Protein 3QEX (pdb70)

GO terms:
  GO:0003887 DNA-directed DNA polymerase activity (F, IDA)
  GO:0008408 3'-5' exonuclease activity (F, IDA)
  GO:0034061 DNA polymerase activity (F, EXP)

Secondary structure (DSSP, 8-state):
---EEEEEEEETTEEEEEEE-TTS-EEEEEE----EEEEE--TTS--SEEETTS-EEEEEE-SSHHHHHHHHHHHHHHT---BS--SHHHHHHHHH--S-----GGGS-EEEEEEE---TTSS--TTT--S---EEEEEETTTTEEEEEEE-EETTEE-PPP-HHHHHS-GGGT-----HHHHTTEEEEEESSHHHHHHHHHHHHHHT--SEEE-SSIIIIIHHHHHHHHHHHH-HHHHGGGSTTS-EEEEEEEETTEEEEEEEETT-EE--HHHHHHHHS----S---HHHHHHHHH-PPP---SS-GGGHHHHHHHHHHHHHHHHHHHHHHHHHHH-HHHHHHHHHHHHTS-GGGGG-HHHHHHHHHHHHHHTTTEEPPPP------------B--PPPEE-SSEEEEEETTHHHHHHHHHT--GGGEEEE-PPPPHHHHHTT-SPPS-SSSEE-TTSEEE--SS--HHHHHHHHHHHHHHHHHHHHHHHHHHHHHHHHHTTS--SS--------TTSPPPHHHHHHHTT--HHHHHHHHHHHHHHHHHHHHHHHHHHHHHHHHHHHTTSTTSTT--HHHHHHHHHHHHHHHHHHHHHHHHHHHHHHT-SS---EEEEETTEEEEE-HHHHHHH-GGG-SSHHHHHHHHHHHIIIIIHHHHHHHHHHHHHHTT-SS----EEEEEEE-PPTTS----EEEEETTEEEEEEEEETTEEEEEEEEEEESSGGG-TTS-HHHHHHHHHHHHHHHHT-HHHHHHHHHHHHHHGGGS-GGGG-EEEE---TGGGEETTEE-TT--HHHHHHHHHHHHTTT-SSSPPPPTTSEEEEEEB-TT-TTSSSEEEEETTSPPPHHHHHHHHHHB-HHHHHIIIIIHHHHHHHHHHT--SSPPP-GGGG-

Solvent-accessible surface area: 41059 Å² total; per-residue (Å²): 102,124,60,0,0,1,4,1,13,56,39,24,43,12,0,40,0,3,15,2,12,57,112,14,156,71,120,80,70,106,48,147,28,106,0,29,1,26,12,83,30,88,121,118,113,106,45,128,40,76,8,7,134,45,113,5,0,50,114,76,100,22,71,40,0,146,62,0,47,89,26,36,128,128,15,136,119,121,62,104,34,4,1,5,6,73,27,5,39,4,11,7,0,1,79,49,2,86,63,150,18,160,44,44,120,83,75,1,36,18,0,6,4,30,10,29,17,10,9,80,59,24,136,17,83,15,80,98,0,116,5,7,0,1,0,0,0,0,24,0,45,71,44,46,84,3,20,0,0,0,0,26,50,14,112,69,24,114,23,150,102,9,26,53,115,76,0,48,95,100,52,145,113,54,0,3,76,2,36,98,99,4,28,134,64,18,67,50,43,50,22,105,64,20,118,87,0,0,73,73,0,0,70,15,5,71,148,50,19,0,1,0,0,1,2,22,53,0,41,46,40,4,5,5,0,2,9,17,30,0,74,88,47,63,29,94,89,27,0,60,52,3,0,37,26,114,60,18,138,8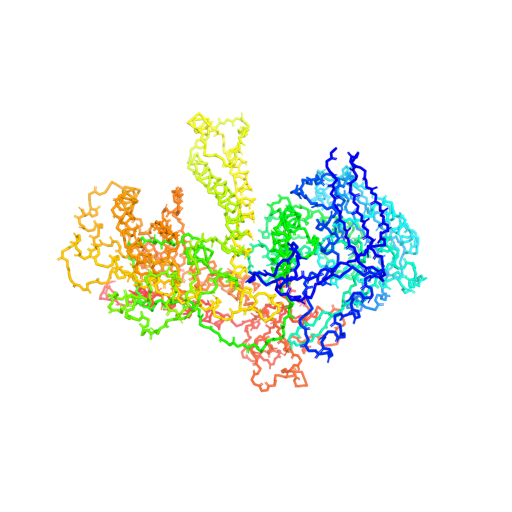2,107,83,50,136,105,160,119,41,74,109,104,11,10,45,5,17,0,5,2,19,0,3,0,14,47,0,0,105,70,4,8,116,38,101,6,8,5,38,44,26,48,45,0,0,82,100,9,31,128,42,51,114,30,126,87,135,54,72,88,32,117,6,2,114,84,58,15,32,37,4,0,0,17,1,0,10,17,3,31,15,4,36,45,0,30,68,31,25,60,0,13,74,2,0,5,43,12,0,5,68,1,23,0,29,1,50,16,1,67,40,45,45,63,0,0,13,0,8,0,17,23,20,5,52,108,111,60,70,3,3,15,46,42,130,116,53,104,127,102,135,76,74,34,43,56,26,50,118,3,129,66,40,96,34,78,4,0,1,1,0,34,2,45,16,11,46,0,4,0,0,35,0,0,0,0,0,12,12,0,36,28,25,98,28,199,81,28,96,37,112,50,2,8,72,44,110,15,156,92,20,12,122,97,66,0,0,0,7,39,4,6,26,0,70,70,112,107,74,0,12,0,3,48,7,0,34,99,1,17,82,55,15,136,93,46,56,36,42,8,23,4,1,35,70,0,4,15,45,0,76,85,14,42,104,119,60,58,193,59,158,40,129,27,30,151,30,67,14,98,110,80,10,55,111,114,37,77,96,97,1,138,141,13,9,40,167,1,1,77,66,0,24,98,99,0,76,69,29,40,35,23,6,72,4,14,8,31,3,16,81,37,13,0,60,20,0,6,37,5,0,21,56,18,210,3,36,6,27,24,37,122,0,2,23,0,1,10,20,0,3,38,0,0,3,13,1,0,29,49,40,4,27,87,39,0,15,132,64,19,68,63,174,79,61,73,4,1,13,1,2,26,38,33,11,0,6,2,25,1,48,77,8,0,98,120,50,19,60,112,141,18,182,66,20,72,52,0,0,63,59,0,21,112,34,0,123,80,142,2,40,51,14,4,49,144,3,0,131,78,0,13,120,25,0,20,8,67,96,28,9,1,88,7,75,26,31,0,0,1,0,4,32,54,80,47,151,7,10,1,0,0,0,31,14,92,113,63,18,0,0,0,3,32,4,32,56,42,0,70,32,21,114,34,119,25,46,7,75,32,0,34,15,96,98,24,48,12,2,96,12,1,27,158,2,0,101,38,0,0,65,35,0,0,22,73,1,70,116,19,0,23,111,55,4,133,83,23,59,126,72,2,116,141,58,84,7,42,27,1,1,35,9,33,48,0,71,27,18,86,129,39,55,94,77,24,115,34,9,111,185,19,42,72,43,1,61,0,0,1,1,1,49,58,38,6,172,69,50,116,95,4,59,106,20,81,83,40,100,34,0,12,8,0,13,8,87,172,64,15,90,20,64,25,114,0,0,0,1,24,13,22,52,79,3,23,125,94,12,54,93,52,0,72,118,56,0,21,50,93,52,4,9,83,101,19,0,20,156,14,0,82,29,0,2,66,9,0,136,10,64,34,98,164,155,94,51,149,166,97,165,209

Radius of gyration: 30.76 Å; Cα contacts (8 Å, |Δi|>4): 1681; chains: 1; bounding box: 87×81×83 Å

Structure (mmCIF, N/CA/C/O backbone):
data_3QEX
#
_entry.id   3QEX
#
_cell.length_a   74.991
_cell.length_b   120.211
_cell.length_c   130.361
_cell.angle_alpha   90.00
_cell.angle_beta   90.00
_cell.angle_gamma   90.00
#
_symmetry.space_group_name_H-M   'P 21 21 21'
#
loop_
_entity.id
_entity.type
_entity.pdbx_description
1 polymer 'DNA polymerase'
2 polymer "DNA (5'-D(*TP*CP*AP*TP*GP*TP*AP*AP*GP*CP*AP*GP*TP*CP*CP*GP*CP*G)-3')"
3 polymer "DNA (5'-D(*GP*CP*GP*GP*AP*CP*TP*GP*CP*TP*TP*AP*(DOC))-3')"
4 non-polymer "2'-DEOXYGUANOSINE-5'-TRIPHOSPHATE"
5 non-polymer 'CALCIUM ION'
6 water water
#
loop_
_atom_site.group_PDB
_atom_site.id
_atom_site.type_symbol
_atom_site.label_atom_id
_atom_site.label_alt_id
_atom_site.label_comp_id
_atom_site.label_asym_id
_atom_site.label_entity_id
_atom_site.label_seq_id
_atom_site.pdbx_PDB_ins_code
_atom_site.Cartn_x
_atom_site.Cartn_y
_atom_site.Cartn_z
_atom_site.occupancy
_atom_site.B_iso_or_equiv
_atom_site.auth_seq_id
_atom_site.auth_comp_id
_atom_site.auth_asym_id
_atom_site.auth_atom_id
_atom_site.pdbx_PDB_model_num
ATOM 1 N N . MET A 1 1 ? 38.206 -18.137 -35.655 1.00 42.72 1 MET A N 1
ATOM 2 C CA . MET A 1 1 ? 36.856 -17.708 -36.126 1.00 41.70 1 MET A CA 1
ATOM 3 C C . MET A 1 1 ? 36.687 -16.195 -35.994 1.00 39.62 1 MET A C 1
ATOM 4 O O . MET A 1 1 ? 37.420 -15.545 -35.246 1.00 38.05 1 MET A O 1
ATOM 9 N N . LYS A 1 2 ? 35.732 -15.639 -36.735 1.00 37.74 2 LYS A N 1
ATOM 10 C CA . LYS A 1 2 ? 35.384 -14.225 -36.606 1.00 34.93 2 LYS A CA 1
ATOM 11 C C . LYS A 1 2 ? 34.620 -14.005 -35.304 1.00 29.93 2 LYS A C 1
ATOM 12 O O . LYS A 1 2 ? 33.787 -14.824 -34.917 1.00 27.65 2 LYS A O 1
ATOM 18 N N . GLU A 1 3 ? 34.920 -12.906 -34.622 1.00 27.23 3 GLU A N 1
ATOM 19 C CA . GLU A 1 3 ? 34.260 -12.603 -33.360 1.00 26.06 3 GLU A CA 1
ATOM 20 C C . GLU A 1 3 ? 32.830 -12.142 -33.603 1.00 23.58 3 GLU A C 1
ATOM 21 O O . GLU A 1 3 ? 32.516 -11.608 -34.668 1.00 23.36 3 GLU A O 1
ATOM 27 N N . PHE A 1 4 ? 31.967 -12.364 -32.615 1.00 20.24 4 PHE A N 1
ATOM 28 C CA . PHE A 1 4 ? 30.616 -11.815 -32.641 1.00 18.26 4 PHE A CA 1
ATOM 29 C C . PHE A 1 4 ? 30.135 -11.480 -31.235 1.00 17.90 4 PHE A C 1
ATOM 30 O O . PHE A 1 4 ? 30.517 -12.143 -30.265 1.00 18.47 4 PHE A O 1
ATOM 38 N N . TYR A 1 5 ? 29.313 -10.437 -31.128 1.00 17.53 5 TYR A N 1
ATOM 39 C CA . TYR A 1 5 ? 28.790 -10.026 -29.834 1.00 16.25 5 TYR A CA 1
ATOM 40 C C . TYR A 1 5 ? 27.731 -11.005 -29.355 1.00 15.86 5 TYR A C 1
ATOM 41 O O . TYR A 1 5 ? 27.115 -11.708 -30.153 1.00 15.89 5 TYR A O 1
ATOM 50 N N . LEU A 1 6 ? 27.547 -11.052 -28.042 1.00 15.74 6 LEU A N 1
ATOM 51 C CA . LEU A 1 6 ? 26.438 -11.784 -27.445 1.00 15.67 6 LEU A CA 1
ATOM 52 C C . LEU A 1 6 ? 25.400 -10.777 -26.946 1.00 15.24 6 LEU A C 1
ATOM 53 O O . LEU A 1 6 ? 24.225 -10.831 -27.329 1.00 14.05 6 LEU A O 1
ATOM 58 N N . THR A 1 7 ? 25.848 -9.850 -26.106 1.00 17.11 7 THR A N 1
ATOM 59 C CA . THR A 1 7 ? 25.004 -8.790 -25.564 1.00 16.34 7 THR A CA 1
ATOM 60 C C . THR A 1 7 ? 25.797 -7.493 -25.519 1.00 17.90 7 THR A C 1
ATOM 61 O O . THR A 1 7 ? 27.030 -7.505 -25.422 1.00 18.31 7 THR A O 1
ATOM 65 N N . VAL A 1 8 ? 25.085 -6.374 -25.570 1.00 17.67 8 VAL A N 1
ATOM 66 C CA . VAL A 1 8 ? 25.716 -5.065 -25.419 1.00 19.20 8 VAL A CA 1
ATOM 67 C C . VAL A 1 8 ? 24.826 -4.173 -24.547 1.00 18.57 8 VAL A C 1
ATOM 68 O O . VAL A 1 8 ? 23.601 -4.252 -24.620 1.00 18.44 8 VAL A O 1
ATOM 72 N N . GLU A 1 9 ? 25.446 -3.364 -23.692 1.00 19.52 9 GLU A N 1
ATOM 73 C CA . GLU A 1 9 ? 24.708 -2.409 -22.864 1.00 20.55 9 GLU A CA 1
ATOM 74 C C . GLU A 1 9 ? 25.494 -1.113 -22.718 1.00 22.23 9 GLU A C 1
ATOM 75 O O . GLU A 1 9 ? 26.726 -1.118 -22.753 1.00 22.31 9 GLU A O 1
ATOM 81 N N . GLN A 1 10 ? 24.775 -0.005 -22.567 1.00 23.03 10 GLN A N 1
ATOM 82 C CA . GLN A 1 10 ? 25.383 1.234 -22.092 1.00 22.55 10 GLN A CA 1
ATOM 83 C C . GLN A 1 10 ? 25.081 1.387 -20.607 1.00 24.74 10 GLN A C 1
ATOM 84 O O . GLN A 1 10 ? 23.917 1.350 -20.194 1.00 26.01 10 GLN A O 1
ATOM 90 N N . ILE A 1 11 ? 26.134 1.527 -19.808 1.00 24.94 11 ILE A N 1
ATOM 91 C CA . ILE A 1 11 ? 25.994 1.826 -18.385 1.00 27.48 11 ILE A CA 1
ATOM 92 C C . ILE A 1 11 ? 26.851 3.053 -18.096 1.00 27.20 11 ILE A C 1
ATOM 93 O O . ILE A 1 11 ? 28.081 2.969 -18.040 1.00 27.91 11 ILE A O 1
ATOM 98 N N . GLY A 1 12 ? 26.191 4.196 -17.939 1.00 28.37 12 GLY A N 1
ATOM 99 C CA . GLY A 1 12 ? 26.890 5.475 -17.829 1.00 30.18 12 GLY A CA 1
ATOM 100 C C . GLY A 1 12 ? 27.755 5.714 -19.053 1.00 28.87 12 GLY A C 1
ATOM 101 O O . GLY A 1 12 ? 27.268 5.657 -20.185 1.00 29.80 12 GLY A O 1
ATOM 102 N N . ASP A 1 13 ? 29.046 5.950 -18.826 1.00 28.21 13 ASP A N 1
ATOM 103 C CA . ASP A 1 13 ? 29.980 6.245 -19.916 1.00 27.33 13 ASP A CA 1
ATOM 104 C C . ASP A 1 13 ? 30.707 5.012 -20.445 1.00 25.86 13 ASP A C 1
ATOM 105 O O . ASP A 1 13 ? 31.670 5.123 -21.205 1.00 25.48 13 ASP A O 1
ATOM 110 N N . SER A 1 14 ? 30.229 3.838 -20.052 1.00 26.55 14 SER A N 1
ATOM 111 C CA . SER A 1 14 ? 30.836 2.592 -20.489 1.00 24.60 14 SER A CA 1
ATOM 112 C C . SER A 1 14 ? 29.883 1.753 -21.325 1.00 22.83 14 SER A C 1
ATOM 113 O O . SER A 1 14 ? 28.679 1.721 -21.080 1.00 20.99 14 SER A O 1
ATOM 116 N N . ILE A 1 15 ? 30.447 1.102 -22.335 1.00 21.04 15 ILE A N 1
ATOM 117 C CA . ILE A 1 15 ? 29.770 0.015 -23.019 1.00 20.63 15 ILE A CA 1
ATOM 118 C C . ILE A 1 15 ? 30.230 -1.271 -22.347 1.00 20.51 15 ILE A C 1
ATOM 119 O O . ILE A 1 15 ? 31.436 -1.501 -22.193 1.00 22.51 15 ILE A O 1
ATOM 124 N N . PHE A 1 16 ? 29.265 -2.081 -21.915 1.00 21.08 16 PHE A N 1
ATOM 125 C CA . PHE A 1 16 ? 29.542 -3.415 -21.413 1.00 20.42 16 PHE A CA 1
ATOM 126 C C . PHE A 1 16 ? 29.119 -4.411 -22.474 1.00 18.42 16 PHE A C 1
ATOM 127 O O . PHE A 1 16 ? 27.959 -4.429 -22.902 1.00 18.26 16 PHE A O 1
ATOM 135 N N . GLU A 1 17 ? 30.077 -5.214 -22.919 1.00 18.95 17 GLU A N 1
ATOM 136 C CA . GLU A 1 17 ? 29.838 -6.154 -24.005 1.00 19.60 17 GLU A CA 1
ATOM 137 C C . GLU A 1 17 ? 30.235 -7.564 -23.612 1.00 20.07 17 GLU A C 1
ATOM 138 O O . GLU A 1 17 ? 31.350 -7.795 -23.132 1.00 21.73 17 GLU A O 1
ATOM 144 N N . ARG A 1 18 ? 29.317 -8.504 -23.817 1.00 18.10 18 ARG A N 1
ATOM 145 C CA . ARG A 1 18 ? 29.669 -9.913 -23.746 1.00 18.00 18 ARG A CA 1
ATOM 146 C C . ARG A 1 18 ? 29.827 -10.360 -25.184 1.00 17.57 18 ARG A C 1
ATOM 147 O O . ARG A 1 18 ? 29.024 -9.979 -26.039 1.00 16.45 18 ARG A O 1
ATOM 155 N N . TYR A 1 19 ? 30.872 -11.134 -25.461 1.00 17.16 19 TYR A N 1
ATOM 156 C CA . TYR A 1 19 ? 31.145 -11.548 -26.841 1.00 18.90 19 TYR A CA 1
ATOM 157 C C . TYR A 1 19 ? 31.880 -12.879 -26.923 1.00 18.63 19 TYR A C 1
ATOM 158 O O . TYR A 1 19 ? 32.400 -13.381 -25.923 1.00 19.36 19 TYR A O 1
ATOM 167 N N . ILE A 1 20 ? 31.900 -13.444 -28.125 1.00 18.67 20 ILE A N 1
ATOM 168 C CA . ILE A 1 20 ? 32.689 -14.635 -28.422 1.00 19.49 20 ILE A CA 1
ATOM 169 C C . ILE A 1 20 ? 33.950 -14.170 -29.149 1.00 21.12 20 ILE A C 1
ATOM 170 O O . ILE A 1 20 ? 33.865 -13.478 -30.167 1.00 18.99 20 ILE A O 1
ATOM 175 N N . ASP A 1 21 ? 35.116 -14.510 -28.597 1.00 20.52 21 ASP A N 1
ATOM 176 C CA . ASP A 1 21 ? 36.385 -14.080 -29.190 1.00 23.61 21 ASP A CA 1
ATOM 177 C C . ASP A 1 21 ? 36.822 -14.976 -30.356 1.00 24.43 21 ASP A C 1
ATOM 178 O O . ASP A 1 21 ? 36.128 -15.932 -30.704 1.00 23.36 21 ASP A O 1
ATOM 183 N N . SER A 1 22 ? 37.970 -14.654 -30.955 1.00 27.57 22 SER A N 1
ATOM 184 C CA . SER A 1 22 ? 38.454 -15.352 -32.146 1.00 30.18 22 SER A CA 1
ATOM 185 C C . SER A 1 22 ? 38.770 -16.830 -31.899 1.00 31.95 22 SER A C 1
ATOM 186 O O . SER A 1 22 ? 38.904 -17.611 -32.844 1.00 31.92 22 SER A O 1
ATOM 189 N N . ASN A 1 23 ? 38.865 -17.204 -30.625 1.00 31.00 23 ASN A N 1
ATOM 190 C CA . ASN A 1 23 ? 39.126 -18.586 -30.230 1.00 32.61 23 ASN A CA 1
ATOM 191 C C . ASN A 1 23 ? 37.874 -19.334 -29.791 1.00 32.11 23 ASN A C 1
ATOM 192 O O . ASN A 1 23 ? 37.942 -20.488 -29.364 1.00 32.91 23 ASN A O 1
ATOM 197 N N . GLY A 1 24 ? 36.729 -18.667 -29.901 1.00 30.66 24 GLY A N 1
ATOM 198 C CA . GLY A 1 24 ? 35.445 -19.279 -29.581 1.00 28.32 24 GLY A CA 1
ATOM 199 C C . GLY A 1 24 ? 35.081 -19.244 -28.109 1.00 27.35 24 GLY A C 1
ATOM 200 O O . GLY A 1 24 ? 34.139 -19.914 -27.691 1.00 28.33 24 GLY A O 1
ATOM 201 N N . ARG A 1 25 ? 35.814 -18.456 -27.327 1.00 25.69 25 ARG A N 1
ATOM 202 C CA . ARG A 1 25 ? 35.544 -18.317 -25.894 1.00 26.23 25 ARG A CA 1
ATOM 203 C C . ARG A 1 25 ? 34.642 -17.133 -25.581 1.00 23.26 25 ARG A C 1
ATOM 204 O O . ARG A 1 25 ? 34.733 -16.085 -26.234 1.00 22.03 25 ARG A O 1
ATOM 212 N N . GLU A 1 26 ? 33.788 -17.294 -24.569 1.00 21.20 26 GLU A N 1
ATOM 213 C CA . GLU A 1 26 ? 32.998 -16.173 -24.069 1.00 20.25 26 GLU A CA 1
ATOM 214 C C . GLU A 1 26 ? 33.839 -15.239 -23.202 1.00 20.74 26 GLU A C 1
ATOM 215 O O . GLU A 1 26 ? 34.538 -15.678 -22.278 1.00 20.95 26 GLU A O 1
ATOM 221 N N . ARG A 1 27 ? 33.750 -13.949 -23.506 1.00 19.66 27 ARG A N 1
ATOM 222 C CA . ARG A 1 27 ? 34.479 -12.910 -22.790 1.00 22.61 27 ARG A CA 1
ATOM 223 C C . ARG A 1 27 ? 33.534 -11.767 -22.429 1.00 21.74 27 ARG A C 1
ATOM 224 O O . ARG A 1 27 ? 32.442 -11.644 -22.994 1.00 20.67 27 ARG A O 1
ATOM 232 N N . THR A 1 28 ? 33.960 -10.933 -21.489 1.00 21.47 28 THR A N 1
ATOM 233 C CA . THR A 1 28 ? 33.246 -9.704 -21.175 1.00 23.12 28 THR A CA 1
ATOM 234 C C . THR A 1 28 ? 34.244 -8.557 -21.119 1.00 24.39 28 THR A C 1
ATOM 235 O O . THR A 1 28 ? 35.379 -8.728 -20.660 1.00 24.11 28 THR A O 1
ATOM 239 N N . ARG A 1 29 ? 33.830 -7.397 -21.618 1.00 23.87 29 ARG A N 1
ATOM 240 C CA . ARG A 1 29 ? 34.677 -6.218 -21.576 1.00 25.19 29 ARG A CA 1
ATOM 241 C C . ARG A 1 29 ? 33.889 -4.941 -21.334 1.00 25.72 29 ARG A C 1
ATOM 242 O O . ARG A 1 29 ? 32.717 -4.820 -21.724 1.00 23.58 29 ARG A O 1
ATOM 250 N N . GLU A 1 30 ? 34.558 -4.000 -20.677 1.00 26.44 30 GLU A N 1
ATOM 251 C CA . GLU A 1 30 ? 34.041 -2.666 -20.457 1.00 26.59 30 GLU A CA 1
ATOM 252 C C . GLU A 1 30 ? 34.870 -1.719 -21.312 1.00 27.29 30 GLU A C 1
ATOM 253 O O . GLU A 1 30 ? 36.094 -1.652 -21.171 1.00 25.70 30 GLU A O 1
ATOM 259 N N . VAL A 1 31 ? 34.204 -1.003 -22.212 1.00 25.81 31 VAL A N 1
ATOM 260 C CA . VAL A 1 31 ? 34.886 -0.126 -23.156 1.00 25.14 31 VAL A CA 1
ATOM 261 C C . VAL A 1 31 ? 34.392 1.307 -22.978 1.00 25.26 31 VAL A C 1
ATOM 262 O O . VAL A 1 31 ? 33.189 1.560 -23.003 1.00 24.51 31 VAL A O 1
ATOM 266 N N . GLU A 1 32 ? 35.330 2.234 -22.797 1.00 25.38 32 GLU A N 1
ATOM 267 C CA . GLU A 1 32 ? 35.006 3.654 -22.647 1.00 26.56 32 GLU A CA 1
ATOM 268 C C . GLU A 1 32 ? 34.811 4.272 -24.029 1.00 25.72 32 GLU A C 1
ATOM 269 O O . GLU A 1 32 ? 35.628 5.063 -24.505 1.00 25.62 32 GLU A O 1
ATOM 275 N N . TYR A 1 33 ? 33.706 3.878 -24.660 1.00 23.80 33 TYR A N 1
ATOM 276 C CA . TYR A 1 33 ? 33.399 4.221 -26.040 1.00 23.24 33 TYR A CA 1
ATOM 277 C C . TYR A 1 33 ? 33.134 5.714 -26.208 1.00 22.93 33 TYR A C 1
ATOM 278 O O . TYR A 1 33 ? 32.309 6.297 -25.503 1.00 24.49 33 TYR A O 1
ATOM 287 N N . LYS A 1 34 ? 33.860 6.321 -27.136 1.00 22.88 34 LYS A N 1
ATOM 288 C CA . LYS A 1 34 ? 33.677 7.723 -27.458 1.00 22.24 34 LYS A CA 1
ATOM 289 C C . LYS A 1 34 ? 32.821 7.812 -28.712 1.00 20.12 34 LYS A C 1
ATOM 290 O O . LYS A 1 34 ? 33.288 7.485 -29.809 1.00 19.91 34 LYS A O 1
ATOM 296 N N . PRO A 1 35 ? 31.557 8.244 -28.558 1.00 20.97 35 PRO A N 1
ATOM 297 C CA . PRO A 1 35 ? 30.665 8.302 -29.707 1.00 19.98 35 PRO A CA 1
ATOM 298 C C . PRO A 1 35 ? 30.899 9.551 -30.548 1.00 19.56 35 PRO A C 1
ATOM 299 O O . PRO A 1 35 ? 31.447 10.552 -30.058 1.00 19.34 35 PRO A O 1
ATOM 303 N N . SER A 1 36 ? 30.476 9.480 -31.806 1.00 17.57 36 SER A N 1
ATOM 304 C CA . SER A 1 36 ? 30.454 10.637 -32.681 1.00 19.94 36 SER A CA 1
ATOM 305 C C . SER A 1 36 ? 29.031 10.965 -33.094 1.00 20.22 36 SER A C 1
ATOM 306 O O . SER A 1 36 ? 28.207 10.071 -33.326 1.00 20.40 36 SER A O 1
ATOM 309 N N . LEU A 1 37 ? 28.749 12.261 -33.162 1.00 20.43 37 LEU A N 1
ATOM 310 C CA . LEU A 1 37 ? 27.525 12.758 -33.768 1.00 19.00 37 LEU A CA 1
ATOM 311 C C . LEU A 1 37 ? 27.926 13.816 -34.787 1.00 18.59 37 LEU A C 1
ATOM 312 O O . LEU A 1 37 ? 29.120 14.057 -34.996 1.00 22.04 37 LEU A O 1
ATOM 317 N N . PHE A 1 38 ? 26.947 14.430 -35.437 1.00 18.18 38 PHE A N 1
ATOM 318 C CA . PHE A 1 38 ? 27.228 15.293 -36.578 1.00 19.53 38 PHE A CA 1
ATOM 319 C C . PHE A 1 38 ? 26.373 16.554 -36.584 1.00 21.32 38 PHE A C 1
ATOM 320 O O . PHE A 1 38 ? 25.236 16.554 -36.117 1.00 21.55 38 PHE A O 1
ATOM 328 N N . ALA A 1 39 ? 26.942 17.628 -37.118 1.00 21.59 39 ALA A N 1
ATOM 329 C CA . ALA A 1 39 ? 26.192 18.842 -37.392 1.00 21.25 39 ALA A CA 1
ATOM 330 C C . ALA A 1 39 ? 26.424 19.238 -38.845 1.00 23.27 39 ALA A C 1
ATOM 331 O O . ALA A 1 39 ? 27.461 18.906 -39.419 1.00 23.26 39 ALA A O 1
ATOM 333 N N . HIS A 1 40 ? 25.463 19.938 -39.441 1.00 22.73 40 HIS A N 1
ATOM 334 C CA . HIS A 1 40 ? 25.664 20.501 -40.775 1.00 24.19 40 HIS A CA 1
ATOM 335 C C . HIS A 1 40 ? 26.798 21.527 -40.718 1.00 25.63 40 HIS A C 1
ATOM 336 O O . HIS A 1 40 ? 27.007 22.170 -39.685 1.00 24.25 40 HIS A O 1
ATOM 343 N N . CYS A 1 41 ? 27.547 21.637 -41.812 1.00 28.19 41 CYS A N 1
ATOM 344 C CA A CYS A 1 41 ? 28.704 22.528 -41.897 0.50 33.06 41 CYS A CA 1
ATOM 345 C CA B CYS A 1 41 ? 28.668 22.568 -41.883 0.50 30.82 41 CYS A CA 1
ATOM 346 C C . CYS A 1 41 ? 28.683 23.276 -43.237 1.00 35.05 41 CYS A C 1
ATOM 347 O O . CYS A 1 41 ? 28.081 22.791 -44.192 1.00 35.67 41 CYS A O 1
ATOM 352 N N . PRO A 1 42 ? 29.344 24.461 -43.321 1.00 40.44 42 PRO A N 1
ATOM 353 C CA . PRO A 1 42 ? 29.369 25.182 -44.606 1.00 44.46 42 PRO A CA 1
ATOM 354 C C . PRO A 1 42 ? 29.795 24.339 -45.809 1.00 48.75 42 PRO A C 1
ATOM 355 O O . PRO A 1 42 ? 30.708 23.509 -45.705 1.00 48.77 42 PRO A O 1
ATOM 359 N N . GLU A 1 43 ? 29.125 24.574 -46.938 1.00 53.73 43 GLU A N 1
ATOM 360 C CA . GLU A 1 43 ? 29.348 23.840 -48.187 1.00 58.21 43 GLU A CA 1
ATOM 361 C C . GLU A 1 43 ? 30.771 24.012 -48.728 1.00 60.21 43 GLU A C 1
ATOM 362 O O . GLU A 1 43 ? 31.335 23.085 -49.316 1.00 61.10 43 GLU A O 1
ATOM 368 N N . SER A 1 44 ? 31.341 25.198 -48.514 1.00 61.89 44 SER A N 1
ATOM 369 C CA . SER A 1 44 ? 32.671 25.549 -49.021 1.00 63.39 44 SER A CA 1
ATOM 370 C C . SER A 1 44 ? 33.815 24.785 -48.342 1.00 63.63 44 SER A C 1
ATOM 371 O O . SER A 1 44 ? 34.930 24.731 -48.870 1.00 64.63 44 SER A O 1
ATOM 374 N N . GLN A 1 45 ? 33.531 24.196 -47.182 1.00 63.05 45 GLN A N 1
ATOM 375 C CA . GLN A 1 45 ? 34.540 23.489 -46.393 1.00 62.25 45 GLN A CA 1
ATOM 376 C C . GLN A 1 45 ? 34.600 21.999 -46.743 1.00 60.11 45 GLN A C 1
ATOM 377 O O . GLN A 1 45 ? 33.600 21.411 -47.164 1.00 60.12 45 GLN A O 1
ATOM 383 N N . ALA A 1 46 ? 35.778 21.402 -46.555 1.00 57.51 46 ALA A N 1
ATOM 384 C CA . ALA A 1 46 ? 36.034 20.012 -46.938 1.00 53.73 46 ALA A CA 1
ATOM 385 C C . ALA A 1 46 ? 35.653 19.004 -45.853 1.00 50.90 46 ALA A C 1
ATOM 386 O O . ALA A 1 46 ? 36.057 19.133 -44.693 1.00 51.44 46 ALA A O 1
ATOM 388 N N . THR A 1 47 ? 34.871 18.001 -46.249 1.00 45.60 47 THR A N 1
ATOM 389 C CA . THR A 1 47 ? 34.488 16.898 -45.369 1.00 40.49 47 THR A CA 1
ATOM 390 C C . THR A 1 47 ? 34.228 15.634 -46.185 1.00 37.73 47 THR A C 1
ATOM 391 O O . THR A 1 47 ? 34.014 15.698 -47.400 1.00 37.87 47 THR A O 1
ATOM 395 N N . LYS A 1 48 ? 34.245 14.488 -45.516 1.00 33.40 48 LYS A N 1
ATOM 396 C CA . LYS A 1 48 ? 33.884 13.242 -46.175 1.00 31.71 48 LYS A CA 1
ATOM 397 C C . LYS A 1 48 ? 32.503 12.750 -45.739 1.00 29.29 48 LYS A C 1
ATOM 398 O O . LYS A 1 48 ? 31.993 11.769 -46.284 1.00 27.97 48 LYS A O 1
ATOM 404 N N . TYR A 1 49 ? 31.901 13.439 -44.769 1.00 26.72 49 TYR A N 1
ATOM 405 C CA . TYR A 1 49 ? 30.571 13.060 -44.267 1.00 25.86 49 TYR A CA 1
ATOM 406 C C . TYR A 1 49 ? 29.476 13.942 -44.856 1.00 24.89 49 TYR A C 1
ATOM 407 O O . TYR A 1 49 ? 29.581 15.171 -44.850 1.00 24.67 49 TYR A O 1
ATOM 416 N N . PHE A 1 50 ? 28.430 13.300 -45.371 1.00 23.47 50 PHE A N 1
ATOM 417 C CA . PHE A 1 50 ? 27.277 13.998 -45.940 1.00 22.90 50 PHE A CA 1
ATOM 418 C C . PHE A 1 50 ? 25.995 13.370 -45.421 1.00 21.70 50 PHE A C 1
ATOM 419 O O . PHE A 1 50 ? 25.944 12.161 -45.182 1.00 22.58 50 PHE A O 1
ATOM 427 N N . ASP A 1 51 ? 24.960 14.185 -45.243 1.00 21.13 51 ASP A N 1
ATOM 428 C CA . ASP A 1 51 ? 23.677 13.639 -44.824 1.00 20.12 51 ASP A CA 1
ATOM 429 C C . ASP A 1 51 ? 23.014 12.947 -46.021 1.00 20.63 51 ASP A C 1
ATOM 430 O O . ASP A 1 51 ? 23.584 12.928 -47.120 1.00 21.69 51 ASP A O 1
ATOM 435 N N . ILE A 1 52 ? 21.835 12.367 -45.823 1.00 19.82 52 ILE A N 1
ATOM 436 C CA . ILE A 1 52 ? 21.233 11.547 -46.885 1.00 19.93 52 ILE A CA 1
ATOM 437 C C . ILE A 1 52 ? 20.816 12.364 -48.104 1.00 21.76 52 ILE A C 1
ATOM 438 O O . ILE A 1 52 ? 20.581 11.806 -49.177 1.00 23.23 52 ILE A O 1
ATOM 443 N N . TYR A 1 53 ? 20.751 13.682 -47.926 1.00 22.97 53 TYR A N 1
ATOM 444 C CA . TYR A 1 53 ? 20.384 14.621 -48.996 1.00 23.70 53 TYR A CA 1
ATOM 445 C C . TYR A 1 53 ? 21.599 15.261 -49.672 1.00 26.42 53 TYR A C 1
ATOM 446 O O . TYR A 1 53 ? 21.448 16.139 -50.527 1.00 26.78 53 TYR A O 1
ATOM 455 N N . GLY A 1 54 ? 22.795 14.826 -49.282 1.00 25.82 54 GLY A N 1
ATOM 456 C CA . GLY A 1 54 ? 24.037 15.328 -49.871 1.00 25.97 54 GLY A CA 1
ATOM 457 C C . GLY A 1 54 ? 24.565 16.622 -49.267 1.00 26.31 54 GLY A C 1
ATOM 458 O O . GLY A 1 54 ? 25.456 17.255 -49.840 1.00 27.70 54 GLY A O 1
ATOM 459 N N . LYS A 1 55 ? 24.020 17.028 -48.124 1.00 24.91 55 LYS A N 1
ATOM 460 C CA . LYS A 1 55 ? 24.516 18.216 -47.422 1.00 25.60 55 LYS A CA 1
ATOM 461 C C . LYS A 1 55 ? 25.706 17.859 -46.520 1.00 24.65 55 LYS A C 1
ATOM 462 O O . LYS A 1 55 ? 25.648 16.867 -45.777 1.00 22.61 55 LYS A O 1
ATOM 468 N N . PRO A 1 56 ? 26.792 18.662 -46.582 1.00 23.49 56 PRO A N 1
ATOM 469 C CA . PRO A 1 56 ? 28.004 18.333 -45.833 1.00 23.09 56 PRO A CA 1
ATOM 470 C C . PRO A 1 56 ? 27.818 18.433 -44.322 1.00 23.75 56 PRO A C 1
ATOM 471 O O . PRO A 1 56 ? 27.080 19.303 -43.832 1.00 22.12 56 PRO A O 1
ATOM 475 N N . CYS A 1 57 ? 28.482 17.531 -43.604 1.00 22.62 57 CYS A N 1
ATOM 476 C CA . CYS A 1 57 ? 28.431 17.492 -42.150 1.00 23.82 57 CYS A CA 1
ATOM 477 C C . CYS A 1 57 ? 29.826 17.480 -41.546 1.00 23.93 57 CYS A C 1
ATOM 478 O O . CYS A 1 57 ? 30.774 16.980 -42.154 1.00 25.03 57 CYS A O 1
ATOM 481 N N . THR A 1 58 ? 29.948 18.031 -40.343 1.00 23.58 58 THR A N 1
ATOM 482 C CA . THR A 1 58 ? 31.175 17.868 -39.576 1.00 23.74 58 THR A CA 1
ATOM 483 C C . THR A 1 58 ? 30.951 16.839 -38.474 1.00 22.67 58 THR A C 1
ATOM 484 O O . THR A 1 58 ? 29.878 16.789 -37.870 1.00 20.50 58 THR A O 1
ATOM 488 N N . ARG A 1 59 ? 31.960 16.006 -38.240 1.00 22.80 59 ARG A N 1
ATOM 489 C CA . ARG A 1 59 ? 31.882 14.999 -37.190 1.00 23.27 59 ARG A CA 1
ATOM 490 C C . ARG A 1 59 ? 32.326 15.592 -35.862 1.00 25.10 59 ARG A C 1
ATOM 491 O O . ARG A 1 59 ? 33.353 16.273 -35.786 1.00 25.63 59 ARG A O 1
ATOM 499 N N . LYS A 1 60 ? 31.543 15.331 -34.821 1.00 26.09 60 LYS A N 1
ATOM 500 C CA . LYS A 1 60 ? 31.892 15.755 -33.474 1.00 27.95 60 LYS A CA 1
ATOM 501 C C . LYS A 1 60 ? 32.178 14.552 -32.595 1.00 27.52 60 LYS A C 1
ATOM 502 O O . LYS A 1 60 ? 31.297 13.726 -32.349 1.00 26.37 60 LYS A O 1
ATOM 508 N N . LEU A 1 61 ? 33.427 14.455 -32.146 1.00 27.88 61 LEU A N 1
ATOM 509 C CA . LEU A 1 61 ? 33.868 13.366 -31.285 1.00 29.52 61 LEU A CA 1
ATOM 510 C C . LEU A 1 61 ? 33.714 13.818 -29.842 1.00 29.43 61 LEU A C 1
ATOM 511 O O . LEU A 1 61 ? 34.202 14.883 -29.465 1.00 31.57 61 LEU A O 1
ATOM 516 N N . PHE A 1 62 ? 33.033 13.013 -29.037 1.00 26.70 62 PHE A N 1
ATOM 517 C CA . PHE A 1 62 ? 32.808 13.368 -27.641 1.00 26.02 62 PHE A CA 1
ATOM 518 C C . PHE A 1 62 ? 33.706 12.582 -26.707 1.00 26.56 62 PHE A C 1
ATOM 519 O O . PHE A 1 62 ? 34.031 11.430 -26.980 1.00 27.04 62 PHE A O 1
ATOM 527 N N . ALA A 1 63 ? 34.103 13.222 -25.611 1.00 25.62 63 ALA A N 1
ATOM 528 C CA . ALA A 1 63 ? 34.952 12.600 -24.599 1.00 26.01 63 ALA A CA 1
ATOM 529 C C . ALA A 1 63 ? 34.282 11.376 -23.979 1.00 25.92 63 ALA A C 1
ATOM 530 O O . ALA A 1 63 ? 34.960 10.455 -23.520 1.00 26.61 63 ALA A O 1
ATOM 532 N N . ASN A 1 64 ? 32.951 11.382 -23.969 1.00 25.06 64 ASN A N 1
ATOM 533 C CA . ASN A 1 64 ? 32.155 10.286 -23.423 1.00 25.20 64 ASN A CA 1
ATOM 534 C C . ASN A 1 64 ? 30.700 10.360 -23.878 1.00 24.27 64 ASN A C 1
ATOM 535 O O . ASN A 1 64 ? 30.269 11.360 -24.462 1.00 23.79 64 ASN A O 1
ATOM 540 N N . MET A 1 65 ? 29.945 9.301 -23.603 1.00 23.58 65 MET A N 1
ATOM 541 C CA . MET A 1 65 ? 28.565 9.195 -24.069 1.00 24.24 65 MET A CA 1
ATOM 542 C C . MET A 1 65 ? 27.629 10.218 -23.434 1.00 25.25 65 MET A C 1
ATOM 543 O O . MET A 1 65 ? 26.711 10.706 -24.093 1.00 26.23 65 MET A O 1
ATOM 548 N N . ARG A 1 66 ? 27.871 10.552 -22.169 1.00 26.20 66 ARG A N 1
ATOM 549 C CA . ARG A 1 66 ? 27.070 11.571 -21.487 1.00 28.03 66 ARG A CA 1
ATOM 550 C C . ARG A 1 66 ? 27.246 12.953 -22.123 1.00 26.35 66 ARG A C 1
ATOM 551 O O . ARG A 1 66 ? 26.279 13.697 -22.254 1.00 25.52 66 ARG A O 1
ATOM 559 N N . ASP A 1 67 ? 28.469 13.276 -22.540 1.00 25.38 67 ASP A N 1
ATOM 560 C CA . ASP A 1 67 ? 28.727 14.537 -23.246 1.00 26.45 67 ASP A CA 1
ATOM 561 C C . ASP A 1 67 ? 27.938 14.608 -24.554 1.00 24.52 67 ASP A C 1
ATOM 562 O O . ASP A 1 67 ? 27.382 15.655 -24.890 1.00 22.82 67 ASP A O 1
ATOM 567 N N . ALA A 1 68 ? 27.883 13.488 -25.279 1.00 23.31 68 ALA A N 1
ATOM 568 C CA . ALA A 1 68 ? 27.138 13.414 -26.536 1.00 22.98 68 ALA A CA 1
ATOM 569 C C . ALA A 1 68 ? 25.642 13.623 -26.319 1.00 22.86 68 ALA A C 1
ATOM 570 O O . ALA A 1 68 ? 24.999 14.368 -27.062 1.00 20.55 68 ALA A O 1
ATOM 572 N N . SER A 1 69 ? 25.097 12.956 -25.304 1.00 23.77 69 SER A N 1
ATOM 573 C CA . SER A 1 69 ? 23.691 13.089 -24.954 1.00 25.27 69 SER A CA 1
ATOM 574 C C . SER A 1 69 ? 23.359 14.527 -24.553 1.00 26.28 69 SER A C 1
ATOM 575 O O . SER A 1 69 ? 22.324 15.062 -24.957 1.00 26.17 69 SER A O 1
ATOM 578 N N . GLN A 1 70 ? 24.254 15.152 -23.790 1.00 26.73 70 GLN A N 1
ATOM 579 C CA . GLN A 1 70 ? 24.086 16.552 -23.392 1.00 28.60 70 GLN A CA 1
ATOM 580 C C . GLN A 1 70 ? 24.135 17.497 -24.591 1.00 27.38 70 GLN A C 1
ATOM 581 O O . GLN A 1 70 ? 23.409 18.488 -24.629 1.00 26.76 70 GLN A O 1
ATOM 587 N N . TRP A 1 71 ? 24.978 17.178 -25.571 1.00 25.18 71 TRP A N 1
ATOM 588 C CA . TRP A 1 71 ? 25.071 17.981 -26.789 1.00 23.82 71 TRP A CA 1
ATOM 589 C C . TRP A 1 71 ? 23.762 17.946 -27.586 1.00 23.80 71 TRP A C 1
ATOM 590 O O . TRP A 1 71 ? 23.300 18.974 -28.079 1.00 23.99 71 TRP A O 1
ATOM 601 N N . ILE A 1 72 ? 23.163 16.764 -27.705 1.00 23.48 72 ILE A N 1
ATOM 602 C CA . ILE A 1 72 ? 21.861 16.632 -28.366 1.00 24.26 72 ILE A CA 1
ATOM 603 C C . ILE A 1 72 ? 20.835 17.572 -27.725 1.00 24.72 72 ILE A C 1
ATOM 604 O O . ILE A 1 72 ? 20.130 18.297 -28.435 1.00 25.26 72 ILE A O 1
ATOM 609 N N . LYS A 1 73 ? 20.780 17.569 -26.392 1.00 26.54 73 LYS A N 1
ATOM 610 C CA . LYS A 1 73 ? 19.876 18.449 -25.634 1.00 29.21 73 LYS A CA 1
ATOM 611 C C . LYS A 1 73 ? 20.094 19.928 -25.959 1.00 29.29 73 LYS A C 1
ATOM 612 O O . LYS A 1 73 ? 19.135 20.660 -26.221 1.00 29.96 73 LYS A O 1
ATOM 618 N N . ARG A 1 74 ? 21.353 20.362 -25.946 1.00 28.67 74 ARG A N 1
ATOM 619 C CA . ARG A 1 74 ? 21.681 21.756 -26.238 1.00 29.89 74 ARG A CA 1
ATOM 620 C C . ARG A 1 74 ? 21.375 22.128 -27.688 1.00 27.23 74 ARG A C 1
ATOM 621 O O . ARG A 1 74 ? 20.959 23.252 -27.965 1.00 26.90 74 ARG A O 1
ATOM 629 N N . MET A 1 75 ? 21.560 21.184 -28.609 1.00 25.43 75 MET A N 1
ATOM 630 C CA . MET A 1 75 ? 21.183 21.408 -30.008 1.00 26.10 75 MET A CA 1
ATOM 631 C C . MET A 1 75 ? 19.677 21.641 -30.168 1.00 27.84 75 MET A C 1
ATOM 632 O O . MET A 1 75 ? 19.253 22.454 -30.996 1.00 27.81 75 MET A O 1
ATOM 637 N N . GLU A 1 76 ? 18.879 20.931 -29.371 1.00 30.17 76 GLU A N 1
ATOM 638 C CA . GLU A 1 76 ? 17.432 21.173 -29.305 1.00 32.34 76 GLU A CA 1
ATOM 639 C C . GLU A 1 76 ? 17.140 22.563 -28.727 1.00 32.00 76 GLU A C 1
ATOM 640 O O . GLU A 1 76 ? 16.276 23.281 -29.236 1.00 33.57 76 GLU A O 1
ATOM 646 N N . ASP A 1 77 ? 17.867 22.935 -27.673 1.00 31.61 77 ASP A N 1
ATOM 647 C CA . ASP A 1 77 ? 17.744 24.265 -27.060 1.00 32.59 77 ASP A CA 1
ATOM 648 C C . ASP A 1 77 ? 18.026 25.383 -28.065 1.00 33.08 77 ASP A C 1
ATOM 649 O O . ASP A 1 77 ? 17.345 26.409 -28.064 1.00 33.84 77 ASP A O 1
ATOM 654 N N . ILE A 1 78 ? 19.029 25.175 -28.917 1.00 28.50 78 ILE A N 1
ATOM 655 C CA . ILE A 1 78 ? 19.401 26.158 -29.933 1.00 28.42 78 ILE A CA 1
ATOM 656 C C . ILE A 1 78 ? 18.415 26.137 -31.108 1.00 27.70 78 ILE A C 1
ATOM 657 O O . ILE A 1 78 ? 18.073 27.185 -31.666 1.00 29.06 78 ILE A O 1
ATOM 662 N N . GLY A 1 79 ? 17.952 24.942 -31.466 1.00 26.53 79 GLY A N 1
ATOM 663 C CA . GLY A 1 79 ? 17.024 24.763 -32.580 1.00 27.32 79 GLY A CA 1
ATOM 664 C C . GLY A 1 79 ? 17.700 24.241 -33.833 1.00 27.68 79 GLY A C 1
ATOM 665 O O . GLY A 1 79 ? 17.343 24.624 -34.947 1.00 27.08 79 GLY A O 1
ATOM 666 N N . LEU A 1 80 ? 18.678 23.359 -33.642 1.00 25.39 80 LEU A N 1
ATOM 667 C CA . LEU A 1 80 ? 19.452 22.802 -34.746 1.00 25.28 80 LEU A CA 1
ATOM 668 C C . LEU A 1 80 ? 19.454 21.283 -34.711 1.00 24.02 80 LEU A C 1
ATOM 669 O O . LEU A 1 80 ? 19.458 20.676 -33.636 1.00 25.49 80 LEU A O 1
ATOM 674 N N . GLU A 1 81 ? 19.482 20.680 -35.896 1.00 23.43 81 GLU A N 1
ATOM 675 C CA . GLU A 1 81 ? 19.480 19.225 -36.026 1.00 24.05 81 GLU A CA 1
ATOM 676 C C . GLU A 1 81 ? 20.778 18.620 -35.493 1.00 23.91 81 GLU A C 1
ATOM 677 O O . GLU A 1 81 ? 21.875 19.050 -35.866 1.00 23.69 81 GLU A O 1
ATOM 683 N N . ALA A 1 82 ? 20.637 17.638 -34.603 1.00 21.39 82 ALA A N 1
ATOM 684 C CA . ALA A 1 82 ? 21.769 16.858 -34.120 1.00 20.40 82 ALA A CA 1
ATOM 685 C C . ALA A 1 82 ? 21.717 15.510 -34.835 1.00 20.24 82 ALA A C 1
ATOM 686 O O . ALA A 1 82 ? 20.901 14.652 -34.485 1.00 20.69 82 ALA A O 1
ATOM 688 N N . LEU A 1 83 ? 22.579 15.336 -35.835 1.00 18.51 83 LEU A N 1
ATOM 689 C CA . LEU A 1 83 ? 22.549 14.149 -36.701 1.00 19.25 83 LEU A CA 1
ATOM 690 C C . LEU A 1 83 ? 23.395 12.990 -36.165 1.00 17.91 83 LEU A C 1
ATOM 691 O O . LEU A 1 83 ? 24.318 13.197 -35.372 1.00 18.24 83 LEU A O 1
ATOM 696 N N . GLY A 1 84 ? 23.078 11.775 -36.615 1.00 18.27 84 GLY A N 1
ATOM 697 C CA . GLY A 1 84 ? 23.832 10.584 -36.222 1.00 17.96 84 GLY A CA 1
ATOM 698 C C . GLY A 1 84 ? 23.064 9.613 -35.347 1.00 17.41 84 GLY A C 1
ATOM 699 O O . GLY A 1 84 ? 21.954 9.916 -34.881 1.00 18.54 84 GLY A O 1
ATOM 700 N N . MET A 1 85 ? 23.660 8.439 -35.136 1.00 17.29 85 MET A N 1
ATOM 701 C CA . MET A 1 85 ? 23.071 7.385 -34.305 1.00 17.08 85 MET A CA 1
ATOM 702 C C . MET A 1 85 ? 23.136 7.740 -32.821 1.00 17.61 85 MET A C 1
ATOM 703 O O . MET A 1 85 ? 24.203 7.707 -32.199 1.00 20.18 85 MET A O 1
ATOM 708 N N . ASP A 1 86 ? 21.975 8.071 -32.266 1.00 18.70 86 ASP A N 1
ATOM 709 C CA . ASP A 1 86 ? 21.861 8.534 -30.882 1.00 20.62 86 ASP A CA 1
ATOM 710 C C . ASP A 1 86 ? 21.778 7.386 -29.878 1.00 20.12 86 ASP A C 1
ATOM 711 O O . ASP A 1 86 ? 21.962 7.596 -28.681 1.00 20.74 86 ASP A O 1
ATOM 716 N N . ASP A 1 87 ? 21.485 6.185 -30.374 1.00 19.12 87 ASP A N 1
ATOM 717 C CA . ASP A 1 87 ? 21.587 4.972 -29.562 1.00 19.15 87 ASP A CA 1
ATOM 718 C C . ASP A 1 87 ? 23.026 4.486 -29.674 1.00 19.02 87 ASP A C 1
ATOM 719 O O . ASP A 1 87 ? 23.392 3.795 -30.631 1.00 18.06 87 ASP A O 1
ATOM 724 N N . PHE A 1 88 ? 23.851 4.868 -28.704 1.00 17.59 88 PHE A N 1
ATOM 725 C CA . PHE A 1 88 ? 25.296 4.682 -28.833 1.00 20.16 88 PHE A CA 1
ATOM 726 C C . PHE A 1 88 ? 25.734 3.224 -28.898 1.00 20.94 88 PHE A C 1
ATOM 727 O O . PHE A 1 88 ? 26.753 2.909 -29.518 1.00 21.76 88 PHE A O 1
ATOM 735 N N . LYS A 1 89 ? 24.971 2.326 -28.287 1.00 21.39 89 LYS A N 1
ATOM 736 C CA . LYS A 1 89 ? 25.353 0.919 -28.383 1.00 21.63 89 LYS A CA 1
ATOM 737 C C . LYS A 1 89 ? 25.227 0.355 -29.801 1.00 18.11 89 LYS A C 1
ATOM 738 O O . LYS A 1 89 ? 26.010 -0.509 -30.185 1.00 20.12 89 LYS A O 1
ATOM 744 N N . LEU A 1 90 ? 24.281 0.873 -30.586 1.00 17.73 90 LEU A N 1
ATOM 745 C CA . LEU A 1 90 ? 24.198 0.512 -32.001 1.00 16.97 90 LEU A CA 1
ATOM 746 C C . LEU A 1 90 ? 25.415 1.020 -32.771 1.00 15.90 90 LEU A C 1
ATOM 747 O O . LEU A 1 90 ? 25.930 0.328 -33.647 1.00 16.32 90 LEU A O 1
ATOM 752 N N . ALA A 1 91 ? 25.880 2.222 -32.427 1.00 17.13 91 ALA A N 1
ATOM 753 C CA . ALA A 1 91 ? 27.072 2.783 -33.053 1.00 18.57 91 ALA A CA 1
ATOM 754 C C . ALA A 1 91 ? 28.296 1.961 -32.652 1.00 18.17 91 ALA A C 1
ATOM 755 O O . ALA A 1 91 ? 29.151 1.653 -33.487 1.00 18.76 91 ALA A O 1
ATOM 757 N N . TYR A 1 92 ? 28.355 1.578 -31.379 1.00 17.70 92 TYR A N 1
ATOM 758 C CA . TYR A 1 92 ? 29.429 0.713 -30.892 1.00 18.40 92 TYR A CA 1
ATOM 759 C C . TYR A 1 92 ? 29.490 -0.596 -31.686 1.00 17.83 92 TYR A C 1
ATOM 760 O O . TYR A 1 92 ? 30.560 -0.987 -32.154 1.00 18.09 92 TYR A O 1
ATOM 769 N N . LEU A 1 93 ? 28.344 -1.256 -31.849 1.00 16.97 93 LEU A N 1
ATOM 770 C CA . LEU A 1 93 ? 28.286 -2.523 -32.590 1.00 18.25 93 LEU A CA 1
ATOM 771 C C . LEU A 1 93 ? 28.708 -2.341 -34.041 1.00 19.81 93 LEU A C 1
ATOM 772 O O . LEU A 1 93 ? 29.397 -3.192 -34.617 1.00 20.07 93 LEU A O 1
ATOM 777 N N . SER A 1 94 ? 28.297 -1.220 -34.623 1.00 18.07 94 SER A N 1
ATOM 778 C CA . SER A 1 94 ? 28.631 -0.919 -36.004 1.00 19.96 94 SER A CA 1
ATOM 779 C C . SER A 1 94 ? 30.140 -0.734 -36.210 1.00 19.35 94 SER A C 1
ATOM 780 O O . SER A 1 94 ? 30.682 -1.157 -37.234 1.00 20.19 94 SER A O 1
ATOM 783 N N . ASP A 1 95 ? 30.796 -0.106 -35.234 1.00 19.04 95 ASP A N 1
ATOM 784 C CA . ASP A 1 95 ? 32.247 0.112 -35.247 1.00 20.31 95 ASP A CA 1
ATOM 785 C C . ASP A 1 95 ? 33.040 -1.159 -34.946 1.00 22.25 95 ASP A C 1
ATOM 786 O O . ASP A 1 95 ? 34.082 -1.410 -35.555 1.00 22.34 95 ASP A O 1
ATOM 791 N N . THR A 1 96 ? 32.545 -1.945 -33.996 1.00 20.41 96 THR A N 1
ATOM 792 C CA . THR A 1 96 ? 33.257 -3.130 -33.509 1.00 22.27 96 THR A CA 1
ATOM 793 C C . THR A 1 96 ? 33.074 -4.330 -34.448 1.00 21.55 96 THR A C 1
ATOM 794 O O . THR A 1 96 ? 33.957 -5.191 -34.544 1.00 23.52 96 THR A O 1
ATOM 798 N N . TYR A 1 97 ? 31.942 -4.370 -35.146 1.00 20.83 97 TYR A N 1
ATOM 799 C CA . TYR A 1 97 ? 31.612 -5.473 -36.062 1.00 22.69 97 TYR A CA 1
ATOM 800 C C . TYR A 1 97 ? 31.301 -4.947 -37.456 1.00 24.76 97 TYR A C 1
ATOM 801 O O . TYR A 1 97 ? 30.178 -5.074 -37.956 1.00 25.38 97 TYR A O 1
ATOM 810 N N . ASN A 1 98 ? 32.313 -4.356 -38.079 1.00 27.77 98 ASN A N 1
ATOM 811 C CA . ASN A 1 98 ? 32.147 -3.740 -39.393 1.00 31.41 98 ASN A CA 1
ATOM 812 C C . ASN A 1 98 ? 32.307 -4.763 -40.525 1.00 33.15 98 ASN A C 1
ATOM 813 O O . ASN A 1 98 ? 33.172 -4.630 -41.397 1.00 35.22 98 ASN A O 1
ATOM 818 N N . TYR A 1 99 ? 31.457 -5.788 -40.481 1.00 32.06 99 TYR A N 1
ATOM 819 C CA . TYR A 1 99 ? 31.389 -6.856 -41.482 1.00 32.97 99 TYR A CA 1
ATOM 820 C C . TYR A 1 99 ? 30.088 -7.630 -41.273 1.00 32.98 99 TYR A C 1
ATOM 821 O O . TYR A 1 99 ? 29.439 -7.481 -40.234 1.00 31.34 99 TYR A O 1
ATOM 830 N N . GLU A 1 100 ? 29.700 -8.448 -42.249 1.00 33.07 100 GLU A N 1
ATOM 831 C CA . GLU A 1 100 ? 28.535 -9.313 -42.075 1.00 33.56 100 GLU A CA 1
ATOM 832 C C . GLU A 1 100 ? 28.841 -10.331 -40.982 1.00 32.25 100 GLU A C 1
ATOM 833 O O . GLU A 1 100 ? 29.776 -11.122 -41.107 1.00 34.31 100 GLU A O 1
ATOM 839 N N . ILE A 1 101 ? 28.059 -10.297 -39.908 1.00 29.14 101 ILE A N 1
ATOM 840 C CA . ILE A 1 101 ? 28.298 -11.183 -38.772 1.00 27.84 101 ILE A CA 1
ATOM 841 C C . ILE A 1 101 ? 27.988 -12.636 -39.111 1.00 28.51 101 ILE A C 1
ATOM 842 O O . ILE A 1 101 ? 26.902 -12.970 -39.596 1.00 28.07 101 ILE A O 1
ATOM 847 N N . LYS A 1 102 ? 28.983 -13.482 -38.874 1.00 28.67 102 LYS A N 1
ATOM 848 C CA . LYS A 1 102 ? 28.834 -14.918 -38.931 1.00 30.11 102 LYS A CA 1
ATOM 849 C C . LYS A 1 102 ? 28.829 -15.374 -37.476 1.00 28.61 102 LYS A C 1
ATOM 850 O O . LYS A 1 102 ? 29.816 -15.195 -36.762 1.00 29.74 102 LYS A O 1
ATOM 856 N N . TYR A 1 103 ? 27.700 -15.909 -37.023 1.00 26.56 103 TYR A N 1
ATOM 857 C CA . TYR A 1 103 ? 27.606 -16.373 -35.642 1.00 24.68 103 TYR A CA 1
ATOM 858 C C . TYR A 1 103 ? 27.545 -17.890 -35.573 1.00 23.65 103 TYR A C 1
ATOM 859 O O . TYR A 1 103 ? 27.164 -18.557 -36.538 1.00 24.49 103 TYR A O 1
ATOM 868 N N . ASP A 1 104 ? 27.955 -18.419 -34.428 1.00 23.18 104 ASP A N 1
ATOM 869 C CA . ASP A 1 104 ? 27.952 -19.844 -34.166 1.00 23.01 104 ASP A CA 1
ATOM 870 C C . ASP A 1 104 ? 27.021 -20.056 -32.978 1.00 21.68 104 ASP A C 1
ATOM 871 O O . ASP A 1 104 ? 27.384 -19.757 -31.832 1.00 20.59 104 ASP A O 1
ATOM 876 N N . HIS A 1 105 ? 25.822 -20.567 -33.257 1.00 21.79 105 HIS A N 1
ATOM 877 C CA . HIS A 1 105 ? 24.800 -20.747 -32.225 1.00 21.90 105 HIS A CA 1
ATOM 878 C C . HIS A 1 105 ? 25.240 -21.682 -31.094 1.00 20.77 105 HIS A C 1
ATOM 879 O O . HIS A 1 105 ? 24.744 -21.567 -29.975 1.00 20.24 105 HIS A O 1
ATOM 886 N N . THR A 1 106 ? 26.167 -22.595 -31.387 1.00 22.07 106 THR A N 1
ATOM 887 C CA . THR A 1 106 ? 26.612 -23.580 -30.393 1.00 22.33 106 THR A CA 1
ATOM 888 C C . THR A 1 106 ? 27.408 -22.941 -29.255 1.00 21.26 106 THR A C 1
ATOM 889 O O . THR A 1 106 ? 27.560 -23.546 -28.189 1.00 22.42 106 THR A O 1
ATOM 893 N N . LYS A 1 107 ? 27.893 -21.719 -29.485 1.00 19.24 107 LYS A N 1
ATOM 894 C CA . LYS A 1 107 ? 28.649 -20.949 -28.483 1.00 19.21 107 LYS A CA 1
ATOM 895 C C . LYS A 1 107 ? 27.756 -19.990 -27.689 1.00 19.67 107 LYS A C 1
ATOM 896 O O . LYS A 1 107 ? 28.213 -19.358 -26.733 1.00 20.21 107 LYS A O 1
ATOM 902 N N . ILE A 1 108 ? 26.496 -19.863 -28.097 1.00 16.45 108 ILE A N 1
ATOM 903 C CA . ILE A 1 108 ? 25.566 -18.948 -27.441 1.00 16.49 108 ILE A CA 1
ATOM 904 C C . ILE A 1 108 ? 24.786 -19.699 -26.366 1.00 17.16 108 ILE A C 1
ATOM 905 O O . ILE A 1 108 ? 24.094 -20.675 -26.659 1.00 18.62 108 ILE A O 1
ATOM 910 N N . ARG A 1 109 ? 24.903 -19.243 -25.125 1.00 15.92 109 ARG A N 1
ATOM 911 C CA . ARG A 1 109 ? 24.214 -19.913 -24.024 1.00 16.47 109 ARG A CA 1
ATOM 912 C C . ARG A 1 109 ? 22.737 -19.532 -24.013 1.00 16.54 109 ARG A C 1
ATOM 913 O O . ARG A 1 109 ? 22.380 -18.409 -23.660 1.00 16.26 109 ARG A O 1
ATOM 921 N N . VAL A 1 110 ? 21.883 -20.469 -24.423 1.00 14.26 110 VAL A N 1
ATOM 922 C CA . VAL A 1 110 ? 20.441 -20.238 -24.420 1.00 16.53 110 VAL A CA 1
ATOM 923 C C . VAL A 1 110 ? 19.860 -20.988 -23.238 1.00 17.13 110 VAL A C 1
ATOM 924 O O . VAL A 1 110 ? 19.964 -22.216 -23.159 1.00 17.35 110 VAL A O 1
ATOM 928 N N . ALA A 1 111 ? 19.263 -20.248 -22.309 1.00 14.31 111 ALA A N 1
ATOM 929 C CA . ALA A 1 111 ? 18.676 -20.864 -21.130 1.00 15.14 111 ALA A CA 1
ATOM 930 C C . ALA A 1 111 ? 17.153 -20.816 -21.188 1.00 16.13 111 ALA A C 1
ATOM 931 O O . ALA A 1 111 ? 16.567 -19.780 -21.527 1.00 16.11 111 ALA A O 1
ATOM 933 N N . ASN A 1 112 ? 16.548 -21.960 -20.872 1.00 15.84 112 ASN A N 1
ATOM 934 C CA A ASN A 1 112 ? 15.097 -22.131 -20.817 0.50 17.63 112 ASN A CA 1
ATOM 935 C CA B ASN A 1 112 ? 15.101 -22.108 -20.815 0.50 17.46 112 ASN A CA 1
ATOM 936 C C . ASN A 1 112 ? 14.760 -22.498 -19.384 1.00 16.97 112 ASN A C 1
ATOM 937 O O . ASN A 1 112 ? 15.234 -23.520 -18.888 1.00 18.54 112 ASN A O 1
ATOM 946 N N . PHE A 1 113 ? 13.970 -21.675 -18.698 1.00 16.63 113 PHE A N 1
ATOM 947 C CA . PHE A 1 113 ? 13.634 -21.999 -17.304 1.00 16.59 113 PHE A CA 1
ATOM 948 C C . PHE A 1 113 ? 12.171 -21.803 -16.920 1.00 17.82 113 PHE A C 1
ATOM 949 O O . PHE A 1 113 ? 11.411 -21.146 -17.636 1.00 15.90 113 PHE A O 1
ATOM 957 N N . ASP A 1 114 ? 11.796 -22.415 -15.797 1.00 17.17 114 ASP A N 1
ATOM 958 C CA . ASP A 1 114 ? 10.440 -22.345 -15.264 1.00 18.16 114 ASP A CA 1
ATOM 959 C C . ASP A 1 114 ? 10.511 -22.549 -13.761 1.00 18.23 114 ASP A C 1
ATOM 960 O O . ASP A 1 114 ? 11.289 -23.378 -13.278 1.00 18.19 114 ASP A O 1
ATOM 965 N N . ILE A 1 115 ? 9.728 -21.770 -13.018 1.00 17.52 115 ILE A N 1
ATOM 966 C CA . ILE A 1 115 ? 9.701 -21.916 -11.566 1.00 17.20 115 ILE A CA 1
ATOM 967 C C . ILE A 1 115 ? 8.321 -22.345 -11.077 1.00 19.47 115 ILE A C 1
ATOM 968 O O . ILE A 1 115 ? 7.315 -22.155 -11.772 1.00 19.43 115 ILE A O 1
ATOM 973 N N . GLU A 1 116 ? 8.296 -22.935 -9.887 1.00 18.27 116 GLU A N 1
ATOM 974 C CA . GLU A 1 116 ? 7.055 -23.247 -9.196 1.00 18.74 116 GLU A CA 1
ATOM 975 C C . GLU A 1 116 ? 7.021 -22.491 -7.879 1.00 18.61 116 GLU A C 1
ATOM 976 O O . GLU A 1 116 ? 8.053 -22.338 -7.214 1.00 18.97 116 GLU A O 1
ATOM 982 N N . VAL A 1 117 ? 5.832 -22.013 -7.520 1.00 18.51 117 VAL A N 1
ATOM 983 C CA . VAL A 1 117 ? 5.613 -21.256 -6.287 1.00 17.66 117 VAL A CA 1
ATOM 984 C C . VAL A 1 117 ? 4.265 -21.693 -5.707 1.00 20.68 117 VAL A C 1
ATOM 985 O O . VAL A 1 117 ? 3.215 -21.365 -6.259 1.00 22.17 117 VAL A O 1
ATOM 989 N N . THR A 1 118 ? 4.294 -22.453 -4.618 1.00 21.69 118 THR A N 1
ATOM 990 C CA . THR A 1 118 ? 3.060 -22.857 -3.938 1.00 24.21 118 THR A CA 1
ATOM 991 C C . THR A 1 118 ? 2.454 -21.636 -3.243 1.00 26.00 118 THR A C 1
ATOM 992 O O . THR A 1 118 ? 3.141 -20.929 -2.509 1.00 26.65 118 THR A O 1
ATOM 996 N N . SER A 1 119 ? 1.173 -21.378 -3.499 1.00 28.52 119 SER A N 1
ATOM 997 C CA . SER A 1 119 ? 0.497 -20.228 -2.905 1.00 32.83 119 SER A CA 1
ATOM 998 C C . SER A 1 119 ? -0.915 -20.591 -2.441 1.00 35.14 119 SER A C 1
ATOM 999 O O . SER A 1 119 ? -1.762 -20.934 -3.263 1.00 35.16 119 SER A O 1
ATOM 1002 N N . PRO A 1 120 ? -1.169 -20.510 -1.122 1.00 37.92 120 PRO A N 1
ATOM 1003 C CA . PRO A 1 120 ? -2.494 -20.839 -0.583 1.00 40.38 120 PRO A CA 1
ATOM 1004 C C . PRO A 1 120 ? -3.544 -19.732 -0.762 1.00 42.98 120 PRO A C 1
ATOM 1005 O O . PRO A 1 120 ? -4.742 -20.005 -0.641 1.00 44.39 120 PRO A O 1
ATOM 1009 N N . ASP A 1 121 ? -3.104 -18.507 -1.051 1.00 43.07 121 ASP A N 1
ATOM 1010 C CA . ASP A 1 121 ? -4.010 -17.353 -1.104 1.00 44.22 121 ASP A CA 1
ATOM 1011 C C . ASP A 1 121 ? -4.109 -16.679 -2.481 1.00 43.43 121 ASP A C 1
ATOM 1012 O O . ASP A 1 121 ? -4.095 -15.448 -2.587 1.00 43.49 121 ASP A O 1
ATOM 1017 N N . GLY A 1 122 ? -4.226 -17.490 -3.528 1.00 41.26 122 GLY A N 1
ATOM 1018 C CA . GLY A 1 122 ? -4.407 -16.977 -4.883 1.00 40.32 122 GLY A CA 1
ATOM 1019 C C . GLY A 1 122 ? -3.109 -16.868 -5.653 1.00 39.13 122 GLY A C 1
ATOM 1020 O O . GLY A 1 122 ? -2.091 -17.432 -5.249 1.00 37.60 122 GLY A O 1
ATOM 1021 N N . PHE A 1 123 ? -3.149 -16.136 -6.764 1.00 38.74 123 PHE A N 1
ATOM 1022 C CA . PHE A 1 123 ? -1.994 -15.987 -7.647 1.00 37.58 123 PHE A CA 1
ATOM 1023 C C . PHE A 1 123 ? -0.827 -15.300 -6.930 1.00 34.82 123 PHE A C 1
ATOM 1024 O O . PHE A 1 123 ? -1.009 -14.232 -6.334 1.00 35.57 123 PHE A O 1
ATOM 1032 N N . PRO A 1 124 ? 0.370 -15.921 -6.972 1.00 32.81 124 PRO A N 1
ATOM 1033 C CA . PRO A 1 124 ? 1.555 -15.350 -6.320 1.00 31.01 124 PRO A CA 1
ATOM 1034 C C . PRO A 1 124 ? 2.136 -14.178 -7.115 1.00 30.89 124 PRO A C 1
ATOM 1035 O O . PRO A 1 124 ? 2.906 -14.388 -8.056 1.00 31.40 124 PRO A O 1
ATOM 1039 N N . GLU A 1 125 ? 1.757 -12.960 -6.736 1.00 29.87 125 GLU A N 1
ATOM 1040 C CA . GLU A 1 125 ? 2.187 -11.747 -7.438 1.00 30.34 125 GLU A CA 1
ATOM 1041 C C . GLU A 1 125 ? 3.705 -11.551 -7.403 1.00 28.26 125 GLU A C 1
ATOM 1042 O O . GLU A 1 125 ? 4.292 -11.484 -6.321 1.00 26.63 125 GLU A O 1
ATOM 1048 N N . PRO A 1 126 ? 4.340 -11.458 -8.589 1.00 29.09 126 PRO A N 1
ATOM 1049 C CA . PRO A 1 126 ? 5.794 -11.300 -8.695 1.00 29.42 126 PRO A CA 1
ATOM 1050 C C . PRO A 1 126 ? 6.337 -10.071 -7.979 1.00 30.98 126 PRO A C 1
ATOM 1051 O O . PRO A 1 126 ? 7.445 -10.127 -7.458 1.00 31.74 126 PRO A O 1
ATOM 1055 N N . SER A 1 127 ? 5.570 -8.980 -7.949 1.00 29.85 127 SER A N 1
ATOM 1056 C CA . SER A 1 127 ? 6.022 -7.747 -7.289 1.00 31.96 127 SER A CA 1
ATOM 1057 C C . SER A 1 127 ? 6.115 -7.884 -5.767 1.00 32.48 127 SER A C 1
ATOM 1058 O O . SER A 1 127 ? 6.908 -7.183 -5.127 1.00 34.23 127 SER A O 1
ATOM 1061 N N . GLN A 1 128 ? 5.302 -8.780 -5.205 1.00 31.33 128 GLN A N 1
ATOM 1062 C CA A GLN A 1 128 ? 5.282 -9.032 -3.765 0.50 31.54 128 GLN A CA 1
ATOM 1063 C CA B GLN A 1 128 ? 5.288 -9.024 -3.766 0.50 31.33 128 GLN A CA 1
ATOM 1064 C C . GLN A 1 128 ? 6.233 -10.163 -3.386 1.00 29.56 128 GLN A C 1
ATOM 1065 O O . GLN A 1 128 ? 6.926 -10.086 -2.368 1.00 28.06 128 GLN A O 1
ATOM 1076 N N . ALA A 1 129 ? 6.243 -11.213 -4.209 1.00 25.89 129 ALA A N 1
ATOM 1077 C CA . ALA A 1 129 ? 7.049 -12.420 -3.993 1.00 24.30 129 ALA A CA 1
ATOM 1078 C C . ALA A 1 129 ? 7.038 -12.901 -2.535 1.00 24.75 129 ALA A C 1
ATOM 1079 O O . ALA A 1 129 ? 8.087 -13.094 -1.917 1.00 22.97 129 ALA A O 1
ATOM 1081 N N . LYS A 1 130 ? 5.838 -13.098 -1.993 1.00 26.07 130 LYS A N 1
ATOM 1082 C CA . LYS A 1 130 ? 5.684 -13.415 -0.571 1.00 28.14 130 LYS A CA 1
ATOM 1083 C C . LYS A 1 130 ? 5.763 -14.905 -0.261 1.00 26.08 130 LYS A C 1
ATOM 1084 O O . LYS A 1 130 ? 5.827 -15.292 0.902 1.00 25.02 130 LYS A O 1
ATOM 1090 N N . HIS A 1 131 ? 5.775 -15.736 -1.302 1.00 24.17 131 HIS A N 1
ATOM 1091 C CA . HIS A 1 131 ? 5.815 -17.185 -1.130 1.00 24.44 131 HIS A CA 1
ATOM 1092 C C . HIS A 1 131 ? 7.138 -17.806 -1.589 1.00 22.33 131 HIS A C 1
ATOM 1093 O O . HIS A 1 131 ? 7.760 -17.316 -2.533 1.00 21.18 131 HIS A O 1
ATOM 1100 N N . PRO A 1 132 ? 7.573 -18.887 -0.915 1.00 22.39 132 PRO A N 1
ATOM 1101 C CA . PRO A 1 132 ? 8.810 -19.559 -1.305 1.00 21.99 132 PRO A CA 1
ATOM 1102 C C . PRO A 1 132 ? 8.803 -20.052 -2.747 1.00 20.15 132 PRO A C 1
ATOM 1103 O O . PRO A 1 132 ? 7.772 -20.492 -3.255 1.00 21.51 132 PRO A O 1
ATOM 1107 N N . ILE A 1 133 ? 9.949 -19.942 -3.406 1.00 20.03 133 ILE A N 1
ATOM 1108 C CA . ILE A 1 133 ? 10.158 -20.626 -4.672 1.00 17.99 133 ILE A CA 1
ATOM 1109 C C . ILE A 1 133 ? 10.504 -22.068 -4.299 1.00 19.05 133 ILE A C 1
ATOM 1110 O O . ILE A 1 133 ? 11.509 -22.312 -3.624 1.00 19.79 133 ILE A O 1
ATOM 1115 N N . ASP A 1 134 ? 9.672 -23.021 -4.715 1.00 19.38 134 ASP A N 1
ATOM 1116 C CA . ASP A 1 134 ? 9.884 -24.420 -4.305 1.00 19.33 134 ASP A CA 1
ATOM 1117 C C . ASP A 1 134 ? 10.382 -25.372 -5.401 1.00 18.88 134 ASP A C 1
ATOM 1118 O O . ASP A 1 134 ? 10.660 -26.542 -5.127 1.00 20.39 134 ASP A O 1
ATOM 1123 N N . ALA A 1 135 ? 10.506 -24.864 -6.629 1.00 16.53 135 ALA A N 1
ATOM 1124 C CA . ALA A 1 135 ? 11.143 -25.598 -7.729 1.00 16.55 135 ALA A CA 1
ATOM 1125 C C . ALA A 1 135 ? 11.629 -24.649 -8.812 1.00 16.27 135 ALA A C 1
ATOM 1126 O O . ALA A 1 135 ? 10.947 -23.677 -9.144 1.00 17.57 135 ALA A O 1
ATOM 1128 N N . ILE A 1 136 ? 12.822 -24.926 -9.338 1.00 17.22 136 ILE A N 1
ATOM 1129 C CA . ILE A 1 136 ? 13.299 -24.306 -10.579 1.00 16.63 136 ILE A CA 1
ATOM 1130 C C . ILE A 1 136 ? 13.868 -25.403 -11.468 1.00 17.08 136 ILE A C 1
ATOM 1131 O O . ILE A 1 136 ? 14.679 -26.212 -11.012 1.00 16.31 136 ILE A O 1
ATOM 1136 N N . THR A 1 137 ? 13.423 -25.450 -12.723 1.00 14.52 137 THR A N 1
ATOM 1137 C CA . THR A 1 137 ? 14.109 -26.256 -13.724 1.00 15.29 137 THR A CA 1
ATOM 1138 C C . THR A 1 137 ? 14.691 -25.287 -14.737 1.00 15.33 137 THR A C 1
ATOM 1139 O O . THR A 1 137 ? 13.984 -24.437 -15.272 1.00 15.17 137 THR A O 1
ATOM 1143 N N . HIS A 1 138 ? 15.988 -25.432 -14.978 1.00 15.42 138 HIS A N 1
ATOM 1144 C CA . HIS A 1 138 ? 16.752 -24.522 -15.813 1.00 14.87 138 HIS A CA 1
ATOM 1145 C C . HIS A 1 138 ? 17.552 -25.362 -16.806 1.00 16.11 138 HIS A C 1
ATOM 1146 O O . HIS A 1 138 ? 18.511 -26.050 -16.429 1.00 16.60 138 HIS A O 1
ATOM 1153 N N . TYR A 1 139 ? 17.130 -25.325 -18.069 1.00 14.23 139 TYR A N 1
ATOM 1154 C CA . TYR A 1 139 ? 17.841 -26.026 -19.138 1.00 14.57 139 TYR A CA 1
ATOM 1155 C C . TYR A 1 139 ? 18.889 -25.108 -19.756 1.00 14.19 139 TYR A C 1
ATOM 1156 O O . TYR A 1 139 ? 18.595 -23.956 -20.090 1.00 15.47 139 TYR A O 1
ATOM 1165 N N . ASP A 1 140 ? 20.098 -25.639 -19.909 1.00 14.55 140 ASP A N 1
ATOM 1166 C CA . ASP A 1 140 ? 21.223 -24.914 -20.493 1.00 14.81 140 ASP A CA 1
ATOM 1167 C C . ASP A 1 140 ? 21.586 -25.541 -21.831 1.00 15.03 140 ASP A C 1
ATOM 1168 O O . ASP A 1 140 ? 21.876 -26.738 -21.897 1.00 16.92 140 ASP A O 1
ATOM 1173 N N . SER A 1 141 ? 21.579 -24.737 -22.895 1.00 15.61 141 SER A N 1
ATOM 1174 C CA . SER A 1 141 ? 21.787 -25.264 -24.250 1.00 16.17 141 SER A CA 1
ATOM 1175 C C . SER A 1 141 ? 23.220 -25.719 -24.540 1.00 17.19 141 SER A C 1
ATOM 1176 O O . SER A 1 141 ? 23.435 -26.563 -25.415 1.00 18.45 141 SER A O 1
ATOM 1179 N N . ILE A 1 142 ? 24.192 -25.145 -23.833 1.00 17.86 142 ILE A N 1
ATOM 1180 C CA . ILE A 1 142 ? 25.597 -25.529 -24.010 1.00 19.66 142 ILE A CA 1
ATOM 1181 C C . ILE A 1 142 ? 25.886 -26.885 -23.350 1.00 20.88 142 ILE A C 1
ATOM 1182 O O . ILE A 1 142 ? 26.485 -27.771 -23.974 1.00 21.37 142 ILE A O 1
ATOM 1187 N N . ASP A 1 143 ? 25.419 -27.059 -22.116 1.00 20.52 143 ASP A N 1
ATOM 1188 C CA . ASP A 1 143 ? 25.546 -28.343 -21.424 1.00 21.34 143 ASP A CA 1
ATOM 1189 C C . ASP A 1 143 ? 24.572 -29.390 -21.958 1.00 20.71 143 ASP A C 1
ATOM 1190 O O . ASP A 1 143 ? 24.830 -30.594 -21.840 1.00 20.53 143 ASP A O 1
ATOM 1195 N N . ASP A 1 144 ? 23.452 -28.931 -22.526 1.00 18.61 144 ASP A N 1
ATOM 1196 C CA . ASP A 1 144 ? 22.338 -29.805 -22.901 1.00 18.40 144 ASP A CA 1
ATOM 1197 C C . ASP A 1 144 ? 21.873 -30.601 -21.672 1.00 18.99 144 ASP A C 1
ATOM 1198 O O . ASP A 1 144 ? 21.731 -31.831 -21.715 1.00 19.59 144 ASP A O 1
ATOM 1203 N N . ARG A 1 145 ? 21.657 -29.885 -20.568 1.00 17.17 145 ARG A N 1
ATOM 1204 C CA . ARG A 1 145 ? 21.215 -30.504 -19.321 1.00 17.79 145 ARG A CA 1
ATOM 1205 C C . ARG A 1 145 ? 20.081 -29.715 -18.686 1.00 18.29 145 ARG A C 1
ATOM 1206 O O . ARG A 1 145 ? 20.040 -28.484 -18.789 1.00 18.04 145 ARG A O 1
ATOM 1214 N N . PHE A 1 146 ? 19.180 -30.437 -18.027 1.00 15.85 146 PHE A N 1
ATOM 1215 C CA . PHE A 1 146 ? 18.114 -29.840 -17.227 1.00 17.40 146 PHE A CA 1
ATOM 1216 C C . PHE A 1 146 ? 18.548 -29.845 -15.773 1.00 16.77 146 PHE A C 1
ATOM 1217 O O . PHE A 1 146 ? 18.654 -30.909 -15.148 1.00 17.60 146 PHE A O 1
ATOM 1225 N N . TYR A 1 147 ? 18.811 -28.653 -15.247 1.00 17.64 147 TYR A N 1
ATOM 1226 C CA . TYR A 1 147 ? 19.211 -28.482 -13.860 1.00 16.86 147 TYR A CA 1
ATOM 1227 C C . TYR A 1 147 ? 17.977 -28.235 -13.017 1.00 17.35 147 TYR A C 1
ATOM 1228 O O . TYR A 1 147 ? 17.267 -27.246 -13.206 1.00 17.71 147 TYR A O 1
ATOM 1237 N N . VAL A 1 148 ? 17.728 -29.154 -12.091 1.00 15.32 148 VAL A N 1
ATOM 1238 C CA . VAL A 1 148 ? 16.505 -29.141 -11.295 1.00 16.65 148 VAL A CA 1
ATOM 1239 C C . VAL A 1 148 ? 16.842 -28.826 -9.847 1.00 17.50 148 VAL A C 1
ATOM 1240 O O . VAL A 1 148 ? 17.594 -29.563 -9.198 1.00 18.04 148 VAL A O 1
ATOM 1244 N N . PHE A 1 149 ? 16.278 -27.722 -9.360 1.00 16.84 149 PHE A N 1
ATOM 1245 C CA . PHE A 1 149 ? 16.474 -27.250 -7.992 1.00 17.21 149 PHE A CA 1
ATOM 1246 C C . PHE A 1 149 ? 15.158 -27.461 -7.256 1.00 16.21 149 PHE A C 1
ATOM 1247 O O . PHE A 1 149 ? 14.165 -26.803 -7.565 1.00 17.27 149 PHE A O 1
ATOM 1255 N N . ASP A 1 150 ? 15.156 -28.381 -6.293 1.00 16.68 150 ASP A N 1
ATOM 1256 C CA . ASP A 1 150 ? 13.927 -28.868 -5.653 1.00 18.19 150 ASP A CA 1
ATOM 1257 C C . ASP A 1 150 ? 13.931 -28.561 -4.152 1.00 19.77 150 ASP A C 1
ATOM 1258 O O . ASP A 1 150 ? 14.814 -29.020 -3.416 1.00 20.66 150 ASP A O 1
ATOM 1263 N N . LEU A 1 151 ? 12.947 -27.786 -3.698 1.00 19.53 151 LEU A N 1
ATOM 1264 C CA . LEU A 1 151 ? 12.856 -27.433 -2.279 1.00 20.85 151 LEU A CA 1
ATOM 1265 C C . LEU A 1 151 ? 12.092 -28.495 -1.500 1.00 21.57 151 LEU A C 1
ATOM 1266 O O . LEU A 1 151 ? 10.895 -28.698 -1.717 1.00 22.71 151 LEU A O 1
ATOM 1271 N N . LEU A 1 152 ? 12.780 -29.158 -0.579 1.00 21.69 152 LEU A N 1
ATOM 1272 C CA . LEU A 1 152 ? 12.152 -30.249 0.174 1.00 25.72 152 LEU A CA 1
ATOM 1273 C C . LEU A 1 152 ? 11.434 -29.780 1.440 1.00 25.42 152 LEU A C 1
ATOM 1274 O O . LEU A 1 152 ? 10.475 -30.416 1.886 1.00 24.77 152 LEU A O 1
ATOM 1279 N N . ASN A 1 153 ? 11.899 -28.671 2.008 1.00 25.56 153 ASN A N 1
ATOM 1280 C CA . ASN A 1 153 ? 11.317 -28.118 3.230 1.00 26.01 153 ASN A CA 1
ATOM 1281 C C . ASN A 1 153 ? 10.792 -26.702 3.030 1.00 26.32 153 ASN A C 1
ATOM 1282 O O . ASN A 1 153 ? 11.541 -25.789 2.656 1.00 25.35 153 ASN A O 1
ATOM 1287 N N . SER A 1 154 ? 9.500 -26.533 3.301 1.00 26.21 154 SER A N 1
ATOM 1288 C CA . SER A 1 154 ? 8.798 -25.270 3.118 1.00 27.49 154 SER A CA 1
ATOM 1289 C C . SER A 1 154 ? 7.798 -25.066 4.253 1.00 28.45 154 SER A C 1
ATOM 1290 O O . SER A 1 154 ? 7.369 -26.046 4.868 1.00 29.14 154 SER A O 1
ATOM 1293 N N . PRO A 1 155 ? 7.407 -23.801 4.531 1.00 28.71 155 PRO A N 1
ATOM 1294 C CA . PRO A 1 155 ? 6.289 -23.568 5.457 1.00 30.08 155 PRO A CA 1
ATOM 1295 C C . PRO A 1 155 ? 4.964 -24.155 4.951 1.00 30.70 155 PRO A C 1
ATOM 1296 O O . PRO A 1 155 ? 4.025 -24.319 5.736 1.00 30.58 155 PRO A O 1
ATOM 1300 N N . TYR A 1 156 ? 4.897 -24.478 3.659 1.00 29.32 156 TYR A N 1
ATOM 1301 C CA . TYR A 1 156 ? 3.706 -25.100 3.082 1.00 29.26 156 TYR A CA 1
ATOM 1302 C C . TYR A 1 156 ? 3.847 -26.620 2.942 1.00 29.76 156 TYR A C 1
ATOM 1303 O O . TYR A 1 156 ? 3.024 -27.271 2.292 1.00 29.33 156 TYR A O 1
ATOM 1312 N N . GLY A 1 157 ? 4.889 -27.178 3.555 1.00 29.45 157 GLY A N 1
ATOM 1313 C CA . GLY A 1 157 ? 5.033 -28.628 3.641 1.00 30.24 157 GLY A CA 1
ATOM 1314 C C . GLY A 1 157 ? 6.435 -29.154 3.421 1.00 29.55 157 GLY A C 1
ATOM 1315 O O . GLY A 1 157 ? 7.202 -28.611 2.623 1.00 28.97 157 GLY A O 1
ATOM 1316 N N . ASN A 1 158 ? 6.766 -30.213 4.150 1.00 29.16 158 ASN A N 1
ATOM 1317 C CA . ASN A 1 158 ? 8.003 -30.949 3.937 1.00 28.70 158 ASN A CA 1
ATOM 1318 C C . ASN A 1 158 ? 7.724 -32.179 3.094 1.00 28.33 158 ASN A C 1
ATOM 1319 O O . ASN A 1 158 ? 6.740 -32.886 3.322 1.00 29.60 158 ASN A O 1
ATOM 1324 N N . VAL A 1 159 ? 8.588 -32.422 2.114 1.00 25.72 159 VAL A N 1
ATOM 1325 C CA . VAL A 1 159 ? 8.380 -33.501 1.149 1.00 25.30 159 VAL A CA 1
ATOM 1326 C C . VAL A 1 159 ? 9.624 -34.365 0.971 1.00 25.72 159 VAL A C 1
ATOM 1327 O O . VAL A 1 159 ? 10.722 -33.980 1.367 1.00 27.08 159 VAL A O 1
ATOM 1331 N N . GLU A 1 160 ? 9.435 -35.532 0.366 1.00 26.79 160 GLU A N 1
ATOM 1332 C CA . GLU A 1 160 ? 10.541 -36.427 0.051 1.00 28.53 160 GLU A CA 1
ATOM 1333 C C . GLU A 1 160 ? 11.160 -36.027 -1.279 1.00 26.56 160 GLU A C 1
ATOM 1334 O O . GLU A 1 160 ? 10.552 -35.276 -2.047 1.00 26.14 160 GLU A O 1
ATOM 1340 N N . GLU A 1 161 ? 12.364 -36.527 -1.548 1.00 26.56 161 GLU A N 1
ATOM 1341 C CA . GLU A 1 161 ? 13.033 -36.277 -2.827 1.00 24.86 161 GLU A CA 1
ATOM 1342 C C . GLU A 1 161 ? 12.218 -36.806 -3.999 1.00 24.46 161 GLU A C 1
ATOM 1343 O O . GLU A 1 161 ? 11.541 -37.823 -3.894 1.00 25.58 161 GLU A O 1
ATOM 1349 N N . TRP A 1 162 ? 12.291 -36.092 -5.114 1.00 23.03 162 TRP A N 1
ATOM 1350 C CA . TRP A 1 162 ? 11.751 -36.561 -6.384 1.00 22.52 162 TRP A CA 1
ATOM 1351 C C . TRP A 1 162 ? 12.539 -37.783 -6.854 1.00 22.43 162 TRP A C 1
ATOM 1352 O O . TRP A 1 162 ? 13.760 -37.843 -6.693 1.00 23.19 162 TRP A O 1
ATOM 1363 N N . SER A 1 163 ? 11.831 -38.756 -7.418 1.00 22.50 163 SER A N 1
ATOM 1364 C CA . SER A 1 163 ? 12.449 -39.980 -7.924 1.00 24.22 163 SER A CA 1
ATOM 1365 C C . SER A 1 163 ? 12.489 -39.990 -9.449 1.00 23.03 163 SER A C 1
ATOM 1366 O O . SER A 1 163 ? 11.442 -40.002 -10.097 1.00 22.61 163 SER A O 1
ATOM 1369 N N . ILE A 1 164 ? 13.697 -39.999 -10.011 1.00 23.64 164 ILE A N 1
ATOM 1370 C CA . ILE A 1 164 ? 13.876 -40.090 -11.467 1.00 23.93 164 ILE A CA 1
ATOM 1371 C C . ILE A 1 164 ? 13.361 -41.424 -12.026 1.00 25.12 164 ILE A C 1
ATOM 1372 O O . ILE A 1 164 ? 12.921 -41.498 -13.178 1.00 24.68 164 ILE A O 1
ATOM 1377 N N . GLU A 1 165 ? 13.395 -42.466 -11.195 1.00 26.14 165 GLU A N 1
ATOM 1378 C CA . GLU A 1 165 ? 12.915 -43.791 -11.591 1.00 25.80 165 GLU A CA 1
ATOM 1379 C C . GLU A 1 165 ? 11.401 -43.787 -11.809 1.00 24.49 165 GLU A C 1
ATOM 1380 O O . GLU A 1 165 ? 10.919 -44.279 -12.832 1.00 23.68 165 GLU A O 1
ATOM 1386 N N . ILE A 1 166 ? 10.658 -43.220 -10.860 1.00 24.11 166 ILE A N 1
ATOM 1387 C CA . ILE A 1 166 ? 9.201 -43.076 -10.998 1.00 22.94 166 ILE A CA 1
ATOM 1388 C C . ILE A 1 166 ? 8.853 -42.089 -12.126 1.00 22.14 166 ILE A C 1
ATOM 1389 O O . ILE A 1 166 ? 7.913 -42.316 -12.897 1.00 22.47 166 ILE A O 1
ATOM 1394 N N . ALA A 1 167 ? 9.631 -41.016 -12.237 1.00 21.85 167 ALA A N 1
ATOM 1395 C CA . ALA A 1 167 ? 9.400 -40.006 -13.272 1.00 20.17 167 ALA A CA 1
ATOM 1396 C C . ALA A 1 167 ? 9.380 -40.614 -14.676 1.00 22.40 167 ALA A C 1
ATOM 1397 O O . ALA A 1 167 ? 8.541 -40.246 -15.505 1.00 20.96 167 ALA A O 1
ATOM 1399 N N . ALA A 1 168 ? 10.300 -41.550 -14.917 1.00 22.15 168 ALA A N 1
ATOM 1400 C CA . ALA A 1 168 ? 10.487 -42.192 -16.223 1.00 24.82 168 ALA A CA 1
ATOM 1401 C C . ALA A 1 168 ? 9.354 -43.145 -16.598 1.00 25.76 168 ALA A C 1
ATOM 1402 O O . ALA A 1 168 ? 9.107 -43.391 -17.781 1.00 24.87 168 ALA A O 1
ATOM 1404 N N . LYS A 1 169 ? 8.673 -43.685 -15.592 1.00 25.73 169 LYS A N 1
ATOM 1405 C CA . LYS A 1 169 ? 7.677 -44.734 -15.821 1.00 27.13 169 LYS A CA 1
ATOM 1406 C C . LYS A 1 169 ? 6.408 -44.202 -16.475 1.00 26.62 169 LYS A C 1
ATOM 1407 O O . LYS A 1 169 ? 6.094 -43.015 -16.364 1.00 24.94 169 LYS A O 1
ATOM 1413 N N . LEU A 1 170 ? 5.692 -45.088 -17.166 1.00 26.57 170 LEU A N 1
ATOM 1414 C CA . LEU A 1 170 ? 4.394 -44.759 -17.753 1.00 27.00 170 LEU A CA 1
ATOM 1415 C C . LEU A 1 170 ? 3.416 -44.312 -16.677 1.00 25.83 170 LEU A C 1
ATOM 1416 O O . LEU A 1 170 ? 3.526 -44.732 -15.529 1.00 26.07 170 LEU A O 1
ATOM 1421 N N . GLN A 1 171 ? 2.452 -43.476 -17.056 1.00 25.87 171 GLN A N 1
ATOM 1422 C CA . GLN A 1 171 ? 1.363 -43.104 -16.151 1.00 26.57 171 GLN A CA 1
ATOM 1423 C C . GLN A 1 171 ? 0.650 -44.358 -15.635 1.00 26.44 171 GLN A C 1
ATOM 1424 O O . GLN A 1 171 ? 0.195 -44.393 -14.495 1.00 24.24 171 GLN A O 1
ATOM 1430 N N . GLU A 1 172 ? 0.592 -45.387 -16.482 1.00 25.45 172 GLU A N 1
ATOM 1431 C CA . GLU A 1 172 ? -0.050 -46.662 -16.162 1.00 27.06 172 GLU A CA 1
ATOM 1432 C C . GLU A 1 172 ? 0.743 -47.519 -15.165 1.00 27.41 172 GLU A C 1
ATOM 1433 O O . GLU A 1 172 ? 0.245 -48.536 -14.675 1.00 25.94 172 GLU A O 1
ATOM 1439 N N . GLN A 1 173 ? 1.975 -47.104 -14.877 1.00 26.21 173 GLN A N 1
ATOM 1440 C CA . GLN A 1 173 ? 2.808 -47.720 -13.839 1.00 27.12 173 GLN A CA 1
ATOM 1441 C C . GLN A 1 173 ? 2.823 -46.848 -12.587 1.00 25.54 173 GLN A C 1
ATOM 1442 O O . GLN A 1 173 ? 3.477 -47.183 -11.593 1.00 26.53 173 GLN A O 1
ATOM 1448 N N . GLY A 1 174 ? 2.100 -45.731 -12.645 1.00 24.86 174 GLY A N 1
ATOM 1449 C CA . GLY A 1 174 ? 2.086 -44.750 -11.563 1.00 24.06 174 GLY A CA 1
ATOM 1450 C C . GLY A 1 174 ? 3.158 -43.691 -11.731 1.00 23.85 174 GLY A C 1
ATOM 1451 O O . GLY A 1 174 ? 3.416 -42.905 -10.809 1.00 23.41 174 GLY A O 1
ATOM 1452 N N . GLY A 1 175 ? 3.780 -43.670 -12.909 1.00 22.85 175 GLY A N 1
ATOM 1453 C CA . GLY A 1 175 ? 4.851 -42.719 -13.206 1.00 23.04 175 GLY A CA 1
ATOM 1454 C C . GLY A 1 175 ? 4.373 -41.417 -13.821 1.00 22.28 175 GLY A C 1
ATOM 1455 O O . GLY A 1 175 ? 3.169 -41.179 -13.938 1.00 21.71 175 GLY A O 1
ATOM 1456 N N . ASP A 1 176 ? 5.322 -40.573 -14.223 1.00 21.58 176 ASP A N 1
ATOM 1457 C CA . ASP A 1 176 ? 5.001 -39.239 -14.730 1.00 22.16 176 ASP A CA 1
ATOM 1458 C C . ASP A 1 176 ? 5.237 -39.072 -16.229 1.00 22.26 176 ASP A C 1
ATOM 1459 O O . ASP A 1 176 ? 4.943 -38.012 -16.788 1.00 24.38 176 ASP A O 1
ATOM 1464 N N . GLU A 1 177 ? 5.774 -40.114 -16.860 1.00 23.05 177 GLU A N 1
ATOM 1465 C CA . GLU A 1 177 ? 6.117 -40.113 -18.292 1.00 27.55 177 GLU A CA 1
ATOM 1466 C C . GLU A 1 177 ? 7.013 -38.962 -18.732 1.00 26.25 177 GLU A C 1
ATOM 1467 O O . GLU A 1 177 ? 6.785 -38.354 -19.782 1.00 26.08 177 GLU A O 1
ATOM 1473 N N . VAL A 1 178 ? 8.026 -38.656 -17.926 1.00 25.46 178 VAL A N 1
ATOM 1474 C CA . VAL A 1 178 ? 9.077 -37.747 -18.369 1.00 23.65 178 VAL A CA 1
ATOM 1475 C C . VAL A 1 178 ? 9.762 -38.439 -19.556 1.00 24.17 178 VAL A C 1
ATOM 1476 O O . VAL A 1 178 ? 10.243 -39.572 -19.418 1.00 25.79 178 VAL A O 1
ATOM 1480 N N . PRO A 1 179 ? 9.772 -37.779 -20.734 1.00 24.45 179 PRO A N 1
ATOM 1481 C CA . PRO A 1 179 ? 10.246 -38.421 -21.962 1.00 25.46 179 PRO A CA 1
ATOM 1482 C C . PRO A 1 179 ? 11.618 -39.055 -21.794 1.00 25.53 179 PRO A C 1
ATOM 1483 O O . PRO A 1 179 ? 12.530 -38.437 -21.237 1.00 24.97 179 PRO A O 1
ATOM 1487 N N . SER A 1 180 ? 11.745 -40.293 -22.264 1.00 25.06 180 SER A N 1
ATOM 1488 C CA . SER A 1 180 ? 12.964 -41.075 -22.090 1.00 26.34 180 SER A CA 1
ATOM 1489 C C . SER A 1 180 ? 14.205 -40.366 -22.629 1.00 26.38 180 SER A C 1
ATOM 1490 O O . SER A 1 180 ? 15.295 -40.527 -22.075 1.00 27.42 180 SER A O 1
ATOM 1493 N N . GLU A 1 181 ? 14.034 -39.573 -23.688 1.00 25.21 181 GLU A N 1
ATOM 1494 C CA . GLU A 1 181 ? 15.158 -38.889 -24.337 1.00 25.38 181 GLU A CA 1
ATOM 1495 C C . GLU A 1 181 ? 15.791 -37.764 -23.504 1.00 23.79 181 GLU A C 1
ATOM 1496 O O . GLU A 1 181 ? 16.862 -37.265 -23.859 1.00 24.89 181 GLU A O 1
ATOM 1502 N N . ILE A 1 182 ? 15.137 -37.361 -22.414 1.00 20.83 182 ILE A N 1
ATOM 1503 C CA . ILE A 1 182 ? 15.718 -36.340 -21.520 1.00 20.58 182 ILE A CA 1
ATOM 1504 C C . ILE A 1 182 ? 16.112 -36.867 -20.135 1.00 19.87 182 ILE A C 1
ATOM 1505 O O . ILE A 1 182 ? 16.791 -36.172 -19.370 1.00 19.92 182 ILE A O 1
ATOM 1510 N N . ILE A 1 183 ? 15.700 -38.095 -19.823 1.00 20.51 183 ILE A N 1
ATOM 1511 C CA . ILE A 1 183 ? 15.991 -38.699 -18.515 1.00 22.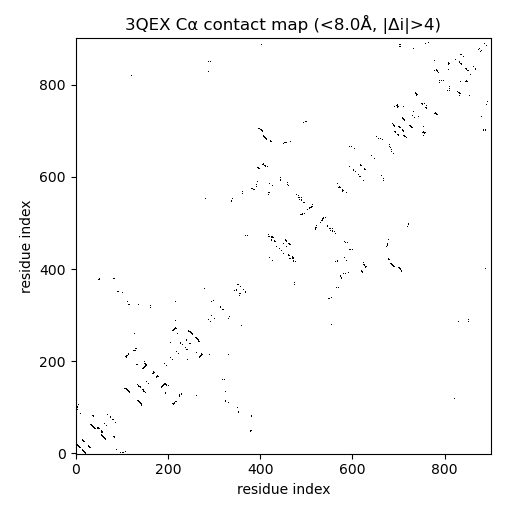40 183 ILE A CA 1
ATOM 1512 C C . ILE A 1 183 ? 17.475 -38.613 -18.141 1.00 22.40 183 ILE A C 1
ATOM 1513 O O . ILE A 1 183 ? 17.811 -38.166 -17.046 1.00 23.74 183 ILE A O 1
ATOM 1518 N N . ASP A 1 184 ? 18.350 -39.015 -19.063 1.00 22.98 184 ASP A N 1
ATOM 1519 C CA . ASP A 1 184 ? 19.799 -38.979 -18.836 1.00 24.82 184 ASP A CA 1
ATOM 1520 C C . ASP A 1 184 ? 20.393 -37.569 -18.801 1.00 23.72 184 ASP A C 1
ATOM 1521 O O . ASP A 1 184 ? 21.578 -37.404 -18.503 1.00 22.87 184 ASP A O 1
ATOM 1526 N N . LYS A 1 185 ? 19.575 -36.562 -19.103 1.00 21.43 185 LYS A N 1
ATOM 1527 C CA . LYS A 1 185 ? 20.036 -35.175 -19.168 1.00 20.85 185 LYS A CA 1
ATOM 1528 C C . LYS A 1 185 ? 19.598 -34.343 -17.960 1.00 20.25 185 LYS A C 1
ATOM 1529 O O . LYS A 1 185 ? 19.812 -33.134 -17.927 1.00 19.96 185 LYS A O 1
ATOM 1535 N N . ILE A 1 186 ? 18.989 -34.993 -16.973 1.00 20.59 186 ILE A N 1
ATOM 1536 C CA . ILE A 1 186 ? 18.527 -34.302 -15.766 1.00 19.58 186 ILE A CA 1
ATOM 1537 C C . ILE A 1 186 ? 19.573 -34.353 -14.658 1.00 20.88 186 ILE A C 1
ATOM 1538 O O . ILE A 1 186 ? 20.083 -35.427 -14.307 1.00 20.76 186 ILE A O 1
ATOM 1543 N N . ILE A 1 187 ? 19.888 -33.180 -14.120 1.00 18.64 187 ILE A N 1
ATOM 1544 C CA . ILE A 1 187 ? 20.784 -33.067 -12.980 1.00 20.11 187 ILE A CA 1
ATOM 1545 C C . ILE A 1 187 ? 19.941 -32.549 -11.820 1.00 20.05 187 ILE A C 1
ATOM 1546 O O . ILE A 1 187 ? 19.504 -31.393 -11.816 1.00 19.56 187 ILE A O 1
ATOM 1551 N N . TYR A 1 188 ? 19.694 -33.434 -10.858 1.00 18.98 188 TYR A N 1
ATOM 1552 C CA . TYR A 1 188 ? 18.738 -33.183 -9.785 1.00 19.83 188 TYR A CA 1
ATOM 1553 C C . TYR A 1 188 ? 19.413 -32.760 -8.483 1.00 20.28 188 TYR A C 1
ATOM 1554 O O . TYR A 1 188 ? 20.286 -33.468 -7.963 1.00 20.86 188 TYR A O 1
ATOM 1563 N N . MET A 1 189 ? 18.985 -31.614 -7.954 1.00 18.06 189 MET A N 1
ATOM 1564 C CA . MET A 1 189 ? 19.561 -31.046 -6.737 1.00 20.79 189 MET A CA 1
ATOM 1565 C C . MET A 1 189 ? 18.473 -30.727 -5.708 1.00 20.97 189 MET A C 1
ATOM 1566 O O . MET A 1 189 ? 17.725 -29.750 -5.869 1.00 20.05 189 MET A O 1
ATOM 1571 N N . PRO A 1 190 ? 18.364 -31.558 -4.653 1.00 22.14 190 PRO A N 1
ATOM 1572 C CA . PRO A 1 190 ? 17.396 -31.268 -3.602 1.00 21.73 190 PRO A CA 1
ATOM 1573 C C . PRO A 1 190 ? 17.972 -30.314 -2.554 1.00 23.32 190 PRO A C 1
ATOM 1574 O O . PRO A 1 190 ? 19.187 -30.309 -2.320 1.00 25.14 190 PRO A O 1
ATOM 1578 N N . PHE A 1 191 ? 17.104 -29.515 -1.936 1.00 22.56 191 PHE A N 1
ATOM 1579 C CA . PHE A 1 191 ? 17.532 -28.530 -0.939 1.00 23.53 191 PHE A CA 1
ATOM 1580 C C . PHE A 1 191 ? 16.701 -28.572 0.333 1.00 25.70 191 PHE A C 1
ATOM 1581 O O . PHE A 1 191 ? 15.479 -28.750 0.293 1.00 24.32 191 PHE A O 1
ATOM 1589 N N . ASP A 1 192 ? 17.397 -28.407 1.457 1.00 25.83 192 ASP A N 1
ATOM 1590 C CA . ASP A 1 192 ? 16.818 -28.450 2.794 1.00 29.01 192 ASP A CA 1
ATOM 1591 C C . ASP A 1 192 ? 16.123 -27.140 3.175 1.00 26.52 192 ASP A C 1
ATOM 1592 O O . ASP A 1 192 ? 15.318 -27.104 4.107 1.00 26.40 192 ASP A O 1
ATOM 1597 N N . ASN A 1 193 ? 16.465 -26.060 2.478 1.00 23.65 193 ASN A N 1
ATOM 1598 C CA . ASN A 1 193 ? 15.856 -24.758 2.733 1.00 23.75 193 ASN A CA 1
ATOM 1599 C C . ASN A 1 193 ? 15.970 -23.853 1.513 1.00 21.22 193 ASN A C 1
ATOM 1600 O O . ASN A 1 193 ? 16.834 -24.054 0.659 1.00 21.17 193 ASN A O 1
ATOM 1605 N N . GLU A 1 194 ? 15.081 -22.869 1.440 1.00 20.83 194 GLU A N 1
ATOM 1606 C CA . GLU A 1 194 ? 14.976 -22.000 0.274 1.00 20.45 194 GLU A CA 1
ATOM 1607 C C . GLU A 1 194 ? 16.193 -21.092 0.102 1.00 20.25 194 GLU A C 1
ATOM 1608 O O . GLU A 1 194 ? 16.605 -20.810 -1.021 1.00 18.01 194 GLU A O 1
ATOM 1614 N N . LYS A 1 195 ? 16.764 -20.625 1.210 1.00 20.73 195 LYS A N 1
ATOM 1615 C CA . LYS A 1 195 ? 17.959 -19.786 1.135 1.00 21.25 195 LYS A CA 1
ATOM 1616 C C . LYS A 1 195 ? 19.122 -20.513 0.445 1.00 21.81 195 LYS A C 1
ATOM 1617 O O . LYS A 1 195 ? 19.796 -19.941 -0.419 1.00 20.87 195 LYS A O 1
ATOM 1623 N N . GLU A 1 196 ? 19.333 -21.775 0.814 1.00 21.65 196 GLU A N 1
ATOM 1624 C CA . GLU A 1 196 ? 20.349 -22.611 0.172 1.00 23.86 196 GLU A CA 1
ATOM 1625 C C . GLU A 1 196 ? 20.068 -22.818 -1.317 1.00 20.52 196 GLU A C 1
ATOM 1626 O O . GLU A 1 196 ? 20.981 -22.744 -2.150 1.00 19.30 196 GLU A O 1
ATOM 1632 N N . LEU A 1 197 ? 18.809 -23.102 -1.639 1.00 19.23 197 LEU A N 1
ATOM 1633 C CA . LEU A 1 197 ? 18.393 -23.286 -3.031 1.00 18.84 197 LEU A CA 1
ATOM 1634 C C . LEU A 1 197 ? 18.750 -22.044 -3.857 1.00 17.68 197 LEU A C 1
ATOM 1635 O O . LEU A 1 197 ? 19.385 -22.155 -4.907 1.00 17.06 197 LEU A O 1
ATOM 1640 N N . LEU A 1 198 ? 18.365 -20.867 -3.363 1.00 16.99 198 LEU A N 1
ATOM 1641 C CA . LEU A 1 198 ? 18.573 -19.625 -4.111 1.00 18.24 198 LEU A CA 1
ATOM 1642 C C . LEU A 1 198 ? 20.039 -19.208 -4.203 1.00 17.04 198 LEU A C 1
ATOM 1643 O O . LEU A 1 198 ? 20.471 -18.678 -5.231 1.00 18.38 198 LEU A O 1
ATOM 1648 N N . MET A 1 199 ? 20.804 -19.438 -3.140 1.00 17.94 199 MET A N 1
ATOM 1649 C CA . MET A 1 199 ? 22.226 -19.113 -3.167 1.00 18.31 199 MET A CA 1
ATOM 1650 C C . MET A 1 199 ? 22.942 -19.992 -4.186 1.00 20.30 199 MET A C 1
ATOM 1651 O O . MET A 1 199 ? 23.774 -19.505 -4.956 1.00 17.42 199 MET A O 1
ATOM 1656 N N . GLU A 1 200 ? 22.585 -21.277 -4.210 1.00 17.32 200 GLU A N 1
ATOM 1657 C CA . GLU A 1 200 ? 23.164 -22.207 -5.176 1.00 20.61 200 GLU A CA 1
ATOM 1658 C C . GLU A 1 200 ? 22.725 -21.854 -6.596 1.00 18.44 200 GLU A C 1
ATOM 1659 O O . GLU A 1 200 ? 23.528 -21.929 -7.526 1.00 18.93 200 GLU A O 1
ATOM 1665 N N . TYR A 1 201 ? 21.464 -21.454 -6.755 1.00 18.68 201 TYR A N 1
ATOM 1666 C CA . TYR A 1 201 ? 20.965 -21.028 -8.072 1.00 18.14 201 TYR A CA 1
ATOM 1667 C C . TYR A 1 201 ? 21.761 -19.839 -8.605 1.00 18.19 201 TYR A C 1
ATOM 1668 O O . TYR A 1 201 ? 22.153 -19.811 -9.771 1.00 17.20 201 TYR A O 1
ATOM 1677 N N . LEU A 1 202 ? 22.032 -18.869 -7.738 1.00 17.12 202 LEU A N 1
ATOM 1678 C CA . LEU A 1 202 ? 22.811 -17.708 -8.150 1.00 16.78 202 LEU A CA 1
ATOM 1679 C C . LEU A 1 202 ? 24.256 -18.062 -8.506 1.00 16.43 202 LEU A C 1
ATOM 1680 O O . LEU A 1 202 ? 24.801 -17.520 -9.461 1.00 17.69 202 LEU A O 1
ATOM 1685 N N . ASN A 1 203 ? 24.873 -18.972 -7.749 1.00 16.70 203 ASN A N 1
ATOM 1686 C CA . ASN A 1 203 ? 26.231 -19.431 -8.070 1.00 17.02 203 ASN A CA 1
ATOM 1687 C C . ASN A 1 203 ? 26.270 -20.166 -9.407 1.00 17.48 203 ASN A C 1
ATOM 1688 O O . ASN A 1 203 ? 27.217 -20.033 -10.184 1.00 18.15 203 ASN A O 1
ATOM 1693 N N . PHE A 1 204 ? 25.218 -20.936 -9.659 1.00 16.24 204 PHE A N 1
ATOM 1694 C CA . PHE A 1 204 ? 25.052 -21.676 -10.904 1.00 17.48 204 PHE A CA 1
ATOM 1695 C C . PHE A 1 204 ? 24.901 -20.687 -12.059 1.00 16.75 204 PHE A C 1
ATOM 1696 O O . PHE A 1 204 ? 25.550 -20.828 -13.096 1.00 17.32 204 PHE A O 1
ATOM 1704 N N . TRP A 1 205 ? 24.055 -19.681 -11.850 1.00 17.26 205 TRP A N 1
ATOM 1705 C CA . TRP A 1 205 ? 23.806 -18.610 -12.824 1.00 17.32 205 TRP A CA 1
ATOM 1706 C C . TRP A 1 205 ? 25.096 -17.861 -13.171 1.00 18.58 205 TRP A C 1
ATOM 1707 O O . TRP A 1 205 ? 25.322 -17.524 -14.334 1.00 18.48 205 TRP A O 1
ATOM 1718 N N . GLN A 1 206 ? 25.938 -17.613 -12.165 1.00 18.99 206 GLN A N 1
ATOM 1719 C CA A GLN A 1 206 ? 27.220 -16.945 -12.393 0.50 20.89 206 GLN A CA 1
ATOM 1720 C CA B GLN A 1 206 ? 27.227 -16.951 -12.372 0.50 20.97 206 GLN A CA 1
ATOM 1721 C C . GLN A 1 206 ? 28.130 -17.796 -13.270 1.00 21.23 206 GLN A C 1
ATOM 1722 O O . GLN A 1 206 ? 28.828 -17.270 -14.143 1.00 21.94 206 GLN A O 1
ATOM 1733 N N . GLN A 1 207 ? 28.111 -19.110 -13.052 1.00 20.23 207 GLN A N 1
ATOM 1734 C CA . GLN A 1 207 ? 28.938 -20.027 -13.834 1.00 23.49 207 GLN A CA 1
ATOM 1735 C C . GLN A 1 207 ? 28.418 -20.200 -15.257 1.00 22.71 207 GLN A C 1
ATOM 1736 O O . GLN A 1 207 ? 29.203 -20.345 -16.196 1.00 23.72 207 GLN A O 1
ATOM 1742 N N . L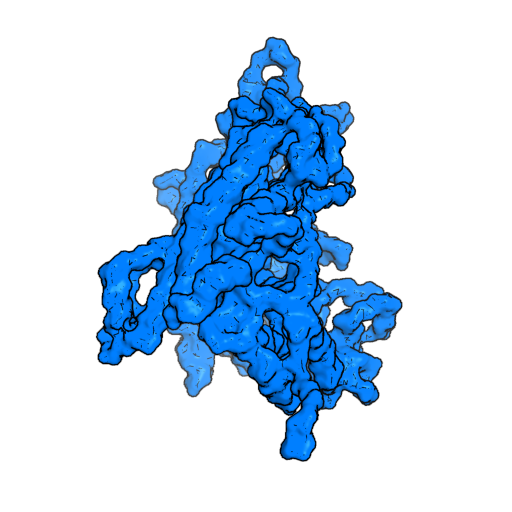YS A 1 208 ? 27.094 -20.182 -15.405 1.00 20.47 208 LYS A N 1
ATOM 1743 C CA . LYS A 1 208 ? 26.443 -20.477 -16.679 1.00 19.97 208 LYS A CA 1
ATOM 1744 C C . LYS A 1 208 ? 25.451 -19.369 -16.996 1.00 18.04 208 LYS A C 1
ATOM 1745 O O . LYS A 1 208 ? 24.248 -19.602 -17.057 1.00 16.26 208 LYS A O 1
ATOM 1751 N N . THR A 1 209 ? 25.972 -18.158 -17.204 1.00 16.86 209 THR A N 1
ATOM 1752 C CA . THR A 1 209 ? 25.132 -16.972 -17.323 1.00 18.02 209 THR A CA 1
ATOM 1753 C C . THR A 1 209 ? 24.423 -16.948 -18.672 1.00 17.01 209 THR A C 1
ATOM 1754 O O . THR A 1 209 ? 25.085 -16.926 -19.716 1.00 17.34 209 THR A O 1
ATOM 1758 N N . PRO A 1 210 ? 23.078 -16.960 -18.654 1.00 16.61 210 PRO A N 1
ATOM 1759 C CA . PRO A 1 210 ? 22.347 -16.977 -19.923 1.00 15.96 210 PRO A CA 1
ATOM 1760 C C . PRO A 1 210 ? 22.717 -15.783 -20.783 1.00 15.16 210 PRO A C 1
ATOM 1761 O O . PRO A 1 210 ? 22.949 -14.693 -20.260 1.00 16.15 210 PRO A O 1
ATOM 1765 N N . VAL A 1 211 ? 22.800 -16.014 -22.088 1.00 16.44 211 VAL A N 1
ATOM 1766 C CA . VAL A 1 211 ? 22.861 -14.940 -23.066 1.00 15.36 211 VAL A CA 1
ATOM 1767 C C . VAL A 1 211 ? 21.427 -14.683 -23.549 1.00 16.94 211 VAL A C 1
ATOM 1768 O O . VAL A 1 211 ? 20.914 -13.559 -23.440 1.00 17.82 211 VAL A O 1
ATOM 1772 N N . ILE A 1 212 ? 20.793 -15.726 -24.084 1.00 15.44 212 ILE A N 1
ATOM 1773 C CA . ILE A 1 212 ? 19.367 -15.692 -24.411 1.00 15.31 212 ILE A CA 1
ATOM 1774 C C . ILE A 1 212 ? 18.634 -16.384 -23.280 1.00 15.55 212 ILE A C 1
ATOM 1775 O O . ILE A 1 212 ? 18.969 -17.522 -22.907 1.00 17.02 212 ILE A O 1
ATOM 1780 N N . LEU A 1 213 ? 17.652 -15.689 -22.722 1.00 14.02 213 LEU A N 1
ATOM 1781 C CA . LEU A 1 213 ? 16.857 -16.233 -21.634 1.00 14.69 213 LEU A CA 1
ATOM 1782 C C . LEU A 1 213 ? 15.416 -16.328 -22.083 1.00 15.63 213 LEU A C 1
ATOM 1783 O O . LEU A 1 213 ? 14.808 -15.332 -22.489 1.00 15.50 213 LEU A O 1
ATOM 1788 N N . THR A 1 214 ? 14.873 -17.534 -22.010 1.00 15.71 214 THR A N 1
ATOM 1789 C CA . THR A 1 214 ? 13.526 -17.778 -22.506 1.00 15.78 214 THR A CA 1
ATOM 1790 C C . THR A 1 214 ? 12.783 -18.745 -21.581 1.00 15.36 214 THR A C 1
ATOM 1791 O O . THR A 1 214 ? 13.286 -19.117 -20.515 1.00 15.63 214 THR A O 1
ATOM 1795 N N . GLY A 1 215 ? 11.582 -19.134 -21.994 1.00 16.27 215 GLY A N 1
ATOM 1796 C CA . GLY A 1 215 ? 10.681 -19.935 -21.169 1.00 15.44 215 GLY A CA 1
ATOM 1797 C C . GLY A 1 215 ? 9.286 -19.423 -21.467 1.00 18.20 215 GLY A C 1
ATOM 1798 O O . GLY A 1 215 ? 9.101 -18.680 -22.420 1.00 18.59 215 GLY A O 1
ATOM 1799 N N . TRP A 1 216 ? 8.308 -19.807 -20.656 1.00 17.34 216 TRP A N 1
ATOM 1800 C CA . TRP A 1 216 ? 6.916 -19.416 -20.913 1.00 18.26 216 TRP A CA 1
ATOM 1801 C C . TRP A 1 216 ? 6.450 -18.433 -19.843 1.00 18.78 216 TRP A C 1
ATOM 1802 O O . TRP A 1 216 ? 6.386 -18.777 -18.658 1.00 20.88 216 TRP A O 1
ATOM 1813 N N . ASN A 1 217 ? 6.152 -17.206 -20.273 1.00 18.74 217 ASN A N 1
ATOM 1814 C CA . ASN A 1 217 ? 5.811 -16.090 -19.376 1.00 18.62 217 ASN A CA 1
ATOM 1815 C C . ASN A 1 217 ? 6.946 -15.705 -18.428 1.00 18.84 217 ASN A C 1
ATOM 1816 O O . ASN A 1 217 ? 6.702 -15.150 -17.355 1.00 19.43 217 ASN A O 1
ATOM 1821 N N . VAL A 1 218 ? 8.186 -15.983 -18.825 1.00 17.02 218 VAL A N 1
ATOM 1822 C CA . VAL A 1 218 ? 9.330 -15.650 -17.959 1.00 18.32 218 VAL A CA 1
ATOM 1823 C C . VAL A 1 218 ? 9.511 -14.151 -17.714 1.00 19.49 218 VAL A C 1
ATOM 1824 O O . VAL A 1 218 ? 9.923 -13.752 -16.623 1.00 18.21 218 VAL A O 1
ATOM 1828 N N . GLU A 1 219 ? 9.193 -13.321 -18.708 1.00 18.99 219 GLU A N 1
ATOM 1829 C CA . GLU A 1 219 ? 9.373 -11.873 -18.555 1.00 20.94 219 GLU A CA 1
ATOM 1830 C C . GLU A 1 219 ? 8.338 -11.282 -17.598 1.00 21.05 219 GLU A C 1
ATOM 1831 O O . GLU A 1 219 ? 8.640 -10.359 -16.840 1.00 21.67 219 GLU A O 1
ATOM 1837 N N . SER A 1 220 ? 7.124 -11.821 -17.628 1.00 20.67 220 SER A N 1
ATOM 1838 C CA . SER A 1 220 ? 6.048 -11.284 -16.802 1.00 22.14 220 SER A CA 1
ATOM 1839 C C . SER A 1 220 ? 5.919 -11.986 -15.450 1.00 22.61 220 SER A C 1
ATOM 1840 O O . SER A 1 220 ? 5.430 -11.388 -14.486 1.00 24.81 220 SER A O 1
ATOM 1843 N N . PHE A 1 221 ? 6.370 -13.236 -15.369 1.00 20.43 221 PHE A N 1
ATOM 1844 C CA . PHE A 1 221 ? 6.305 -13.978 -14.109 1.00 19.55 221 PHE A CA 1
ATOM 1845 C C . PHE A 1 221 ? 7.645 -14.467 -13.531 1.00 19.70 221 PHE A C 1
ATOM 1846 O O . PHE A 1 221 ? 8.062 -13.992 -12.477 1.00 19.04 221 PHE A O 1
ATOM 1854 N N . ALA A 1 222 ? 8.302 -15.419 -14.192 1.00 17.85 222 ALA A N 1
ATOM 1855 C CA . ALA A 1 222 ? 9.459 -16.088 -13.573 1.00 18.97 222 ALA A CA 1
ATOM 1856 C C . ALA A 1 222 ? 10.589 -15.134 -13.183 1.00 16.86 222 ALA A C 1
ATOM 1857 O O . ALA A 1 222 ? 11.096 -15.196 -12.061 1.00 17.95 222 ALA A O 1
ATOM 1859 N N . ILE A 1 223 ? 10.979 -14.255 -14.098 1.00 17.26 223 ILE A N 1
ATOM 1860 C CA . ILE A 1 223 ? 12.097 -13.343 -13.842 1.00 17.23 223 ILE A CA 1
ATOM 1861 C C . ILE A 1 223 ? 11.783 -12.354 -12.708 1.00 17.93 223 ILE A C 1
ATOM 1862 O O . ILE A 1 223 ? 12.546 -12.276 -11.740 1.00 17.36 223 ILE A O 1
ATOM 1867 N N . PRO A 1 224 ? 10.657 -11.615 -12.805 1.00 18.96 224 PRO A N 1
ATOM 1868 C CA . PRO A 1 224 ? 10.354 -10.715 -11.694 1.00 18.96 224 PRO A CA 1
ATOM 1869 C C . PRO A 1 224 ? 10.131 -11.441 -10.364 1.00 18.48 224 PRO A C 1
ATOM 1870 O O . PRO A 1 224 ? 10.502 -10.905 -9.316 1.00 18.35 224 PRO A O 1
ATOM 1874 N N . TYR A 1 225 ? 9.566 -12.650 -10.399 1.00 17.61 225 TYR A N 1
ATOM 1875 C CA . TYR A 1 225 ? 9.377 -13.404 -9.154 1.00 17.55 225 TYR A CA 1
ATOM 1876 C C . TYR A 1 225 ? 10.709 -13.780 -8.515 1.00 17.81 225 TYR A C 1
ATOM 1877 O O . TYR A 1 225 ? 10.906 -13.554 -7.315 1.00 18.75 225 TYR A O 1
ATOM 1886 N N . VAL A 1 226 ? 11.612 -14.351 -9.312 1.00 16.05 226 VAL A N 1
ATOM 1887 C CA . VAL A 1 226 ? 12.932 -14.744 -8.808 1.00 16.46 226 VAL A CA 1
ATOM 1888 C C . VAL A 1 226 ? 13.675 -13.515 -8.286 1.00 17.04 226 VAL A C 1
ATOM 1889 O O . VAL A 1 226 ? 14.220 -13.537 -7.176 1.00 15.67 226 VAL A O 1
ATOM 1893 N N . TYR A 1 227 ? 13.664 -12.436 -9.072 1.00 17.06 227 TYR A N 1
ATOM 1894 C CA . TYR A 1 227 ? 14.362 -11.211 -8.688 1.00 17.57 227 TYR A CA 1
ATOM 1895 C C . TYR A 1 227 ? 13.824 -10.665 -7.364 1.00 17.86 227 TYR A C 1
ATOM 1896 O O . TYR A 1 227 ? 14.593 -10.378 -6.442 1.00 17.44 227 TYR A O 1
ATOM 1905 N N . ASN A 1 228 ? 12.504 -10.551 -7.264 1.00 17.80 228 ASN A N 1
ATOM 1906 C CA . ASN A 1 228 ? 11.882 -9.980 -6.073 1.00 20.00 228 ASN A CA 1
ATOM 1907 C C . ASN A 1 228 ? 11.958 -10.872 -4.844 1.00 19.28 228 ASN A C 1
ATOM 1908 O O . ASN A 1 228 ? 12.071 -10.377 -3.725 1.00 18.15 228 ASN A O 1
ATOM 1913 N N . ARG A 1 229 ? 11.912 -12.185 -5.054 1.00 18.84 229 ARG A N 1
ATOM 1914 C CA . ARG A 1 229 ? 12.043 -13.126 -3.943 1.00 17.45 229 ARG A CA 1
ATOM 1915 C C . ARG A 1 229 ? 13.454 -13.079 -3.361 1.00 17.68 229 ARG A C 1
ATOM 1916 O O . ARG A 1 229 ? 13.626 -13.067 -2.138 1.00 19.33 229 ARG A O 1
ATOM 1924 N N . ILE A 1 230 ? 14.459 -13.065 -4.235 1.00 16.52 230 ILE A N 1
ATOM 1925 C CA . ILE A 1 230 ? 15.845 -12.928 -3.785 1.00 17.40 230 ILE A CA 1
ATOM 1926 C C . ILE A 1 230 ? 16.049 -11.573 -3.099 1.00 18.02 230 ILE A C 1
ATOM 1927 O O . ILE A 1 230 ? 16.700 -11.493 -2.050 1.00 18.86 230 ILE A O 1
ATOM 1932 N N . LYS A 1 231 ? 15.471 -10.521 -3.677 1.00 17.57 231 LYS A N 1
ATOM 1933 C CA . LYS A 1 231 ? 15.555 -9.176 -3.091 1.00 19.21 231 LYS A CA 1
ATOM 1934 C C . LYS A 1 231 ? 14.957 -9.138 -1.681 1.00 20.34 231 LYS A C 1
ATOM 1935 O O . LYS A 1 231 ? 15.529 -8.520 -0.770 1.00 20.60 231 LYS A O 1
ATOM 1941 N N . ASN A 1 232 ? 13.817 -9.807 -1.505 1.00 20.79 232 ASN A N 1
ATOM 1942 C CA . ASN A 1 232 ? 13.138 -9.869 -0.206 1.00 22.50 232 ASN A CA 1
ATOM 1943 C C . ASN A 1 232 ? 13.924 -10.631 0.855 1.00 22.26 232 ASN A C 1
ATOM 1944 O O . ASN A 1 232 ? 13.953 -10.238 2.018 1.00 23.41 232 ASN A O 1
ATOM 1949 N N . ILE A 1 233 ? 14.566 -11.719 0.448 1.00 21.58 233 ILE A N 1
ATOM 1950 C CA . ILE A 1 233 ? 15.274 -12.581 1.389 1.00 21.87 233 ILE A CA 1
ATOM 1951 C C . ILE A 1 233 ? 16.680 -12.063 1.689 1.00 22.20 233 ILE A C 1
ATOM 1952 O O . ILE A 1 233 ? 17.117 -12.092 2.844 1.00 23.71 233 ILE A O 1
ATOM 1957 N N . PHE A 1 234 ? 17.377 -11.595 0.653 1.00 19.62 234 PHE A N 1
ATOM 1958 C CA . PHE A 1 234 ? 18.806 -11.258 0.766 1.00 19.93 234 PHE A CA 1
ATOM 1959 C C . PHE A 1 234 ? 19.157 -9.778 0.600 1.00 20.21 234 PHE A C 1
ATOM 1960 O O . PHE A 1 234 ? 20.248 -9.350 0.989 1.00 19.86 234 PHE A O 1
ATOM 1968 N N . GLY A 1 235 ? 18.262 -9.002 0.000 1.00 19.52 235 GLY A N 1
ATOM 1969 C CA . GLY A 1 235 ? 18.574 -7.608 -0.318 1.00 22.07 235 GLY A CA 1
ATOM 1970 C C . GLY A 1 235 ? 18.844 -7.421 -1.799 1.00 22.33 235 GLY A C 1
ATOM 1971 O O . GLY A 1 235 ? 19.054 -8.395 -2.531 1.00 23.21 235 GLY A O 1
ATOM 1972 N N . GLU A 1 236 ? 18.843 -6.162 -2.231 1.00 22.36 236 GLU A N 1
ATOM 1973 C CA . GLU A 1 236 ? 18.978 -5.795 -3.643 1.00 24.34 236 GLU A CA 1
ATOM 1974 C C . GLU A 1 236 ? 20.251 -6.280 -4.324 1.00 23.06 236 GLU A C 1
ATOM 1975 O O . GLU A 1 236 ? 20.194 -6.741 -5.466 1.00 20.59 236 GLU A O 1
ATOM 1981 N N . SER A 1 237 ? 21.395 -6.142 -3.649 1.00 21.73 237 SER A N 1
ATOM 1982 C CA . SER A 1 237 ? 22.691 -6.441 -4.275 1.00 20.33 237 SER A CA 1
ATOM 1983 C C . SER A 1 237 ? 22.770 -7.899 -4.730 1.00 19.83 237 SER A C 1
ATOM 1984 O O . SER A 1 237 ? 23.309 -8.209 -5.796 1.00 18.99 237 SER A O 1
ATOM 1987 N N . THR A 1 238 ? 22.209 -8.791 -3.922 1.00 18.99 238 THR A N 1
ATOM 1988 C CA . THR A 1 238 ? 22.202 -10.214 -4.245 1.00 18.73 238 THR A CA 1
ATOM 1989 C C . THR A 1 238 ? 21.286 -10.509 -5.440 1.00 19.24 238 THR A C 1
ATOM 1990 O O . THR A 1 238 ? 21.643 -11.294 -6.327 1.00 17.91 238 THR A O 1
ATOM 1994 N N . ALA A 1 239 ? 20.131 -9.847 -5.480 1.00 17.29 239 ALA A N 1
ATOM 1995 C CA . ALA A 1 239 ? 19.176 -10.018 -6.579 1.00 18.01 239 ALA A CA 1
ATOM 1996 C C . ALA A 1 239 ? 19.761 -9.528 -7.906 1.00 19.55 239 ALA A C 1
ATOM 1997 O O . ALA A 1 239 ? 19.475 -10.090 -8.971 1.00 18.38 239 ALA A O 1
ATOM 1999 N N . LYS A 1 240 ? 20.612 -8.504 -7.829 1.00 17.52 240 LYS A N 1
ATOM 2000 C CA A LYS A 1 240 ? 21.231 -7.927 -9.025 0.50 19.04 240 LYS A CA 1
ATOM 2001 C CA B LYS A 1 240 ? 21.229 -7.927 -9.025 0.50 18.77 240 LYS A CA 1
ATOM 2002 C C . LYS A 1 240 ? 22.300 -8.837 -9.636 1.00 18.14 240 LYS A C 1
ATOM 2003 O O . LYS A 1 240 ? 22.793 -8.576 -10.731 1.00 17.85 240 LYS A O 1
ATOM 2014 N N . ARG A 1 241 ? 22.644 -9.916 -8.933 1.00 17.62 241 ARG A N 1
ATOM 2015 C CA . ARG A 1 241 ? 23.565 -10.924 -9.481 1.00 18.11 241 ARG A CA 1
ATOM 2016 C C . ARG A 1 241 ? 22.955 -11.678 -10.671 1.00 18.29 241 ARG A C 1
ATOM 2017 O O . ARG A 1 241 ? 23.658 -12.399 -11.386 1.00 19.61 241 ARG A O 1
ATOM 2025 N N . LEU A 1 242 ? 21.655 -11.495 -10.891 1.00 17.84 242 LEU A N 1
ATOM 2026 C CA . LEU A 1 242 ? 21.009 -12.014 -12.104 1.00 16.92 242 LEU A CA 1
ATOM 2027 C C . LEU A 1 242 ? 21.470 -11.273 -13.363 1.00 18.44 242 LEU A C 1
ATOM 2028 O O . LEU A 1 242 ? 21.277 -11.757 -14.484 1.00 18.29 242 LEU A O 1
ATOM 2033 N N . SER A 1 243 ? 22.071 -10.102 -13.166 1.00 17.73 243 SER A N 1
ATOM 2034 C CA . SER A 1 243 ? 22.712 -9.362 -14.246 1.00 17.55 243 SER A CA 1
ATOM 2035 C C . SER A 1 243 ? 24.214 -9.590 -14.195 1.00 18.76 243 SER A C 1
ATOM 2036 O O . SER A 1 243 ? 24.818 -9.426 -13.132 1.00 20.70 243 SER A O 1
ATOM 2039 N N . PRO A 1 244 ? 24.834 -9.964 -15.336 1.00 18.44 244 PRO A N 1
ATOM 2040 C CA . PRO A 1 244 ? 26.293 -10.140 -15.318 1.00 19.38 244 PRO A CA 1
ATOM 2041 C C . PRO A 1 244 ? 27.058 -8.840 -15.035 1.00 20.05 244 PRO A C 1
ATOM 2042 O O . PRO A 1 244 ? 28.230 -8.887 -14.661 1.00 20.34 244 PRO A O 1
ATOM 2046 N N . HIS A 1 245 ? 26.390 -7.700 -15.207 1.00 19.43 245 HIS A N 1
ATOM 2047 C CA . HIS A 1 245 ? 26.976 -6.397 -14.889 1.00 20.90 245 HIS A CA 1
ATOM 2048 C C . HIS A 1 245 ? 26.422 -5.798 -13.595 1.00 20.95 245 HIS A C 1
ATOM 2049 O O . HIS A 1 245 ? 26.679 -4.631 -13.279 1.00 22.67 245 HIS A O 1
ATOM 2056 N N . ARG A 1 246 ? 25.679 -6.610 -12.847 1.00 20.76 246 ARG A N 1
ATOM 2057 C CA . ARG A 1 246 ? 25.055 -6.203 -11.574 1.00 22.25 246 ARG A CA 1
ATOM 2058 C C . ARG A 1 246 ? 24.181 -4.950 -11.691 1.00 23.71 246 ARG A C 1
ATOM 2059 O O . ARG A 1 246 ? 24.065 -4.161 -10.742 1.00 24.13 246 ARG A O 1
ATOM 2067 N N . LYS A 1 247 ? 23.577 -4.763 -12.863 1.00 21.81 247 LYS A N 1
ATOM 2068 C CA . LYS A 1 247 ? 22.664 -3.656 -13.074 1.00 21.36 247 LYS A CA 1
ATOM 2069 C C . LYS A 1 247 ? 21.308 -4.162 -13.517 1.00 21.17 247 LYS A C 1
ATOM 2070 O O . LYS A 1 247 ? 21.204 -4.997 -14.424 1.00 20.95 247 LYS A O 1
ATOM 2076 N N . THR A 1 248 ? 20.273 -3.663 -12.852 1.00 21.26 248 THR A N 1
ATOM 2077 C CA . THR A 1 248 ? 18.899 -3.970 -13.218 1.00 22.88 248 THR A CA 1
ATOM 2078 C C . THR A 1 248 ? 18.055 -2.707 -13.138 1.00 25.07 248 THR A C 1
ATOM 2079 O O . THR A 1 248 ? 18.418 -1.737 -12.470 1.00 25.52 248 THR A O 1
ATOM 2083 N N . ARG A 1 249 ? 16.926 -2.729 -13.830 1.00 25.48 249 ARG A N 1
ATOM 2084 C CA . ARG A 1 249 ? 15.974 -1.641 -13.764 1.00 29.32 249 ARG A CA 1
ATOM 2085 C C . ARG A 1 249 ? 14.576 -2.225 -13.767 1.00 29.28 249 ARG A C 1
ATOM 2086 O O . ARG A 1 249 ? 14.291 -3.171 -14.506 1.00 27.83 249 ARG A O 1
ATOM 2094 N N . VAL A 1 250 ? 13.708 -1.680 -12.924 1.00 30.27 250 VAL A N 1
ATOM 2095 C CA . VAL A 1 250 ? 12.288 -1.958 -13.063 1.00 33.24 250 VAL A CA 1
ATOM 2096 C C . VAL A 1 250 ? 11.814 -1.156 -14.274 1.00 34.50 250 VAL A C 1
ATOM 2097 O O . VAL A 1 250 ? 11.972 0.067 -14.315 1.00 34.53 250 VAL A O 1
ATOM 2101 N N . LYS A 1 251 ? 11.276 -1.852 -15.273 1.00 33.83 251 LYS A N 1
ATOM 2102 C CA . LYS A 1 251 ? 10.735 -1.192 -16.460 1.00 35.22 251 LYS A CA 1
ATOM 2103 C C . LYS A 1 251 ? 9.215 -1.252 -16.449 1.00 35.69 251 LYS A C 1
ATOM 2104 O O . LYS A 1 251 ? 8.624 -2.325 -16.281 1.00 34.74 251 LYS A O 1
ATOM 2110 N N . VAL A 1 252 ? 8.594 -0.089 -16.632 1.00 37.70 252 VAL A N 1
ATOM 2111 C CA . VAL A 1 252 ? 7.141 0.017 -16.673 1.00 39.69 252 VAL A CA 1
ATOM 2112 C C . VAL A 1 252 ? 6.643 -0.095 -18.116 1.00 40.29 252 VAL A C 1
ATOM 2113 O O . VAL A 1 252 ? 6.931 0.756 -18.963 1.00 39.87 252 VAL A O 1
ATOM 2117 N N . ILE A 1 253 ? 5.921 -1.175 -18.384 1.00 40.40 253 ILE A N 1
ATOM 2118 C CA . ILE A 1 253 ? 5.330 -1.408 -19.692 1.00 42.13 253 ILE A CA 1
ATOM 2119 C C . ILE A 1 253 ? 3.913 -0.847 -19.672 1.00 43.25 253 ILE A C 1
ATOM 2120 O O . ILE A 1 253 ? 3.066 -1.316 -18.912 1.00 42.22 253 ILE A O 1
ATOM 2125 N N . GLU A 1 254 ? 3.673 0.169 -20.497 1.00 46.09 254 GLU A N 1
ATOM 2126 C CA . GLU A 1 254 ? 2.375 0.845 -20.542 1.00 49.54 254 GLU A CA 1
ATOM 2127 C C . GLU A 1 254 ? 1.561 0.448 -21.772 1.00 51.02 254 GLU A C 1
ATOM 2128 O O . GLU A 1 254 ? 2.100 0.330 -22.878 1.00 50.05 254 GLU A O 1
ATOM 2134 N N . ASN A 1 255 ? 0.265 0.231 -21.564 1.00 52.69 255 ASN A N 1
ATOM 2135 C CA . ASN A 1 255 ? -0.675 0.069 -22.673 1.00 54.54 255 ASN A CA 1
ATOM 2136 C C . ASN A 1 255 ? -1.846 1.051 -22.576 1.00 55.92 255 ASN A C 1
ATOM 2137 O O . ASN A 1 255 ? -1.830 1.973 -21.754 1.00 55.52 255 ASN A O 1
ATOM 2142 N N . MET A 1 256 ? -2.856 0.837 -23.414 1.00 58.01 256 MET A N 1
ATOM 2143 C CA . MET A 1 256 ? -4.006 1.731 -23.520 1.00 60.25 256 MET A CA 1
ATOM 2144 C C . MET A 1 256 ? -4.811 1.862 -22.214 1.00 60.40 256 MET A C 1
ATOM 2145 O O . MET A 1 256 ? -5.371 2.926 -21.937 1.00 61.04 256 MET A O 1
ATOM 2150 N N . TYR A 1 257 ? -4.850 0.795 -21.413 1.00 59.24 257 TYR A N 1
ATOM 2151 C CA . TYR A 1 257 ? -5.688 0.767 -20.207 1.00 59.09 257 TYR A CA 1
ATOM 2152 C C . TYR A 1 257 ? -4.964 0.322 -18.926 1.00 56.81 257 TYR A C 1
ATOM 2153 O O . TYR A 1 257 ? -5.547 -0.372 -18.088 1.00 57.45 257 TYR A O 1
ATOM 2162 N N . GLY A 1 258 ? -3.705 0.728 -18.770 1.00 53.66 258 GLY A N 1
ATOM 2163 C CA . GLY A 1 258 ? -2.937 0.409 -17.565 1.00 49.52 258 GLY A CA 1
ATOM 2164 C C . GLY A 1 258 ? -1.475 0.100 -17.828 1.00 46.70 258 GLY A C 1
ATOM 2165 O O . GLY A 1 258 ? -0.992 0.238 -18.955 1.00 46.10 258 GLY A O 1
ATOM 2166 N N . SER A 1 259 ? -0.768 -0.319 -16.781 1.00 45.02 259 SER A N 1
ATOM 2167 C CA . SER A 1 259 ? 0.653 -0.651 -16.896 1.00 42.69 259 SER A CA 1
ATOM 2168 C C . SER A 1 259 ? 1.065 -1.832 -16.015 1.00 40.97 259 SER A C 1
ATOM 2169 O O . SER A 1 259 ? 0.334 -2.231 -15.112 1.00 40.21 259 SER A O 1
ATOM 2172 N N . ARG A 1 260 ? 2.246 -2.380 -16.298 1.00 38.02 260 ARG A N 1
ATOM 2173 C CA . ARG A 1 260 ? 2.805 -3.504 -15.548 1.00 35.89 260 ARG A CA 1
ATOM 2174 C C . ARG A 1 260 ? 4.326 -3.367 -15.473 1.00 34.59 260 ARG A C 1
ATOM 2175 O O . ARG A 1 260 ? 4.928 -2.645 -16.275 1.00 35.71 260 ARG A O 1
ATOM 2183 N N . GLU A 1 261 ? 4.938 -4.067 -14.519 1.00 33.07 261 GLU A N 1
ATOM 2184 C CA . GLU A 1 261 ? 6.382 -3.981 -14.294 1.00 32.24 261 GLU A CA 1
ATOM 2185 C C . GLU A 1 261 ? 7.115 -5.253 -14.709 1.00 30.85 261 GLU A C 1
ATOM 2186 O O . GLU A 1 261 ? 6.669 -6.369 -14.427 1.00 29.93 261 GLU A O 1
ATOM 2192 N N . ILE A 1 262 ? 8.237 -5.068 -15.395 1.00 28.83 262 ILE A N 1
ATOM 2193 C CA . ILE A 1 262 ? 9.162 -6.159 -15.667 1.00 25.96 262 ILE A CA 1
ATOM 2194 C C . ILE A 1 262 ? 10.534 -5.747 -15.144 1.00 24.97 262 ILE A C 1
ATOM 2195 O O . ILE A 1 262 ? 10.751 -4.581 -14.785 1.00 24.49 262 ILE A O 1
ATOM 2200 N N . ILE A 1 263 ? 11.451 -6.703 -15.075 1.00 23.74 263 ILE A N 1
ATOM 2201 C CA . ILE A 1 263 ? 12.788 -6.417 -14.593 1.00 24.76 263 ILE A CA 1
ATOM 2202 C C . ILE A 1 263 ? 13.746 -6.531 -15.761 1.00 24.50 263 ILE A C 1
ATOM 2203 O O . ILE A 1 263 ? 13.869 -7.596 -16.381 1.00 25.29 263 ILE A O 1
ATOM 2208 N N . THR A 1 264 ? 14.404 -5.423 -16.076 1.00 22.65 264 THR A N 1
ATOM 2209 C CA . THR A 1 264 ? 15.429 -5.427 -17.102 1.00 21.56 264 THR A CA 1
ATOM 2210 C C . THR A 1 264 ? 16.730 -5.902 -16.467 1.00 21.23 264 THR A C 1
ATOM 2211 O O . THR A 1 264 ? 17.212 -5.314 -15.495 1.00 20.69 264 THR A O 1
ATOM 2215 N N . LEU A 1 265 ? 17.272 -6.987 -17.013 1.00 18.79 265 LEU A N 1
ATOM 2216 C CA . LEU A 1 265 ? 18.546 -7.531 -16.567 1.00 19.03 265 LEU A CA 1
ATOM 2217 C C . LEU A 1 265 ? 19.611 -7.128 -17.569 1.00 18.54 265 LEU A C 1
ATOM 2218 O O . LEU A 1 265 ? 19.700 -7.708 -18.657 1.00 19.37 265 LEU A O 1
ATOM 2223 N N . PHE A 1 266 ? 20.410 -6.125 -17.217 1.00 18.98 266 PHE A N 1
ATOM 2224 C CA . PHE A 1 266 ? 21.453 -5.643 -18.120 1.00 20.07 266 PHE A CA 1
ATOM 2225 C C . PHE A 1 266 ? 22.427 -6.771 -18.417 1.00 19.08 266 PHE A C 1
ATOM 2226 O O . PHE A 1 266 ? 22.862 -7.479 -17.508 1.00 19.11 266 PHE A O 1
ATOM 2234 N N . GLY A 1 267 ? 22.741 -6.952 -19.695 1.00 18.06 267 GLY A N 1
ATOM 2235 C CA . GLY A 1 267 ? 23.685 -7.987 -20.108 1.00 17.18 267 GLY A CA 1
ATOM 2236 C C . GLY A 1 267 ? 23.042 -9.337 -20.386 1.00 17.33 267 GLY A C 1
ATOM 2237 O O . GLY A 1 267 ? 23.745 -10.316 -20.616 1.00 18.45 267 GLY A O 1
ATOM 2238 N N . ILE A 1 268 ? 21.710 -9.392 -20.343 1.00 16.12 268 ILE A N 1
ATOM 2239 C CA . ILE A 1 268 ? 20.962 -10.589 -20.744 1.00 16.13 268 ILE A CA 1
ATOM 2240 C C . ILE A 1 268 ? 19.955 -10.177 -21.814 1.00 16.32 268 ILE A C 1
ATOM 2241 O O . ILE A 1 268 ? 19.473 -9.049 -21.797 1.00 15.09 268 ILE A O 1
ATOM 2246 N N . SER A 1 269 ? 19.686 -11.072 -22.763 1.00 15.28 269 SER A N 1
ATOM 2247 C CA . SER A 1 269 ? 18.659 -10.829 -23.772 1.00 15.80 269 SER A CA 1
ATOM 2248 C C . SER A 1 269 ? 17.451 -11.729 -23.509 1.00 15.22 269 SER A C 1
ATOM 2249 O O . SER A 1 269 ? 17.478 -12.921 -23.819 1.00 16.06 269 SER A O 1
ATOM 2252 N N . VAL A 1 270 ? 16.393 -11.155 -22.937 1.00 14.95 270 VAL A N 1
ATOM 2253 C CA . VAL A 1 270 ? 15.197 -11.937 -22.615 1.00 14.87 270 VAL A CA 1
ATOM 2254 C C . VAL A 1 270 ? 14.278 -12.004 -23.831 1.00 16.68 270 VAL A C 1
ATOM 2255 O O . VAL A 1 270 ? 13.835 -10.968 -24.338 1.00 15.37 270 VAL A O 1
ATOM 2259 N N . LEU A 1 271 ? 14.046 -13.225 -24.314 1.00 16.07 271 LEU A N 1
ATOM 2260 C CA . LEU A 1 271 ? 13.069 -13.492 -25.367 1.00 17.93 271 LEU A CA 1
ATOM 2261 C C . LEU A 1 271 ? 12.023 -14.444 -24.816 1.00 16.78 271 LEU A C 1
ATOM 2262 O O . LEU A 1 271 ? 12.137 -15.659 -24.972 1.00 20.13 271 LEU A O 1
ATOM 2267 N N . ASP A 1 272 ? 11.003 -13.889 -24.173 1.00 15.96 272 ASP A N 1
ATOM 2268 C CA . ASP A 1 272 ? 9.960 -14.714 -23.575 1.00 15.61 272 ASP A CA 1
ATOM 2269 C C . ASP A 1 272 ? 9.300 -15.499 -24.714 1.00 15.04 272 ASP A C 1
ATOM 2270 O O . ASP A 1 272 ? 8.926 -14.909 -25.720 1.00 14.34 272 ASP A O 1
ATOM 2275 N N . TYR A 1 273 ? 9.182 -16.821 -24.574 1.00 15.59 273 TYR A N 1
ATOM 2276 C CA . TYR A 1 273 ? 8.677 -17.631 -25.690 1.00 16.04 273 TYR A CA 1
ATOM 2277 C C . TYR A 1 273 ? 7.218 -17.333 -26.016 1.00 15.60 273 TYR A C 1
ATOM 2278 O O . TYR A 1 273 ? 6.803 -17.465 -27.165 1.00 15.28 273 TYR A O 1
ATOM 2287 N N . ILE A 1 274 ? 6.433 -16.924 -25.019 1.00 14.68 274 ILE A N 1
ATOM 2288 C CA . ILE A 1 274 ? 5.047 -16.551 -25.312 1.00 16.78 274 ILE A CA 1
ATOM 2289 C C . ILE A 1 274 ? 5.023 -15.366 -26.290 1.00 15.02 274 ILE A C 1
ATOM 2290 O O . ILE A 1 274 ? 4.185 -15.313 -27.190 1.00 16.30 274 ILE A O 1
ATOM 2295 N N . ASP A 1 275 ? 5.965 -14.441 -26.123 1.00 15.24 275 ASP A N 1
ATOM 2296 C CA . ASP A 1 275 ? 6.030 -13.263 -26.984 1.00 16.05 275 ASP A CA 1
ATOM 2297 C C . ASP A 1 275 ? 6.608 -13.583 -28.361 1.00 14.38 275 ASP A C 1
ATOM 2298 O O . ASP A 1 275 ? 6.122 -13.064 -29.381 1.00 15.21 275 ASP A O 1
ATOM 2303 N N . LEU A 1 276 ? 7.622 -14.448 -28.401 1.00 14.37 276 LEU A N 1
ATOM 2304 C CA . LEU A 1 276 ? 8.112 -14.961 -29.682 1.00 14.12 276 LEU A CA 1
ATOM 2305 C C . LEU A 1 276 ? 6.969 -15.636 -30.436 1.00 13.08 276 LEU A C 1
ATOM 2306 O O . LEU A 1 276 ? 6.764 -15.387 -31.625 1.00 14.44 276 LEU A O 1
ATOM 2311 N N . TYR A 1 277 ? 6.218 -16.478 -29.726 1.00 13.80 277 TYR A N 1
ATOM 2312 C CA . TYR A 1 277 ? 5.108 -17.201 -30.329 1.00 14.30 277 TYR A CA 1
ATOM 2313 C C . TYR A 1 277 ? 4.045 -16.244 -30.884 1.00 15.14 277 TYR A C 1
ATOM 2314 O O . TYR A 1 277 ? 3.615 -16.385 -32.025 1.00 14.40 277 TYR A O 1
ATOM 2323 N N . LYS A 1 278 ? 3.650 -15.253 -30.090 1.00 14.75 278 LYS A N 1
ATOM 2324 C CA . LYS A 1 278 ? 2.640 -14.301 -30.536 1.00 15.13 278 LYS A CA 1
ATOM 2325 C C . LYS A 1 278 ? 3.100 -13.507 -31.757 1.00 16.82 278 LYS A C 1
ATOM 2326 O O . LYS A 1 278 ? 2.298 -13.220 -32.638 1.00 17.45 278 LYS A O 1
ATOM 2332 N N . LYS A 1 279 ? 4.385 -13.166 -31.815 1.00 15.60 279 LYS A N 1
ATOM 2333 C CA . LYS A 1 279 ? 4.885 -12.369 -32.939 1.00 15.87 279 LYS A CA 1
ATOM 2334 C C . LYS A 1 279 ? 5.096 -13.207 -34.196 1.00 15.89 279 LYS A C 1
ATOM 2335 O O . LYS A 1 279 ? 4.739 -12.785 -35.304 1.00 16.22 279 LYS A O 1
ATOM 2341 N N . PHE A 1 280 ? 5.674 -14.392 -34.018 1.00 15.10 280 PHE A N 1
ATOM 2342 C CA . PHE A 1 280 ? 6.214 -15.160 -35.146 1.00 14.89 280 PHE A CA 1
ATOM 2343 C C . PHE A 1 280 ? 5.353 -16.319 -35.658 1.00 16.15 280 PHE A C 1
ATOM 2344 O O . PHE A 1 280 ? 5.616 -16.838 -36.745 1.00 16.52 280 PHE A O 1
ATOM 2352 N N . SER A 1 281 ? 4.329 -16.726 -34.902 1.00 15.65 281 SER A N 1
ATOM 2353 C CA . SER A 1 281 ? 3.575 -17.944 -35.241 1.00 15.64 281 SER A CA 1
ATOM 2354 C C . SER A 1 281 ? 2.463 -17.763 -36.268 1.00 16.49 281 SER A C 1
ATOM 2355 O O . SER A 1 281 ? 2.063 -18.737 -36.919 1.00 16.02 281 SER A O 1
ATOM 2358 N N . PHE A 1 282 ? 1.965 -16.532 -36.391 1.00 16.24 282 PHE A N 1
ATOM 2359 C CA . PHE A 1 282 ? 0.796 -16.212 -37.222 1.00 20.44 282 PHE A CA 1
ATOM 2360 C C . PHE A 1 282 ? -0.409 -17.095 -36.906 1.00 22.39 282 PHE A C 1
ATOM 2361 O O . PHE A 1 282 ? -1.083 -17.627 -37.795 1.00 21.60 282 PHE A O 1
ATOM 2369 N N . THR A 1 283 ? -0.649 -17.243 -35.606 1.00 22.99 283 THR A N 1
ATOM 2370 C CA . THR A 1 283 ? -1.860 -17.853 -35.085 1.00 25.43 283 THR A CA 1
ATOM 2371 C C . THR A 1 283 ? -2.541 -16.808 -34.211 1.00 27.61 283 THR A C 1
ATOM 2372 O O . THR A 1 283 ? -1.914 -15.829 -33.793 1.00 28.39 283 THR A O 1
ATOM 2376 N N . ASN A 1 284 ? -3.828 -16.999 -33.956 1.00 27.15 284 ASN A N 1
ATOM 2377 C CA . ASN A 1 284 ? -4.475 -16.327 -32.839 1.00 27.91 284 ASN A CA 1
ATOM 2378 C C . ASN A 1 284 ? -5.207 -17.410 -32.072 1.00 25.43 284 ASN A C 1
ATOM 2379 O O . ASN A 1 284 ? -6.146 -18.026 -32.584 1.00 28.08 284 ASN A O 1
ATOM 2384 N N . GLN A 1 285 ? -4.745 -17.655 -30.856 1.00 22.92 285 GLN A N 1
ATOM 2385 C CA . GLN A 1 285 ? -5.195 -18.795 -30.076 1.00 20.16 285 GLN A CA 1
ATOM 2386 C C . GLN A 1 285 ? -6.237 -18.386 -29.049 1.00 20.24 285 GLN A C 1
ATOM 2387 O O . GLN A 1 285 ? -6.159 -17.285 -28.507 1.00 22.90 285 GLN A O 1
ATOM 2393 N N . PRO A 1 286 ? -7.195 -19.285 -28.751 1.00 19.17 286 PRO A N 1
ATOM 2394 C CA . PRO A 1 286 ? -8.187 -19.028 -27.699 1.00 21.44 286 PRO A CA 1
ATOM 2395 C C . PRO A 1 286 ? -7.572 -18.978 -26.301 1.00 21.79 286 PRO A C 1
ATOM 2396 O O . PRO A 1 286 ? -8.144 -18.370 -25.402 1.00 21.89 286 PRO A O 1
ATOM 2400 N N . SER A 1 287 ? -6.412 -19.611 -26.130 1.00 21.48 287 SER A N 1
ATOM 2401 C CA . SER A 1 287 ? -5.689 -19.610 -24.857 1.00 20.52 287 SER A CA 1
ATOM 2402 C C . SER A 1 287 ? -4.190 -19.659 -25.108 1.00 21.14 287 SER A C 1
ATOM 2403 O O . SER A 1 287 ? -3.749 -20.272 -26.077 1.00 19.50 287 SER A O 1
ATOM 2406 N N . TYR A 1 288 ? -3.416 -19.019 -24.233 1.00 21.68 288 TYR A N 1
ATOM 2407 C CA . TYR A 1 288 ? -1.952 -19.103 -24.303 1.00 21.96 288 TYR A CA 1
ATOM 2408 C C . TYR A 1 288 ? -1.320 -19.791 -23.097 1.00 21.95 288 TYR A C 1
ATOM 2409 O O . TYR A 1 288 ? -0.168 -19.519 -22.749 1.00 22.46 288 TYR A O 1
ATOM 2418 N N . SER A 1 289 ? -2.072 -20.684 -22.463 1.00 23.08 289 SER A N 1
ATOM 2419 C CA . SER A 1 289 ? -1.489 -21.569 -21.465 1.00 24.39 289 SER A CA 1
ATOM 2420 C C . SER A 1 289 ? -0.525 -22.497 -22.201 1.00 23.03 289 SER A C 1
ATOM 2421 O O . SER A 1 289 ? -0.731 -22.820 -23.375 1.00 20.94 289 SER A O 1
ATOM 2424 N N . LEU A 1 290 ? 0.541 -22.904 -21.527 1.00 21.72 290 LEU A N 1
ATOM 2425 C CA . LEU A 1 290 ? 1.510 -23.782 -22.163 1.00 20.34 290 LEU A CA 1
ATOM 2426 C C . LEU A 1 290 ? 0.884 -25.130 -22.529 1.00 20.80 290 LEU A C 1
ATOM 2427 O O . LEU A 1 290 ? 1.207 -25.686 -23.579 1.00 19.95 290 LEU A O 1
ATOM 2432 N N . ASP A 1 291 ? -0.004 -25.639 -21.669 1.00 23.18 291 ASP A N 1
ATOM 2433 C CA . ASP A 1 291 ? -0.795 -26.840 -21.959 1.00 25.44 291 ASP A CA 1
ATOM 2434 C C . ASP A 1 291 ? -1.491 -26.724 -23.312 1.00 23.00 291 ASP A C 1
ATOM 2435 O O . ASP A 1 291 ? -1.401 -27.621 -24.154 1.00 21.46 291 ASP A O 1
ATOM 2440 N N . TYR A 1 292 ? -2.186 -25.606 -23.508 1.00 20.91 292 TYR A N 1
ATOM 2441 C CA . TYR A 1 292 ? -2.985 -25.394 -24.710 1.00 21.15 292 TYR A CA 1
ATOM 2442 C C . TYR A 1 292 ? -2.111 -25.325 -25.958 1.00 17.84 292 TYR A C 1
ATOM 2443 O O . TYR A 1 292 ? -2.387 -25.994 -26.959 1.00 17.94 292 TYR A O 1
ATOM 2452 N N . ILE A 1 293 ? -1.049 -24.528 -25.882 1.00 17.49 293 ILE A N 1
ATOM 2453 C CA . ILE A 1 293 ? -0.166 -24.322 -27.031 1.00 16.84 293 ILE A CA 1
ATOM 2454 C C . ILE A 1 293 ? 0.605 -25.609 -27.348 1.00 16.18 293 ILE A C 1
ATOM 2455 O O . ILE A 1 293 ? 0.755 -25.980 -28.515 1.00 16.18 293 ILE A O 1
ATOM 2460 N N . SER A 1 294 ? 1.062 -26.307 -26.308 1.00 18.54 294 SER A N 1
ATOM 2461 C CA . SER A 1 294 ? 1.742 -27.590 -26.501 1.00 18.96 294 SER A CA 1
ATOM 2462 C C . SER A 1 294 ? 0.852 -28.623 -27.185 1.00 19.54 294 SER A C 1
ATOM 2463 O O . SER A 1 294 ? 1.308 -29.352 -28.054 1.00 18.13 294 SER A O 1
ATOM 2466 N N . GLU A 1 295 ? -0.419 -28.687 -26.790 1.00 19.59 295 GLU A N 1
ATOM 2467 C CA . GLU A 1 295 ? -1.366 -29.592 -27.436 1.00 23.05 295 GLU A CA 1
ATOM 2468 C C . GLU A 1 295 ? -1.548 -29.206 -28.908 1.00 21.17 295 GLU A C 1
ATOM 2469 O O . GLU A 1 295 ? -1.538 -30.063 -29.803 1.00 20.54 295 GLU A O 1
ATOM 2475 N N . PHE A 1 296 ? -1.682 -27.908 -29.156 1.00 18.73 296 PHE A N 1
ATOM 2476 C CA . PHE A 1 296 ? -1.858 -27.408 -30.514 1.00 19.24 296 PHE A CA 1
ATOM 2477 C C . PHE A 1 296 ? -0.643 -27.700 -31.405 1.00 18.45 296 PHE A C 1
ATOM 2478 O O . PHE A 1 296 ? -0.791 -28.176 -32.531 1.00 18.76 296 PHE A O 1
ATOM 2486 N N . GLU A 1 297 ? 0.549 -27.400 -30.895 1.00 17.57 297 GLU A N 1
ATOM 2487 C CA . GLU A 1 297 ? 1.780 -27.503 -31.684 1.00 16.99 297 GLU A CA 1
ATOM 2488 C C . GLU A 1 297 ? 2.324 -28.925 -31.807 1.00 18.27 297 GLU A C 1
ATOM 2489 O O . GLU A 1 297 ? 2.870 -29.293 -32.852 1.00 19.03 297 GLU A O 1
ATOM 2495 N N . LEU A 1 298 ? 2.181 -29.712 -30.741 1.00 16.40 298 LEU A N 1
ATOM 2496 C CA . LEU A 1 298 ? 2.884 -30.992 -30.631 1.00 19.04 298 LEU A CA 1
ATOM 2497 C C . LEU A 1 298 ? 1.977 -32.219 -30.554 1.00 21.86 298 LEU A C 1
ATOM 2498 O O . LEU A 1 298 ? 2.466 -33.351 -30.648 1.00 22.56 298 LEU A O 1
ATOM 2503 N N . ASN A 1 299 ? 0.675 -31.984 -30.377 1.00 22.81 299 ASN A N 1
ATOM 2504 C CA A ASN A 1 299 ? -0.308 -33.058 -30.184 0.50 27.01 299 ASN A CA 1
ATOM 2505 C CA B ASN A 1 299 ? -0.313 -33.054 -30.184 0.50 26.77 299 ASN A CA 1
ATOM 2506 C C . ASN A 1 299 ? -0.004 -33.913 -28.948 1.00 27.91 299 ASN A C 1
ATOM 2507 O O . ASN A 1 299 ? -0.205 -35.132 -28.948 1.00 29.82 299 ASN A O 1
ATOM 2516 N N . VAL A 1 300 ? 0.495 -33.265 -27.897 1.00 27.70 300 VAL A N 1
ATOM 2517 C CA . VAL A 1 300 ? 0.720 -33.924 -26.608 1.00 31.80 300 VAL A CA 1
ATOM 2518 C C . VAL A 1 300 ? -0.477 -33.619 -25.709 1.00 34.48 300 VAL A C 1
ATOM 2519 O O . VAL A 1 300 ? -1.055 -32.535 -25.795 1.00 36.15 300 VAL A O 1
ATOM 2523 N N . GLY A 1 301 ? -0.858 -34.572 -24.863 1.00 37.23 301 GLY A N 1
ATOM 2524 C CA . GLY A 1 301 ? -1.981 -34.374 -23.944 1.00 40.21 301 GLY A CA 1
ATOM 2525 C C . GLY A 1 301 ? -1.599 -33.476 -22.785 1.00 42.19 301 GLY A C 1
ATOM 2526 O O . GLY A 1 301 ? -0.425 -33.411 -22.410 1.00 40.42 301 GLY A O 1
ATOM 2527 N N . LYS A 1 302 ? -2.583 -32.783 -22.212 1.00 44.50 302 LYS A N 1
ATOM 2528 C CA . LYS A 1 302 ? -2.327 -31.903 -21.068 1.00 46.71 302 LYS A CA 1
ATOM 2529 C C . LYS A 1 302 ? -1.769 -32.683 -19.877 1.00 47.46 302 LYS A C 1
ATOM 2530 O O . LYS A 1 302 ? -2.071 -33.869 -19.703 1.00 46.99 302 LYS A O 1
ATOM 2536 N N . LEU A 1 303 ? -0.940 -32.017 -19.076 1.00 48.07 303 LEU A N 1
ATOM 2537 C CA . LEU A 1 303 ? -0.395 -32.622 -17.868 1.00 49.37 303 LEU A CA 1
ATOM 2538 C C . LEU A 1 303 ? -1.491 -32.769 -16.814 1.00 50.40 303 LEU A C 1
ATOM 2539 O O . LEU A 1 303 ? -1.936 -31.780 -16.219 1.00 51.17 303 LEU A O 1
ATOM 2544 N N . LYS A 1 304 ? -1.925 -34.009 -16.599 1.00 49.97 304 LYS A N 1
ATOM 2545 C CA . LYS A 1 304 ? -3.047 -34.288 -15.708 1.00 51.29 304 LYS A CA 1
ATOM 2546 C C . LYS A 1 304 ? -2.622 -34.477 -14.253 1.00 50.65 304 LYS A C 1
ATOM 2547 O O . LYS A 1 304 ? -1.682 -35.219 -13.955 1.00 50.71 304 LYS A O 1
ATOM 2553 N N . TYR A 1 305 ? -3.321 -33.779 -13.361 1.00 49.74 305 TYR A N 1
ATOM 2554 C CA . TYR A 1 305 ? -3.160 -33.952 -11.920 1.00 49.17 305 TYR A CA 1
ATOM 2555 C C . TYR A 1 305 ? -4.480 -33.714 -11.194 1.00 49.28 305 TYR A C 1
ATOM 2556 O O . TYR A 1 305 ? -5.357 -33.007 -11.699 1.00 49.36 305 TYR A O 1
ATOM 2565 N N . ASP A 1 306 ? -4.612 -34.319 -10.016 1.00 48.05 306 ASP A N 1
ATOM 2566 C CA . ASP A 1 306 ? -5.799 -34.161 -9.183 1.00 48.16 306 ASP A CA 1
ATOM 2567 C C . ASP A 1 306 ? -5.682 -32.932 -8.285 1.00 47.24 306 ASP A C 1
ATOM 2568 O O . ASP A 1 306 ? -4.601 -32.624 -7.774 1.00 46.19 306 ASP A O 1
ATOM 2573 N N . GLY A 1 307 ? -6.802 -32.239 -8.096 1.00 46.61 307 GLY A N 1
ATOM 2574 C CA . GLY A 1 307 ? -6.877 -31.110 -7.166 1.00 46.36 307 GLY A CA 1
ATOM 2575 C C . GLY A 1 307 ? -6.244 -29.830 -7.683 1.00 45.14 307 GLY A C 1
ATOM 2576 O O . GLY A 1 307 ? -5.723 -29.799 -8.800 1.00 44.85 307 GLY A O 1
ATOM 2577 N N . PRO A 1 308 ? -6.282 -28.758 -6.869 1.00 45.19 308 PRO A N 1
ATOM 2578 C CA . PRO A 1 308 ? -5.716 -27.471 -7.274 1.00 44.13 308 PRO A CA 1
ATOM 2579 C C . PRO A 1 308 ? -4.189 -27.464 -7.262 1.00 43.18 308 PRO A C 1
ATOM 2580 O O . PRO A 1 308 ? -3.565 -28.236 -6.526 1.00 42.93 308 PRO A O 1
ATOM 2584 N N . ILE A 1 309 ? -3.606 -26.587 -8.073 1.00 41.66 309 ILE A N 1
ATOM 2585 C CA . ILE A 1 309 ? -2.158 -26.454 -8.192 1.00 40.45 309 ILE A CA 1
ATOM 2586 C C . ILE A 1 309 ? -1.526 -26.012 -6.861 1.00 38.45 309 ILE A C 1
ATOM 2587 O O . ILE A 1 309 ? -0.361 -26.300 -6.590 1.00 38.00 309 ILE A O 1
ATOM 2592 N N . SER A 1 310 ? -2.320 -25.341 -6.028 1.00 37.12 310 SER A N 1
ATOM 2593 C CA . SER A 1 310 ? -1.879 -24.875 -4.714 1.00 34.88 310 SER A CA 1
ATOM 2594 C C . SER A 1 310 ? -1.713 -26.012 -3.701 1.00 33.49 310 SER A C 1
ATOM 2595 O O . SER A 1 310 ? -1.131 -25.817 -2.635 1.00 32.21 310 SER A O 1
ATOM 2598 N N . LYS A 1 311 ? -2.231 -27.192 -4.035 1.00 31.21 311 LYS A N 1
ATOM 2599 C CA . LYS A 1 311 ? -2.107 -28.355 -3.159 1.00 30.26 311 LYS A CA 1
ATOM 2600 C C . LYS A 1 311 ? -1.308 -29.488 -3.804 1.00 27.69 311 LYS A C 1
ATOM 2601 O O . LYS A 1 311 ? -1.109 -30.540 -3.193 1.00 25.99 311 LYS A O 1
ATOM 2607 N N . LEU A 1 312 ? -0.843 -29.271 -5.032 1.00 25.61 312 LEU A N 1
ATOM 2608 C CA . LEU A 1 312 ? -0.144 -30.321 -5.768 1.00 24.43 312 LEU A CA 1
ATOM 2609 C C . LEU A 1 312 ? 1.189 -30.718 -5.135 1.00 23.17 312 LEU A C 1
ATOM 2610 O O . LEU A 1 312 ? 1.523 -31.899 -5.090 1.00 24.11 312 LEU A O 1
ATOM 2615 N N . ARG A 1 313 ? 1.953 -29.743 -4.649 1.00 21.15 313 ARG A N 1
ATOM 2616 C CA . ARG A 1 313 ? 3.244 -30.062 -4.051 1.00 21.07 313 ARG A CA 1
ATOM 2617 C C . ARG A 1 313 ? 3.084 -30.957 -2.818 1.00 23.00 313 ARG A C 1
ATOM 2618 O O . ARG A 1 313 ? 3.789 -31.953 -2.675 1.00 23.04 313 ARG A O 1
ATOM 2626 N N . GLU A 1 314 ? 2.153 -30.613 -1.932 1.00 24.95 314 GLU A N 1
ATOM 2627 C CA . GLU A 1 314 ? 1.991 -31.401 -0.710 1.00 28.17 314 GLU A CA 1
ATOM 2628 C C . GLU A 1 314 ? 1.331 -32.757 -0.956 1.00 28.00 314 GLU A C 1
ATOM 2629 O O . GLU A 1 314 ? 1.662 -33.731 -0.284 1.00 30.46 314 GLU A O 1
ATOM 2635 N N . SER A 1 315 ? 0.426 -32.826 -1.928 1.00 26.43 315 SER A N 1
ATOM 2636 C CA . SER A 1 315 ? -0.272 -34.075 -2.228 1.00 28.63 315 SER A CA 1
ATOM 2637 C C . SER A 1 315 ? 0.534 -35.014 -3.129 1.00 27.24 315 SER A C 1
ATOM 2638 O O . SER A 1 315 ? 0.479 -36.233 -2.964 1.00 27.71 315 SER A O 1
ATOM 2641 N N . ASN A 1 316 ? 1.277 -34.445 -4.078 1.00 24.80 316 ASN A N 1
ATOM 2642 C CA . ASN A 1 316 ? 2.022 -35.241 -5.055 1.00 23.26 316 ASN A CA 1
ATOM 2643 C C . ASN A 1 316 ? 3.263 -34.508 -5.565 1.00 23.17 316 ASN A C 1
ATOM 2644 O O . ASN A 1 316 ? 3.342 -34.132 -6.740 1.00 21.20 316 ASN A O 1
ATOM 2649 N N . HIS A 1 317 ? 4.229 -34.315 -4.666 1.00 22.08 317 HIS A N 1
ATOM 2650 C CA . HIS A 1 317 ? 5.498 -33.649 -4.985 1.00 21.20 317 HIS A CA 1
ATOM 2651 C C . HIS A 1 317 ? 6.242 -34.305 -6.154 1.00 20.15 317 HIS A C 1
ATOM 2652 O O . HIS A 1 317 ? 6.898 -33.624 -6.950 1.00 17.79 317 HIS A O 1
ATOM 2659 N N . GLN A 1 318 ? 6.146 -35.629 -6.237 1.00 19.71 318 GLN A N 1
ATOM 2660 C CA . GLN A 1 318 ? 6.714 -36.385 -7.350 1.00 19.79 318 GLN A CA 1
ATOM 2661 C C . GLN A 1 318 ? 6.231 -35.838 -8.697 1.00 20.25 318 GLN A C 1
ATOM 2662 O O . GLN A 1 318 ? 7.039 -35.502 -9.568 1.00 19.85 318 GLN A O 1
ATOM 2668 N N . ARG A 1 319 ? 4.913 -35.751 -8.853 1.00 21.61 319 ARG A N 1
ATOM 2669 C CA . ARG A 1 319 ? 4.301 -35.224 -10.074 1.00 21.97 319 ARG A CA 1
ATOM 2670 C C . ARG A 1 319 ? 4.579 -33.730 -10.242 1.00 19.91 319 ARG A C 1
ATOM 2671 O O . ARG A 1 319 ? 4.802 -33.255 -11.356 1.00 18.07 319 ARG A O 1
ATOM 2679 N N . TYR A 1 320 ? 4.565 -33.001 -9.127 1.00 18.97 320 TYR A N 1
ATOM 2680 C CA . TYR A 1 320 ? 4.864 -31.565 -9.105 1.00 19.26 320 TYR A CA 1
ATOM 2681 C C . TYR A 1 320 ? 6.193 -31.246 -9.780 1.00 18.46 320 TYR A C 1
ATOM 2682 O O . TYR A 1 320 ? 6.260 -30.369 -10.651 1.00 17.16 320 TYR A O 1
ATOM 2691 N N . ILE A 1 321 ? 7.242 -31.967 -9.392 1.00 17.62 321 ILE A N 1
ATOM 2692 C CA . ILE A 1 321 ? 8.575 -31.760 -9.972 1.00 17.18 321 ILE A CA 1
ATOM 2693 C C . ILE A 1 321 ? 8.654 -32.271 -11.414 1.00 17.89 321 ILE A C 1
ATOM 2694 O O . ILE A 1 321 ? 9.210 -31.593 -12.290 1.00 16.09 321 ILE A O 1
ATOM 2699 N N . SER A 1 322 ? 8.095 -33.451 -11.671 1.00 18.19 322 SER A N 1
ATOM 2700 C CA . SER A 1 322 ? 8.114 -33.997 -13.028 1.00 19.05 322 SER A CA 1
ATOM 2701 C C . SER A 1 322 ? 7.445 -33.043 -14.013 1.00 18.53 322 SER A C 1
ATOM 2702 O O . SER A 1 322 ? 7.923 -32.866 -15.131 1.00 19.24 322 SER A O 1
ATOM 2705 N N . TYR A 1 323 ? 6.358 -32.413 -13.583 1.00 18.75 323 TYR A N 1
ATOM 2706 C CA . TYR A 1 323 ? 5.619 -31.492 -14.455 1.00 20.57 323 TYR A CA 1
ATOM 2707 C C . TYR A 1 323 ? 6.350 -30.174 -14.705 1.00 18.65 323 TYR A C 1
ATOM 2708 O O . TYR A 1 323 ? 6.274 -29.629 -15.810 1.00 17.09 323 TYR A O 1
ATOM 2717 N N . ASN A 1 324 ? 7.061 -29.682 -13.690 1.00 16.91 324 ASN A N 1
ATOM 2718 C CA . ASN A 1 324 ? 7.999 -28.559 -13.846 1.00 16.81 324 ASN A CA 1
ATOM 2719 C C . ASN A 1 324 ? 9.057 -28.848 -14.921 1.00 17.22 324 ASN A C 1
ATOM 2720 O O . ASN A 1 324 ? 9.321 -28.004 -15.785 1.00 16.44 324 ASN A O 1
ATOM 2725 N N . ILE A 1 325 ? 9.642 -30.045 -14.871 1.00 16.24 325 ILE A N 1
ATOM 2726 C CA . ILE A 1 325 ? 10.658 -30.460 -15.837 1.00 15.07 325 ILE A CA 1
ATOM 2727 C C . ILE A 1 325 ? 10.038 -30.545 -17.231 1.00 16.36 325 ILE A C 1
ATOM 2728 O O . ILE A 1 325 ? 10.587 -30.004 -18.198 1.00 15.90 325 ILE A O 1
ATOM 2733 N N . ILE A 1 326 ? 8.890 -31.216 -17.323 1.00 16.21 326 ILE A N 1
ATOM 2734 C CA . ILE A 1 326 ? 8.212 -31.392 -18.609 1.00 17.84 326 ILE A CA 1
ATOM 2735 C C . ILE A 1 326 ? 7.832 -30.048 -19.241 1.00 16.29 326 ILE A C 1
ATOM 2736 O O . ILE A 1 326 ? 7.967 -29.882 -20.449 1.00 17.02 326 ILE A O 1
ATOM 2741 N N . ALA A 1 327 ? 7.404 -29.091 -18.419 1.00 17.83 327 ALA A N 1
ATOM 2742 C CA . ALA A 1 327 ? 7.066 -27.737 -18.893 1.00 18.47 327 ALA A CA 1
ATOM 2743 C C . ALA A 1 327 ? 8.236 -27.068 -19.613 1.00 18.40 327 ALA A C 1
ATOM 2744 O O . ALA A 1 327 ? 8.060 -26.436 -20.658 1.00 17.06 327 ALA A O 1
ATOM 2746 N N . VAL A 1 328 ? 9.435 -27.215 -19.057 1.00 16.07 328 VAL A N 1
ATOM 2747 C CA . VAL A 1 328 ? 10.636 -26.661 -19.695 1.00 15.91 328 VAL A CA 1
ATOM 2748 C C . VAL A 1 328 ? 10.898 -27.355 -21.033 1.00 17.15 328 VAL A C 1
ATOM 2749 O O . VAL A 1 328 ? 11.158 -26.688 -22.049 1.00 16.05 328 VAL A O 1
ATOM 2753 N N . TYR A 1 329 ? 10.802 -28.685 -21.035 1.00 14.65 329 TYR A N 1
ATOM 2754 C CA . TYR A 1 329 ? 11.007 -29.463 -22.252 1.00 15.79 329 TYR A CA 1
ATOM 2755 C C . TYR A 1 329 ? 10.004 -29.114 -23.357 1.00 15.22 329 TYR A C 1
ATOM 2756 O O . TYR A 1 329 ? 10.375 -29.045 -24.532 1.00 16.39 329 TYR A O 1
ATOM 2765 N N . ARG A 1 330 ? 8.743 -28.895 -22.988 1.00 15.01 330 ARG A N 1
ATOM 2766 C CA A ARG A 1 330 ? 7.729 -28.593 -23.997 0.50 15.01 330 ARG A CA 1
ATOM 2767 C CA B ARG A 1 330 ? 7.691 -28.569 -23.965 0.50 15.20 330 ARG A CA 1
ATOM 2768 C C . ARG A 1 330 ? 8.056 -27.329 -24.778 1.00 14.87 330 ARG A C 1
ATOM 2769 O O . ARG A 1 330 ? 7.829 -27.277 -25.980 1.00 15.84 330 ARG A O 1
ATOM 2784 N N . VAL A 1 331 ? 8.619 -26.328 -24.108 1.00 15.12 331 VAL A N 1
ATOM 2785 C CA . VAL A 1 331 ? 9.045 -25.103 -24.803 1.00 15.40 331 VAL A CA 1
ATOM 2786 C C . VAL A 1 331 ? 10.184 -25.415 -25.778 1.00 15.80 331 VAL A C 1
ATOM 2787 O O . VAL A 1 331 ? 10.199 -24.914 -26.910 1.00 15.21 331 VAL A O 1
ATOM 2791 N N . LEU A 1 332 ? 11.120 -26.266 -25.357 1.00 13.36 332 LEU A N 1
ATOM 2792 C CA . LEU A 1 332 ? 12.195 -26.717 -26.253 1.00 13.85 332 LEU A CA 1
ATOM 2793 C C . LEU A 1 332 ? 11.663 -27.489 -27.460 1.00 15.65 332 LEU A C 1
ATOM 279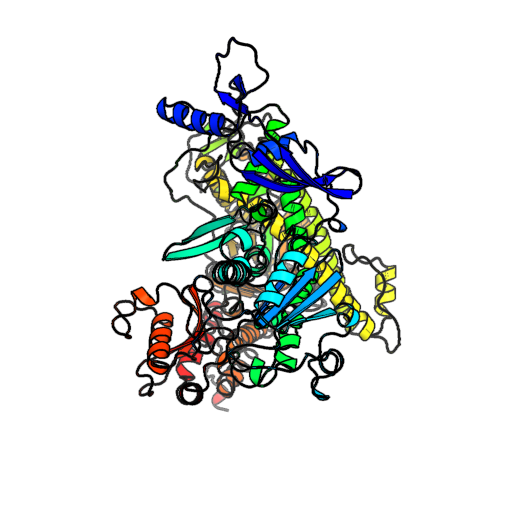4 O O . LEU A 1 332 ? 12.176 -27.343 -28.572 1.00 15.75 332 LEU A O 1
ATOM 2799 N N . GLN A 1 333 ? 10.629 -28.297 -27.241 1.00 14.15 333 GLN A N 1
ATOM 2800 C CA . GLN A 1 333 ? 9.998 -29.042 -28.331 1.00 15.81 333 GLN A CA 1
ATOM 2801 C C . GLN A 1 333 ? 9.284 -28.104 -29.306 1.00 15.55 333 GLN A C 1
ATOM 2802 O O . GLN A 1 333 ? 9.377 -28.288 -30.516 1.00 15.65 333 GLN A O 1
ATOM 2808 N N . ILE A 1 334 ? 8.586 -27.098 -28.777 1.00 15.43 334 ILE A N 1
ATOM 2809 C CA . ILE A 1 334 ? 7.946 -26.092 -29.634 1.00 14.71 334 ILE A CA 1
ATOM 2810 C C . ILE A 1 334 ? 9.014 -25.371 -30.472 1.00 16.12 334 ILE A C 1
ATOM 2811 O O . ILE A 1 334 ? 8.827 -25.150 -31.676 1.00 16.00 334 ILE A O 1
ATOM 2816 N N . ASP A 1 335 ? 10.144 -25.034 -29.850 1.00 14.22 335 ASP A N 1
ATOM 2817 C CA . ASP A 1 335 ? 11.199 -24.337 -30.585 1.00 14.84 335 ASP A CA 1
ATOM 2818 C C . ASP A 1 335 ? 11.890 -25.229 -31.614 1.00 16.14 335 ASP A C 1
ATOM 2819 O O . ASP A 1 335 ? 12.263 -24.748 -32.685 1.00 15.52 335 ASP A O 1
ATOM 2824 N N . ALA A 1 336 ? 12.058 -26.514 -31.298 1.00 14.69 336 ALA A N 1
ATOM 2825 C CA . ALA A 1 336 ? 12.608 -27.460 -32.279 1.00 16.55 336 ALA A CA 1
ATOM 2826 C C . ALA A 1 336 ? 11.769 -27.455 -33.557 1.00 16.99 336 ALA A C 1
ATOM 2827 O O . ALA A 1 336 ? 12.307 -27.574 -34.669 1.00 18.39 336 ALA A O 1
ATOM 2829 N N . LYS A 1 337 ? 10.453 -27.309 -33.383 1.00 16.42 337 LYS A N 1
ATOM 2830 C CA . LYS A 1 337 ? 9.505 -27.258 -34.496 1.00 15.31 337 LYS A CA 1
ATOM 2831 C C . LYS A 1 337 ? 9.495 -25.887 -35.184 1.00 16.44 337 LYS A C 1
ATOM 2832 O O . LYS A 1 337 ? 9.726 -25.798 -36.389 1.00 16.81 337 LYS A O 1
ATOM 2838 N N . ARG A 1 338 ? 9.221 -24.834 -34.413 1.00 15.06 338 ARG A N 1
ATOM 2839 C CA . ARG A 1 338 ? 8.975 -23.495 -34.957 1.00 14.11 338 ARG A CA 1
ATOM 2840 C C . ARG A 1 338 ? 10.240 -22.711 -35.269 1.00 14.15 338 ARG A C 1
ATOM 2841 O O . ARG A 1 338 ? 10.240 -21.882 -36.178 1.00 15.38 338 ARG A O 1
ATOM 2849 N N . GLN A 1 339 ? 11.296 -22.949 -34.493 1.00 14.54 339 GLN A N 1
ATOM 2850 C CA . GLN A 1 339 ? 12.616 -22.345 -34.730 1.00 14.74 339 GLN A CA 1
ATOM 2851 C C . GLN A 1 339 ? 12.637 -20.812 -34.603 1.00 14.83 339 GLN A C 1
ATOM 2852 O O . GLN A 1 339 ? 13.305 -20.107 -35.363 1.00 15.12 339 GLN A O 1
ATOM 2858 N N . PHE A 1 340 ? 11.914 -20.313 -33.605 1.00 13.48 340 PHE A N 1
ATOM 2859 C CA . PHE A 1 340 ? 11.835 -18.875 -33.369 1.00 15.19 340 PHE A CA 1
ATOM 2860 C C . PHE A 1 340 ? 13.112 -18.299 -32.761 1.00 14.85 340 PHE A C 1
ATOM 2861 O O . PHE A 1 340 ? 13.443 -17.141 -33.003 1.00 15.56 340 PHE A O 1
ATOM 2869 N N . ILE A 1 341 ? 13.830 -19.097 -31.971 1.00 14.65 341 ILE A N 1
ATOM 2870 C CA . ILE A 1 341 ? 15.116 -18.629 -31.426 1.00 15.46 341 ILE A CA 1
ATOM 2871 C C . ILE A 1 341 ? 16.139 -18.442 -32.556 1.00 14.66 341 ILE A C 1
ATOM 2872 O O . ILE A 1 341 ? 16.794 -17.400 -32.641 1.00 14.01 341 ILE A O 1
ATOM 2877 N N . ASN A 1 342 ? 16.242 -19.448 -33.427 1.00 15.60 342 ASN A N 1
ATOM 2878 C CA . ASN A 1 342 ? 17.066 -19.365 -34.639 1.00 16.99 342 ASN A CA 1
ATOM 2879 C C . ASN A 1 342 ? 16.742 -18.122 -35.467 1.00 14.84 342 ASN A C 1
ATOM 2880 O O . ASN A 1 342 ? 17.635 -17.392 -35.881 1.00 13.66 342 ASN A O 1
ATOM 2885 N N . LEU A 1 343 ? 15.452 -17.898 -35.702 1.00 14.39 343 LEU A N 1
ATOM 2886 C CA . LEU A 1 343 ? 14.983 -16.712 -36.418 1.00 15.42 343 LEU A CA 1
ATOM 2887 C C . LEU A 1 343 ? 15.438 -15.411 -35.760 1.00 14.24 343 LEU A C 1
ATOM 2888 O O . LEU A 1 343 ? 15.939 -14.505 -36.435 1.00 15.56 343 LEU A O 1
ATOM 2893 N N . SER A 1 344 ? 15.267 -15.330 -34.444 1.00 13.76 344 SER A N 1
ATOM 2894 C CA . SER A 1 344 ? 15.636 -14.137 -33.675 1.00 13.36 344 SER A CA 1
ATOM 2895 C C . SER A 1 344 ? 17.131 -13.841 -33.786 1.00 13.67 344 SER A C 1
ATOM 2896 O O . SER A 1 344 ? 17.528 -12.692 -33.975 1.00 15.04 344 SER A O 1
ATOM 2899 N N . LEU A 1 345 ? 17.948 -14.882 -33.665 1.00 14.36 345 LEU A N 1
ATOM 2900 C CA . LEU A 1 345 ? 19.398 -14.733 -33.815 1.00 14.77 345 LEU A CA 1
ATOM 2901 C C . LEU A 1 345 ? 19.765 -14.274 -35.227 1.00 15.27 345 LEU A C 1
ATOM 2902 O O . LEU A 1 345 ? 20.531 -13.323 -35.382 1.00 14.97 345 LEU A O 1
ATOM 2907 N N . ASP A 1 346 ? 19.192 -14.925 -36.247 1.00 15.36 346 ASP A N 1
ATOM 2908 C CA . ASP A 1 346 ? 19.407 -14.530 -37.646 1.00 16.65 346 ASP A CA 1
ATOM 2909 C C . ASP A 1 346 ? 19.110 -13.050 -37.861 1.00 17.49 346 ASP A C 1
ATOM 2910 O O . ASP A 1 346 ? 19.936 -12.320 -38.406 1.00 16.48 346 ASP A O 1
ATOM 2915 N N . MET A 1 347 ? 17.915 -12.622 -37.444 1.00 16.29 347 MET A N 1
ATOM 2916 C CA . MET A 1 347 ? 17.463 -11.243 -37.662 1.00 17.44 347 MET A CA 1
ATOM 2917 C C . MET A 1 347 ? 18.289 -10.250 -36.860 1.00 17.00 347 MET A C 1
ATOM 2918 O O . MET A 1 347 ? 18.664 -9.189 -37.365 1.00 15.39 347 MET A O 1
ATOM 2923 N N . GLY A 1 348 ? 18.572 -10.601 -35.607 1.00 14.92 348 GLY A N 1
ATOM 2924 C CA . GLY A 1 348 ? 19.300 -9.715 -34.701 1.00 14.72 348 GLY A CA 1
ATOM 2925 C C . GLY A 1 348 ? 20.717 -9.440 -35.169 1.00 16.46 348 GLY A C 1
ATOM 2926 O O . GLY A 1 348 ? 21.168 -8.294 -35.166 1.00 17.05 348 GLY A O 1
ATOM 2927 N N . TYR A 1 349 ? 21.417 -10.492 -35.583 1.00 16.34 349 TYR A N 1
ATOM 2928 C CA . TYR A 1 349 ? 22.800 -10.343 -36.030 1.00 16.67 349 TYR A CA 1
ATOM 2929 C C . TYR A 1 349 ? 22.871 -9.683 -37.400 1.00 16.32 349 TYR A C 1
ATOM 2930 O O . TYR A 1 349 ? 23.808 -8.943 -37.696 1.00 16.08 349 TYR A O 1
ATOM 2939 N N . TYR A 1 350 ? 21.860 -9.931 -38.224 1.00 16.10 350 TYR A N 1
ATOM 2940 C CA . TYR A 1 350 ? 21.773 -9.264 -39.511 1.00 16.78 350 TYR A CA 1
ATOM 2941 C C . TYR A 1 350 ? 21.673 -7.749 -39.353 1.00 17.30 350 TYR A C 1
ATOM 2942 O O . TYR A 1 350 ? 22.332 -7.005 -40.081 1.00 17.82 350 TYR A O 1
ATOM 2951 N N . ALA A 1 351 ? 20.848 -7.302 -38.405 1.00 16.17 351 ALA A N 1
ATOM 2952 C CA . ALA A 1 351 ? 20.597 -5.878 -38.188 1.00 16.70 351 ALA A CA 1
ATOM 2953 C C . ALA A 1 351 ? 21.669 -5.216 -37.324 1.00 17.31 351 ALA A C 1
ATOM 2954 O O . ALA A 1 351 ? 21.811 -3.993 -37.342 1.00 16.67 351 ALA A O 1
ATOM 2956 N N . LYS A 1 352 ? 22.424 -6.035 -36.592 1.00 16.64 352 LYS A N 1
ATOM 2957 C CA . LYS A 1 352 ? 23.386 -5.571 -35.578 1.00 17.14 352 LYS A CA 1
ATOM 2958 C C . LYS A 1 352 ? 22.690 -4.821 -34.432 1.00 17.40 352 LYS A C 1
ATOM 2959 O O . LYS A 1 352 ? 23.002 -3.668 -34.121 1.00 17.38 352 LYS A O 1
ATOM 2965 N N . ILE A 1 353 ? 21.736 -5.511 -33.810 1.00 16.07 353 ILE A N 1
ATOM 2966 C CA . ILE A 1 353 ? 20.962 -4.973 -32.695 1.00 15.90 353 ILE A CA 1
ATOM 2967 C C . ILE A 1 353 ? 21.085 -5.926 -31.505 1.00 15.69 353 ILE A C 1
ATOM 2968 O O . ILE A 1 353 ? 21.523 -7.070 -31.665 1.00 16.40 353 ILE A O 1
ATOM 2973 N N . GLN A 1 354 ? 20.690 -5.459 -30.324 1.00 16.58 354 GLN A N 1
ATOM 2974 C CA . GLN A 1 354 ? 20.445 -6.363 -29.197 1.00 15.81 354 GLN A CA 1
ATOM 2975 C C . GLN A 1 354 ? 19.427 -7.380 -29.689 1.00 15.58 354 GLN A C 1
ATOM 2976 O O . GLN A 1 354 ? 18.457 -7.003 -30.348 1.00 14.55 354 GLN A O 1
ATOM 2982 N N . ILE A 1 355 ? 19.629 -8.657 -29.375 1.00 14.78 355 ILE A N 1
ATOM 2983 C CA . ILE A 1 355 ? 18.756 -9.695 -29.945 1.00 15.78 355 ILE A CA 1
ATOM 2984 C C . ILE A 1 355 ? 17.283 -9.435 -29.587 1.00 15.42 355 ILE A C 1
ATOM 2985 O O . ILE A 1 355 ? 16.399 -9.656 -30.418 1.00 15.17 355 ILE A O 1
ATOM 2990 N N . GLN A 1 356 ? 17.024 -8.931 -28.380 1.00 16.30 356 GLN A N 1
ATOM 2991 C CA . GLN A 1 356 ? 15.643 -8.669 -27.951 1.00 16.26 356 GLN A CA 1
ATOM 2992 C C . GLN A 1 356 ? 14.957 -7.567 -28.767 1.00 15.97 356 GLN A C 1
ATOM 2993 O O . GLN A 1 356 ? 13.733 -7.423 -28.727 1.00 16.88 356 GLN A O 1
ATOM 2999 N N . SER A 1 357 ? 15.743 -6.805 -29.522 1.00 16.53 357 SER A N 1
ATOM 3000 C CA . SER A 1 357 ? 15.170 -5.771 -30.377 1.00 17.05 357 SER A CA 1
ATOM 3001 C C . SER A 1 357 ? 14.460 -6.330 -31.616 1.00 16.33 357 SER A C 1
ATOM 3002 O O . SER A 1 357 ? 13.826 -5.565 -32.352 1.00 16.03 357 SER A O 1
ATOM 3005 N N . VAL A 1 358 ? 14.552 -7.642 -31.853 1.00 14.98 358 VAL A N 1
ATOM 3006 C CA . VAL A 1 358 ? 13.818 -8.246 -32.989 1.00 15.91 358 VAL A CA 1
ATOM 3007 C C . VAL A 1 358 ? 12.298 -8.041 -32.864 1.00 16.79 358 VAL A C 1
ATOM 3008 O O . VAL A 1 358 ? 11.576 -8.099 -33.859 1.00 16.10 358 VAL A O 1
ATOM 3012 N N . PHE A 1 359 ? 11.821 -7.786 -31.644 1.00 15.13 359 PHE A N 1
ATOM 3013 C CA . PHE A 1 359 ? 10.404 -7.499 -31.423 1.00 17.64 359 PHE A CA 1
ATOM 3014 C C . PHE A 1 359 ? 9.967 -6.157 -32.017 1.00 17.98 359 PHE A C 1
ATOM 3015 O O . PHE A 1 359 ? 8.768 -5.910 -32.171 1.00 19.30 359 PHE A O 1
ATOM 3023 N N . SER A 1 360 ? 10.935 -5.302 -32.343 1.00 17.95 360 SER A N 1
ATOM 3024 C CA . SER A 1 360 ? 10.653 -3.968 -32.863 1.00 16.34 360 SER A CA 1
ATOM 3025 C C . SER A 1 360 ? 11.148 -3.807 -34.302 1.00 17.01 360 SER A C 1
ATOM 3026 O O . SER A 1 360 ? 12.353 -3.648 -34.523 1.00 16.45 360 SER A O 1
ATOM 3029 N N . PRO A 1 361 ? 10.225 -3.855 -35.290 1.00 17.33 361 PRO A N 1
ATOM 3030 C CA . PRO A 1 361 ? 10.645 -3.581 -36.673 1.00 16.91 361 PRO A CA 1
ATOM 3031 C C . PRO A 1 361 ? 11.225 -2.176 -36.850 1.00 18.32 361 PRO A C 1
ATOM 3032 O O . PRO A 1 361 ? 12.090 -1.973 -37.703 1.00 16.67 361 PRO A O 1
ATOM 3036 N N . ILE A 1 362 ? 10.766 -1.212 -36.051 1.00 17.26 362 ILE A N 1
ATOM 3037 C CA . ILE A 1 362 ? 11.335 0.146 -36.124 1.00 17.98 362 ILE A CA 1
ATOM 3038 C C . ILE A 1 362 ? 12.811 0.167 -35.707 1.00 17.48 362 ILE A C 1
ATOM 3039 O O . ILE A 1 362 ? 13.648 0.736 -36.411 1.00 16.45 362 ILE A O 1
ATOM 3044 N N . LYS A 1 363 ? 13.132 -0.474 -34.585 1.00 15.83 363 LYS A N 1
ATOM 3045 C CA . LYS A 1 363 ? 14.515 -0.560 -34.128 1.00 16.48 363 LYS A CA 1
ATOM 3046 C C . LYS A 1 363 ? 15.368 -1.367 -35.108 1.00 15.80 363 LYS A C 1
ATOM 3047 O O . LYS A 1 363 ? 16.510 -1.007 -35.387 1.00 15.72 363 LYS A O 1
ATOM 3053 N N . THR A 1 364 ? 14.787 -2.437 -35.639 1.00 14.35 364 THR A N 1
ATOM 3054 C CA . THR A 1 364 ? 15.487 -3.323 -36.562 1.00 14.54 364 THR A CA 1
ATOM 3055 C C . THR A 1 364 ? 15.875 -2.565 -37.830 1.00 14.93 364 THR A C 1
ATOM 3056 O O . THR A 1 364 ? 17.039 -2.584 -38.253 1.00 14.39 364 THR A O 1
ATOM 3060 N N . TRP A 1 365 ? 14.903 -1.886 -38.428 1.00 13.65 365 TRP A N 1
ATOM 3061 C CA . TRP A 1 365 ? 15.168 -1.118 -39.640 1.00 15.21 365 TRP A CA 1
ATOM 3062 C C . TRP A 1 365 ? 16.044 0.100 -39.398 1.00 14.95 365 TRP A C 1
ATOM 3063 O O . TRP A 1 365 ? 16.868 0.448 -40.251 1.00 14.63 365 TRP A O 1
ATOM 3074 N N . ASP A 1 366 ? 15.900 0.743 -38.240 1.00 14.35 366 ASP A N 1
ATOM 3075 C CA . ASP A 1 366 ? 16.789 1.865 -37.917 1.00 16.66 366 ASP A CA 1
ATOM 3076 C C . ASP A 1 366 ? 18.255 1.419 -37.976 1.00 16.68 366 ASP A C 1
ATOM 3077 O O . ASP A 1 366 ? 19.100 2.099 -38.562 1.00 15.53 366 ASP A O 1
ATOM 3082 N N . ALA A 1 367 ? 18.542 0.260 -37.391 1.00 14.70 367 ALA A N 1
ATOM 3083 C CA . ALA A 1 367 ? 19.901 -0.273 -37.366 1.00 15.62 367 ALA A CA 1
ATOM 3084 C C . ALA A 1 367 ? 20.388 -0.718 -38.741 1.00 16.26 367 ALA A C 1
ATOM 3085 O O . ALA A 1 367 ? 21.532 -0.443 -39.106 1.00 16.99 367 ALA A O 1
ATOM 3087 N N . ILE A 1 368 ? 19.528 -1.400 -39.500 1.00 15.69 368 ILE A N 1
ATOM 3088 C CA . ILE A 1 368 ? 19.899 -1.848 -40.845 1.00 16.04 368 ILE A CA 1
ATOM 3089 C C . ILE A 1 368 ? 20.261 -0.648 -41.725 1.00 17.19 368 ILE A C 1
ATOM 3090 O O . ILE A 1 368 ? 21.316 -0.632 -42.360 1.00 17.46 368 ILE A O 1
ATOM 3095 N N . ILE A 1 369 ? 19.397 0.368 -41.719 1.00 16.69 369 ILE A N 1
ATOM 3096 C CA . ILE A 1 369 ? 19.576 1.546 -42.559 1.00 16.56 369 ILE A CA 1
ATOM 3097 C C . ILE A 1 369 ? 20.802 2.354 -42.104 1.00 17.76 369 ILE A C 1
ATOM 3098 O O . ILE A 1 369 ? 21.584 2.837 -42.939 1.00 16.88 369 ILE A O 1
ATOM 3103 N N . PHE A 1 370 ? 20.977 2.481 -40.788 1.00 15.48 370 PHE A N 1
ATOM 3104 C CA . PHE A 1 370 ? 22.150 3.175 -40.240 1.00 17.02 370 PHE A CA 1
ATOM 3105 C C . PHE A 1 370 ? 23.447 2.512 -40.687 1.00 17.16 370 PHE A C 1
ATOM 3106 O O . PHE A 1 370 ? 24.369 3.186 -41.167 1.00 17.78 370 PHE A O 1
ATOM 3114 N N . ASN A 1 371 ? 23.521 1.194 -40.532 1.00 17.41 371 ASN A N 1
ATOM 3115 C CA . ASN A 1 371 ? 24.722 0.464 -40.934 1.00 19.17 371 ASN A CA 1
ATOM 3116 C C . ASN A 1 371 ? 25.003 0.602 -42.426 1.00 19.72 371 ASN A C 1
ATOM 3117 O O . ASN A 1 371 ? 26.155 0.786 -42.831 1.00 19.26 371 ASN A O 1
ATOM 3122 N N . SER A 1 372 ? 23.942 0.552 -43.229 1.00 18.90 372 SER A N 1
ATOM 3123 C CA . SER A 1 372 ? 24.055 0.674 -44.677 1.00 20.24 372 SER A CA 1
ATOM 3124 C C . SER A 1 372 ? 24.604 2.037 -45.093 1.00 20.87 372 SER A C 1
ATOM 3125 O O . SER A 1 372 ? 25.502 2.123 -45.939 1.00 22.47 372 SER A O 1
ATOM 3128 N N . LEU A 1 373 ? 24.065 3.095 -44.489 1.00 18.89 373 LEU A N 1
ATOM 3129 C CA . LEU A 1 373 ? 24.470 4.468 -44.803 1.00 20.46 373 LEU A CA 1
ATOM 3130 C C . LEU A 1 373 ? 25.890 4.756 -44.310 1.00 21.56 373 LEU A C 1
ATOM 3131 O O . LEU A 1 373 ? 26.684 5.404 -45.005 1.00 21.73 373 LEU A O 1
ATOM 3136 N N . LYS A 1 374 ? 26.210 4.248 -43.121 1.00 21.52 374 LYS A N 1
ATOM 3137 C CA . LYS A 1 374 ? 27.541 4.419 -42.536 1.00 22.41 374 LYS A CA 1
ATOM 3138 C C . LYS A 1 374 ? 28.637 3.887 -43.456 1.00 23.88 374 LYS A C 1
ATOM 3139 O O . LYS A 1 374 ? 29.728 4.456 -43.522 1.00 23.09 374 LYS A O 1
ATOM 3145 N N . GLU A 1 375 ? 28.341 2.802 -44.171 1.00 25.00 375 GLU A N 1
ATOM 3146 C CA . GLU A 1 375 ? 29.279 2.248 -45.149 1.00 28.13 375 GLU A CA 1
ATOM 3147 C C . GLU A 1 375 ? 29.721 3.251 -46.217 1.00 27.56 375 GLU A C 1
ATOM 3148 O O . GLU A 1 375 ? 30.835 3.149 -46.743 1.00 29.63 375 GLU A O 1
ATOM 3154 N N . GLN A 1 376 ? 28.844 4.209 -46.518 1.00 25.95 376 GLN A N 1
ATOM 3155 C CA A GLN A 1 376 ? 29.126 5.228 -47.534 0.50 26.00 376 GLN A CA 1
ATOM 3156 C CA B GLN A 1 376 ? 29.081 5.225 -47.536 0.50 24.65 376 GLN A CA 1
ATOM 3157 C C . GLN A 1 376 ? 29.468 6.578 -46.917 1.00 24.22 376 GLN A C 1
ATOM 3158 O O . GLN A 1 376 ? 29.416 7.612 -47.590 1.00 24.12 376 GLN A O 1
ATOM 3169 N N . ASN A 1 377 ? 29.838 6.562 -45.637 1.00 23.61 377 ASN A N 1
ATOM 3170 C CA . ASN A 1 377 ? 30.138 7.789 -44.874 1.00 22.84 377 ASN A CA 1
ATOM 3171 C C . ASN A 1 377 ? 28.976 8.783 -44.869 1.00 23.25 377 ASN A C 1
ATOM 3172 O O . ASN A 1 377 ? 29.166 9.997 -44.746 1.00 22.72 377 ASN A O 1
ATOM 3177 N N . LYS A 1 378 ? 27.762 8.259 -45.000 1.00 21.42 378 LYS A N 1
ATOM 3178 C CA . LYS A 1 378 ? 26.575 9.089 -44.924 1.00 20.26 378 LYS A CA 1
ATOM 3179 C C . LYS A 1 378 ? 26.065 9.159 -43.491 1.00 19.71 378 LYS A C 1
ATOM 3180 O O . LYS A 1 378 ? 26.371 8.295 -42.661 1.00 19.15 378 LYS A O 1
ATOM 3186 N N . VAL A 1 379 ? 25.300 10.208 -43.215 1.00 19.05 379 VAL A N 1
ATOM 3187 C CA . VAL A 1 379 ? 24.926 10.573 -41.863 1.00 20.21 379 VAL A CA 1
ATOM 3188 C C . VAL A 1 379 ? 23.406 10.590 -41.731 1.00 19.46 379 VAL A C 1
ATOM 3189 O O . VAL A 1 379 ? 22.716 11.287 -42.474 1.00 18.87 379 VAL A O 1
ATOM 3193 N N . ILE A 1 380 ? 22.895 9.817 -40.777 1.00 17.78 380 ILE A N 1
ATOM 3194 C CA . ILE A 1 380 ? 21.452 9.663 -40.607 1.00 18.03 380 ILE A CA 1
ATOM 3195 C C . ILE A 1 380 ? 20.830 10.927 -39.996 1.00 18.00 380 ILE A C 1
ATOM 3196 O O . ILE A 1 380 ? 21.479 11.601 -39.192 1.00 17.66 380 ILE A O 1
ATOM 3201 N N . PRO A 1 381 ? 19.580 11.262 -40.387 1.00 19.51 381 PRO A N 1
ATOM 3202 C CA . PRO A 1 381 ? 18.925 12.443 -39.819 1.00 18.92 381 PRO A CA 1
ATOM 3203 C C . PRO A 1 381 ? 18.506 12.219 -38.370 1.00 20.13 381 PRO A C 1
ATOM 3204 O O . PRO A 1 381 ? 18.385 11.073 -37.928 1.00 18.62 381 PRO A O 1
ATOM 3208 N N . GLN A 1 382 ? 18.279 13.305 -37.639 1.00 20.50 382 GLN A N 1
ATOM 3209 C CA . GLN A 1 382 ? 17.739 13.198 -36.288 1.00 21.69 382 GLN A CA 1
ATOM 3210 C C . GLN A 1 382 ? 16.270 12.781 -36.334 1.00 23.50 382 GLN A C 1
ATOM 3211 O O . GLN A 1 382 ? 15.518 13.218 -37.209 1.00 23.46 382 GLN A O 1
ATOM 3217 N N . GLY A 1 383 ? 15.872 11.930 -35.394 1.00 23.74 383 GLY A N 1
ATOM 3218 C CA . GLY A 1 383 ? 14.461 11.609 -35.198 1.00 26.61 383 GLY A CA 1
ATOM 3219 C C . GLY A 1 383 ? 13.700 12.840 -34.744 1.00 28.31 383 GLY A C 1
ATOM 3220 O O . GLY A 1 383 ? 14.201 13.621 -33.930 1.00 28.43 383 GLY A O 1
ATOM 3221 N N . ARG A 1 384 ? 12.493 13.014 -35.279 1.00 30.08 384 ARG A N 1
ATOM 3222 C CA . ARG A 1 384 ? 11.659 14.177 -34.965 1.00 31.61 384 ARG A CA 1
ATOM 3223 C C . ARG A 1 384 ? 10.279 13.770 -34.447 1.00 32.09 384 ARG A C 1
ATOM 3224 O O . ARG A 1 384 ? 9.834 12.635 -34.646 1.00 29.61 384 ARG A O 1
ATOM 3232 N N . SER A 1 385 ? 9.620 14.709 -33.770 1.00 31.97 385 SER A N 1
ATOM 3233 C CA . SER A 1 385 ? 8.255 14.523 -33.296 1.00 32.46 385 SER A CA 1
ATOM 3234 C C . SER A 1 385 ? 7.278 14.761 -34.445 1.00 31.20 385 SER A C 1
ATOM 3235 O O . SER A 1 385 ? 7.457 15.684 -35.245 1.00 32.87 385 SER A O 1
ATOM 3238 N N . HIS A 1 386 ? 6.255 13.917 -34.532 1.00 30.99 386 HIS A N 1
ATOM 3239 C CA . HIS A 1 386 ? 5.184 14.086 -35.519 1.00 29.35 386 HIS A CA 1
ATOM 3240 C C . HIS A 1 386 ? 3.840 13.764 -34.882 1.00 29.17 386 HIS A C 1
ATOM 3241 O O . HIS A 1 386 ? 3.751 12.833 -34.074 1.00 28.64 386 HIS A O 1
ATOM 3248 N N . PRO A 1 387 ? 2.784 14.520 -35.248 1.00 30.71 387 PRO A N 1
ATOM 3249 C CA . PRO A 1 387 ? 1.442 14.151 -34.802 1.00 31.64 387 PRO A CA 1
ATOM 3250 C C . PRO A 1 387 ? 0.946 12.928 -35.569 1.00 29.58 387 PRO A C 1
ATOM 3251 O O . PRO A 1 387 ? 1.230 12.792 -36.760 1.00 28.63 387 PRO A O 1
ATOM 3255 N N . VAL A 1 388 ? 0.233 12.043 -34.881 1.00 29.95 388 VAL A N 1
ATOM 3256 C CA . VAL A 1 388 ? -0.365 10.874 -35.523 1.00 28.68 388 VAL A CA 1
ATOM 3257 C C . VAL A 1 388 ? -1.498 11.328 -36.450 1.00 29.66 388 VAL A C 1
ATOM 3258 O O . VAL A 1 388 ? -2.408 12.047 -36.033 1.00 29.49 388 VAL A O 1
ATOM 3262 N N . GLN A 1 389 ? -1.410 10.923 -37.713 1.00 27.79 389 GLN A N 1
ATOM 3263 C CA . GLN A 1 389 ? -2.404 11.270 -38.727 1.00 27.81 389 GLN A CA 1
ATOM 3264 C C . GLN A 1 389 ? -2.858 10.012 -39.461 1.00 27.21 389 GLN A C 1
ATOM 3265 O O . GLN A 1 389 ? -2.023 9.196 -39.854 1.00 25.59 389 GLN A O 1
ATOM 3271 N N . PRO A 1 390 ? -4.181 9.848 -39.658 1.00 23.93 390 PRO A N 1
ATOM 3272 C CA . PRO A 1 390 ? -4.665 8.732 -40.479 1.00 22.92 390 PRO A CA 1
ATOM 3273 C C . PRO A 1 390 ? -4.227 8.886 -41.931 1.00 21.66 390 PRO A C 1
ATOM 3274 O O . PRO A 1 390 ? -4.041 10.014 -42.406 1.00 22.73 390 PRO A O 1
ATOM 3278 N N . TYR A 1 391 ? -4.039 7.767 -42.623 1.00 19.44 391 TYR A N 1
ATOM 3279 C CA . TYR A 1 391 ? -3.735 7.808 -44.051 1.00 18.36 391 TYR A CA 1
ATOM 3280 C C . TYR A 1 391 ? -4.366 6.611 -44.757 1.00 19.33 391 TYR A C 1
ATOM 3281 O O . TYR A 1 391 ? -4.686 5.616 -44.101 1.00 18.11 391 TYR A O 1
ATOM 3290 N N . PRO A 1 392 ? -4.575 6.711 -46.085 1.00 19.60 392 PRO A N 1
ATOM 3291 C CA . PRO A 1 392 ? -5.304 5.661 -46.802 1.00 19.47 392 PRO A CA 1
ATOM 3292 C C . PRO A 1 392 ? -4.494 4.391 -47.055 1.00 18.54 392 PRO A C 1
ATOM 3293 O O . PRO A 1 392 ? -3.261 4.429 -47.124 1.00 16.00 392 PRO A O 1
ATOM 3297 N N . GLY A 1 393 ? -5.209 3.275 -47.186 1.00 17.50 393 GLY A N 1
ATOM 3298 C CA . GLY A 1 393 ? -4.593 1.970 -47.335 1.00 17.05 393 GLY A CA 1
ATOM 3299 C C . GLY A 1 393 ? -4.956 1.321 -48.653 1.00 16.76 393 GLY A C 1
ATOM 3300 O O . GLY A 1 393 ? -4.937 1.961 -49.714 1.00 17.70 393 GLY A O 1
ATOM 3301 N N . ALA A 1 394 ? -5.285 0.040 -48.574 1.00 16.30 394 ALA A N 1
ATOM 3302 C CA . ALA A 1 394 ? -5.535 -0.769 -49.756 1.00 16.59 394 ALA A CA 1
ATOM 3303 C C . ALA A 1 394 ? -6.950 -0.610 -50.284 1.00 17.65 394 ALA A C 1
ATOM 3304 O O . ALA A 1 394 ? -7.844 -0.108 -49.590 1.00 17.42 394 ALA A O 1
ATOM 3306 N N . PHE A 1 395 ? -7.131 -1.065 -51.521 1.00 16.11 395 PHE A N 1
ATOM 3307 C CA . PHE A 1 395 ? -8.438 -1.186 -52.137 1.00 18.25 395 PHE A CA 1
ATOM 3308 C C . PHE A 1 395 ? -8.954 -2.612 -51.975 1.00 17.40 395 PHE A C 1
ATOM 3309 O O . PHE A 1 395 ? -8.200 -3.581 -52.137 1.00 16.88 395 PHE A O 1
ATOM 3317 N N . VAL A 1 396 ? -10.234 -2.725 -51.619 1.00 17.87 396 VAL A N 1
ATOM 3318 C CA . VAL A 1 396 ? -10.930 -4.013 -51.535 1.00 16.58 396 VAL A CA 1
ATOM 3319 C C . VAL A 1 396 ? -12.222 -3.909 -52.354 1.00 17.59 396 VAL A C 1
ATOM 3320 O O . VAL A 1 396 ? -13.045 -3.026 -52.112 1.00 16.97 396 VAL A O 1
ATOM 3324 N N . LYS A 1 397 ? -12.383 -4.803 -53.329 1.00 15.79 397 LYS A N 1
ATOM 3325 C CA . LYS A 1 397 ? -13.539 -4.769 -54.226 1.00 18.70 397 LYS A CA 1
ATOM 3326 C C . LYS A 1 397 ? -14.752 -5.358 -53.519 1.00 18.83 397 LYS A C 1
ATOM 3327 O O . LYS A 1 397 ? -14.631 -6.354 -52.810 1.00 17.93 397 LYS A O 1
ATOM 3333 N N . GLU A 1 398 ? -15.913 -4.734 -53.705 1.00 19.77 398 GLU A N 1
ATOM 3334 C CA . GLU A 1 398 ? -17.161 -5.273 -53.178 1.00 19.69 398 GLU A CA 1
ATOM 3335 C C . GLU A 1 398 ? -17.621 -6.414 -54.081 1.00 20.50 398 GLU A C 1
ATOM 3336 O O . GLU A 1 398 ? -17.957 -6.174 -55.245 1.00 21.58 398 GLU A O 1
ATOM 3342 N N . PRO A 1 399 ? -17.634 -7.656 -53.562 1.00 18.19 399 PRO A N 1
ATOM 3343 C CA . PRO A 1 399 ? -18.056 -8.770 -54.408 1.00 19.39 399 PRO A CA 1
ATOM 3344 C C . PRO A 1 399 ? -19.579 -8.900 -54.430 1.00 19.27 399 PRO A C 1
ATOM 3345 O O . PRO A 1 399 ? -20.240 -8.537 -53.458 1.00 20.83 399 PRO A O 1
ATOM 3349 N N . ILE A 1 400 ? -20.126 -9.411 -55.527 1.00 21.03 400 ILE A N 1
ATOM 3350 C CA . ILE A 1 400 ? -21.539 -9.783 -55.562 1.00 20.51 400 ILE A CA 1
ATOM 3351 C C . ILE A 1 400 ? -21.677 -11.100 -54.796 1.00 19.91 400 ILE A C 1
ATOM 3352 O O . ILE A 1 400 ? -21.092 -12.106 -55.199 1.00 21.07 400 ILE A O 1
ATOM 3357 N N . PRO A 1 401 ? -22.429 -11.097 -53.680 1.00 20.25 401 PRO A N 1
ATOM 3358 C CA . PRO A 1 401 ? -22.579 -12.341 -52.917 1.00 20.84 401 PRO A CA 1
ATOM 3359 C C . PRO A 1 401 ? -23.208 -13.412 -53.798 1.00 20.93 401 PRO A C 1
ATOM 3360 O O . PRO A 1 401 ? -24.242 -13.173 -54.420 1.00 21.97 401 PRO A O 1
ATOM 3364 N N . ASN A 1 402 ? -22.551 -14.564 -53.893 1.00 20.04 402 ASN A N 1
ATOM 3365 C CA . ASN A 1 402 ? -22.998 -15.621 -54.793 1.00 19.85 402 ASN A CA 1
ATOM 3366 C C . ASN A 1 402 ? -22.133 -16.854 -54.632 1.00 20.16 402 ASN A C 1
ATOM 3367 O O . ASN A 1 402 ? -21.075 -16.798 -54.008 1.00 19.79 402 ASN A O 1
ATOM 3372 N N . ARG A 1 403 ? -22.598 -17.971 -55.182 1.00 20.03 403 ARG A N 1
ATOM 3373 C CA . ARG A 1 403 ? -21.715 -19.091 -55.457 1.00 20.59 403 ARG A CA 1
ATOM 3374 C C . ARG A 1 403 ? -20.877 -18.724 -56.679 1.00 20.82 403 ARG A C 1
ATOM 3375 O O . ARG A 1 403 ? -21.314 -17.941 -57.538 1.00 20.55 403 ARG A O 1
ATOM 3383 N N . TYR A 1 404 ? -19.664 -19.264 -56.727 1.00 19.37 404 TYR A N 1
ATOM 3384 C CA . TYR A 1 404 ? -18.769 -19.109 -57.871 1.00 20.80 404 TYR A CA 1
ATOM 3385 C C . TYR A 1 404 ? -18.127 -20.464 -58.130 1.00 20.56 404 TYR A C 1
ATOM 3386 O O . TYR A 1 404 ? -17.349 -20.956 -57.309 1.00 20.63 404 TYR A O 1
ATOM 3395 N N . LYS A 1 405 ? -18.481 -21.068 -59.265 1.00 20.75 405 LYS A N 1
ATOM 3396 C CA . LYS A 1 405 ? -18.156 -22.469 -59.537 1.00 20.83 405 LYS A CA 1
ATOM 3397 C C . LYS A 1 405 ? -16.665 -22.714 -59.788 1.00 21.74 405 LYS A C 1
ATOM 3398 O O . LYS A 1 405 ? -16.021 -23.454 -59.039 1.00 21.12 405 LYS A O 1
ATOM 3404 N N . TYR A 1 406 ? -16.135 -22.100 -60.843 1.00 20.93 406 TYR A N 1
ATOM 3405 C CA . TYR A 1 406 ? -14.719 -22.204 -61.173 1.00 21.07 406 TYR A CA 1
ATOM 3406 C C . TYR A 1 406 ? -14.040 -20.863 -60.941 1.00 21.66 406 TYR A C 1
ATOM 3407 O O . TYR A 1 406 ? -14.489 -19.831 -61.444 1.00 21.63 406 TYR A O 1
ATOM 3416 N N . VAL A 1 407 ? -12.959 -20.887 -60.168 1.00 20.99 407 VAL A N 1
ATOM 3417 C CA . VAL A 1 407 ? -12.221 -19.668 -59.841 1.00 20.82 407 VAL A CA 1
ATOM 3418 C C . VAL A 1 407 ? -10.717 -19.893 -59.964 1.00 20.66 407 VAL A C 1
ATOM 3419 O O . VAL A 1 407 ? -10.189 -20.895 -59.483 1.00 20.62 407 VAL A O 1
ATOM 3423 N N . MET A 1 408 ? -10.042 -18.959 -60.629 1.00 20.17 408 MET A N 1
ATOM 3424 C CA . MET A 1 408 ? -8.591 -18.897 -60.604 1.00 21.83 408 MET A CA 1
ATOM 3425 C C . MET A 1 408 ? -8.159 -17.569 -60.029 1.00 21.25 408 MET A C 1
ATOM 3426 O O . MET A 1 408 ? -8.613 -16.518 -60.484 1.00 22.53 408 MET A O 1
ATOM 3431 N N . SER A 1 409 ? -7.287 -17.614 -59.026 1.00 19.76 409 SER A N 1
ATOM 3432 C CA . SER A 1 409 ? -6.780 -16.381 -58.436 1.00 18.34 409 SER A CA 1
ATOM 3433 C C . SER A 1 409 ? -5.359 -16.057 -58.884 1.00 19.69 409 SER A C 1
ATOM 3434 O O . SER A 1 409 ? -4.597 -16.941 -59.284 1.00 19.30 409 SER A O 1
ATOM 3437 N N . PHE A 1 410 ? -5.030 -14.769 -58.822 1.00 19.44 410 PHE A N 1
ATOM 3438 C CA . PHE A 1 410 ? -3.722 -14.259 -59.208 1.00 19.79 410 PHE A CA 1
ATOM 3439 C C . PHE A 1 410 ? -3.289 -13.257 -58.162 1.00 20.34 410 PHE A C 1
ATOM 3440 O O . PHE A 1 410 ? -4.108 -12.505 -57.637 1.00 18.78 410 PHE A O 1
ATOM 3448 N N . ASP A 1 411 ? -1.995 -13.250 -57.865 1.00 20.50 411 ASP A N 1
ATOM 3449 C CA . ASP A 1 411 ? -1.479 -12.501 -56.745 1.00 22.06 411 ASP A CA 1
ATOM 3450 C C . ASP A 1 411 ? -0.142 -11.837 -57.074 1.00 20.31 411 ASP A C 1
ATOM 3451 O O . ASP A 1 411 ? 0.727 -12.461 -57.676 1.00 20.43 411 ASP A O 1
ATOM 3456 N N . LEU A 1 412 ? 0.020 -10.580 -56.664 1.00 18.00 412 LEU A N 1
ATOM 3457 C CA . LEU A 1 412 ? 1.298 -9.880 -56.811 1.00 18.25 412 LEU A CA 1
ATOM 3458 C C . LEU A 1 412 ? 2.300 -10.321 -55.740 1.00 18.81 412 LEU A C 1
ATOM 3459 O O . LEU A 1 412 ? 1.964 -10.378 -54.551 1.00 16.67 412 LEU A O 1
ATOM 3464 N N . THR A 1 413 ? 3.524 -10.634 -56.172 1.00 17.51 413 THR A N 1
ATOM 3465 C CA . THR A 1 413 ? 4.599 -11.041 -55.269 1.00 17.74 413 THR A CA 1
ATOM 3466 C C . THR A 1 413 ? 4.986 -9.888 -54.349 1.00 17.34 413 THR A C 1
ATOM 3467 O O . THR A 1 413 ? 5.222 -8.770 -54.817 1.00 17.78 413 THR A O 1
ATOM 3471 N N . SER A 1 414 ? 5.035 -10.173 -53.047 1.00 16.04 414 SER A N 1
ATOM 3472 C CA . SER A 1 414 ? 5.510 -9.225 -52.041 1.00 16.26 414 SER A CA 1
ATOM 3473 C C . SER A 1 414 ? 5.172 -7.779 -52.436 1.00 15.52 414 SER A C 1
ATOM 3474 O O . SER A 1 414 ? 6.069 -6.994 -52.759 1.00 15.57 414 SER A O 1
ATOM 3477 N N . LEU A 1 415 ? 3.885 -7.431 -52.421 1.00 14.49 415 LEU A N 1
ATOM 3478 C CA . LEU A 1 415 ? 3.452 -6.191 -53.083 1.00 15.30 415 LEU A CA 1
ATOM 3479 C C . LEU A 1 415 ? 4.112 -4.908 -52.583 1.00 14.96 415 LEU A C 1
ATOM 3480 O O . LEU A 1 415 ? 4.729 -4.189 -53.375 1.00 15.73 415 LEU A O 1
ATOM 3485 N N . TYR A 1 416 ? 3.963 -4.594 -51.299 1.00 14.85 416 TYR A N 1
ATOM 3486 C CA . TYR A 1 416 ? 4.450 -3.295 -50.825 1.00 15.25 416 TYR A CA 1
ATOM 3487 C C . TYR A 1 416 ? 5.969 -3.143 -50.979 1.00 13.19 416 TYR A C 1
ATOM 3488 O O . TYR A 1 416 ? 6.423 -2.098 -51.465 1.00 12.92 416 TYR A O 1
ATOM 3497 N N . PRO A 1 417 ? 6.752 -4.187 -50.617 1.00 13.98 417 PRO A N 1
ATOM 3498 C CA . PRO A 1 417 ? 8.194 -4.100 -50.904 1.00 15.26 417 PRO A CA 1
ATOM 3499 C C . PRO A 1 417 ? 8.509 -3.962 -52.401 1.00 16.56 417 PRO A C 1
ATOM 3500 O O . PRO A 1 417 ? 9.412 -3.202 -52.762 1.00 16.15 417 PRO A O 1
ATOM 3504 N N . SER A 1 418 ? 7.758 -4.653 -53.262 1.00 16.41 418 SER A N 1
ATOM 3505 C CA . SER A 1 418 ? 7.942 -4.509 -54.710 1.00 15.24 418 SER A CA 1
ATOM 3506 C C . SER A 1 418 ? 7.623 -3.092 -55.193 1.00 14.89 418 SER A C 1
ATOM 3507 O O . SER A 1 418 ? 8.325 -2.556 -56.048 1.00 14.77 418 SER A O 1
ATOM 3510 N N . ILE A 1 419 ? 6.583 -2.479 -54.625 1.00 15.68 419 ILE A N 1
ATOM 3511 C CA . ILE A 1 419 ? 6.235 -1.089 -54.958 1.00 14.48 419 ILE A CA 1
ATOM 3512 C C . ILE A 1 419 ? 7.363 -0.135 -54.562 1.00 14.95 419 ILE A C 1
ATOM 3513 O O . ILE A 1 419 ? 7.746 0.738 -55.339 1.00 15.03 419 ILE A O 1
ATOM 3518 N N . ILE A 1 420 ? 7.890 -0.318 -53.355 1.00 13.42 420 ILE A N 1
ATOM 3519 C CA . ILE A 1 420 ? 8.996 0.497 -52.860 1.00 13.77 420 ILE A CA 1
ATOM 3520 C C . ILE A 1 420 ? 10.184 0.436 -53.824 1.00 14.10 420 ILE A C 1
ATOM 3521 O O . ILE A 1 420 ? 10.776 1.460 -54.158 1.00 14.42 420 ILE A O 1
ATOM 3526 N N . ARG A 1 421 ? 10.507 -0.774 -54.269 1.00 13.65 421 ARG A N 1
ATOM 3527 C CA . ARG A 1 421 ? 11.619 -0.996 -55.192 1.00 15.97 421 ARG A CA 1
ATOM 3528 C C . ARG A 1 421 ? 11.335 -0.455 -56.591 1.00 16.36 421 ARG A C 1
ATOM 3529 O O . ARG A 1 421 ? 12.206 0.179 -57.194 1.00 16.70 421 ARG A O 1
ATOM 3537 N N . GLN A 1 422 ? 10.128 -0.710 -57.097 1.00 15.95 422 GLN A N 1
ATOM 3538 C CA . GLN A 1 422 ? 9.725 -0.272 -58.439 1.00 17.10 422 GLN A CA 1
ATOM 3539 C C . GLN A 1 422 ? 9.698 1.253 -58.571 1.00 17.58 422 GLN A C 1
ATOM 3540 O O . GLN A 1 422 ? 10.231 1.815 -59.531 1.00 17.59 422 GLN A O 1
ATOM 3546 N N . VAL A 1 423 ? 9.082 1.908 -57.593 1.00 15.37 423 VAL A N 1
ATOM 3547 C CA . VAL A 1 423 ? 8.908 3.355 -57.627 1.00 16.31 423 VAL A CA 1
ATOM 3548 C C . VAL A 1 423 ? 10.175 4.080 -57.153 1.00 16.80 423 VAL A C 1
ATOM 3549 O O . VAL A 1 423 ? 10.423 5.224 -57.544 1.00 17.20 423 VAL A O 1
ATOM 3553 N N . ASN A 1 424 ? 10.978 3.382 -56.347 1.00 15.38 424 ASN A N 1
ATOM 3554 C CA . ASN A 1 424 ? 12.197 3.912 -55.711 1.00 14.59 424 ASN A CA 1
ATOM 3555 C C . ASN A 1 424 ? 11.861 4.861 -54.558 1.00 16.57 424 ASN A C 1
ATOM 3556 O O . ASN A 1 424 ? 12.369 5.987 -54.482 1.00 16.49 424 ASN A O 1
ATOM 3561 N N . ILE A 1 425 ? 11.007 4.381 -53.654 1.00 14.19 425 ILE A N 1
ATOM 3562 C CA . ILE A 1 425 ? 10.505 5.189 -52.539 1.00 15.48 425 ILE A CA 1
ATOM 3563 C C . ILE A 1 425 ? 11.460 5.119 -51.354 1.00 15.95 425 ILE A C 1
ATOM 3564 O O . ILE A 1 425 ? 11.725 4.043 -50.818 1.00 16.21 425 ILE A O 1
ATOM 3569 N N . SER A 1 426 ? 11.968 6.281 -50.954 1.00 16.90 426 SER A N 1
ATOM 3570 C CA . SER A 1 426 ? 12.998 6.378 -49.922 1.00 16.34 426 SER A CA 1
ATOM 3571 C C . SER A 1 426 ? 13.016 7.829 -49.425 1.00 15.86 426 SER A C 1
ATOM 3572 O O . SER A 1 426 ? 12.633 8.735 -50.173 1.00 16.95 426 SER A O 1
ATOM 3575 N N . PRO A 1 427 ? 13.463 8.066 -48.176 1.00 15.77 427 PRO A N 1
ATOM 3576 C CA . PRO A 1 427 ? 13.517 9.448 -47.694 1.00 17.56 427 PRO A CA 1
ATOM 3577 C C . PRO A 1 427 ? 14.303 10.389 -48.619 1.00 19.05 427 PRO A C 1
ATOM 3578 O O . PRO A 1 427 ? 13.880 11.532 -48.854 1.00 21.02 427 PRO A O 1
ATOM 3582 N N . GLU A 1 428 ? 15.409 9.892 -49.166 1.00 18.98 428 GLU A N 1
ATOM 3583 C CA . GLU A 1 428 ? 16.362 10.731 -49.880 1.00 19.20 428 GLU A CA 1
ATOM 3584 C C . GLU A 1 428 ? 16.188 10.728 -51.403 1.00 19.09 428 GLU A C 1
ATOM 3585 O O . GLU A 1 428 ? 16.966 11.357 -52.126 1.00 18.68 428 GLU A O 1
ATOM 3591 N N . THR A 1 429 ? 15.177 10.015 -51.893 1.00 16.63 429 THR A N 1
ATOM 3592 C CA . THR A 1 429 ? 14.928 9.959 -53.337 1.00 17.26 429 THR A CA 1
ATOM 3593 C C . THR A 1 429 ? 13.729 10.797 -53.768 1.00 17.51 429 THR A C 1
ATOM 3594 O O . THR A 1 429 ? 13.357 10.775 -54.935 1.00 18.04 429 THR A O 1
ATOM 3598 N N . ILE A 1 430 ? 13.117 11.519 -52.828 1.00 18.07 430 ILE A N 1
ATOM 3599 C CA . ILE A 1 430 ? 12.001 12.409 -53.161 1.00 18.64 430 ILE A CA 1
ATOM 3600 C C . ILE A 1 430 ? 12.487 13.503 -54.112 1.00 20.02 430 ILE A C 1
ATOM 3601 O O . ILE A 1 430 ? 13.432 14.240 -53.803 1.00 20.55 430 ILE A O 1
ATOM 3606 N N . ALA A 1 431 ? 11.830 13.590 -55.267 1.00 18.70 431 ALA A N 1
ATOM 3607 C CA . ALA A 1 431 ? 12.209 14.517 -56.335 1.00 20.77 431 ALA A CA 1
ATOM 3608 C C . ALA A 1 431 ? 11.277 15.723 -56.418 1.00 22.35 431 ALA A C 1
ATOM 3609 O O . ALA A 1 431 ? 11.656 16.775 -56.945 1.00 22.16 431 ALA A O 1
ATOM 3611 N N . GLY A 1 432 ? 10.061 15.563 -55.904 1.00 22.02 432 GLY A N 1
ATOM 3612 C CA . GLY A 1 432 ? 9.042 16.611 -55.958 1.00 23.32 432 GLY A CA 1
ATOM 3613 C C . GLY A 1 432 ? 7.642 16.041 -56.083 1.00 21.85 432 GLY A C 1
ATOM 3614 O O . GLY A 1 432 ? 7.400 14.879 -55.755 1.00 21.40 432 GLY A O 1
ATOM 3615 N N . THR A 1 433 ? 6.717 16.862 -56.568 1.00 21.37 433 THR A N 1
ATOM 3616 C CA . THR A 1 433 ? 5.321 16.462 -56.692 1.00 22.61 433 THR A CA 1
ATOM 3617 C C . THR A 1 433 ? 4.786 16.807 -58.074 1.00 21.80 433 THR A C 1
ATOM 3618 O O . THR A 1 433 ? 5.369 17.631 -58.784 1.00 22.98 433 THR A O 1
ATOM 3622 N N . PHE A 1 434 ? 3.684 16.165 -58.448 1.00 21.86 434 PHE A N 1
ATOM 3623 C CA . PHE A 1 434 ? 2.950 16.511 -59.661 1.00 23.19 434 PHE A CA 1
ATOM 3624 C C . PHE A 1 434 ? 1.477 16.693 -59.331 1.00 24.00 434 PHE A C 1
ATOM 3625 O O . PHE A 1 434 ? 1.004 16.235 -58.282 1.00 22.23 434 PHE A O 1
ATOM 3633 N N . LYS A 1 435 ? 0.754 17.361 -60.227 1.00 23.34 435 LYS A N 1
ATOM 3634 C CA . LYS A 1 435 ? -0.666 17.618 -60.028 1.00 25.88 435 LYS A CA 1
ATOM 3635 C C . LYS A 1 435 ? -1.495 16.352 -60.231 1.00 25.75 435 LYS A C 1
ATOM 3636 O O . LYS A 1 435 ? -1.537 15.783 -61.326 1.00 25.80 435 LYS A O 1
ATOM 3642 N N . VAL A 1 436 ? -2.150 15.916 -59.160 1.00 25.53 436 VAL A N 1
ATOM 3643 C CA . VAL A 1 436 ? -2.865 14.646 -59.160 1.00 25.32 436 VAL A CA 1
ATOM 3644 C C . VAL A 1 436 ? -4.259 14.720 -59.778 1.00 28.44 436 VAL A C 1
ATOM 3645 O O . VAL A 1 436 ? -5.032 15.649 -59.510 1.00 30.73 436 VAL A O 1
ATOM 3649 N N . ALA A 1 437 ? -4.560 13.729 -60.610 1.00 26.88 437 ALA A N 1
ATOM 3650 C CA . ALA A 1 437 ? -5.907 13.510 -61.109 1.00 27.82 437 ALA A CA 1
ATOM 3651 C C . ALA A 1 437 ? -6.610 12.530 -60.168 1.00 28.36 437 ALA A C 1
ATOM 3652 O O . ALA A 1 437 ? -5.949 11.895 -59.338 1.00 25.55 437 ALA A O 1
ATOM 3654 N N . PRO A 1 438 ? -7.950 12.416 -60.265 1.00 28.35 438 PRO A N 1
ATOM 3655 C CA . PRO A 1 438 ? -8.631 11.353 -59.524 1.00 27.38 438 PRO A CA 1
ATOM 3656 C C . PRO A 1 438 ? -8.043 9.985 -59.865 1.00 26.10 438 PRO A C 1
ATOM 3657 O O . PRO A 1 438 ? -7.651 9.753 -61.012 1.00 24.98 438 PRO A O 1
ATOM 3661 N N . LEU A 1 439 ? -7.979 9.092 -58.879 1.00 24.86 439 LEU A N 1
ATOM 3662 C CA . LEU A 1 439 ? -7.341 7.783 -59.063 1.00 25.48 439 LEU A CA 1
ATOM 3663 C C . LEU A 1 439 ? -7.898 7.024 -60.264 1.00 24.99 439 LEU A C 1
ATOM 3664 O O . LEU A 1 439 ? -7.150 6.383 -61.004 1.00 25.48 439 LEU A O 1
ATOM 3669 N N . HIS A 1 440 ? -9.216 7.111 -60.445 1.00 26.54 440 HIS A N 1
ATOM 3670 C CA A HIS A 1 440 ? -9.842 6.403 -61.546 0.50 27.29 440 HIS A CA 1
ATOM 3671 C CA B HIS A 1 440 ? -9.965 6.514 -61.559 0.50 26.82 440 HIS A CA 1
ATOM 3672 C C . HIS A 1 440 ? -9.337 6.835 -62.924 1.00 26.72 440 HIS A C 1
ATOM 3673 O O . HIS A 1 440 ? -9.335 6.018 -63.850 1.00 24.66 440 HIS A O 1
ATOM 3686 N N . ASP A 1 441 ? -8.843 8.066 -63.041 1.00 26.55 441 ASP A N 1
ATOM 3687 C CA . ASP A 1 441 ? -8.239 8.540 -64.288 1.00 28.22 441 ASP A CA 1
ATOM 3688 C C . ASP A 1 441 ? -6.921 7.827 -64.598 1.00 27.46 441 ASP A C 1
ATOM 3689 O O . ASP A 1 441 ? -6.617 7.567 -65.764 1.00 27.85 441 ASP A O 1
ATOM 3694 N N . TYR A 1 442 ? -6.150 7.499 -63.560 1.00 24.05 442 TYR A N 1
ATOM 3695 C CA . TYR A 1 442 ? -4.924 6.718 -63.745 1.00 23.17 442 TYR A CA 1
ATOM 3696 C C . TYR A 1 442 ? -5.261 5.261 -64.042 1.00 22.69 442 TYR A C 1
ATOM 3697 O O . TYR A 1 442 ? -4.670 4.657 -64.933 1.00 22.86 442 TYR A O 1
ATOM 3706 N N . ILE A 1 443 ? -6.230 4.713 -63.306 1.00 21.70 443 ILE A N 1
ATOM 3707 C CA . ILE A 1 443 ? -6.677 3.336 -63.494 1.00 23.19 443 ILE A CA 1
ATOM 3708 C C . ILE A 1 443 ? -7.097 3.065 -64.933 1.00 25.19 443 ILE A C 1
ATOM 3709 O O . ILE A 1 443 ? -6.775 2.016 -65.494 1.00 24.89 443 ILE A O 1
ATOM 3714 N N . ASN A 1 444 ? -7.793 4.028 -65.529 1.00 26.98 444 ASN A N 1
ATOM 3715 C CA . ASN A 1 444 ? -8.287 3.883 -66.893 1.00 29.55 444 ASN A CA 1
ATOM 3716 C C . ASN A 1 444 ? -7.347 4.457 -67.945 1.00 30.03 444 ASN A C 1
ATOM 3717 O O . ASN A 1 444 ? -7.665 4.458 -69.134 1.00 30.62 444 ASN A O 1
ATOM 3722 N N . ALA A 1 445 ? -6.185 4.929 -67.495 1.00 29.18 445 ALA A N 1
ATOM 3723 C CA . ALA A 1 445 ? -5.135 5.451 -68.379 1.00 29.79 445 ALA A CA 1
ATOM 3724 C C . ALA A 1 445 ? -5.568 6.672 -69.197 1.00 31.19 445 ALA A C 1
ATOM 3725 O O . ALA A 1 445 ? -5.167 6.819 -70.356 1.00 32.22 445 ALA A O 1
ATOM 3727 N N . VAL A 1 446 ? -6.365 7.549 -68.588 1.00 30.39 446 VAL A N 1
ATOM 3728 C CA . VAL A 1 446 ? -6.791 8.785 -69.255 1.00 32.46 446 VAL A CA 1
ATOM 3729 C C . VAL A 1 446 ? -6.157 10.051 -68.662 1.00 31.70 446 VAL A C 1
ATOM 3730 O O . VAL A 1 446 ? -6.194 11.118 -69.279 1.00 32.49 446 VAL A O 1
ATOM 3734 N N . ALA A 1 447 ? -5.567 9.936 -67.476 1.00 28.92 447 ALA A N 1
ATOM 3735 C CA . ALA A 1 447 ? -4.860 11.066 -66.881 1.00 28.52 447 ALA A CA 1
ATOM 3736 C C . ALA A 1 447 ? -3.580 11.340 -67.661 1.00 28.50 447 ALA A C 1
ATOM 3737 O O . ALA A 1 447 ? -3.006 10.428 -68.269 1.00 26.15 447 ALA A O 1
ATOM 3739 N N . GLU A 1 448 ? -3.157 12.603 -67.653 1.00 28.51 448 GLU A N 1
ATOM 3740 C CA . GLU A 1 448 ? -1.872 13.004 -68.218 1.00 30.53 448 GLU A CA 1
ATOM 3741 C C . GLU A 1 448 ? -0.756 12.226 -67.528 1.00 27.97 448 GLU A C 1
ATOM 3742 O O . GLU A 1 448 ? -0.813 11.998 -66.320 1.00 25.58 448 GLU A O 1
ATOM 3748 N N . ARG A 1 449 ? 0.247 11.812 -68.298 1.00 27.07 449 ARG A N 1
ATOM 3749 C CA . ARG A 1 449 ? 1.424 11.139 -67.739 1.00 25.49 449 ARG A CA 1
ATOM 3750 C C . ARG A 1 449 ? 2.080 12.054 -66.694 1.00 23.73 449 ARG A C 1
ATOM 3751 O O . ARG A 1 449 ? 2.422 13.197 -67.007 1.00 23.34 449 ARG A O 1
ATOM 3759 N N . PRO A 1 450 ? 2.240 11.559 -65.446 1.00 21.69 450 PRO A N 1
ATOM 3760 C CA . PRO A 1 450 ? 2.732 12.367 -64.322 1.00 21.21 450 PRO A CA 1
ATOM 3761 C C . PRO A 1 450 ? 4.085 13.031 -64.560 1.00 20.59 450 PRO A C 1
ATOM 3762 O O . PRO A 1 450 ? 4.243 14.209 -64.245 1.00 23.53 450 PRO A O 1
ATOM 3766 N N . SER A 1 451 ? 5.049 12.285 -65.099 1.00 20.79 451 SER A N 1
ATOM 3767 C CA . SER A 1 451 ? 6.402 12.812 -65.309 1.00 21.75 451 SER A CA 1
ATOM 3768 C C . SER A 1 451 ? 7.138 12.123 -66.445 1.00 22.41 451 SER A C 1
ATOM 3769 O O . SER A 1 451 ? 6.979 10.921 -66.671 1.00 21.33 451 SER A O 1
ATOM 3772 N N . ASP A 1 452 ? 7.959 12.907 -67.135 1.00 21.03 452 ASP A N 1
ATOM 3773 C CA . ASP A 1 452 ? 8.883 12.393 -68.137 1.00 24.04 452 ASP A CA 1
ATOM 3774 C C . ASP A 1 452 ? 10.317 12.337 -67.627 1.00 22.14 452 ASP A C 1
ATOM 3775 O O . ASP A 1 452 ? 11.246 12.132 -68.406 1.00 21.58 452 ASP A O 1
ATOM 3780 N N . VAL A 1 453 ? 10.498 12.544 -66.328 1.00 20.67 453 VAL A N 1
ATOM 3781 C CA . VAL A 1 453 ? 11.837 12.600 -65.750 1.00 19.91 453 VAL A CA 1
ATOM 3782 C C . VAL A 1 453 ? 11.930 11.670 -64.546 1.00 19.53 453 VAL A C 1
ATOM 3783 O O . VAL A 1 453 ? 12.912 10.943 -64.394 1.00 19.39 453 VAL A O 1
ATOM 3787 N N . TYR A 1 454 ? 10.906 11.709 -63.697 1.00 17.62 454 TYR A N 1
ATOM 3788 C CA . TYR A 1 454 ? 10.942 10.996 -62.418 1.00 16.85 454 TYR A CA 1
ATOM 3789 C C . TYR A 1 454 ? 9.966 9.835 -62.328 1.00 16.89 454 TYR A C 1
ATOM 3790 O O . TYR A 1 454 ? 9.029 9.732 -63.111 1.00 18.82 454 TYR A O 1
ATOM 3799 N N . SER A 1 455 ? 10.204 8.970 -61.344 1.00 16.00 455 SER A N 1
ATOM 3800 C CA . SER A 1 455 ? 9.374 7.792 -61.106 1.00 16.88 455 SER A CA 1
ATOM 3801 C C . SER A 1 455 ? 8.229 8.167 -60.168 1.00 17.15 455 SER A C 1
ATOM 3802 O O . SER A 1 455 ? 8.461 8.786 -59.120 1.00 18.17 455 SER A O 1
ATOM 3805 N N . CYS A 1 456 ? 7.008 7.788 -60.534 1.00 16.41 456 CYS A N 1
ATOM 3806 C CA . CYS A 1 456 ? 5.818 8.337 -59.873 1.00 18.02 456 CYS A CA 1
ATOM 3807 C C . CYS A 1 456 ? 4.880 7.352 -59.203 1.00 16.45 456 CYS A C 1
ATOM 3808 O O . CYS A 1 456 ? 4.742 6.201 -59.630 1.00 16.20 456 CYS A O 1
ATOM 3811 N N . SER A 1 457 ? 4.218 7.846 -58.157 1.00 16.56 457 SER A N 1
ATOM 3812 C CA . SER A 1 457 ? 3.064 7.177 -57.567 1.00 17.16 457 SER A CA 1
ATOM 3813 C C . SER A 1 457 ? 1.858 8.097 -57.738 1.00 17.77 457 SER A C 1
ATOM 3814 O O . SER A 1 457 ? 2.015 9.318 -57.697 1.00 19.27 457 SER A O 1
ATOM 3817 N N . PRO A 1 458 ? 0.651 7.521 -57.917 1.00 17.75 458 PRO A N 1
ATOM 3818 C CA . PRO A 1 458 ? -0.562 8.324 -58.153 1.00 19.24 458 PRO A CA 1
ATOM 3819 C C . PRO A 1 458 ? -1.058 9.160 -56.958 1.00 19.71 458 PRO A C 1
ATOM 3820 O O . PRO A 1 458 ? -2.088 9.829 -57.072 1.00 21.15 458 PRO A O 1
ATOM 3824 N N . ASN A 1 459 ? -0.332 9.146 -55.837 1.00 17.87 459 ASN A N 1
ATOM 3825 C CA . ASN A 1 459 ? -0.614 10.101 -54.755 1.00 17.99 459 ASN A CA 1
ATOM 3826 C C . ASN A 1 459 ? 0.014 11.479 -55.003 1.00 17.95 459 ASN A C 1
ATOM 3827 O O . ASN A 1 459 ? -0.161 12.401 -54.201 1.00 20.73 459 ASN A O 1
ATOM 3832 N N . GLY A 1 460 ? 0.754 11.616 -56.104 1.00 18.45 460 GLY A N 1
ATOM 3833 C CA . GLY A 1 460 ? 1.400 12.879 -56.439 1.00 18.53 460 GLY A CA 1
ATOM 3834 C C . GLY A 1 460 ? 2.904 12.956 -56.252 1.00 18.82 460 GLY A C 1
ATOM 3835 O O . GLY A 1 460 ? 3.513 13.970 -56.574 1.00 20.85 460 GLY A O 1
ATOM 3836 N N . MET A 1 461 ? 3.510 11.885 -55.751 1.00 17.39 461 MET A N 1
ATOM 3837 C CA . MET A 1 461 ? 4.925 11.908 -55.418 1.00 16.58 461 MET A CA 1
ATOM 3838 C C . MET A 1 461 ? 5.794 11.474 -56.588 1.00 17.48 461 MET A C 1
ATOM 3839 O O . MET A 1 461 ? 5.411 10.591 -57.360 1.00 17.57 461 MET A O 1
ATOM 3844 N N . MET A 1 462 ? 6.952 12.120 -56.711 1.00 17.16 462 MET A N 1
ATOM 3845 C CA . MET A 1 462 ? 7.948 11.797 -57.734 1.00 16.30 462 MET A CA 1
ATOM 3846 C C . MET A 1 462 ? 9.268 11.446 -57.069 1.00 17.68 462 MET A C 1
ATOM 3847 O O . MET A 1 462 ? 9.626 12.030 -56.039 1.00 18.26 462 MET A O 1
ATOM 3852 N N . TYR A 1 463 ? 9.999 10.512 -57.679 1.00 16.01 463 TYR A N 1
ATOM 3853 C CA . TYR A 1 463 ? 11.250 10.012 -57.120 1.00 16.23 463 TYR A CA 1
ATOM 3854 C C . TYR A 1 463 ? 12.362 9.962 -58.158 1.00 16.89 463 TYR A C 1
ATOM 3855 O O . TYR A 1 463 ? 12.110 9.745 -59.344 1.00 16.52 463 TYR A O 1
ATOM 3864 N N . TYR A 1 464 ? 13.595 10.139 -57.690 1.00 18.18 464 TYR A N 1
ATOM 3865 C CA . TYR A 1 464 ? 14.770 10.035 -58.553 1.00 18.45 464 TYR A CA 1
ATOM 3866 C C . TYR A 1 464 ? 14.905 8.659 -59.192 1.00 19.03 464 TYR A C 1
ATOM 3867 O O . TYR A 1 464 ? 14.552 7.640 -58.592 1.00 19.27 464 TYR A O 1
ATOM 3876 N N . LYS A 1 465 ? 15.446 8.639 -60.405 1.00 19.34 465 LYS A N 1
ATOM 3877 C CA . LYS A 1 465 ? 15.671 7.387 -61.120 1.00 20.33 465 LYS A CA 1
ATOM 3878 C C . LYS A 1 465 ? 17.153 7.069 -61.351 1.00 21.56 465 LYS A C 1
ATOM 3879 O O . LYS A 1 465 ? 17.482 6.038 -61.943 1.00 23.68 465 LYS A O 1
ATOM 3885 N N . ASP A 1 466 ? 18.045 7.934 -60.881 1.00 21.01 466 ASP A N 1
ATOM 3886 C CA . ASP A 1 466 ? 19.471 7.785 -61.195 1.00 23.26 466 ASP A CA 1
ATOM 3887 C C . ASP A 1 466 ? 20.162 6.729 -60.328 1.00 23.58 466 ASP A C 1
ATOM 3888 O O . ASP A 1 466 ? 21.154 6.127 -60.744 1.00 25.74 466 ASP A O 1
ATOM 3893 N N . ARG A 1 467 ? 19.635 6.521 -59.125 1.00 20.88 467 ARG A N 1
ATOM 3894 C CA . ARG A 1 467 ? 20.230 5.606 -58.153 1.00 21.47 467 ARG A CA 1
ATOM 3895 C C . ARG A 1 467 ? 19.164 5.144 -57.168 1.00 20.12 467 ARG A C 1
ATOM 3896 O O . ARG A 1 467 ? 18.213 5.881 -56.887 1.00 18.46 467 ARG A O 1
ATOM 3904 N N . ASP A 1 468 ? 19.327 3.923 -56.659 1.00 20.41 468 ASP A N 1
ATOM 3905 C CA . ASP A 1 468 ? 18.396 3.363 -55.680 1.00 20.78 468 ASP A CA 1
ATOM 3906 C C . ASP A 1 468 ? 18.543 4.076 -54.354 1.00 18.82 468 ASP A C 1
ATOM 3907 O O . ASP A 1 468 ? 19.659 4.392 -53.926 1.00 19.65 468 ASP A O 1
ATOM 3912 N N . GLY A 1 469 ? 17.414 4.318 -53.699 1.00 20.27 469 GLY A N 1
ATOM 3913 C CA . GLY A 1 469 ? 17.423 4.830 -52.336 1.00 19.42 469 GLY A CA 1
ATOM 3914 C C . GLY A 1 469 ? 17.851 3.734 -51.384 1.00 18.44 469 GLY A C 1
ATOM 3915 O O . GLY A 1 469 ? 17.817 2.552 -51.735 1.00 17.36 469 GLY A O 1
ATOM 3916 N N . VAL A 1 470 ? 18.242 4.122 -50.172 1.00 16.91 470 VAL A N 1
ATOM 3917 C CA . VAL A 1 470 ? 18.674 3.149 -49.165 1.00 17.32 470 VAL A CA 1
ATOM 3918 C C . VAL A 1 470 ? 17.529 2.204 -48.759 1.00 16.06 470 VAL A C 1
ATOM 3919 O O . VAL A 1 470 ? 17.751 1.029 -48.454 1.00 15.60 470 VAL A O 1
ATOM 3923 N N . VAL A 1 471 ? 16.300 2.704 -48.776 1.00 15.38 471 VAL A N 1
ATOM 3924 C CA . VAL A 1 471 ? 15.159 1.856 -48.421 1.00 15.65 471 VAL A CA 1
ATOM 3925 C C . VAL A 1 471 ? 14.954 0.737 -49.470 1.00 15.33 471 VAL A C 1
ATOM 3926 O O . VAL A 1 471 ? 14.924 -0.436 -49.103 1.00 16.33 471 VAL A O 1
ATOM 3930 N N . PRO A 1 472 ? 14.859 1.087 -50.771 1.00 16.27 472 PRO A N 1
ATOM 3931 C CA . PRO A 1 472 ? 14.834 0.037 -51.793 1.00 16.27 472 PRO A CA 1
ATOM 3932 C C . PRO A 1 472 ? 16.036 -0.921 -51.725 1.00 17.27 472 PRO A C 1
ATOM 3933 O O . PRO A 1 472 ? 15.855 -2.133 -51.842 1.00 17.64 472 PRO A O 1
ATOM 3937 N N . THR A 1 473 ? 17.241 -0.394 -51.509 1.00 16.30 473 THR A N 1
ATOM 3938 C CA . THR A 1 473 ? 18.444 -1.240 -51.465 1.00 17.06 473 THR A CA 1
ATOM 3939 C C . THR A 1 473 ? 18.380 -2.279 -50.341 1.00 15.15 473 THR A C 1
ATOM 3940 O O . THR A 1 473 ? 18.633 -3.471 -50.561 1.00 15.33 473 THR A O 1
ATOM 3944 N N . GLU A 1 474 ? 18.030 -1.821 -49.144 1.00 15.91 474 GLU A N 1
ATOM 3945 C CA . GLU A 1 474 ? 17.994 -2.711 -47.980 1.00 16.08 474 GLU A CA 1
ATOM 3946 C C . GLU A 1 474 ? 16.780 -3.626 -47.951 1.00 16.21 474 GLU A C 1
ATOM 3947 O O . GLU A 1 474 ? 16.880 -4.779 -47.503 1.00 15.73 474 GLU A O 1
ATOM 3953 N N . ILE A 1 475 ? 15.645 -3.142 -48.451 1.00 15.59 475 ILE A N 1
ATOM 3954 C CA . ILE A 1 475 ? 14.455 -3.991 -48.510 1.00 15.03 475 ILE A CA 1
ATOM 3955 C C . ILE A 1 475 ? 14.668 -5.136 -49.509 1.00 15.52 475 ILE A C 1
ATOM 3956 O O . ILE A 1 475 ? 14.194 -6.247 -49.290 1.00 15.54 475 ILE A O 1
ATOM 3961 N N . THR A 1 476 ? 15.415 -4.863 -50.577 1.00 15.98 476 THR A N 1
ATOM 3962 C CA . THR A 1 476 ? 15.709 -5.877 -51.597 1.00 16.08 476 THR A CA 1
ATOM 3963 C C . THR A 1 476 ? 16.518 -7.038 -51.006 1.00 16.36 476 THR A C 1
ATOM 3964 O O . THR A 1 476 ? 16.278 -8.206 -51.330 1.00 17.57 476 THR A O 1
ATOM 3968 N N . LYS A 1 477 ? 17.477 -6.714 -50.143 1.00 17.19 477 LYS A N 1
ATOM 3969 C CA . LYS A 1 477 ? 18.327 -7.739 -49.539 1.00 17.12 477 LYS A CA 1
ATOM 3970 C C . LYS A 1 477 ? 17.507 -8.746 -48.734 1.00 17.67 477 LYS A C 1
ATOM 3971 O O . LYS A 1 477 ? 17.684 -9.960 -48.870 1.00 18.40 477 LYS A O 1
ATOM 3977 N N . VAL A 1 478 ? 16.602 -8.235 -47.905 1.00 16.17 478 VAL A N 1
ATOM 3978 C CA . VAL A 1 478 ? 15.776 -9.099 -47.068 1.00 16.46 478 VAL A CA 1
ATOM 3979 C C . VAL A 1 478 ? 14.732 -9.833 -47.920 1.00 17.27 478 VAL A C 1
ATOM 3980 O O . VAL A 1 478 ? 14.457 -11.010 -47.690 1.00 18.14 478 VAL A O 1
ATOM 3984 N N . PHE A 1 479 ? 14.179 -9.145 -48.917 1.00 15.54 479 PHE A N 1
ATOM 3985 C CA . PHE A 1 479 ? 13.279 -9.793 -49.872 1.00 17.76 479 PHE A CA 1
ATOM 3986 C C . PHE A 1 479 ? 13.921 -11.016 -50.542 1.00 17.84 479 PHE A C 1
ATOM 3987 O O . PHE A 1 479 ? 13.288 -12.064 -50.665 1.00 18.28 479 PHE A O 1
ATOM 3995 N N . ASN A 1 480 ? 15.174 -10.878 -50.968 1.00 19.72 480 ASN A N 1
ATOM 3996 C CA . ASN A 1 480 ? 15.881 -11.996 -51.596 1.00 21.32 480 ASN A CA 1
ATOM 3997 C C . ASN A 1 480 ? 16.109 -13.177 -50.642 1.00 22.74 480 ASN A C 1
ATOM 3998 O O . ASN A 1 480 ? 16.012 -14.338 -51.055 1.00 23.99 480 ASN A O 1
ATOM 4003 N N . GLN A 1 481 ? 16.397 -12.874 -49.377 1.00 22.28 481 GLN A N 1
ATOM 4004 C CA . GLN A 1 481 ? 16.489 -13.897 -48.322 1.00 25.05 481 GLN A CA 1
ATOM 4005 C C . GLN A 1 481 ? 15.165 -14.646 -48.162 1.00 24.52 481 GLN A C 1
ATOM 4006 O O . GLN A 1 481 ? 15.136 -15.876 -48.065 1.00 25.00 481 GLN A O 1
ATOM 4012 N N . ARG A 1 482 ? 14.081 -13.877 -48.103 1.00 23.10 482 ARG A N 1
ATOM 4013 C CA . ARG A 1 482 ? 12.731 -14.404 -47.950 1.00 23.37 482 ARG A CA 1
ATOM 4014 C C . ARG A 1 482 ? 12.396 -15.368 -49.082 1.00 23.30 482 ARG A C 1
ATOM 4015 O O . ARG A 1 482 ? 11.879 -16.459 -48.834 1.00 24.26 482 ARG A O 1
ATOM 4023 N N . LYS A 1 483 ? 12.710 -14.958 -50.311 1.00 23.80 483 LYS A N 1
ATOM 4024 C CA . LYS A 1 483 ? 12.435 -15.750 -51.510 1.00 25.93 483 LYS A CA 1
ATOM 4025 C C . LYS A 1 483 ? 13.094 -17.135 -51.459 1.00 25.89 483 LYS A C 1
ATOM 4026 O O . LYS A 1 483 ? 12.479 -18.142 -51.846 1.00 25.34 483 LYS A O 1
ATOM 4032 N N . GLU A 1 484 ? 14.336 -17.182 -50.973 1.00 25.50 484 GLU A N 1
ATOM 4033 C CA . GLU A 1 484 ? 15.072 -18.444 -50.828 1.00 24.42 484 GLU A CA 1
ATOM 4034 C C . GLU A 1 484 ? 14.358 -19.426 -49.890 1.00 23.30 484 GLU A C 1
ATOM 4035 O O . GLU A 1 484 ? 14.182 -20.607 -50.215 1.00 22.27 484 GLU A O 1
ATOM 4041 N N . HIS A 1 485 ? 13.976 -18.933 -48.718 1.00 21.17 485 HIS A N 1
ATOM 4042 C CA . HIS A 1 485 ? 13.291 -19.761 -47.732 1.00 20.32 485 HIS A CA 1
ATOM 4043 C C . HIS A 1 485 ? 11.895 -20.170 -48.171 1.00 18.43 485 HIS A C 1
ATOM 4044 O O . HIS A 1 485 ? 11.454 -21.279 -47.858 1.00 18.74 485 HIS A O 1
ATOM 4051 N N . LYS A 1 486 ? 11.198 -19.290 -48.888 1.00 17.28 486 LYS A N 1
ATOM 4052 C CA . LYS A 1 486 ? 9.883 -19.651 -49.419 1.00 18.11 486 LYS A CA 1
ATOM 4053 C C . LYS A 1 486 ? 10.017 -20.800 -50.421 1.00 17.18 486 LYS A C 1
ATOM 4054 O O . LYS A 1 486 ? 9.165 -21.683 -50.467 1.00 16.47 486 LYS A O 1
ATOM 4060 N N . GLY A 1 487 ? 11.101 -20.793 -51.195 1.00 17.58 487 GLY A N 1
ATOM 4061 C CA . GLY A 1 487 ? 11.418 -21.897 -52.104 1.00 18.81 487 GLY A CA 1
ATOM 4062 C C . GLY A 1 487 ? 11.547 -23.229 -51.385 1.00 19.18 487 GLY A C 1
ATOM 4063 O O . GLY A 1 487 ? 11.002 -24.242 -51.834 1.00 19.14 487 GLY A O 1
ATOM 4064 N N . TYR A 1 488 ? 12.250 -23.226 -50.254 1.00 18.26 488 TYR A N 1
ATOM 4065 C CA . TYR A 1 488 ? 12.394 -24.432 -49.442 1.00 18.97 488 TYR A CA 1
ATOM 4066 C C . TYR A 1 488 ? 11.051 -24.890 -48.881 1.00 18.75 488 TYR A C 1
ATOM 4067 O O . TYR A 1 488 ? 10.760 -26.093 -48.862 1.00 16.60 488 TYR A O 1
ATOM 4076 N N . MET A 1 489 ? 10.248 -23.926 -48.423 1.00 17.35 489 MET A N 1
ATOM 4077 C CA . MET A 1 489 ? 8.940 -24.201 -47.835 1.00 18.06 489 MET A CA 1
ATOM 4078 C C . MET A 1 489 ? 8.021 -24.875 -48.840 1.00 18.45 489 MET A C 1
ATOM 4079 O O . MET A 1 489 ? 7.398 -25.882 -48.526 1.00 16.96 489 MET A O 1
ATOM 4084 N N . LEU A 1 490 ? 7.956 -24.323 -50.050 1.00 17.67 490 LEU A N 1
ATOM 4085 C CA . LEU A 1 490 ? 7.082 -24.868 -51.088 1.00 17.80 490 LEU A CA 1
ATOM 4086 C C . LEU A 1 490 ? 7.546 -26.232 -51.610 1.00 17.07 490 LEU A C 1
ATOM 4087 O O . LEU A 1 490 ? 6.714 -27.100 -51.888 1.00 16.84 490 LEU A O 1
ATOM 4092 N N . ALA A 1 491 ? 8.858 -26.424 -51.728 1.00 16.76 491 ALA A N 1
ATOM 4093 C CA . ALA A 1 491 ? 9.395 -27.734 -52.101 1.00 17.70 491 ALA A CA 1
ATOM 4094 C C . ALA A 1 491 ? 8.998 -28.783 -51.063 1.00 17.47 491 ALA A C 1
ATOM 4095 O O . ALA A 1 491 ? 8.573 -29.879 -51.427 1.00 17.64 491 ALA A O 1
ATOM 4097 N N . ALA A 1 492 ? 9.115 -28.437 -49.777 1.00 16.10 492 ALA A N 1
ATOM 4098 C CA . ALA A 1 492 ? 8.714 -29.343 -48.692 1.00 17.51 492 ALA A CA 1
ATOM 4099 C C . ALA A 1 492 ? 7.222 -29.675 -48.761 1.00 18.22 492 ALA A C 1
ATOM 4100 O O . ALA A 1 492 ? 6.806 -30.823 -48.540 1.00 19.78 492 ALA A O 1
ATOM 4102 N N . GLN A 1 493 ? 6.426 -28.662 -49.086 1.00 18.27 493 GLN A N 1
ATOM 4103 C CA . GLN A 1 493 ? 4.991 -28.819 -49.254 1.00 19.18 493 GLN A CA 1
ATOM 4104 C C . GLN A 1 493 ? 4.673 -29.774 -50.411 1.00 18.42 493 GLN A C 1
ATOM 4105 O O . GLN A 1 493 ? 3.850 -30.677 -50.260 1.00 17.94 493 GLN A O 1
ATOM 4111 N N . ARG A 1 494 ? 5.328 -29.568 -51.556 1.00 17.58 494 ARG A N 1
ATOM 4112 C CA . ARG A 1 494 ? 5.134 -30.434 -52.719 1.00 18.05 494 ARG A CA 1
ATOM 4113 C C . ARG A 1 494 ? 5.579 -31.862 -52.407 1.00 18.14 494 ARG A C 1
ATOM 4114 O O . ARG A 1 494 ? 4.904 -32.827 -52.782 1.00 19.26 494 ARG A O 1
ATOM 4122 N N . ASN A 1 495 ? 6.704 -31.981 -51.703 1.00 17.67 495 ASN A N 1
ATOM 4123 C CA . ASN A 1 495 ? 7.218 -33.281 -51.276 1.00 19.05 495 ASN A CA 1
ATOM 4124 C C . ASN A 1 495 ? 6.234 -34.005 -50.355 1.00 19.51 495 ASN A C 1
ATOM 4125 O O . ASN A 1 495 ? 6.034 -35.210 -50.479 1.00 19.73 495 ASN A O 1
ATOM 4130 N N . GLY A 1 496 ? 5.613 -33.264 -49.438 1.00 20.51 496 GLY A N 1
ATOM 4131 C CA . GLY A 1 496 ? 4.574 -33.832 -48.572 1.00 20.32 496 GLY A CA 1
ATOM 4132 C C . GLY A 1 496 ? 3.431 -34.462 -49.361 1.00 21.38 496 GLY A C 1
ATOM 4133 O O . GLY A 1 496 ? 2.940 -35.546 -49.011 1.00 20.67 496 GLY A O 1
ATOM 4134 N N . GLU A 1 497 ? 3.010 -33.788 -50.431 1.00 19.58 497 GLU A N 1
ATOM 4135 C CA . GLU A 1 497 ? 1.912 -34.294 -51.264 1.00 21.63 497 GLU A CA 1
ATOM 4136 C C . GLU A 1 497 ? 2.288 -35.575 -52.014 1.00 21.09 497 GLU A C 1
ATOM 4137 O O . GLU A 1 497 ? 1.438 -36.438 -52.220 1.00 22.92 497 GLU A O 1
ATOM 4143 N N . ILE A 1 498 ? 3.555 -35.698 -52.407 1.00 21.64 498 ILE A N 1
ATOM 4144 C CA . ILE A 1 498 ? 4.056 -36.939 -53.015 1.00 21.35 498 ILE A CA 1
ATOM 4145 C C . ILE A 1 498 ? 3.872 -38.118 -52.043 1.00 22.00 498 ILE A C 1
ATOM 4146 O O . ILE A 1 498 ? 3.377 -39.193 -52.421 1.00 23.28 498 ILE A O 1
ATOM 4151 N N . ILE A 1 499 ? 4.252 -37.892 -50.791 1.00 22.13 499 ILE A N 1
ATOM 4152 C CA . ILE A 1 499 ? 4.143 -38.897 -49.733 1.00 22.84 499 ILE A CA 1
ATOM 4153 C C . ILE A 1 499 ? 2.685 -39.252 -49.420 1.00 24.41 499 ILE A C 1
ATOM 4154 O O . ILE A 1 499 ? 2.342 -40.436 -49.279 1.00 24.88 499 ILE A O 1
ATOM 4159 N N . LYS A 1 500 ? 1.831 -38.234 -49.326 1.00 24.85 500 LYS A N 1
ATOM 4160 C CA . LYS A 1 500 ? 0.389 -38.440 -49.138 1.00 26.01 500 LYS A CA 1
ATOM 4161 C C . LYS A 1 500 ? -0.211 -39.318 -50.243 1.00 28.46 500 LYS A C 1
ATOM 4162 O O . LYS A 1 500 ? -1.019 -40.206 -49.963 1.00 29.58 500 LYS A O 1
ATOM 4168 N N . GLU A 1 501 ? 0.184 -39.064 -51.490 1.00 28.80 501 GLU A N 1
ATOM 4169 C CA . GLU A 1 501 ? -0.255 -39.884 -52.626 1.00 31.39 501 GLU A CA 1
ATOM 4170 C C . GLU A 1 501 ? 0.201 -41.332 -52.471 1.00 31.93 501 GLU A C 1
ATOM 4171 O O . GLU A 1 501 ? -0.588 -42.261 -52.656 1.00 33.10 501 GLU A O 1
ATOM 4177 N N . ALA A 1 502 ? 1.472 -41.510 -52.115 1.00 31.53 502 ALA A N 1
ATOM 4178 C CA . ALA A 1 502 ? 2.068 -42.836 -51.944 1.00 32.49 502 ALA A CA 1
ATOM 4179 C C . ALA A 1 502 ? 1.413 -43.628 -50.813 1.00 33.22 502 ALA A C 1
ATOM 4180 O O . ALA A 1 502 ? 1.349 -44.859 -50.868 1.00 33.70 502 ALA A O 1
ATOM 4182 N N . LEU A 1 503 ? 0.938 -42.913 -49.793 1.00 32.17 503 LEU A N 1
ATOM 4183 C CA . LEU A 1 503 ? 0.256 -43.525 -48.649 1.00 33.25 503 LEU A CA 1
ATOM 4184 C C . LEU A 1 503 ? -1.071 -44.205 -48.996 1.00 35.67 503 LEU A C 1
ATOM 4185 O O . LEU A 1 503 ? -1.610 -44.946 -48.175 1.00 36.12 503 LEU A O 1
ATOM 4190 N N . HIS A 1 504 ? -1.591 -43.958 -50.198 1.00 37.95 504 HIS A N 1
ATOM 4191 C CA . HIS A 1 504 ? -2.784 -44.668 -50.677 1.00 41.14 504 HIS A CA 1
ATOM 4192 C C . HIS A 1 504 ? -2.476 -46.145 -50.910 1.00 42.12 504 HIS A C 1
ATOM 4193 O O . HIS A 1 504 ? -3.346 -46.997 -50.737 1.00 44.16 504 HIS A O 1
ATOM 4200 N N . ASN A 1 505 ? -1.233 -46.435 -51.296 1.00 41.98 505 ASN A N 1
ATOM 4201 C CA . ASN A 1 505 ? -0.791 -47.804 -51.572 1.00 42.57 505 ASN A CA 1
ATOM 4202 C C . ASN A 1 505 ? 0.489 -48.190 -50.816 1.00 41.68 505 ASN A C 1
ATOM 4203 O O . ASN A 1 505 ? 1.531 -48.411 -51.441 1.00 40.86 505 ASN A O 1
ATOM 4208 N N . PRO A 1 506 ? 0.418 -48.282 -49.470 1.00 41.10 506 PRO A N 1
ATOM 4209 C CA . PRO A 1 506 ? 1.618 -48.619 -48.699 1.00 41.73 506 PRO A CA 1
ATOM 4210 C C . PRO A 1 506 ? 2.019 -50.084 -48.860 1.00 42.97 506 PRO A C 1
ATOM 4211 O O . PRO A 1 506 ? 1.160 -50.940 -49.078 1.00 43.41 506 PRO A O 1
ATOM 4215 N N . ASN A 1 507 ? 3.315 -50.361 -48.753 1.00 43.71 507 ASN A N 1
ATOM 4216 C CA . ASN A 1 507 ? 3.827 -51.717 -48.939 1.00 44.04 507 ASN A CA 1
ATOM 4217 C C . ASN A 1 507 ? 3.929 -52.502 -47.640 1.00 45.63 507 ASN A C 1
ATOM 4218 O O . ASN A 1 507 ? 4.269 -51.949 -46.592 1.00 44.35 507 ASN A O 1
ATOM 4223 N N . LEU A 1 508 ? 3.627 -53.796 -47.719 1.00 47.27 508 LEU A N 1
ATOM 4224 C CA . LEU A 1 508 ? 3.708 -54.676 -46.557 1.00 49.01 508 LEU A CA 1
ATOM 4225 C C . LEU A 1 508 ? 5.137 -55.174 -46.383 1.00 49.94 508 LEU A C 1
ATOM 4226 O O . LEU A 1 508 ? 5.515 -56.234 -46.896 1.00 50.18 508 LEU A O 1
ATOM 4231 N N . SER A 1 509 ? 5.927 -54.377 -45.667 1.00 49.66 509 SER A N 1
ATOM 4232 C CA . SER A 1 509 ? 7.350 -54.631 -45.473 1.00 50.67 509 SER A CA 1
ATOM 4233 C C . SER A 1 509 ? 7.871 -53.919 -44.228 1.00 50.27 509 SER A C 1
ATOM 4234 O O . SER A 1 509 ? 7.205 -53.038 -43.678 1.00 50.25 509 SER A O 1
ATOM 4237 N N . VAL A 1 510 ? 9.059 -54.317 -43.783 1.00 50.13 510 VAL A N 1
ATOM 4238 C CA . VAL A 1 510 ? 9.757 -53.615 -42.713 1.00 49.66 510 VAL A CA 1
ATOM 4239 C C . VAL A 1 510 ? 10.958 -52.903 -43.328 1.00 48.70 510 VAL A C 1
ATOM 4240 O O . VAL A 1 510 ? 11.857 -53.539 -43.887 1.00 48.97 510 VAL A O 1
ATOM 4244 N N . ASP A 1 511 ? 10.943 -51.575 -43.237 1.00 46.59 511 ASP A N 1
ATOM 4245 C CA . ASP A 1 511 ? 11.960 -50.727 -43.851 1.00 44.54 511 ASP A CA 1
ATOM 4246 C C . ASP A 1 511 ? 12.163 -49.442 -43.044 1.00 43.48 511 ASP A C 1
ATOM 4247 O O . ASP A 1 511 ? 11.586 -49.275 -41.965 1.00 43.73 511 ASP A O 1
ATOM 4252 N N . GLU A 1 512 ? 12.986 -48.543 -43.575 1.00 42.09 512 GLU A N 1
ATOM 4253 C CA . GLU A 1 512 ? 13.293 -47.284 -42.908 1.00 41.02 512 GLU A CA 1
ATOM 4254 C C . GLU A 1 512 ? 12.929 -46.082 -43.783 1.00 37.98 512 GLU A C 1
ATOM 4255 O O . GLU A 1 512 ? 12.892 -46.199 -45.011 1.00 37.04 512 GLU A O 1
ATOM 4261 N N . PRO A 1 513 ? 12.642 -44.922 -43.155 1.00 36.56 513 PRO A N 1
ATOM 4262 C CA . PRO A 1 513 ? 12.437 -43.707 -43.944 1.00 34.65 513 PRO A CA 1
ATOM 4263 C C . PRO A 1 513 ? 13.709 -43.348 -44.713 1.00 33.81 513 PRO A C 1
ATOM 4264 O O . PRO A 1 513 ? 14.815 -43.606 -44.228 1.00 33.81 513 PRO A O 1
ATOM 4268 N N . LEU A 1 514 ? 13.545 -42.781 -45.908 1.00 31.61 514 LEU A N 1
ATOM 4269 C CA . LEU A 1 514 ? 14.672 -42.389 -46.755 1.00 33.35 514 LEU A CA 1
ATOM 4270 C C . LEU A 1 514 ? 15.375 -41.153 -46.203 1.00 33.78 514 LEU A C 1
ATOM 4271 O O . LEU A 1 514 ? 14.716 -40.203 -45.768 1.00 33.08 514 LEU A O 1
ATOM 4276 N N . ASP A 1 515 ? 16.707 -41.167 -46.234 1.00 33.89 515 ASP A N 1
ATOM 4277 C CA . ASP A 1 515 ? 17.511 -40.031 -45.784 1.00 35.18 515 ASP A CA 1
ATOM 4278 C C . ASP A 1 515 ? 17.594 -38.981 -46.893 1.00 33.78 515 ASP A C 1
ATOM 4279 O O . ASP A 1 515 ? 18.451 -39.057 -47.780 1.00 34.50 515 ASP A O 1
ATOM 4284 N N . VAL A 1 516 ? 16.696 -38.001 -46.835 1.00 30.62 516 VAL A N 1
ATOM 4285 C CA . VAL A 1 516 ? 16.574 -36.994 -47.891 1.00 29.57 516 VAL A CA 1
ATOM 4286 C C . VAL A 1 516 ? 16.522 -35.566 -47.335 1.00 27.26 516 VAL A C 1
ATOM 4287 O O . VAL A 1 516 ? 16.246 -35.362 -46.146 1.00 27.01 516 VAL A O 1
ATOM 4291 N N . ASP A 1 517 ? 16.795 -34.590 -48.198 1.00 25.08 517 ASP A N 1
ATOM 4292 C CA . ASP A 1 517 ? 16.615 -33.171 -47.869 1.00 25.25 517 ASP A CA 1
ATOM 4293 C C . ASP A 1 517 ? 15.272 -32.698 -48.428 1.00 23.02 517 ASP A C 1
ATOM 4294 O O . ASP A 1 517 ? 15.111 -32.541 -49.642 1.00 23.58 517 ASP A O 1
ATOM 4299 N N . TYR A 1 518 ? 14.313 -32.475 -47.533 1.00 20.83 518 TYR A N 1
ATOM 4300 C CA . TYR A 1 518 ? 12.948 -32.133 -47.940 1.00 19.78 518 TYR A CA 1
ATOM 4301 C C . TYR A 1 518 ? 12.801 -30.722 -48.508 1.00 18.57 518 TYR A C 1
ATOM 4302 O O . TYR A 1 518 ? 11.738 -30.374 -49.026 1.00 18.49 518 TYR A O 1
ATOM 4311 N N . ARG A 1 519 ? 13.861 -29.916 -48.411 1.00 16.56 519 ARG A N 1
ATOM 4312 C CA . ARG A 1 519 ? 13.861 -28.552 -48.949 1.00 19.10 519 ARG A CA 1
ATOM 4313 C C . ARG A 1 519 ? 13.974 -28.516 -50.471 1.00 21.06 519 ARG A C 1
ATOM 4314 O O . ARG A 1 519 ? 13.838 -27.450 -51.080 1.00 20.34 519 ARG A O 1
ATOM 4322 N N . PHE A 1 520 ? 14.228 -29.678 -51.075 1.00 21.51 520 PHE A N 1
ATOM 4323 C CA . PHE A 1 520 ? 14.386 -29.789 -52.523 1.00 22.31 520 PHE A CA 1
ATOM 4324 C C . PHE A 1 520 ? 13.443 -30.843 -53.085 1.00 20.62 520 PHE A C 1
ATOM 4325 O O . PHE A 1 520 ? 13.251 -31.901 -52.476 1.00 21.32 520 PHE A O 1
ATOM 4333 N N . ASP A 1 521 ? 12.842 -30.540 -54.234 1.00 21.54 521 ASP A N 1
ATOM 4334 C CA . ASP A 1 521 ? 11.908 -31.462 -54.876 1.00 22.32 521 ASP A CA 1
ATOM 4335 C C . ASP A 1 521 ? 12.535 -32.831 -55.066 1.00 23.29 521 ASP A C 1
ATOM 4336 O O . ASP A 1 521 ? 13.670 -32.946 -55.562 1.00 22.19 521 ASP A O 1
ATOM 4341 N N . PHE A 1 522 ? 11.793 -33.859 -54.658 1.00 21.92 522 PHE A N 1
ATOM 4342 C CA . PHE A 1 522 ? 12.251 -35.239 -54.749 1.00 22.81 522 PHE A CA 1
ATOM 4343 C C . PHE A 1 522 ? 12.616 -35.595 -56.182 1.00 24.95 522 PHE A C 1
ATOM 4344 O O . PHE A 1 522 ? 11.865 -35.307 -57.117 1.00 23.79 522 PHE A O 1
ATOM 4352 N N . SER A 1 523 ? 13.783 -36.212 -56.337 1.00 24.84 523 SER A N 1
ATOM 4353 C CA . SER A 1 523 ? 14.225 -36.738 -57.621 1.00 26.41 523 SER A CA 1
ATOM 4354 C C . SER A 1 523 ? 13.352 -37.919 -58.042 1.00 27.17 523 SER A C 1
ATOM 4355 O O . SER A 1 523 ? 12.594 -38.464 -57.237 1.00 27.41 523 SER A O 1
ATOM 4358 N N . ASP A 1 524 ? 13.477 -38.326 -59.303 1.00 28.63 524 ASP A N 1
ATOM 4359 C CA . ASP A 1 524 ? 12.777 -39.508 -59.795 1.00 30.90 524 ASP A CA 1
ATOM 4360 C C . ASP A 1 524 ? 13.133 -40.773 -59.011 1.00 30.53 524 ASP A C 1
ATOM 4361 O O . ASP A 1 524 ? 12.265 -41.606 -58.763 1.00 30.50 524 ASP A O 1
ATOM 4366 N N . GLU A 1 525 ? 14.400 -40.906 -58.617 1.00 31.27 525 GLU A N 1
ATOM 4367 C CA . GLU A 1 525 ? 14.858 -42.076 -57.863 1.00 32.07 525 GLU A CA 1
ATOM 4368 C C . GLU A 1 525 ? 14.186 -42.143 -56.494 1.00 30.70 525 GLU A C 1
ATOM 4369 O O . GLU A 1 525 ? 13.698 -43.199 -56.082 1.00 31.42 525 GLU A O 1
ATOM 4375 N N . ILE A 1 526 ? 14.161 -41.010 -55.799 1.00 29.33 526 ILE A N 1
ATOM 4376 C CA . ILE A 1 526 ? 13.496 -40.921 -54.505 1.00 28.08 526 ILE A CA 1
ATOM 4377 C C . ILE A 1 526 ? 12.009 -41.257 -54.639 1.00 27.76 526 ILE A C 1
ATOM 4378 O O . ILE A 1 526 ? 11.465 -42.005 -53.826 1.00 27.96 526 ILE A O 1
ATOM 4383 N N . LYS A 1 527 ? 11.371 -40.723 -55.679 1.00 28.11 527 LYS A N 1
ATOM 4384 C CA . LYS A 1 527 ? 9.956 -40.983 -55.936 1.00 29.47 527 LYS A CA 1
ATOM 4385 C C . LYS A 1 527 ? 9.665 -42.465 -56.171 1.00 31.03 527 LYS A C 1
ATOM 4386 O O . LYS A 1 527 ? 8.633 -42.977 -55.734 1.00 30.09 527 LYS A O 1
ATOM 4392 N N . GLU A 1 528 ? 10.582 -43.155 -56.845 1.00 33.01 528 GLU A N 1
ATOM 4393 C CA . GLU A 1 528 ? 10.436 -44.591 -57.076 1.00 35.44 528 GLU A CA 1
ATOM 4394 C C . GLU A 1 528 ? 10.607 -45.399 -55.791 1.00 34.63 528 GLU A C 1
ATOM 4395 O O . GLU A 1 528 ? 9.884 -46.373 -55.570 1.00 35.90 528 GLU A O 1
ATOM 4401 N N . LYS A 1 529 ? 11.547 -44.982 -54.942 1.00 33.61 529 LYS A N 1
ATOM 4402 C CA . LYS A 1 529 ? 11.781 -45.641 -53.654 1.00 33.46 529 LYS A CA 1
ATOM 4403 C C . LYS A 1 529 ? 10.606 -45.442 -52.693 1.00 33.53 529 LYS A C 1
ATOM 4404 O O . LYS A 1 529 ? 10.233 -46.360 -51.958 1.00 32.43 529 LYS A O 1
ATOM 4410 N N . ILE A 1 530 ? 10.036 -44.237 -52.709 1.00 32.75 530 ILE A N 1
ATOM 4411 C CA . ILE A 1 530 ? 8.851 -43.905 -51.911 1.00 32.86 530 ILE A CA 1
ATOM 4412 C C . ILE A 1 530 ? 7.672 -44.834 -52.219 1.00 33.66 530 ILE A C 1
ATOM 4413 O O . ILE A 1 530 ? 6.979 -45.288 -51.306 1.00 32.00 530 ILE A O 1
ATOM 4418 N N . LYS A 1 531 ? 7.475 -45.129 -53.502 1.00 35.74 531 LYS A N 1
ATOM 4419 C CA . LYS A 1 531 ? 6.389 -46.001 -53.959 1.00 38.02 531 LYS A CA 1
ATOM 4420 C C . LYS A 1 531 ? 6.514 -47.452 -53.487 1.00 39.08 531 LYS A C 1
ATOM 4421 O O . LYS A 1 531 ? 5.590 -48.248 -53.676 1.00 40.34 531 LYS A O 1
ATOM 4427 N N . LYS A 1 532 ? 7.642 -47.788 -52.868 1.00 38.85 532 LYS A N 1
ATOM 4428 C CA . LYS A 1 532 ? 7.888 -49.144 -52.378 1.00 38.76 532 LYS A CA 1
ATOM 4429 C C . LYS A 1 532 ? 7.930 -49.225 -50.848 1.00 37.98 532 LYS A C 1
ATOM 4430 O O . LYS A 1 532 ? 8.114 -50.304 -50.284 1.00 37.92 532 LYS A O 1
ATOM 4436 N N . LEU A 1 533 ? 7.748 -48.086 -50.180 1.00 36.19 533 LEU A N 1
ATOM 4437 C CA . LEU A 1 533 ? 7.883 -48.013 -48.724 1.00 35.38 533 LEU A CA 1
ATOM 4438 C C . LEU A 1 533 ? 6.623 -48.403 -47.957 1.00 35.14 533 LEU A C 1
ATOM 4439 O O . LEU A 1 533 ? 5.506 -48.279 -48.464 1.00 35.99 533 LEU A O 1
ATOM 4444 N N . SER A 1 534 ? 6.827 -48.857 -46.720 1.00 35.60 534 SER A N 1
ATOM 4445 C CA . SER A 1 534 ? 5.745 -49.166 -45.785 1.00 35.57 534 SER A CA 1
ATOM 4446 C C . SER A 1 534 ? 5.036 -47.904 -45.302 1.00 36.21 534 SER A C 1
ATOM 4447 O O . SER A 1 534 ? 5.560 -46.798 -45.444 1.00 33.66 534 SER A O 1
ATOM 4450 N N . ALA A 1 535 ? 3.857 -48.083 -44.710 1.00 36.84 535 ALA A N 1
ATOM 4451 C CA . ALA A 1 535 ? 3.105 -46.976 -44.111 1.00 37.18 535 ALA A CA 1
ATOM 4452 C C . ALA A 1 535 ? 3.845 -46.329 -42.938 1.00 37.41 535 ALA A C 1
ATOM 4453 O O . ALA A 1 535 ? 3.767 -45.114 -42.752 1.00 38.50 535 ALA A O 1
ATOM 4455 N N . LYS A 1 536 ? 4.551 -47.140 -42.150 1.00 37.25 536 LYS A N 1
ATOM 4456 C CA . LYS A 1 536 ? 5.333 -46.636 -41.017 1.00 37.45 536 LYS A CA 1
ATOM 4457 C C . LYS A 1 536 ? 6.417 -45.664 -41.483 1.00 35.12 536 LYS A C 1
ATOM 4458 O O . LYS A 1 536 ? 6.537 -44.556 -40.952 1.00 34.10 536 LYS A O 1
ATOM 4464 N N . SER A 1 537 ? 7.196 -46.083 -42.478 1.00 33.78 537 SER A N 1
ATOM 4465 C CA . SER A 1 537 ? 8.252 -45.242 -43.034 1.00 31.68 537 SER A CA 1
ATOM 4466 C C . SER A 1 537 ? 7.681 -44.016 -43.750 1.00 29.92 537 SER A C 1
ATOM 4467 O O . SER A 1 537 ? 8.217 -42.913 -43.612 1.00 27.22 537 SER A O 1
ATOM 4470 N N . LEU A 1 538 ? 6.597 -44.208 -44.503 1.00 28.66 538 LEU A N 1
ATOM 4471 C CA . LEU A 1 538 ? 5.937 -43.096 -45.200 1.00 28.27 538 LEU A CA 1
ATOM 4472 C C . LEU A 1 538 ? 5.415 -42.017 -44.250 1.00 28.39 538 LEU A C 1
ATOM 4473 O O . LEU A 1 538 ? 5.600 -40.823 -44.502 1.00 27.43 538 LEU A O 1
ATOM 4478 N N . ASN A 1 539 ? 4.773 -42.437 -43.162 1.00 29.17 539 ASN A N 1
ATOM 4479 C CA . ASN A 1 539 ? 4.262 -41.494 -42.167 1.00 29.95 539 ASN A CA 1
ATOM 4480 C C . ASN A 1 539 ? 5.372 -40.733 -41.462 1.00 29.14 539 ASN A C 1
ATOM 4481 O O . ASN A 1 539 ? 5.205 -39.559 -41.126 1.00 28.18 539 ASN A O 1
ATOM 4486 N N . GLU A 1 540 ? 6.503 -41.403 -41.249 1.00 29.41 540 GLU A N 1
ATOM 4487 C CA . GLU A 1 540 ? 7.665 -40.758 -40.649 1.00 30.02 540 GLU A CA 1
ATOM 4488 C C . GLU A 1 540 ? 8.241 -39.717 -41.600 1.00 26.47 540 GLU A C 1
ATOM 4489 O O . GLU A 1 540 ? 8.585 -38.615 -41.179 1.00 25.39 540 GLU A O 1
ATOM 4495 N N . MET A 1 541 ? 8.328 -40.064 -42.883 1.00 25.09 541 MET A N 1
ATOM 4496 C CA . MET A 1 541 ? 8.751 -39.110 -43.908 1.00 22.85 541 MET A CA 1
ATOM 4497 C C . MET A 1 541 ? 7.810 -37.912 -44.034 1.00 23.09 541 MET A C 1
ATOM 4498 O O . MET A 1 541 ? 8.264 -36.777 -44.207 1.00 21.97 541 MET A O 1
ATOM 4503 N N . LEU A 1 542 ? 6.505 -38.166 -43.942 1.00 21.83 542 LEU A N 1
ATOM 4504 C CA . LEU A 1 542 ? 5.517 -37.097 -44.000 1.00 22.03 542 LEU A CA 1
ATOM 4505 C C . LEU A 1 542 ? 5.710 -36.141 -42.829 1.00 21.63 542 LEU A C 1
ATOM 4506 O O . LEU A 1 542 ? 5.696 -34.931 -43.020 1.00 19.43 542 LEU A O 1
ATOM 4511 N N . PHE A 1 543 ? 5.896 -36.693 -41.628 1.00 22.72 543 PHE A N 1
ATOM 4512 C CA . PHE A 1 543 ? 6.176 -35.886 -40.438 1.00 22.41 543 PHE A CA 1
ATOM 4513 C C . PHE A 1 543 ? 7.413 -35.010 -40.651 1.00 21.93 543 PHE A C 1
ATOM 4514 O O . PHE A 1 543 ? 7.403 -33.816 -40.348 1.00 23.53 543 PHE A O 1
ATOM 4522 N N . ARG A 1 544 ? 8.469 -35.606 -41.191 1.00 22.27 544 ARG A N 1
ATOM 4523 C CA . ARG A 1 544 ? 9.711 -34.883 -41.446 1.00 21.84 544 ARG A CA 1
ATOM 4524 C C . ARG A 1 544 ? 9.555 -33.820 -42.532 1.00 20.95 544 ARG A C 1
ATOM 4525 O O . ARG A 1 544 ? 10.092 -32.725 -42.403 1.00 20.09 544 ARG A O 1
ATOM 4533 N N . ALA A 1 545 ? 8.818 -34.150 -43.594 1.00 18.58 545 ALA A N 1
ATOM 4534 C CA . ALA A 1 545 ? 8.525 -33.185 -44.662 1.00 18.61 545 ALA A CA 1
ATOM 4535 C C . ALA A 1 545 ? 7.750 -31.993 -44.101 1.00 19.13 545 ALA A C 1
ATOM 4536 O O . ALA A 1 545 ? 8.059 -30.830 -44.394 1.00 20.01 545 ALA A O 1
ATOM 4538 N N . GLN A 1 546 ? 6.758 -32.288 -43.269 1.00 17.39 546 GLN A N 1
ATOM 4539 C CA . GLN A 1 546 ? 5.947 -31.238 -42.656 1.00 17.69 546 GLN A CA 1
ATOM 4540 C C . GLN A 1 546 ? 6.740 -30.373 -41.683 1.00 18.12 546 GLN A C 1
ATOM 4541 O O . GLN A 1 546 ? 6.522 -29.160 -41.618 1.00 17.60 546 GLN A O 1
ATOM 4547 N N . ARG A 1 547 ? 7.680 -30.975 -40.959 1.00 18.15 547 ARG A N 1
ATOM 4548 C CA . ARG A 1 547 ? 8.561 -30.189 -40.085 1.00 18.14 547 ARG A CA 1
ATOM 4549 C C . ARG A 1 547 ? 9.486 -29.279 -40.897 1.00 17.82 547 ARG A C 1
ATOM 4550 O O . ARG A 1 547 ? 9.758 -28.142 -40.499 1.00 18.34 547 ARG A O 1
ATOM 4558 N N . THR A 1 548 ? 9.956 -29.776 -42.039 1.00 16.96 548 THR A N 1
ATOM 4559 C CA . THR A 1 548 ? 10.777 -28.970 -42.938 1.00 17.16 548 THR A CA 1
ATOM 4560 C C . THR A 1 548 ? 9.959 -27.804 -43.490 1.00 17.15 548 THR A C 1
ATOM 4561 O O . THR A 1 548 ? 10.460 -26.683 -43.581 1.00 16.10 548 THR A O 1
ATOM 4565 N N . GLU A 1 549 ? 8.704 -28.072 -43.848 1.00 16.66 549 GLU A N 1
ATOM 4566 C CA . GLU A 1 549 ? 7.802 -27.019 -44.318 1.00 16.76 549 GLU A CA 1
ATOM 4567 C C . GLU A 1 549 ? 7.598 -25.936 -43.260 1.00 15.97 549 GLU A C 1
ATOM 4568 O O . GLU A 1 549 ? 7.648 -24.753 -43.574 1.00 15.98 549 GLU A O 1
ATOM 4574 N N . VAL A 1 550 ? 7.375 -26.348 -42.013 1.00 14.47 550 VAL A N 1
ATOM 4575 C CA . VAL A 1 550 ? 7.197 -25.401 -40.902 1.00 15.50 550 VAL A CA 1
ATOM 4576 C C . VAL A 1 550 ? 8.448 -24.534 -40.693 1.00 18.00 550 VAL A C 1
ATOM 4577 O O . VAL A 1 550 ? 8.343 -23.315 -40.522 1.00 16.34 550 VAL A O 1
ATOM 4581 N N . ALA A 1 551 ? 9.628 -25.150 -40.728 1.00 16.35 551 ALA A N 1
ATOM 4582 C CA . ALA A 1 551 ? 10.880 -24.389 -40.595 1.00 16.43 551 ALA A CA 1
ATOM 4583 C C . ALA A 1 551 ? 11.003 -23.341 -41.713 1.00 16.19 551 ALA A C 1
ATOM 4584 O O . ALA A 1 551 ? 11.393 -22.195 -41.462 1.00 15.91 551 ALA A O 1
ATOM 4586 N N . GLY A 1 552 ? 10.660 -23.741 -42.937 1.00 15.95 552 GLY A N 1
ATOM 4587 C CA . GLY A 1 552 ? 10.670 -22.830 -44.089 1.00 17.84 552 GLY A CA 1
ATOM 4588 C C . GLY A 1 552 ? 9.647 -21.715 -43.924 1.00 18.28 552 GLY A C 1
ATOM 4589 O O . GLY A 1 552 ? 9.924 -20.550 -44.253 1.00 16.71 552 GLY A O 1
ATOM 4590 N N . MET A 1 553 ? 8.466 -22.078 -43.421 1.00 15.71 553 MET A N 1
ATOM 4591 C CA . MET A 1 553 ? 7.400 -21.107 -43.147 1.00 16.24 553 MET A CA 1
ATOM 4592 C C . MET A 1 553 ? 7.877 -20.053 -42.150 1.00 15.70 553 MET A C 1
ATOM 4593 O O . MET A 1 553 ? 7.747 -18.863 -42.402 1.00 16.22 553 MET A O 1
ATOM 4598 N N . THR A 1 554 ? 8.437 -20.492 -41.026 1.00 13.93 554 THR A N 1
ATOM 4599 C CA . THR A 1 554 ? 8.965 -19.539 -40.040 1.00 13.86 554 THR A CA 1
ATOM 4600 C C . THR A 1 554 ? 9.945 -18.548 -40.672 1.00 14.60 554 THR A C 1
ATOM 4601 O O . THR A 1 554 ? 9.847 -17.337 -40.458 1.00 14.75 554 THR A O 1
ATOM 4605 N N . ALA A 1 555 ? 10.888 -19.080 -41.441 1.00 14.83 555 ALA A N 1
ATOM 4606 C CA . ALA A 1 555 ? 11.967 -18.280 -42.002 1.00 15.24 555 ALA A CA 1
ATOM 4607 C C . ALA A 1 555 ? 11.436 -17.293 -43.040 1.00 16.15 555 ALA A C 1
ATOM 4608 O O . ALA A 1 555 ? 11.862 -16.139 -43.077 1.00 17.35 555 ALA A O 1
ATOM 4610 N N . GLN A 1 556 ? 10.487 -17.742 -43.854 1.00 14.36 556 GLN A N 1
ATOM 4611 C CA . GLN A 1 556 ? 9.985 -16.915 -44.948 1.00 15.43 556 GLN A CA 1
ATOM 4612 C C . GLN A 1 556 ? 8.924 -15.907 -44.508 1.00 16.42 556 GLN A C 1
ATOM 4613 O O . GLN A 1 556 ? 8.996 -14.730 -44.884 1.00 17.13 556 GLN A O 1
ATOM 4619 N N . ILE A 1 557 ? 7.947 -16.351 -43.713 1.00 14.83 557 ILE A N 1
ATOM 4620 C CA . ILE A 1 557 ? 6.818 -15.481 -43.375 1.00 15.59 557 ILE A CA 1
ATOM 4621 C C . ILE A 1 557 ? 7.275 -14.323 -42.494 1.00 16.17 557 ILE A C 1
ATOM 4622 O O . ILE A 1 557 ? 6.716 -13.226 -42.549 1.00 14.96 557 ILE A O 1
ATOM 4627 N N . ASN A 1 558 ? 8.313 -14.549 -41.696 1.00 15.32 558 ASN A N 1
ATOM 4628 C CA . ASN A 1 558 ? 8.745 -13.499 -40.788 1.00 14.13 558 ASN A CA 1
ATOM 4629 C C . ASN A 1 558 ? 9.712 -12.509 -41.428 1.00 14.73 558 ASN A C 1
ATOM 4630 O O . ASN A 1 558 ? 9.815 -11.359 -40.994 1.00 15.81 558 ASN A O 1
ATOM 4635 N N . ARG A 1 559 ? 10.394 -12.954 -42.477 1.00 14.58 559 ARG A N 1
ATOM 4636 C CA . ARG A 1 559 ? 11.156 -12.052 -43.328 1.00 14.38 559 ARG A CA 1
ATOM 4637 C C . ARG A 1 559 ? 10.205 -11.182 -44.159 1.00 14.96 559 ARG A C 1
ATOM 4638 O O . ARG A 1 559 ? 10.424 -9.977 -44.293 1.00 13.71 559 ARG A O 1
ATOM 4646 N N . LYS A 1 560 ? 9.128 -11.793 -44.654 1.00 15.37 560 LYS A N 1
ATOM 4647 C CA . LYS A 1 560 ? 8.018 -11.054 -45.270 1.00 15.02 560 LYS A CA 1
ATOM 4648 C C . LYS A 1 560 ? 7.454 -10.030 -44.278 1.00 13.85 560 LYS A C 1
ATOM 4649 O O . LYS A 1 560 ? 7.225 -8.869 -44.635 1.00 15.32 560 LYS A O 1
ATOM 4655 N N . ALA A 1 561 ? 7.246 -10.453 -43.031 1.00 12.60 561 ALA A N 1
ATOM 4656 C CA . ALA A 1 561 ? 6.722 -9.555 -42.001 1.00 13.86 561 ALA A CA 1
ATOM 4657 C C . ALA A 1 561 ? 7.663 -8.369 -41.762 1.00 15.31 561 ALA A C 1
ATOM 4658 O O . ALA A 1 561 ? 7.208 -7.239 -41.601 1.00 15.73 561 ALA A O 1
ATOM 4660 N N . LEU A 1 562 ? 8.969 -8.635 -41.771 1.00 14.55 562 LEU A N 1
ATOM 4661 C CA . LEU A 1 562 ? 9.968 -7.582 -41.585 1.00 14.91 562 LEU A CA 1
ATOM 4662 C C . LEU A 1 562 ? 9.918 -6.535 -42.708 1.00 15.28 562 LEU A C 1
ATOM 4663 O O . LEU A 1 562 ? 9.898 -5.330 -42.435 1.00 13.37 562 LEU A O 1
ATOM 4668 N N . ILE A 1 563 ? 9.858 -6.992 -43.958 1.00 13.93 563 ILE A N 1
ATOM 4669 C CA . ILE A 1 563 ? 9.825 -6.063 -45.092 1.00 14.63 563 ILE A CA 1
ATOM 4670 C C . ILE A 1 563 ? 8.489 -5.321 -45.211 1.00 14.31 563 ILE A C 1
ATOM 4671 O O . ILE A 1 563 ? 8.469 -4.130 -45.515 1.00 14.96 563 ILE A O 1
ATOM 4676 N N . ASN A 1 564 ? 7.379 -6.010 -44.932 1.00 13.85 564 ASN A N 1
ATOM 4677 C CA . ASN A 1 564 ? 6.086 -5.324 -44.857 1.00 14.86 564 ASN A CA 1
ATOM 4678 C C . ASN A 1 564 ? 6.056 -4.324 -43.700 1.00 15.74 564 ASN A C 1
ATOM 4679 O O . ASN A 1 564 ? 5.404 -3.278 -43.788 1.00 15.38 564 ASN A O 1
ATOM 4684 N N . GLY A 1 565 ? 6.778 -4.656 -42.627 1.00 15.35 565 GLY A N 1
ATOM 4685 C CA . GLY A 1 565 ? 6.937 -3.773 -41.463 1.00 14.44 565 GLY A CA 1
ATOM 4686 C C . GLY A 1 565 ? 7.648 -2.473 -41.804 1.00 15.85 565 GLY A C 1
ATOM 4687 O O . GLY A 1 565 ? 7.356 -1.431 -41.225 1.00 16.48 565 GLY A O 1
ATOM 4688 N N . LEU A 1 566 ? 8.593 -2.528 -42.738 1.00 14.58 566 LEU A N 1
ATOM 4689 C CA . LEU A 1 566 ? 9.230 -1.304 -43.224 1.00 16.25 566 LEU A CA 1
ATOM 4690 C C . LEU A 1 566 ? 8.226 -0.386 -43.941 1.00 15.96 566 LEU A C 1
ATOM 4691 O O . LEU A 1 566 ? 8.217 0.825 -43.716 1.00 15.97 566 LEU A O 1
ATOM 4696 N N . ALA A 1 567 ? 7.375 -0.963 -44.787 1.00 15.68 567 ALA A N 1
ATOM 4697 C CA . ALA A 1 567 ? 6.307 -0.191 -45.431 1.00 16.16 567 ALA A CA 1
ATOM 4698 C C . ALA A 1 567 ? 5.402 0.468 -44.385 1.00 15.74 567 ALA A C 1
ATOM 4699 O O . ALA A 1 567 ? 5.014 1.621 -44.534 1.00 16.45 567 ALA A O 1
ATOM 4701 N N . GLY A 1 568 ? 5.071 -0.265 -43.325 1.00 15.03 568 GLY A N 1
ATOM 4702 C CA . GLY A 1 568 ? 4.277 0.302 -42.229 1.00 16.62 568 GLY A CA 1
ATOM 4703 C C . GLY A 1 568 ? 5.006 1.326 -41.366 1.00 16.53 568 GLY A C 1
ATOM 4704 O O . GLY A 1 568 ? 4.397 2.303 -40.895 1.00 15.35 568 GLY A O 1
ATOM 4705 N N . ALA A 1 569 ? 6.301 1.099 -41.144 1.00 15.97 569 ALA A N 1
ATOM 4706 C CA . ALA A 1 569 ? 7.123 1.983 -40.307 1.00 14.58 569 ALA A CA 1
ATOM 4707 C C . ALA A 1 569 ? 7.201 3.390 -40.890 1.00 16.10 569 ALA A C 1
ATOM 4708 O O . ALA A 1 569 ? 7.258 4.371 -40.152 1.00 15.55 569 ALA A O 1
ATOM 4710 N N . LEU A 1 570 ? 7.176 3.490 -42.218 1.00 15.39 570 LEU A N 1
ATOM 4711 C CA . LEU A 1 570 ? 7.141 4.797 -42.881 1.00 16.25 570 LEU A CA 1
ATOM 4712 C C . LEU A 1 570 ? 5.911 5.603 -42.460 1.00 17.31 570 LEU A C 1
ATOM 4713 O O . LEU A 1 570 ? 5.888 6.826 -42.604 1.00 15.96 570 LEU A O 1
ATOM 4718 N N . GLY A 1 571 ? 4.899 4.903 -41.945 1.00 16.16 571 GLY A N 1
ATOM 4719 C CA . GLY A 1 571 ? 3.675 5.522 -41.441 1.00 15.93 571 GLY A CA 1
ATOM 4720 C C . GLY A 1 571 ? 3.524 5.493 -39.924 1.00 17.72 571 GLY A C 1
ATOM 4721 O O . GLY A 1 571 ? 2.417 5.663 -39.407 1.00 18.39 571 GLY A O 1
ATOM 4722 N N . ASN A 1 572 ? 4.630 5.266 -39.211 1.00 16.62 572 ASN A N 1
ATOM 4723 C CA . ASN A 1 572 ? 4.649 5.323 -37.746 1.00 18.37 572 ASN A CA 1
ATOM 4724 C C . ASN A 1 572 ? 5.510 6.496 -37.275 1.00 16.56 572 ASN A C 1
ATOM 4725 O O . ASN A 1 572 ? 6.670 6.623 -37.676 1.00 15.90 572 ASN A O 1
ATOM 4730 N N . VAL A 1 573 ? 4.942 7.351 -36.424 1.00 18.03 573 VAL A N 1
ATOM 4731 C CA . VAL A 1 573 ? 5.598 8.604 -36.042 1.00 18.78 573 VAL A CA 1
ATOM 4732 C C . VAL A 1 573 ? 6.918 8.431 -35.266 1.00 18.92 573 VAL A C 1
ATOM 4733 O O . VAL A 1 573 ? 7.694 9.381 -35.150 1.00 21.49 573 VAL A O 1
ATOM 4737 N N . TRP A 1 574 ? 7.163 7.232 -34.740 1.00 18.72 574 TRP A N 1
ATOM 4738 C CA . TRP A 1 574 ? 8.399 6.950 -33.993 1.00 20.29 574 TRP A CA 1
ATOM 4739 C C . TRP A 1 574 ? 9.585 6.497 -34.859 1.00 19.20 574 TRP A C 1
ATOM 4740 O O . TRP A 1 574 ? 10.721 6.422 -34.378 1.00 18.54 574 TRP A O 1
ATOM 4751 N N . PHE A 1 575 ? 9.316 6.195 -36.125 1.00 17.02 575 PHE A N 1
ATOM 4752 C CA . PHE A 1 575 ? 10.358 5.809 -37.084 1.00 16.28 575 PHE A CA 1
ATOM 4753 C C . PHE A 1 575 ? 11.154 7.031 -37.518 1.00 16.99 575 PHE A C 1
ATOM 4754 O O . PHE A 1 575 ? 10.575 8.066 -37.876 1.00 16.84 575 PHE A O 1
ATOM 4762 N N . ARG A 1 576 ? 12.483 6.910 -37.488 1.00 16.70 576 ARG A N 1
ATOM 4763 C CA . ARG A 1 576 ? 13.381 7.978 -37.931 1.00 16.90 576 ARG A CA 1
ATOM 4764 C C . ARG A 1 576 ? 13.026 8.495 -39.329 1.00 17.84 576 ARG A C 1
ATOM 4765 O O . ARG A 1 576 ? 13.182 9.690 -39.608 1.00 18.55 576 ARG A O 1
ATOM 4773 N N . TYR A 1 577 ? 12.542 7.597 -40.192 1.00 16.30 577 TYR A N 1
ATOM 4774 C CA . TYR A 1 577 ? 12.221 7.943 -41.584 1.00 17.24 577 TYR A CA 1
ATOM 4775 C C . TYR A 1 577 ? 10.719 8.047 -41.845 1.00 17.05 577 TYR A C 1
ATOM 4776 O O . TYR A 1 577 ? 10.263 7.887 -42.981 1.00 16.35 577 TYR A O 1
ATOM 4785 N N . TYR A 1 578 ? 9.957 8.314 -40.785 1.00 15.37 578 TYR A N 1
ATOM 4786 C CA . TYR A 1 578 ? 8.523 8.588 -40.929 1.00 18.04 578 TYR A CA 1
ATOM 4787 C C . TYR A 1 578 ? 8.275 9.651 -41.986 1.00 17.91 578 TYR A C 1
ATOM 4788 O O . TYR A 1 578 ? 8.884 10.722 -41.962 1.00 16.82 578 TYR A O 1
ATOM 4797 N N . ASP A 1 579 ? 7.373 9.351 -42.914 1.00 17.12 579 ASP A N 1
ATOM 4798 C CA . ASP A 1 579 ? 6.994 10.320 -43.926 1.00 16.54 579 ASP A CA 1
ATOM 4799 C C . ASP A 1 579 ? 5.691 9.873 -44.563 1.00 17.22 579 ASP A C 1
ATOM 4800 O O . ASP A 1 579 ? 5.663 8.907 -45.319 1.00 15.12 579 ASP A O 1
ATOM 4805 N N . LEU A 1 580 ? 4.608 10.575 -44.241 1.00 16.75 580 LEU A N 1
ATOM 4806 C CA . LEU A 1 580 ? 3.294 10.199 -44.749 1.00 19.30 580 LEU A CA 1
ATOM 4807 C C . LEU A 1 580 ? 3.209 10.287 -46.277 1.00 17.60 580 LEU A C 1
ATOM 4808 O O . LEU A 1 580 ? 2.386 9.613 -46.894 1.00 18.56 580 LEU A O 1
ATOM 4813 N N . ARG A 1 581 ? 4.068 11.100 -46.889 1.00 17.83 581 ARG A N 1
ATOM 4814 C CA . ARG A 1 581 ? 4.137 11.152 -48.348 1.00 18.38 581 ARG A CA 1
ATOM 4815 C C . ARG A 1 581 ? 4.587 9.804 -48.912 1.00 18.31 581 ARG A C 1
ATOM 4816 O O . ARG A 1 581 ? 4.003 9.301 -49.874 1.00 18.02 581 ARG A O 1
ATOM 4824 N N . ASN A 1 582 ? 5.609 9.217 -48.296 1.00 16.24 582 ASN A N 1
ATOM 4825 C CA . ASN A 1 582 ? 6.120 7.913 -48.722 1.00 14.93 582 ASN A CA 1
ATOM 4826 C C . ASN A 1 582 ? 5.183 6.766 -48.321 1.00 14.57 582 ASN A C 1
ATOM 4827 O O . ASN A 1 582 ? 4.931 5.853 -49.114 1.00 14.16 582 ASN A O 1
ATOM 4832 N N . ALA A 1 583 ? 4.640 6.831 -47.108 1.00 14.36 583 ALA A N 1
ATOM 4833 C CA . ALA A 1 583 ? 3.691 5.811 -46.645 1.00 15.44 583 ALA A CA 1
ATOM 4834 C C . ALA A 1 583 ? 2.491 5.728 -47.593 1.00 16.12 583 ALA A C 1
ATOM 4835 O O . ALA A 1 583 ? 2.058 4.632 -47.981 1.00 15.39 583 ALA A O 1
ATOM 4837 N N . THR A 1 584 ? 1.983 6.898 -47.979 1.00 14.02 584 THR A N 1
ATOM 4838 C CA . THR A 1 584 ? 0.811 6.998 -48.851 1.00 16.38 584 THR A CA 1
ATOM 4839 C C . THR A 1 584 ? 1.157 6.697 -50.315 1.00 15.66 584 THR A C 1
ATOM 4840 O O . THR A 1 584 ? 0.331 6.141 -51.043 1.00 15.72 584 THR A O 1
ATOM 4844 N N . ALA A 1 585 ? 2.369 7.046 -50.741 1.00 15.44 585 ALA A N 1
ATOM 4845 C CA . ALA A 1 585 ? 2.830 6.672 -52.086 1.00 14.80 585 ALA A CA 1
ATOM 4846 C C . ALA A 1 585 ? 2.740 5.174 -52.310 1.00 15.72 585 ALA A C 1
ATOM 4847 O O . ALA A 1 585 ? 2.339 4.737 -53.385 1.00 14.48 585 ALA A O 1
ATOM 4849 N N . ILE A 1 586 ? 3.107 4.394 -51.293 1.00 13.83 586 ILE A N 1
ATOM 4850 C CA . ILE A 1 586 ? 3.029 2.938 -51.388 1.00 13.44 586 ILE A CA 1
ATOM 4851 C C . ILE A 1 586 ? 1.578 2.459 -51.535 1.00 13.45 586 ILE A C 1
ATOM 4852 O O . ILE A 1 586 ? 1.245 1.733 -52.476 1.00 15.28 586 ILE A O 1
ATOM 4857 N N . THR A 1 587 ? 0.715 2.874 -50.609 1.00 14.85 587 THR A N 1
ATOM 4858 C CA . THR A 1 587 ? -0.657 2.359 -50.571 1.00 15.10 587 THR A CA 1
ATOM 4859 C C . THR A 1 587 ? -1.481 2.806 -51.770 1.00 14.72 587 THR A C 1
ATOM 4860 O O . THR A 1 587 ? -2.259 2.025 -52.306 1.00 16.68 587 THR A O 1
ATOM 4864 N N . THR A 1 588 ? -1.282 4.050 -52.202 1.00 15.10 588 THR A N 1
ATOM 4865 C CA . THR A 1 588 ? -2.044 4.600 -53.322 1.00 15.77 588 THR A CA 1
ATOM 4866 C C . THR A 1 588 ? -1.628 3.913 -54.632 1.00 16.62 588 THR A C 1
ATOM 4867 O O . THR A 1 588 ? -2.473 3.596 -55.472 1.00 16.74 588 THR A O 1
ATOM 4871 N N . PHE A 1 589 ? -0.328 3.660 -54.789 1.00 16.59 589 PHE A N 1
ATOM 4872 C CA . PHE A 1 589 ? 0.170 2.899 -55.943 1.00 16.54 589 PHE A CA 1
ATOM 4873 C C . PHE A 1 589 ? -0.452 1.506 -55.975 1.00 16.47 589 PHE A C 1
ATOM 4874 O O . PHE A 1 589 ? -0.827 1.008 -57.044 1.00 17.04 589 PHE A O 1
ATOM 4882 N N . GLY A 1 590 ? -0.561 0.885 -54.802 1.00 14.68 590 GLY A N 1
ATOM 4883 C CA . GLY A 1 590 ? -1.209 -0.419 -54.670 1.00 16.36 590 GLY A CA 1
ATOM 4884 C C . GLY A 1 590 ? -2.651 -0.414 -55.140 1.00 17.50 590 GLY A C 1
ATOM 4885 O O . GLY A 1 590 ? -3.081 -1.328 -55.854 1.00 16.87 590 GLY A O 1
ATOM 4886 N N . GLN A 1 591 ? -3.400 0.614 -54.734 1.00 15.54 591 GLN A N 1
ATOM 4887 C CA . GLN A 1 591 ? -4.802 0.758 -55.140 1.00 17.68 591 GLN A CA 1
ATOM 4888 C C . GLN A 1 591 ? -4.911 0.817 -56.661 1.00 18.00 591 GLN A C 1
ATOM 4889 O O . GLN A 1 591 ? -5.755 0.143 -57.264 1.00 19.19 591 GLN A O 1
ATOM 4895 N N . MET A 1 592 ? -4.042 1.614 -57.272 1.00 17.36 592 MET A N 1
ATOM 4896 C CA . MET A 1 592 ? -4.002 1.743 -58.723 1.00 17.79 592 MET A CA 1
ATOM 4897 C C . MET A 1 592 ? -3.636 0.423 -59.392 1.00 18.34 592 MET A C 1
ATOM 4898 O O . MET A 1 592 ? -4.300 0.013 -60.335 1.00 19.35 592 MET A O 1
ATOM 4903 N N . ALA A 1 593 ? -2.588 -0.238 -58.898 1.00 17.80 593 ALA A N 1
ATOM 4904 C CA . ALA A 1 593 ? -2.109 -1.489 -59.500 1.00 18.76 593 ALA A CA 1
ATOM 4905 C C . ALA A 1 593 ? -3.203 -2.558 -59.565 1.00 18.38 593 ALA A C 1
ATOM 4906 O O . ALA A 1 593 ? -3.379 -3.208 -60.600 1.00 17.71 593 ALA A O 1
ATOM 4908 N N . LEU A 1 594 ? -3.928 -2.743 -58.462 1.00 18.63 594 LEU A N 1
ATOM 4909 C CA . LEU A 1 594 ? -4.994 -3.748 -58.421 1.00 18.32 594 LEU A CA 1
ATOM 4910 C C . LEU A 1 594 ? -6.114 -3.433 -59.416 1.00 19.15 594 LEU A C 1
ATOM 4911 O O . LEU A 1 594 ? -6.556 -4.310 -60.161 1.00 20.84 594 LEU A O 1
ATOM 4916 N N . GLN A 1 595 ? -6.564 -2.182 -59.421 1.00 19.31 595 GLN A N 1
ATOM 4917 C CA . GLN A 1 595 ? -7.684 -1.773 -60.267 1.00 20.44 595 GLN A CA 1
ATOM 4918 C C . GLN A 1 595 ? -7.297 -1.661 -61.741 1.00 20.80 595 GLN A C 1
ATOM 4919 O O . GLN A 1 595 ? -8.115 -1.930 -62.625 1.00 22.06 595 GLN A O 1
ATOM 4925 N N . TRP A 1 596 ? -6.043 -1.287 -61.992 1.00 19.62 596 TRP A N 1
ATOM 4926 C CA . TRP A 1 596 ? -5.476 -1.285 -63.341 1.00 20.21 596 TRP A CA 1
ATOM 4927 C C . TRP A 1 596 ? -5.506 -2.704 -63.908 1.00 19.87 596 TRP A C 1
ATOM 4928 O O . TRP A 1 596 ? -5.995 -2.925 -65.023 1.00 20.55 596 TRP A O 1
ATOM 4939 N N . ILE A 1 597 ? -5.011 -3.670 -63.134 1.00 19.71 597 ILE A N 1
ATOM 4940 C CA . ILE A 1 597 ? -4.946 -5.041 -63.631 1.00 19.48 597 ILE A CA 1
ATOM 4941 C C . ILE A 1 597 ? -6.319 -5.727 -63.697 1.00 20.88 597 ILE A C 1
ATOM 4942 O O . ILE A 1 597 ? -6.529 -6.587 -64.553 1.00 19.78 597 ILE A O 1
ATOM 4947 N N . GLU A 1 598 ? -7.244 -5.338 -62.817 1.00 19.22 598 GLU A N 1
ATOM 4948 C CA . GLU A 1 598 ? -8.634 -5.794 -62.932 1.00 20.24 598 GLU A CA 1
ATOM 4949 C C . GLU A 1 598 ? -9.170 -5.423 -64.316 1.00 22.67 598 GLU A C 1
ATOM 4950 O O . GLU A 1 598 ? -9.751 -6.261 -65.008 1.00 22.23 598 GLU A O 1
ATOM 4956 N N . ARG A 1 599 ? -8.955 -4.167 -64.708 1.00 21.62 599 ARG A N 1
ATOM 4957 C CA . ARG A 1 599 ? -9.384 -3.674 -66.019 1.00 24.38 599 ARG A CA 1
ATOM 4958 C C . ARG A 1 599 ? -8.740 -4.470 -67.151 1.00 24.01 599 ARG A C 1
ATOM 4959 O O . ARG A 1 599 ? -9.429 -4.915 -68.067 1.00 24.33 599 ARG A O 1
ATOM 4967 N N . LYS A 1 600 ? -7.424 -4.656 -67.070 1.00 24.30 600 LYS A N 1
ATOM 4968 C CA . LYS A 1 600 ? -6.664 -5.378 -68.095 1.00 23.82 600 LYS A CA 1
ATOM 4969 C C . LYS A 1 600 ? -7.078 -6.843 -68.234 1.00 24.68 600 LYS A C 1
ATOM 4970 O O . LYS A 1 600 ? -7.155 -7.366 -69.349 1.00 24.94 600 LYS A O 1
ATOM 4976 N N . VAL A 1 601 ? -7.338 -7.503 -67.107 1.00 22.64 601 VAL A N 1
ATOM 4977 C CA . VAL A 1 601 ? -7.771 -8.900 -67.131 1.00 23.95 601 VAL A CA 1
ATOM 4978 C C . VAL A 1 601 ? -9.175 -9.026 -67.735 1.00 24.32 601 VAL A C 1
ATOM 4979 O O . VAL A 1 601 ? -9.409 -9.894 -68.580 1.00 26.09 601 VAL A O 1
ATOM 4983 N N . ASN A 1 602 ? -10.092 -8.154 -67.311 1.00 24.10 602 ASN A N 1
ATOM 4984 C CA . ASN A 1 602 ? -11.433 -8.083 -67.912 1.00 24.79 602 ASN A CA 1
ATOM 4985 C C . ASN A 1 602 ? -11.374 -7.834 -69.417 1.00 26.80 602 ASN A C 1
ATOM 4986 O O . ASN A 1 602 ? -12.082 -8.489 -70.183 1.00 27.21 602 ASN A O 1
ATOM 4991 N N . GLU A 1 603 ? -10.527 -6.894 -69.835 1.00 26.78 603 GLU A N 1
ATOM 4992 C CA . GLU A 1 603 ? -10.359 -6.597 -71.260 1.00 28.49 603 GLU A CA 1
ATOM 4993 C C . GLU A 1 603 ? -9.844 -7.820 -72.011 1.00 28.80 603 GLU A C 1
ATOM 4994 O O . GLU A 1 603 ? -10.381 -8.174 -73.065 1.00 29.06 603 GLU A O 1
ATOM 5000 N N . TYR A 1 604 ? -8.818 -8.470 -71.461 1.00 27.75 604 TYR A N 1
ATOM 5001 C CA . TYR A 1 604 ? -8.231 -9.650 -72.092 1.00 27.79 604 TYR A CA 1
ATOM 5002 C C . TYR A 1 604 ? -9.244 -10.784 -72.255 1.00 28.93 604 TYR A C 1
ATOM 5003 O O . TYR A 1 604 ? -9.374 -11.353 -73.339 1.00 29.36 604 TYR A O 1
ATOM 5012 N N . LEU A 1 605 ? -9.951 -11.112 -71.177 1.00 27.31 605 LEU A N 1
ATOM 5013 C CA . LEU A 1 605 ? -10.877 -12.242 -71.200 1.00 28.80 605 LEU A CA 1
ATOM 5014 C C . LEU A 1 605 ? -12.129 -11.984 -72.050 1.00 30.18 605 LEU A C 1
ATOM 5015 O O . LEU A 1 605 ? -12.636 -12.902 -72.698 1.00 31.43 605 LEU A O 1
ATOM 5020 N N . ASN A 1 606 ? -12.611 -10.742 -72.061 1.00 31.38 606 ASN A N 1
ATOM 5021 C CA . ASN A 1 606 ? -13.710 -10.352 -72.948 1.00 34.25 606 ASN A CA 1
ATOM 5022 C C . ASN A 1 606 ? -13.335 -10.502 -74.422 1.00 37.35 606 ASN A C 1
ATOM 5023 O O . ASN A 1 606 ? -14.185 -10.835 -75.257 1.00 37.85 606 ASN A O 1
ATOM 5028 N N . GLU A 1 607 ? -12.059 -10.257 -74.724 1.00 38.47 607 GLU A N 1
ATOM 5029 C CA . GLU A 1 607 ? -11.516 -10.443 -76.067 1.00 42.31 607 GLU A CA 1
ATOM 5030 C C . GLU A 1 607 ? -11.503 -11.922 -76.453 1.00 43.21 607 GLU A C 1
ATOM 5031 O O . GLU A 1 607 ? -12.047 -12.291 -77.493 1.00 42.88 607 GLU A O 1
ATOM 5037 N N . VAL A 1 608 ? -10.904 -12.767 -75.612 1.00 43.32 608 VAL A N 1
ATOM 5038 C CA . VAL A 1 608 ? -10.825 -14.208 -75.908 1.00 46.18 608 VAL A CA 1
ATOM 5039 C C . VAL A 1 608 ? -12.201 -14.898 -75.925 1.00 46.58 608 VAL A C 1
ATOM 5040 O O . VAL A 1 608 ? -12.385 -15.900 -76.620 1.00 46.62 608 VAL A O 1
ATOM 5044 N N . CYS A 1 609 ? -13.158 -14.346 -75.177 1.00 46.12 609 CYS A N 1
ATOM 5045 C CA . CYS A 1 609 ? -14.529 -14.873 -75.148 1.00 47.06 609 CYS A CA 1
ATOM 5046 C C . CYS A 1 609 ? -15.453 -14.207 -76.173 1.00 48.73 609 CYS A C 1
ATOM 5047 O O . CYS A 1 609 ? -16.541 -14.714 -76.458 1.00 49.83 609 CYS A O 1
ATOM 5050 N N . GLY A 1 610 ? -15.013 -13.078 -76.721 1.00 50.02 610 GLY A N 1
ATOM 5051 C CA . GLY A 1 610 ? -15.776 -12.351 -77.733 1.00 51.91 610 GLY A CA 1
ATOM 5052 C C . GLY A 1 610 ? -16.990 -11.626 -77.179 1.00 52.89 610 GLY A C 1
ATOM 5053 O O . GLY A 1 610 ? -17.995 -11.469 -77.876 1.00 52.88 610 GLY A O 1
ATOM 5054 N N . THR A 1 611 ? -16.898 -11.187 -75.924 1.00 52.33 611 THR A N 1
ATOM 5055 C CA . THR A 1 611 ? -17.976 -10.433 -75.282 1.00 53.31 611 THR A CA 1
ATOM 5056 C C . THR A 1 611 ? -17.583 -8.972 -75.055 1.00 54.05 611 THR A C 1
ATOM 5057 O O . THR A 1 611 ? -16.486 -8.546 -75.436 1.00 53.88 611 THR A O 1
ATOM 5061 N N . GLU A 1 612 ? -18.486 -8.208 -74.443 1.00 54.44 612 GLU A N 1
ATOM 5062 C CA . GLU A 1 612 ? -18.226 -6.807 -74.123 1.00 54.79 612 GLU A CA 1
ATOM 5063 C C . GLU A 1 612 ? -18.816 -6.437 -72.761 1.00 53.00 612 GLU A C 1
ATOM 5064 O O . GLU A 1 612 ? -19.984 -6.719 -72.477 1.00 53.47 612 GLU A O 1
ATOM 5070 N N . GLY A 1 613 ? -17.989 -5.823 -71.917 1.00 50.82 613 GLY A N 1
ATOM 5071 C CA . GLY A 1 613 ? -18.429 -5.316 -70.618 1.00 48.08 613 GLY A CA 1
ATOM 5072 C C . GLY A 1 613 ? -18.708 -6.345 -69.535 1.00 45.63 613 GLY A C 1
ATOM 5073 O O . GLY A 1 613 ? -19.195 -5.986 -68.459 1.00 46.84 613 GLY A O 1
ATOM 5074 N N . GLU A 1 614 ? -18.407 -7.616 -69.807 1.00 43.34 614 GLU A N 1
ATOM 5075 C CA . GLU A 1 614 ? -18.577 -8.685 -68.815 1.00 42.23 614 GLU A CA 1
ATOM 5076 C C . GLU A 1 614 ? -17.489 -8.654 -67.737 1.00 39.07 614 GLU A C 1
ATOM 5077 O O . GLU A 1 614 ? -16.308 -8.481 -68.046 1.00 38.57 614 GLU A O 1
ATOM 5083 N N . ALA A 1 615 ? -17.896 -8.839 -66.481 1.00 36.09 615 ALA A N 1
ATOM 5084 C CA . ALA A 1 615 ? -16.974 -8.803 -65.348 1.00 34.15 615 ALA A CA 1
ATOM 5085 C C . ALA A 1 615 ? -16.434 -10.192 -64.994 1.00 32.65 615 ALA A C 1
ATOM 5086 O O . ALA A 1 615 ? -17.114 -10.989 -64.347 1.00 34.46 615 ALA A O 1
ATOM 5088 N N . PHE A 1 616 ? -15.209 -10.472 -65.430 1.00 28.35 616 PHE A N 1
ATOM 5089 C CA . PHE A 1 616 ? -14.538 -11.733 -65.117 1.00 25.89 616 PHE A CA 1
ATOM 5090 C C . PHE A 1 616 ? -13.902 -11.698 -63.734 1.00 23.62 616 PHE A C 1
ATOM 5091 O O . PHE A 1 616 ? -13.901 -12.702 -63.021 1.00 24.37 616 PHE A O 1
ATOM 5099 N N . VAL A 1 617 ? -13.362 -10.542 -63.362 1.00 22.61 617 VAL A N 1
ATOM 5100 C CA . VAL A 1 617 ? -12.792 -10.362 -62.024 1.00 20.80 617 VAL A CA 1
ATOM 5101 C C . VAL A 1 617 ? -13.938 -10.127 -61.041 1.00 20.69 617 VAL A C 1
ATOM 5102 O O . VAL A 1 617 ? -14.634 -9.116 -61.113 1.00 20.98 617 VAL A O 1
ATOM 5106 N N . LEU A 1 618 ? -14.143 -11.088 -60.147 1.00 19.69 618 LEU A N 1
ATOM 5107 C CA . LEU A 1 618 ? -15.295 -11.075 -59.244 1.00 19.95 618 LEU A CA 1
ATOM 5108 C C . LEU A 1 618 ? -14.955 -10.434 -57.903 1.00 18.83 618 LEU A C 1
ATOM 5109 O O . LEU A 1 618 ? -15.848 -10.006 -57.165 1.00 20.10 618 LEU A O 1
ATOM 5114 N N . TYR A 1 619 ? -13.660 -10.394 -57.590 1.00 18.02 619 TYR A N 1
ATOM 5115 C CA . TYR A 1 619 ? -13.182 -9.922 -56.298 1.00 16.82 619 TYR A CA 1
ATOM 5116 C C . TYR A 1 619 ? -11.696 -9.615 -56.345 1.00 18.10 619 TYR A C 1
ATOM 5117 O O . TYR A 1 619 ? -10.953 -10.164 -57.162 1.00 18.51 619 TYR A O 1
ATOM 5126 N N . GLY A 1 620 ? -11.275 -8.733 -55.450 1.00 17.77 620 GLY A N 1
ATOM 5127 C CA . GLY A 1 620 ? -9.866 -8.466 -55.239 1.00 17.83 620 GLY A CA 1
ATOM 5128 C C . GLY A 1 620 ? -9.684 -7.787 -53.902 1.00 17.01 620 GLY A C 1
ATOM 5129 O O . GLY A 1 620 ? -10.569 -7.062 -53.442 1.00 17.86 620 GLY A O 1
ATOM 5130 N N . ASP A 1 621 ? -8.536 -8.028 -53.278 1.00 14.76 621 ASP A N 1
ATOM 5131 C CA . ASP A 1 621 ? -8.208 -7.409 -52.001 1.00 15.43 621 ASP A CA 1
ATOM 5132 C C . ASP A 1 621 ? -6.711 -7.131 -51.953 1.00 15.92 621 ASP A C 1
ATOM 5133 O O . ASP A 1 621 ? -5.898 -8.064 -51.861 1.00 15.21 621 ASP A O 1
ATOM 5138 N N . THR A 1 622 ? -6.377 -5.841 -52.044 1.00 15.99 622 THR A N 1
ATOM 5139 C CA . THR A 1 622 ? -5.014 -5.310 -51.904 1.00 17.06 622 THR A CA 1
ATOM 5140 C C . THR A 1 622 ? -4.104 -5.640 -53.093 1.00 17.19 622 THR A C 1
ATOM 5141 O O . THR A 1 622 ? -3.678 -4.739 -53.808 1.00 18.69 622 THR A O 1
ATOM 5145 N N . ASP A 1 623 ? -3.819 -6.926 -53.289 1.00 17.90 623 ASP A N 1
ATOM 5146 C CA . ASP A 1 623 ? -2.801 -7.360 -54.245 1.00 18.97 623 ASP A CA 1
ATOM 5147 C C . ASP A 1 623 ? -3.216 -8.597 -55.041 1.00 19.28 623 ASP A C 1
ATOM 5148 O O . ASP A 1 623 ? -2.437 -9.111 -55.842 1.00 19.71 623 ASP A O 1
ATOM 5153 N N . SER A 1 624 ? -4.441 -9.063 -54.814 1.00 18.69 624 SER A N 1
ATOM 5154 C CA . SER A 1 624 ? -4.923 -10.298 -55.420 1.00 20.42 624 SER A CA 1
ATOM 5155 C C . SER A 1 624 ? -6.232 -10.079 -56.158 1.00 21.11 624 SER A C 1
ATOM 5156 O O . SER A 1 624 ? -7.053 -9.251 -55.750 1.00 22.60 624 SER A O 1
ATOM 5159 N N . ILE A 1 625 ? -6.422 -10.823 -57.244 1.00 18.25 625 ILE A N 1
ATOM 5160 C CA . ILE A 1 625 ? -7.692 -10.827 -57.964 1.00 19.22 625 ILE A CA 1
ATOM 5161 C C . ILE A 1 625 ? -8.207 -12.250 -58.091 1.00 18.47 625 ILE A C 1
ATOM 5162 O O . ILE A 1 625 ? -7.425 -13.203 -58.105 1.00 18.54 625 ILE A O 1
ATOM 5167 N N . TYR A 1 626 ? -9.529 -12.369 -58.151 1.00 18.99 626 TYR A N 1
ATOM 5168 C CA . TYR A 1 626 ? -10.211 -13.645 -58.294 1.00 18.48 626 TYR A CA 1
ATOM 5169 C C . TYR A 1 626 ? -11.021 -13.614 -59.577 1.00 20.44 626 TYR A C 1
ATOM 5170 O O . TYR A 1 626 ? -11.880 -12.749 -59.765 1.00 20.30 626 TYR A O 1
ATOM 5179 N N . VAL A 1 627 ? -10.707 -14.553 -60.466 1.00 19.37 627 VAL A N 1
ATOM 5180 C CA . VAL A 1 627 ? -11.263 -14.581 -61.814 1.00 21.12 627 VAL A CA 1
ATOM 5181 C C . VAL A 1 627 ? -12.215 -15.760 -61.978 1.00 21.20 627 VAL A C 1
ATOM 5182 O O . VAL A 1 627 ? -11.867 -16.901 -61.669 1.00 22.73 627 VAL A O 1
ATOM 5186 N N . SER A 1 628 ? -13.421 -15.472 -62.456 1.00 21.74 628 SER A N 1
ATOM 5187 C CA . SER A 1 628 ? -14.391 -16.516 -62.768 1.00 22.29 628 SER A CA 1
ATOM 5188 C C . SER A 1 628 ? -13.929 -17.276 -64.017 1.00 25.24 628 SER A C 1
ATOM 5189 O O . SER A 1 628 ? -13.743 -16.678 -65.082 1.00 27.06 628 SER A O 1
ATOM 5192 N N . ALA A 1 629 ? -13.729 -18.587 -63.873 1.00 24.75 629 ALA A N 1
ATOM 5193 C CA . ALA A 1 629 ? -13.240 -19.435 -64.969 1.00 23.78 629 ALA A CA 1
ATOM 5194 C C . ALA A 1 629 ? -14.338 -20.262 -65.662 1.00 24.55 629 ALA A C 1
ATOM 5195 O O . ALA A 1 629 ? -14.049 -21.062 -66.559 1.00 22.89 629 ALA A O 1
ATOM 5197 N N . ASP A 1 630 ? -15.588 -20.061 -65.252 1.00 23.59 630 ASP A N 1
ATOM 5198 C CA . ASP A 1 630 ? -16.742 -20.791 -65.811 1.00 23.57 630 ASP A CA 1
ATOM 5199 C C . ASP A 1 630 ? -16.763 -20.821 -67.333 1.00 25.30 630 ASP A C 1
ATOM 5200 O O . ASP A 1 630 ? -16.929 -21.887 -67.941 1.00 24.30 630 ASP A O 1
ATOM 5205 N N . LYS A 1 631 ? -16.610 -19.648 -67.946 1.00 23.43 631 LYS A N 1
ATOM 5206 C CA . LYS A 1 631 ? -16.692 -19.524 -69.397 1.00 25.86 631 LYS A CA 1
ATOM 5207 C C . LYS A 1 631 ? -15.542 -20.227 -70.101 1.00 26.72 631 LYS A C 1
ATOM 5208 O O . LYS A 1 631 ? -15.701 -20.705 -71.226 1.00 26.03 631 LYS A O 1
ATOM 5214 N N . ILE A 1 632 ? -14.390 -20.283 -69.433 1.00 25.83 632 ILE A N 1
ATOM 5215 C CA . ILE A 1 632 ? -13.208 -20.955 -69.981 1.00 27.32 632 ILE A CA 1
ATOM 5216 C C . ILE A 1 632 ? -13.436 -22.467 -70.000 1.00 25.89 632 ILE A C 1
ATOM 5217 O O . ILE A 1 632 ? -13.194 -23.121 -71.016 1.00 26.50 632 ILE A O 1
ATOM 5222 N N . ILE A 1 633 ? -13.915 -23.005 -68.880 1.00 25.00 633 ILE A N 1
ATOM 5223 C CA . ILE A 1 633 ? -14.273 -24.420 -68.778 1.00 25.80 633 ILE A CA 1
ATOM 5224 C C . ILE A 1 633 ? -15.363 -24.779 -69.791 1.00 28.02 633 ILE A C 1
ATOM 5225 O O . ILE A 1 633 ? -15.261 -25.797 -70.482 1.00 28.14 633 ILE A O 1
ATOM 5230 N N . ASP A 1 634 ? -16.391 -23.935 -69.872 1.00 27.58 634 ASP A N 1
ATOM 5231 C CA . ASP A 1 634 ? -17.540 -24.172 -70.750 1.00 31.19 634 ASP A CA 1
ATOM 5232 C C . ASP A 1 634 ? -17.204 -24.095 -72.234 1.00 32.82 634 ASP A C 1
ATOM 5233 O O . ASP A 1 634 ? -17.927 -24.654 -73.065 1.00 32.63 634 ASP A O 1
ATOM 5238 N N . LYS A 1 635 ? -16.124 -23.389 -72.562 1.00 33.30 635 LYS A N 1
ATOM 5239 C CA . LYS A 1 635 ? -15.666 -23.289 -73.944 1.00 36.38 635 LYS A CA 1
ATOM 5240 C C . LYS A 1 635 ? -15.145 -24.616 -74.489 1.00 36.30 635 LYS A C 1
ATOM 5241 O O . LYS A 1 635 ? -15.298 -24.896 -75.677 1.00 37.00 635 LYS A O 1
ATOM 5247 N N . VAL A 1 636 ? -14.547 -25.438 -73.630 1.00 34.53 636 VAL A N 1
ATOM 5248 C CA . VAL A 1 636 ? -14.190 -26.791 -74.052 1.00 36.50 636 VAL A CA 1
ATOM 5249 C C . VAL A 1 636 ? -15.320 -27.776 -73.732 1.00 35.96 636 VAL A C 1
ATOM 5250 O O . VAL A 1 636 ? -15.569 -28.705 -74.504 1.00 36.72 636 VAL A O 1
ATOM 5254 N N . GLY A 1 637 ? -16.018 -27.542 -72.619 1.00 35.00 637 GLY A N 1
ATOM 5255 C CA . GLY A 1 637 ? -17.139 -28.386 -72.196 1.00 36.04 637 GLY A CA 1
ATOM 5256 C C . GLY A 1 637 ? -16.718 -29.423 -71.171 1.00 36.59 637 GLY A C 1
ATOM 5257 O O . GLY A 1 637 ? -15.744 -30.146 -71.381 1.00 36.66 637 GLY A O 1
ATOM 5258 N N . GLU A 1 638 ? -17.458 -29.498 -70.066 1.00 37.93 638 GLU A N 1
ATOM 5259 C CA . GLU A 1 638 ? -17.129 -30.400 -68.952 1.00 39.84 638 GLU A CA 1
ATOM 5260 C C . GLU A 1 638 ? -17.015 -31.880 -69.340 1.00 40.83 638 GLU A C 1
ATOM 5261 O O . GLU A 1 638 ? -16.200 -32.607 -68.771 1.00 41.07 638 GLU A O 1
ATOM 5267 N N . SER A 1 639 ? -17.821 -32.317 -70.307 1.00 42.41 639 SER A N 1
ATOM 5268 C CA . SER A 1 639 ? -17.837 -33.723 -70.729 1.00 43.08 639 SER A CA 1
ATOM 5269 C C . SER A 1 639 ? -16.564 -34.149 -71.468 1.00 42.92 639 SER A C 1
ATOM 5270 O O . SER A 1 639 ? -16.348 -35.340 -71.706 1.00 44.64 639 SER A O 1
ATOM 5273 N N . LYS A 1 640 ? -15.730 -33.175 -71.825 1.00 40.38 640 LYS A N 1
ATOM 5274 C CA . LYS A 1 640 ? -14.461 -33.435 -72.501 1.00 40.37 640 LYS A CA 1
ATOM 5275 C C . LYS A 1 640 ? -13.332 -33.822 -71.539 1.00 38.57 640 LYS A C 1
ATOM 5276 O O . LYS A 1 640 ? -12.304 -34.352 -71.968 1.00 38.70 640 LYS A O 1
ATOM 5282 N N . PHE A 1 641 ? -13.518 -33.553 -70.246 1.00 36.25 641 PHE A N 1
ATOM 5283 C CA . PHE A 1 641 ? -12.484 -33.843 -69.246 1.00 33.53 641 PHE A CA 1
ATOM 5284 C C . PHE A 1 641 ? -12.605 -35.247 -68.659 1.00 33.59 641 PHE A C 1
ATOM 5285 O O . PHE A 1 641 ? -13.699 -35.697 -68.334 1.00 32.64 641 PHE A O 1
ATOM 5293 N N . ARG A 1 642 ? -11.466 -35.923 -68.523 1.00 35.52 642 ARG A N 1
ATOM 5294 C CA . ARG A 1 642 ? -11.416 -37.290 -67.999 1.00 37.04 642 ARG A CA 1
ATOM 5295 C C . ARG A 1 642 ? -11.715 -37.343 -66.506 1.00 35.42 642 ARG A C 1
ATOM 5296 O O . ARG A 1 642 ? -12.412 -38.242 -66.034 1.00 35.13 642 ARG A O 1
ATOM 5304 N N . ASP A 1 643 ? -11.171 -36.373 -65.773 1.00 32.71 643 ASP A N 1
ATOM 5305 C CA . ASP A 1 643 ? -11.327 -36.287 -64.326 1.00 31.52 643 ASP A CA 1
ATOM 5306 C C . ASP A 1 643 ? -11.078 -34.849 -63.865 1.00 29.33 643 ASP A C 1
ATOM 5307 O O . ASP A 1 643 ? -10.790 -33.965 -64.683 1.00 26.43 643 ASP A O 1
ATOM 5312 N N . THR A 1 644 ? -11.186 -34.624 -62.558 1.00 28.36 644 THR A N 1
ATOM 5313 C CA . THR A 1 644 ? -10.937 -33.310 -61.969 1.00 28.33 644 THR A CA 1
ATOM 5314 C C . THR A 1 644 ? -9.552 -32.791 -62.344 1.00 29.68 644 THR A C 1
ATOM 5315 O O . THR A 1 644 ? -9.415 -31.660 -62.820 1.00 27.78 644 THR A O 1
ATOM 5319 N N . ASN A 1 645 ? -8.536 -33.632 -62.147 1.00 29.89 645 ASN A N 1
ATOM 5320 C CA . ASN A 1 645 ? -7.154 -33.250 -62.405 1.00 29.62 645 ASN A CA 1
ATOM 5321 C C . ASN A 1 645 ? -6.941 -32.752 -63.831 1.00 28.83 645 ASN A C 1
ATOM 5322 O O . ASN A 1 645 ? -6.094 -31.892 -64.059 1.00 28.23 645 ASN A O 1
ATOM 5327 N N . HIS A 1 646 ? -7.727 -33.282 -64.773 1.00 27.46 646 HIS A N 1
ATOM 5328 C CA . HIS A 1 646 ? -7.649 -32.891 -66.183 1.00 27.94 646 HIS A CA 1
ATOM 5329 C C . HIS A 1 646 ? -8.016 -31.419 -66.413 1.00 27.14 646 HIS A C 1
ATOM 5330 O O . HIS A 1 646 ? -7.269 -30.703 -67.089 1.00 26.93 646 HIS A O 1
ATOM 5337 N N . TRP A 1 647 ? -9.137 -30.958 -65.851 1.00 25.40 647 TRP A N 1
ATOM 5338 C CA . TRP A 1 647 ? -9.486 -29.531 -65.981 1.00 24.46 647 TRP A CA 1
ATOM 5339 C C . TRP A 1 647 ? -8.603 -28.611 -65.139 1.00 23.42 647 TRP A C 1
ATOM 5340 O O . TRP A 1 647 ? -8.396 -27.450 -65.504 1.00 24.30 647 TRP A O 1
ATOM 5351 N N . VAL A 1 648 ? -8.080 -29.125 -64.026 1.00 23.18 648 VAL A N 1
ATOM 5352 C CA . VAL A 1 648 ? -7.105 -28.368 -63.230 1.00 23.32 648 VAL A CA 1
ATOM 5353 C C . VAL A 1 648 ? -5.851 -28.111 -64.074 1.00 25.14 648 VAL A C 1
ATOM 5354 O O . VAL A 1 648 ? -5.378 -26.979 -64.156 1.00 23.80 648 VAL A O 1
ATOM 5358 N N . ASP A 1 649 ? -5.344 -29.159 -64.725 1.00 25.71 649 ASP A N 1
ATOM 5359 C CA . ASP A 1 649 ? -4.219 -29.033 -65.658 1.00 26.86 649 ASP A CA 1
ATOM 5360 C C . ASP A 1 649 ? -4.499 -27.999 -66.740 1.00 26.96 649 ASP A C 1
ATOM 5361 O O . ASP A 1 649 ? -3.630 -27.200 -67.078 1.00 27.56 649 ASP A O 1
ATOM 5366 N N . PHE A 1 650 ? -5.718 -28.029 -67.278 1.00 28.19 650 PHE A N 1
ATOM 5367 C CA . PHE A 1 650 ? -6.123 -27.127 -68.351 1.00 27.97 650 PHE A CA 1
ATOM 5368 C C . PHE A 1 650 ? -6.105 -25.672 -67.884 1.00 27.35 650 PHE A C 1
ATOM 5369 O O . PHE A 1 650 ? -5.550 -24.804 -68.566 1.00 26.47 650 PHE A O 1
ATOM 5377 N N . LEU A 1 651 ? -6.704 -25.413 -66.724 1.00 25.23 651 LEU A N 1
ATOM 5378 C CA . LEU A 1 651 ? -6.682 -24.068 -66.144 1.00 24.51 651 LEU A CA 1
ATOM 5379 C C . LEU A 1 651 ? -5.269 -23.618 -65.775 1.00 25.65 651 LEU A C 1
ATOM 5380 O O . LEU A 1 651 ? -4.908 -22.460 -65.986 1.00 25.53 651 LEU A O 1
ATOM 5385 N N . ASP A 1 652 ? -4.474 -24.539 -65.235 1.00 26.33 652 ASP A N 1
ATOM 5386 C CA . ASP A 1 652 ? -3.072 -24.259 -64.911 1.00 26.98 652 ASP A CA 1
ATOM 5387 C C . ASP A 1 652 ? -2.319 -23.774 -66.148 1.00 27.40 652 ASP A C 1
ATOM 5388 O O . ASP A 1 652 ? -1.620 -22.760 -66.105 1.00 26.79 652 ASP A O 1
ATOM 5393 N N . LYS A 1 653 ? -2.488 -24.498 -67.254 1.00 27.37 653 LYS A N 1
ATOM 5394 C CA . LYS A 1 653 ? -1.834 -24.164 -68.513 1.00 29.00 653 LYS A CA 1
ATOM 5395 C C . LYS A 1 653 ? -2.375 -22.848 -69.091 1.00 28.41 653 LYS A C 1
ATOM 5396 O O . LYS A 1 653 ? -1.606 -22.022 -69.590 1.00 29.15 653 LYS A O 1
ATOM 5402 N N . PHE A 1 654 ? -3.688 -22.651 -69.002 1.00 27.00 654 PHE A N 1
ATOM 5403 C CA . PHE A 1 654 ? -4.319 -21.418 -69.469 1.00 26.98 654 PHE A CA 1
ATOM 5404 C C . PHE A 1 654 ? -3.79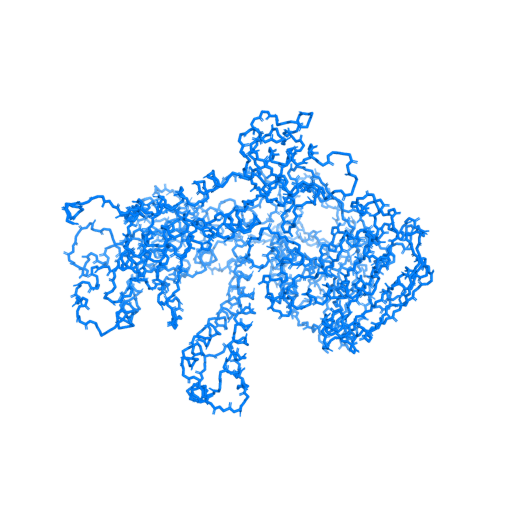7 -20.206 -68.692 1.00 27.53 654 PHE A C 1
ATOM 5405 O O . PHE A 1 654 ? -3.479 -19.171 -69.284 1.00 27.85 654 PHE A O 1
ATOM 5413 N N . ALA A 1 655 ? -3.701 -20.352 -67.372 1.00 27.55 655 ALA A N 1
ATOM 5414 C CA . ALA A 1 655 ? -3.193 -19.282 -66.515 1.00 28.45 655 ALA A CA 1
ATOM 5415 C C . ALA A 1 655 ? -1.744 -18.943 -66.854 1.00 30.47 655 ALA A C 1
ATOM 5416 O O . ALA A 1 655 ? -1.403 -17.772 -67.030 1.00 31.20 655 ALA A O 1
ATOM 5418 N N . ARG A 1 656 ? -0.906 -19.970 -66.978 1.00 31.78 656 ARG A N 1
ATOM 5419 C CA . ARG A 1 656 ? 0.528 -19.777 -67.206 1.00 33.75 656 ARG A CA 1
ATOM 5420 C C . ARG A 1 656 ? 0.865 -19.282 -68.620 1.00 34.05 656 ARG A C 1
ATOM 5421 O O . ARG A 1 656 ? 1.713 -18.401 -68.785 1.00 34.69 656 ARG A O 1
ATOM 5429 N N . GLU A 1 657 ? 0.199 -19.835 -69.632 1.00 33.83 657 GLU A N 1
ATOM 5430 C CA . GLU A 1 657 ? 0.562 -19.565 -71.027 1.00 34.56 657 GLU A CA 1
ATOM 5431 C C . GLU A 1 657 ? -0.214 -18.413 -71.674 1.00 34.13 657 GLU A C 1
ATOM 5432 O O . GLU A 1 657 ? 0.250 -17.822 -72.651 1.00 34.53 657 GLU A O 1
ATOM 5438 N N . ARG A 1 658 ? -1.388 -18.097 -71.135 1.00 33.22 658 ARG A N 1
ATOM 5439 C CA . ARG A 1 658 ? -2.233 -17.061 -71.731 1.00 33.22 658 ARG A CA 1
ATOM 5440 C C . ARG A 1 658 ? -2.444 -15.848 -70.829 1.00 32.28 658 ARG A C 1
ATOM 5441 O O . ARG A 1 658 ? -2.211 -14.713 -71.247 1.00 33.56 658 ARG A O 1
ATOM 5449 N N . MET A 1 659 ? -2.869 -16.084 -69.593 1.00 28.96 659 MET A N 1
ATOM 5450 C CA . MET A 1 659 ? -3.220 -14.977 -68.707 1.00 28.66 659 MET A CA 1
ATOM 5451 C C . MET A 1 659 ? -2.023 -14.227 -68.133 1.00 27.82 659 MET A C 1
ATOM 5452 O O . MET A 1 659 ? -2.004 -12.996 -68.149 1.00 28.26 659 MET A O 1
ATOM 5457 N N . GLU A 1 660 ? -1.030 -14.963 -67.638 1.00 27.61 660 GLU A N 1
ATOM 5458 C CA . GLU A 1 660 ? 0.155 -14.337 -67.052 1.00 26.10 660 GLU A CA 1
ATOM 5459 C C . GLU A 1 660 ? 0.912 -13.441 -68.052 1.00 26.49 660 GLU A C 1
ATOM 5460 O O . GLU A 1 660 ? 1.288 -12.324 -67.692 1.00 25.70 660 GLU A O 1
ATOM 5466 N N . PRO A 1 661 ? 1.113 -13.903 -69.308 1.00 27.02 661 PRO A N 1
ATOM 5467 C CA . PRO A 1 661 ? 1.753 -12.994 -70.274 1.00 28.24 661 PRO A CA 1
ATOM 5468 C C . PRO A 1 661 ? 0.952 -11.711 -70.528 1.00 27.93 661 PRO A C 1
ATOM 5469 O O . PRO A 1 661 ? 1.544 -10.642 -70.689 1.00 27.87 661 PRO A O 1
ATOM 5473 N N . ALA A 1 662 ? -0.376 -11.820 -70.552 1.00 28.07 662 ALA A N 1
ATOM 5474 C CA . ALA A 1 662 ? -1.243 -10.651 -70.716 1.00 27.09 662 ALA A CA 1
ATOM 5475 C C . ALA A 1 662 ? -1.169 -9.737 -69.492 1.00 25.12 662 ALA A C 1
ATOM 5476 O O . ALA A 1 662 ? -1.168 -8.515 -69.619 1.00 23.72 662 ALA A O 1
ATOM 5478 N N . ILE A 1 663 ? -1.106 -10.344 -68.309 1.00 23.31 663 ILE A N 1
ATOM 5479 C CA . ILE A 1 663 ? -0.987 -9.597 -67.058 1.00 21.57 663 ILE A CA 1
ATOM 5480 C C . ILE A 1 663 ? 0.344 -8.839 -67.036 1.00 21.64 663 ILE A C 1
ATOM 5481 O O . ILE A 1 663 ? 0.377 -7.658 -66.669 1.00 22.50 663 ILE A O 1
ATOM 5486 N N . ASP A 1 664 ? 1.418 -9.517 -67.450 1.00 22.48 664 ASP A N 1
ATOM 5487 C CA A ASP A 1 664 ? 2.740 -8.900 -67.496 0.50 23.11 664 ASP A CA 1
ATOM 5488 C CA B ASP A 1 664 ? 2.756 -8.925 -67.535 0.50 22.75 664 ASP A CA 1
ATOM 5489 C C . ASP A 1 664 ? 2.761 -7.715 -68.466 1.00 23.85 664 ASP A C 1
ATOM 5490 O O . ASP A 1 664 ? 3.303 -6.661 -68.134 1.00 23.82 664 ASP A O 1
ATOM 5499 N N . ARG A 1 665 ? 2.160 -7.882 -69.648 1.00 24.07 665 ARG A N 1
ATOM 5500 C CA . ARG A 1 665 ? 2.075 -6.794 -70.629 1.00 25.14 665 ARG A CA 1
ATOM 5501 C C . ARG A 1 665 ? 1.354 -5.589 -70.022 1.00 23.99 665 ARG A C 1
ATOM 5502 O O . ARG A 1 665 ? 1.795 -4.449 -70.174 1.00 23.98 665 ARG A O 1
ATOM 5510 N N . GLY A 1 666 ? 0.251 -5.858 -69.327 1.00 22.98 666 GLY A N 1
ATOM 5511 C CA . GLY A 1 666 ? -0.522 -4.819 -68.653 1.00 21.99 666 GLY A CA 1
ATOM 5512 C C . GLY A 1 666 ? 0.295 -4.049 -67.626 1.00 21.11 666 GLY A C 1
ATOM 5513 O O . GLY A 1 666 ? 0.236 -2.823 -67.575 1.00 20.91 666 GLY A O 1
ATOM 5514 N N . PHE A 1 667 ? 1.063 -4.760 -66.809 1.00 21.22 667 PHE A N 1
ATOM 5515 C CA . PHE A 1 667 ? 1.859 -4.093 -65.780 1.00 20.50 667 PHE A CA 1
ATOM 5516 C C . PHE A 1 667 ? 3.081 -3.365 -66.338 1.00 21.65 667 PHE A C 1
ATOM 5517 O O . PHE A 1 667 ? 3.487 -2.334 -65.798 1.00 20.94 667 PHE A O 1
ATOM 5525 N N . ARG A 1 668 ? 3.660 -3.887 -67.418 1.00 22.03 668 ARG A N 1
ATOM 5526 C CA . ARG A 1 668 ? 4.762 -3.185 -68.083 1.00 24.35 668 ARG A CA 1
ATOM 5527 C C . ARG A 1 668 ? 4.288 -1.827 -68.606 1.00 23.51 668 ARG A C 1
ATOM 5528 O O . ARG A 1 668 ? 5.013 -0.836 -68.524 1.00 23.71 668 ARG A O 1
ATOM 5536 N N . GLU A 1 669 ? 3.059 -1.784 -69.120 1.00 23.49 669 GLU A N 1
ATOM 5537 C CA . GLU A 1 669 ? 2.465 -0.533 -69.584 1.00 23.20 669 GLU A CA 1
ATOM 5538 C C . GLU A 1 669 ? 2.260 0.442 -68.422 1.00 22.20 669 GLU A C 1
ATOM 5539 O O . GLU A 1 669 ? 2.519 1.639 -68.553 1.00 22.05 669 GLU A O 1
ATOM 5545 N N . MET A 1 670 ? 1.804 -0.078 -67.284 1.00 19.84 670 MET A N 1
ATOM 5546 C CA . MET A 1 670 ? 1.594 0.753 -66.100 1.00 18.81 670 MET A CA 1
ATOM 5547 C C . MET A 1 670 ? 2.915 1.333 -65.589 1.00 18.29 670 MET A C 1
ATOM 5548 O O . MET A 1 670 ? 2.962 2.486 -65.164 1.00 19.58 670 MET A O 1
ATOM 5553 N N . CYS A 1 671 ? 3.971 0.521 -65.621 1.00 18.85 671 CYS A N 1
ATOM 5554 C CA . CYS A 1 671 ? 5.315 0.956 -65.233 1.00 19.52 671 CYS A CA 1
ATOM 5555 C C . CYS A 1 671 ? 5.767 2.141 -66.095 1.00 20.24 671 CYS A C 1
ATOM 5556 O O . CYS A 1 671 ? 6.281 3.135 -65.581 1.00 19.05 671 CYS A O 1
ATOM 5559 N N . GLU A 1 672 ? 5.551 2.029 -67.403 1.00 20.91 672 GLU A N 1
ATOM 5560 C CA . GLU A 1 672 ? 5.905 3.093 -68.352 1.00 22.79 672 GLU A CA 1
ATOM 5561 C C . GLU A 1 672 ? 5.078 4.357 -68.111 1.00 22.39 672 GLU A C 1
ATOM 5562 O O . GLU A 1 672 ? 5.598 5.475 -68.172 1.00 22.27 672 GLU A O 1
ATOM 5568 N N . TYR A 1 673 ? 3.793 4.161 -67.823 1.00 20.68 673 TYR A N 1
ATOM 5569 C CA . TYR A 1 673 ? 2.860 5.244 -67.538 1.00 21.15 673 TYR A CA 1
ATOM 5570 C C . TYR A 1 673 ? 3.312 6.061 -66.328 1.00 21.13 673 TYR A C 1
ATOM 5571 O O . TYR A 1 673 ? 3.321 7.290 -66.376 1.00 20.46 673 TYR A O 1
ATOM 5580 N N . MET A 1 674 ? 3.708 5.366 -65.262 1.00 18.89 674 MET A N 1
ATOM 5581 C CA . MET A 1 674 ? 4.205 6.004 -64.047 1.00 18.11 674 MET A CA 1
ATOM 5582 C C . MET A 1 674 ? 5.701 6.328 -64.121 1.00 16.92 674 MET A C 1
ATOM 5583 O O . MET A 1 674 ? 6.264 6.904 -63.183 1.00 17.29 674 MET A O 1
ATOM 5588 N N . ASN A 1 675 ? 6.333 5.966 -65.242 1.00 16.92 675 ASN A N 1
ATOM 5589 C CA . ASN A 1 675 ? 7.771 6.190 -65.463 1.00 17.16 675 ASN A CA 1
ATOM 5590 C C . ASN A 1 675 ? 8.628 5.611 -64.338 1.00 16.36 675 ASN A C 1
ATOM 5591 O O . ASN A 1 675 ? 9.594 6.230 -63.894 1.00 16.69 675 ASN A O 1
ATOM 5596 N N . ASN A 1 676 ? 8.264 4.418 -63.879 1.00 16.58 676 ASN A N 1
ATOM 5597 C CA . ASN A 1 676 ? 8.931 3.824 -62.722 1.00 15.82 676 ASN A CA 1
ATOM 5598 C C . ASN A 1 676 ? 10.347 3.346 -63.017 1.00 17.58 676 ASN A C 1
ATOM 5599 O O . ASN A 1 676 ? 10.723 3.155 -64.180 1.00 17.73 676 ASN A O 1
ATOM 5604 N N . LYS A 1 677 ? 11.131 3.160 -61.955 1.00 16.97 677 LYS A N 1
ATOM 5605 C CA . LYS A 1 677 ? 12.543 2.805 -62.100 1.00 18.79 677 LYS A CA 1
ATOM 5606 C C . LYS A 1 677 ? 12.737 1.399 -62.662 1.00 20.04 677 LYS A C 1
ATOM 5607 O O . LYS A 1 677 ? 13.580 1.181 -63.527 1.00 20.26 677 LYS A O 1
ATOM 5613 N N . GLN A 1 678 ? 11.951 0.447 -62.171 1.00 21.15 678 GLN A N 1
ATOM 5614 C CA . GLN A 1 678 ? 12.096 -0.947 -62.573 1.00 23.07 678 GLN A CA 1
ATOM 5615 C C . GLN A 1 678 ? 10.751 -1.656 -62.474 1.00 21.21 678 GLN A C 1
ATOM 5616 O O . GLN A 1 678 ? 10.037 -1.491 -61.492 1.00 20.75 678 GLN A O 1
ATOM 5622 N N . HIS A 1 679 ? 10.413 -2.453 -63.482 1.00 19.53 679 HIS A N 1
ATOM 5623 C CA . HIS A 1 679 ? 9.164 -3.215 -63.466 1.00 18.45 679 HIS A CA 1
ATOM 5624 C C . HIS A 1 679 ? 9.271 -4.407 -62.520 1.00 19.66 679 HIS A C 1
ATOM 5625 O O . HIS A 1 679 ? 10.044 -5.338 -62.759 1.00 19.29 679 HIS A O 1
ATOM 5632 N N . LEU A 1 680 ? 8.495 -4.364 -61.442 1.00 16.63 680 LEU A N 1
ATOM 5633 C CA . LEU A 1 680 ? 8.544 -5.411 -60.425 1.00 16.44 680 LEU A CA 1
ATOM 5634 C C . LEU A 1 680 ? 7.156 -5.883 -59.996 1.00 16.24 680 LEU A C 1
ATOM 5635 O O . LEU A 1 680 ? 7.013 -6.570 -58.973 1.00 16.63 680 LEU A O 1
ATOM 5640 N N . MET A 1 681 ? 6.140 -5.521 -60.782 1.00 16.92 681 MET A N 1
ATOM 5641 C CA . MET A 1 681 ? 4.771 -5.958 -60.520 1.00 17.18 681 MET A CA 1
ATOM 5642 C C . MET A 1 681 ? 4.594 -7.333 -61.151 1.00 19.80 681 MET A C 1
ATOM 5643 O O . MET A 1 681 ? 4.279 -7.452 -62.342 1.00 19.67 681 MET A O 1
ATOM 5648 N N . PHE A 1 682 ? 4.835 -8.370 -60.353 1.00 19.23 682 PHE A N 1
ATOM 5649 C CA . PHE A 1 682 ? 4.838 -9.734 -60.862 1.00 20.01 682 PHE A CA 1
ATOM 5650 C C . PHE A 1 682 ? 3.646 -10.467 -60.292 1.00 21.43 682 PHE A C 1
ATOM 5651 O O . PHE A 1 682 ? 3.634 -10.836 -59.115 1.00 19.60 682 PHE A O 1
ATOM 5659 N N . MET A 1 683 ? 2.637 -10.659 -61.133 1.00 21.45 683 MET A N 1
ATOM 5660 C CA . MET A 1 683 ? 1.398 -11.283 -60.703 1.00 22.40 683 MET A CA 1
ATOM 5661 C C . MET A 1 683 ? 1.260 -12.666 -61.329 1.00 25.13 683 MET A C 1
ATOM 5662 O O . MET A 1 683 ? 1.108 -12.798 -62.547 1.00 26.63 683 MET A O 1
ATOM 5667 N N . ASP A 1 684 ? 1.331 -13.684 -60.474 1.00 25.31 684 ASP A N 1
ATOM 5668 C CA . ASP A 1 684 ? 1.285 -15.086 -60.881 1.00 26.83 684 ASP A CA 1
ATOM 5669 C C . ASP A 1 684 ? 0.003 -15.738 -60.390 1.00 25.22 684 ASP A C 1
ATOM 5670 O O . ASP A 1 684 ? -0.593 -15.297 -59.405 1.00 24.19 684 ASP A O 1
ATOM 5675 N N . ARG A 1 685 ? -0.396 -16.813 -61.062 1.00 24.32 685 ARG A N 1
ATOM 5676 C CA . ARG A 1 685 ? -1.536 -17.608 -60.619 1.00 23.73 685 ARG A CA 1
ATOM 5677 C C . ARG A 1 685 ? -1.311 -18.121 -59.196 1.00 22.76 685 ARG A C 1
ATOM 5678 O O . ARG A 1 685 ? -0.222 -18.599 -58.861 1.00 24.64 685 ARG A O 1
ATOM 5686 N N . GLU A 1 686 ? -2.339 -17.992 -58.358 1.00 21.57 686 GLU A N 1
ATOM 5687 C CA . GLU A 1 686 ? -2.287 -18.478 -56.991 1.00 21.61 686 GLU A CA 1
ATOM 5688 C C . GLU A 1 686 ? -3.098 -19.775 -56.871 1.00 21.72 686 GLU A C 1
ATOM 5689 O O . GLU A 1 686 ? -2.519 -20.867 -56.852 1.00 22.32 686 GLU A O 1
ATOM 5695 N N . ALA A 1 687 ? -4.428 -19.665 -56.822 1.00 19.36 687 ALA A N 1
ATOM 5696 C CA . ALA A 1 687 ? -5.279 -20.847 -56.626 1.00 19.33 687 ALA A CA 1
ATOM 5697 C C . ALA A 1 687 ? -6.071 -21.239 -57.870 1.00 19.61 687 ALA A C 1
ATOM 5698 O O . ALA A 1 687 ? -6.455 -20.379 -58.659 1.00 18.34 687 ALA A O 1
ATOM 5700 N N . ILE A 1 688 ? -6.278 -22.547 -58.038 1.00 18.48 688 ILE A N 1
ATOM 5701 C CA . ILE A 1 688 ? -7.265 -23.093 -58.973 1.00 18.15 688 ILE A CA 1
ATOM 5702 C C . ILE A 1 688 ? -8.316 -23.823 -58.150 1.00 19.87 688 ILE A C 1
ATOM 5703 O O . ILE A 1 688 ? -8.005 -24.777 -57.419 1.00 20.25 688 ILE A O 1
ATOM 5708 N N . ALA A 1 689 ? -9.556 -23.357 -58.266 1.00 19.07 689 ALA A N 1
ATOM 5709 C CA . ALA A 1 689 ? -10.646 -23.831 -57.427 1.00 18.66 689 ALA A CA 1
ATOM 5710 C C . ALA A 1 689 ? -11.861 -24.234 -58.249 1.00 18.78 689 ALA A C 1
ATOM 5711 O O . ALA A 1 689 ? -12.119 -23.675 -59.318 1.00 19.63 689 ALA A O 1
ATOM 5713 N N . GLY A 1 690 ? -12.602 -25.207 -57.734 1.00 18.80 690 GLY A N 1
ATOM 5714 C CA . GLY A 1 690 ? -13.807 -25.701 -58.391 1.00 20.09 690 GLY A CA 1
ATOM 5715 C C . GLY A 1 690 ? -14.351 -26.944 -57.707 1.00 21.64 690 GLY A C 1
ATOM 5716 O O . GLY A 1 690 ? -13.678 -27.524 -56.848 1.00 21.79 690 GLY A O 1
ATOM 5717 N N . PRO A 1 691 ? -15.574 -27.365 -58.080 1.00 23.61 691 PRO A N 1
ATOM 5718 C CA . PRO A 1 691 ? -16.139 -28.589 -57.510 1.00 23.12 691 PRO A CA 1
ATOM 5719 C C . PRO A 1 691 ? -15.497 -29.833 -58.138 1.00 23.42 691 PRO A C 1
ATOM 5720 O O . PRO A 1 691 ? -14.947 -29.744 -59.245 1.00 23.15 691 PRO A O 1
ATOM 5724 N N . PRO A 1 692 ? -15.541 -30.982 -57.436 1.00 22.93 692 PRO A N 1
ATOM 5725 C CA . PRO A 1 692 ? -15.078 -32.224 -58.067 1.00 23.74 692 PRO A CA 1
ATOM 5726 C C . PRO A 1 692 ? -15.877 -32.501 -59.338 1.00 24.78 692 PRO A C 1
ATOM 5727 O O . PRO A 1 692 ? -17.089 -32.295 -59.343 1.00 26.05 692 PRO A O 1
ATOM 5731 N N . LEU A 1 693 ? -15.206 -32.951 -60.400 1.00 26.22 693 LEU A N 1
ATOM 5732 C CA . LEU A 1 693 ? -15.865 -33.209 -61.678 1.00 28.15 693 LEU A CA 1
ATOM 5733 C C . LEU A 1 693 ? -17.014 -34.192 -61.473 1.00 28.50 693 LEU A C 1
ATOM 5734 O O . LEU A 1 693 ? -16.833 -35.238 -60.847 1.00 29.23 693 LEU A O 1
ATOM 5739 N N . GLY A 1 694 ? -18.193 -33.830 -61.975 1.00 29.77 694 GLY A N 1
ATOM 5740 C CA . GLY A 1 694 ? -19.377 -34.687 -61.901 1.00 30.03 694 GLY A CA 1
ATOM 5741 C C . GLY A 1 694 ? -20.199 -34.598 -60.626 1.00 30.98 694 GLY A C 1
ATOM 5742 O O . GLY A 1 694 ? -21.257 -35.218 -60.526 1.00 31.25 694 GLY A O 1
ATOM 5743 N N . SER A 1 695 ? -19.719 -33.833 -59.650 1.00 28.41 695 SER A N 1
ATOM 5744 C CA . SER A 1 695 ? -20.416 -33.678 -58.378 1.00 27.38 695 SER A CA 1
ATOM 5745 C C . SER A 1 695 ? -21.449 -32.555 -58.460 1.00 26.11 695 SER A C 1
ATOM 5746 O O . SER A 1 695 ? -21.528 -31.854 -59.469 1.00 26.56 695 SER A O 1
ATOM 5749 N N . LYS A 1 696 ? -22.228 -32.391 -57.392 1.00 25.96 696 LYS A N 1
ATOM 5750 C CA . LYS A 1 696 ? -23.147 -31.260 -57.260 1.00 25.35 696 LYS A CA 1
ATOM 5751 C C . LYS A 1 696 ? -22.579 -30.139 -56.370 1.00 24.44 696 LYS A C 1
ATOM 5752 O O . LYS A 1 696 ? -23.305 -29.230 -55.972 1.00 24.43 696 LYS A O 1
ATOM 5758 N N . GLY A 1 697 ? -21.286 -30.203 -56.071 1.00 24.05 697 GLY A N 1
ATOM 5759 C CA . GLY A 1 697 ? -20.626 -29.155 -55.280 1.00 23.04 697 GLY A CA 1
ATOM 5760 C C . GLY A 1 697 ? -20.661 -27.804 -55.974 1.00 22.07 697 GLY A C 1
ATOM 5761 O O . GLY A 1 697 ? -20.674 -27.732 -57.203 1.00 24.42 697 GLY A O 1
ATOM 5762 N N . ILE A 1 698 ? -20.676 -26.727 -55.192 1.00 21.32 698 ILE A N 1
ATOM 5763 C CA . ILE A 1 698 ? -20.780 -25.384 -55.772 1.00 20.84 698 ILE A CA 1
ATOM 5764 C C . ILE A 1 698 ? -19.415 -24.738 -56.050 1.00 20.18 698 ILE A C 1
ATOM 5765 O O . ILE A 1 698 ? -19.344 -23.699 -56.705 1.00 21.68 698 ILE A O 1
ATOM 5770 N N . GLY A 1 699 ? -18.339 -25.353 -55.557 1.00 19.44 699 GLY A N 1
ATOM 5771 C CA . GLY A 1 699 ? -16.977 -24.872 -55.832 1.00 18.51 699 GLY A CA 1
ATOM 5772 C C . GLY A 1 699 ? -16.501 -23.821 -54.848 1.00 19.95 699 GLY A C 1
ATOM 5773 O O . GLY A 1 699 ? -15.477 -23.995 -54.181 1.00 21.17 699 GLY A O 1
ATOM 5774 N N . GLY A 1 700 ? -17.247 -22.725 -54.759 1.00 19.21 700 GLY A N 1
ATOM 5775 C CA . GLY A 1 700 ? -16.875 -21.608 -53.895 1.00 18.43 700 GLY A CA 1
ATOM 5776 C C . GLY A 1 700 ? -18.044 -20.676 -53.662 1.00 18.43 700 GLY A C 1
ATOM 5777 O O . GLY A 1 700 ? -19.076 -20.789 -54.335 1.00 19.23 700 GLY A O 1
ATOM 5778 N N . PHE A 1 701 ? -17.891 -19.770 -52.697 1.00 17.62 701 PHE A N 1
ATOM 5779 C CA . PHE A 1 701 ? -18.842 -18.670 -52.504 1.00 17.41 701 PHE A CA 1
ATOM 5780 C C . PHE A 1 701 ? -18.189 -17.479 -51.810 1.00 17.66 701 PHE A C 1
ATOM 5781 O O . PHE A 1 701 ? -17.190 -17.632 -51.102 1.00 18.11 701 PHE A O 1
ATOM 5789 N N . TRP A 1 702 ? -18.757 -16.299 -52.050 1.00 17.20 702 TRP A N 1
ATOM 5790 C CA . TRP A 1 702 ? -18.434 -15.064 -51.330 1.00 17.10 702 TRP A CA 1
ATOM 5791 C C . TRP A 1 702 ? -19.689 -14.564 -50.621 1.00 17.86 702 TRP A C 1
ATOM 5792 O O . TRP A 1 702 ? -20.776 -14.603 -51.196 1.00 18.22 702 TRP A O 1
ATOM 5803 N N . THR A 1 703 ? -19.542 -14.074 -49.390 1.00 17.38 703 THR A N 1
ATOM 5804 C CA . THR A 1 703 ? -20.656 -13.394 -48.712 1.00 18.38 703 THR A CA 1
ATOM 5805 C C . THR A 1 703 ? -20.473 -11.872 -48.715 1.00 18.02 703 THR A C 1
ATOM 5806 O O . THR A 1 703 ? -21.439 -11.120 -48.580 1.00 19.13 703 THR A O 1
ATOM 5810 N N . GLY A 1 704 ? -19.226 -11.432 -48.846 1.00 18.47 704 GLY A N 1
ATOM 5811 C CA . GLY A 1 704 ? -18.876 -10.017 -48.733 1.00 16.56 704 GLY A CA 1
ATOM 5812 C C . GLY A 1 704 ? -17.372 -9.837 -48.782 1.00 16.36 704 GLY A C 1
ATOM 5813 O O . GLY A 1 704 ? -16.633 -10.800 -49.000 1.00 15.63 704 GLY A O 1
ATOM 5814 N N . LYS A 1 705 ? -16.920 -8.601 -48.589 1.00 16.14 705 LYS A N 1
ATOM 5815 C CA . LYS A 1 705 ? -15.488 -8.316 -48.493 1.00 16.02 705 LYS A CA 1
ATOM 5816 C C . LYS A 1 705 ? -14.853 -9.153 -47.385 1.00 15.45 705 LYS A C 1
ATOM 5817 O O . LYS A 1 705 ? -15.409 -9.266 -46.281 1.00 16.06 705 LYS A O 1
ATOM 5823 N N . LYS A 1 706 ? -13.706 -9.752 -47.705 1.00 16.03 706 LYS A N 1
ATOM 5824 C CA . LYS A 1 706 ? -12.897 -10.528 -46.752 1.00 15.52 706 LYS A CA 1
ATOM 5825 C C . LYS A 1 706 ? -13.644 -11.730 -46.170 1.00 15.86 706 LYS A C 1
ATOM 5826 O O . LYS A 1 706 ? -13.340 -12.176 -45.070 1.00 15.40 706 LYS A O 1
ATOM 5832 N N . ARG A 1 707 ? -14.622 -12.253 -46.917 1.00 14.91 707 ARG A N 1
ATOM 5833 C CA . ARG A 1 707 ? -15.423 -13.388 -46.451 1.00 16.70 707 ARG A CA 1
ATOM 5834 C C . ARG A 1 707 ? -15.761 -14.316 -47.615 1.00 16.38 707 ARG A C 1
ATOM 5835 O O . ARG A 1 707 ? -16.663 -14.024 -48.403 1.00 16.50 707 ARG A O 1
ATOM 5843 N N . TYR A 1 708 ? -15.033 -15.424 -47.722 1.00 14.51 708 TYR A N 1
ATOM 5844 C CA . TYR A 1 708 ? -15.221 -16.354 -48.839 1.00 14.50 708 TYR A CA 1
ATOM 5845 C C . TYR A 1 708 ? -14.674 -17.748 -48.559 1.00 15.58 708 TYR A C 1
ATOM 5846 O O . TYR A 1 708 ? -13.927 -17.947 -47.605 1.00 16.28 708 TYR A O 1
ATOM 5855 N N . ALA A 1 709 ? -15.057 -18.704 -49.402 1.00 14.78 709 ALA A N 1
ATOM 5856 C CA . ALA A 1 709 ? -14.584 -20.075 -49.289 1.00 17.58 709 ALA A CA 1
ATOM 5857 C C . ALA A 1 709 ? -14.413 -20.662 -50.676 1.00 17.53 709 ALA A C 1
ATOM 5858 O O . ALA A 1 709 ? -15.269 -20.464 -51.548 1.00 17.42 709 ALA A O 1
ATOM 5860 N N . LEU A 1 710 ? -13.296 -21.360 -50.884 1.00 17.91 710 LEU A N 1
ATOM 5861 C CA . LEU A 1 710 ? -12.978 -21.992 -52.170 1.00 17.31 710 LEU A CA 1
ATOM 5862 C C . LEU A 1 710 ? -12.478 -23.410 -51.966 1.00 17.79 710 LEU A C 1
ATOM 5863 O O . LEU A 1 710 ? -11.722 -23.681 -51.026 1.00 18.09 710 LEU A O 1
ATOM 5868 N N . ASN A 1 711 ? -12.894 -24.309 -52.856 1.00 17.28 711 ASN A N 1
ATOM 5869 C CA . ASN A 1 711 ? -12.388 -25.679 -52.872 1.00 18.78 711 ASN A CA 1
ATOM 5870 C C . ASN A 1 711 ? -11.194 -25.735 -53.826 1.00 18.89 711 ASN A C 1
ATOM 5871 O O . ASN A 1 711 ? -11.372 -25.730 -55.044 1.00 20.31 711 ASN A O 1
ATOM 5876 N N . VAL A 1 712 ? -9.985 -25.785 -53.264 1.00 18.45 712 VAL A N 1
ATOM 5877 C CA . VAL A 1 712 ? -8.746 -25.591 -54.029 1.00 18.30 712 VAL A CA 1
ATOM 5878 C C . VAL A 1 712 ? -8.043 -26.907 -54.358 1.00 19.63 712 VAL A C 1
ATOM 5879 O O . VAL A 1 712 ? -7.865 -27.758 -53.486 1.00 20.31 712 VAL A O 1
ATOM 5883 N N . TRP A 1 713 ? -7.641 -27.051 -55.620 1.00 19.91 713 TRP A N 1
ATOM 5884 C CA . TRP A 1 713 ? -6.938 -28.240 -56.102 1.00 19.67 713 TRP A CA 1
ATOM 5885 C C . TRP A 1 713 ? -5.442 -27.998 -56.280 1.00 20.13 713 TRP A C 1
ATOM 5886 O O . TRP A 1 713 ? -4.641 -28.931 -56.193 1.00 20.64 713 TRP A O 1
ATOM 5897 N N . ASP A 1 714 ? -5.081 -26.744 -56.540 1.00 20.90 714 ASP A N 1
ATOM 5898 C CA . ASP A 1 714 ? -3.692 -26.357 -56.739 1.00 21.38 714 ASP A CA 1
ATOM 5899 C C . ASP A 1 714 ? -3.455 -24.959 -56.177 1.00 21.25 714 ASP A C 1
ATOM 5900 O O . ASP A 1 714 ? -4.208 -24.026 -56.466 1.00 19.78 714 ASP A O 1
ATOM 5905 N N . MET A 1 715 ? -2.408 -24.834 -55.365 1.00 18.56 715 MET A N 1
ATOM 5906 C CA . MET A 1 715 ? -2.063 -23.575 -54.728 1.00 21.56 715 MET A CA 1
ATOM 5907 C C . MET A 1 715 ? -0.577 -23.301 -54.928 1.00 21.35 715 MET A C 1
ATOM 5908 O O . MET A 1 715 ? 0.264 -24.026 -54.397 1.00 20.25 715 MET A O 1
ATOM 5913 N N . GLU A 1 716 ? -0.273 -22.253 -55.698 1.00 21.05 716 GLU A N 1
ATOM 5914 C CA . GLU A 1 716 ? 1.107 -21.832 -56.004 1.00 23.56 716 GLU A CA 1
ATOM 5915 C C . GLU A 1 716 ? 1.996 -22.986 -56.475 1.00 23.52 716 GLU A C 1
ATOM 5916 O O . GLU A 1 716 ? 3.180 -23.059 -56.116 1.00 24.09 716 GLU A O 1
ATOM 5922 N N . GLY A 1 717 ? 1.415 -23.890 -57.259 1.00 21.89 717 GLY A N 1
ATOM 5923 C CA . GLY A 1 717 ? 2.161 -24.994 -57.842 1.00 22.43 717 GLY A CA 1
ATOM 5924 C C . GLY A 1 717 ? 2.155 -26.283 -57.047 1.00 21.93 717 GLY A C 1
ATOM 5925 O O . GLY A 1 717 ? 2.754 -27.272 -57.473 1.00 22.01 717 GLY A O 1
ATOM 5926 N N . THR A 1 718 ? 1.502 -26.271 -55.885 1.00 20.42 718 THR A N 1
ATOM 5927 C CA . THR A 1 718 ? 1.303 -27.487 -55.100 1.00 20.15 718 THR A CA 1
ATOM 5928 C C . THR A 1 718 ? -0.011 -28.123 -55.527 1.00 21.31 718 THR A C 1
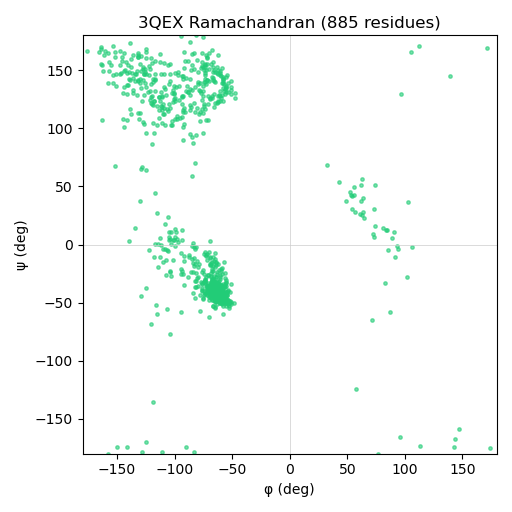ATOM 5929 O O . THR A 1 718 ? -1.081 -27.545 -55.316 1.00 19.77 718 THR A O 1
ATOM 5933 N N . ARG A 1 719 ? 0.084 -29.302 -56.140 1.00 19.77 719 ARG A N 1
ATOM 5934 C CA . ARG A 1 719 ? -1.093 -30.063 -56.547 1.00 21.63 719 ARG A CA 1
ATOM 5935 C C . ARG A 1 719 ? -1.449 -31.040 -55.432 1.00 23.20 719 ARG A C 1
ATOM 5936 O O . ARG A 1 719 ? -0.724 -32.004 -55.183 1.00 23.22 719 ARG A O 1
ATOM 5944 N N . TYR A 1 720 ? -2.565 -30.775 -54.761 1.00 22.31 720 TYR A N 1
ATOM 5945 C CA . TYR A 1 720 ? -2.943 -31.523 -53.570 1.00 24.61 720 TYR A CA 1
ATOM 5946 C C . TYR A 1 720 ? -3.392 -32.941 -53.883 1.00 24.45 720 TYR A C 1
ATOM 5947 O O . TYR A 1 720 ? -4.086 -33.173 -54.876 1.00 25.48 720 TYR A O 1
ATOM 5956 N N . ALA A 1 721 ? -3.008 -33.879 -53.020 1.00 25.43 721 ALA A N 1
ATOM 5957 C CA . ALA A 1 721 ? -3.538 -35.242 -53.080 1.00 27.16 721 ALA A CA 1
ATOM 5958 C C . ALA A 1 721 ? -5.054 -35.218 -52.868 1.00 27.55 721 ALA A C 1
ATOM 5959 O O . ALA A 1 721 ? -5.791 -35.951 -53.532 1.00 29.77 721 ALA A O 1
ATOM 5961 N N . GLU A 1 722 ? -5.505 -34.364 -51.949 1.00 26.89 722 GLU A N 1
ATOM 5962 C CA . GLU A 1 722 ? -6.929 -34.164 -51.669 1.00 27.53 722 GLU A CA 1
ATOM 5963 C C . GLU A 1 722 ? -7.243 -32.668 -51.689 1.00 24.93 722 GLU A C 1
ATOM 5964 O O . GLU A 1 722 ? -6.431 -31.872 -51.223 1.00 23.39 722 GLU A O 1
ATOM 5970 N N . PRO A 1 723 ? -8.427 -32.278 -52.208 1.00 24.40 723 PRO A N 1
ATOM 5971 C CA . PRO A 1 723 ? -8.759 -30.851 -52.279 1.00 23.17 723 PRO A CA 1
ATOM 5972 C C . PRO A 1 723 ? -8.718 -30.192 -50.907 1.00 22.88 723 PRO A C 1
ATOM 5973 O O . PRO A 1 723 ? -9.061 -30.819 -49.901 1.00 23.91 723 PRO A O 1
ATOM 5977 N N . LYS A 1 724 ? -8.280 -28.942 -50.877 1.00 22.52 724 LYS A N 1
ATOM 5978 C CA . LYS A 1 724 ? -8.132 -28.212 -49.627 1.00 22.87 724 LYS A CA 1
ATOM 5979 C C . LYS A 1 724 ? -9.062 -27.012 -49.637 1.00 22.47 724 LYS A C 1
ATOM 5980 O O . LYS A 1 724 ? -9.107 -26.252 -50.614 1.00 21.91 724 LYS A O 1
ATOM 5986 N N . LEU A 1 725 ? -9.799 -26.839 -48.546 1.00 20.95 725 LEU A N 1
ATOM 5987 C CA . LEU A 1 725 ? -10.641 -25.661 -48.394 1.00 19.93 725 LEU A CA 1
ATOM 5988 C C . LEU A 1 725 ? -9.797 -24.448 -48.050 1.00 20.39 725 LEU A C 1
ATOM 5989 O O . LEU A 1 725 ? -9.034 -24.468 -47.087 1.00 21.81 725 LEU A O 1
ATOM 5994 N N . LYS A 1 726 ? -9.921 -23.406 -48.863 1.00 18.79 726 LYS A N 1
ATOM 5995 C CA . LYS A 1 726 ? -9.374 -22.104 -48.523 1.00 18.38 726 LYS A CA 1
ATOM 5996 C C . LYS A 1 726 ? -10.543 -21.254 -48.050 1.00 17.75 726 LYS A C 1
ATOM 5997 O O . LYS A 1 726 ? -11.386 -20.832 -48.849 1.00 17.17 726 LYS A O 1
ATOM 6003 N N . ILE A 1 727 ? -10.600 -21.031 -46.742 1.00 17.34 727 ILE A N 1
ATOM 6004 C CA . ILE A 1 727 ? -11.684 -20.262 -46.141 1.00 16.50 727 ILE A CA 1
ATOM 6005 C C . ILE A 1 727 ? -11.075 -19.040 -45.485 1.00 16.52 727 ILE A C 1
ATOM 6006 O O . ILE A 1 727 ? -10.166 -19.165 -44.661 1.00 16.59 727 ILE A O 1
ATOM 6011 N N . MET A 1 728 ? -11.545 -17.862 -45.884 1.00 16.37 728 MET A N 1
ATOM 6012 C CA . MET A 1 728 ? -11.040 -16.618 -45.318 1.00 17.45 728 MET A CA 1
ATOM 6013 C C . MET A 1 728 ? -12.176 -15.825 -44.689 1.00 17.96 728 MET A C 1
ATOM 6014 O O . MET A 1 728 ? -13.245 -15.675 -45.288 1.00 17.10 728 MET A O 1
ATOM 6019 N N . GLY A 1 729 ? -11.950 -15.363 -43.461 1.00 15.64 729 GLY A N 1
ATOM 6020 C CA . GLY A 1 729 ? -12.853 -14.430 -42.794 1.00 17.11 729 GLY A CA 1
ATOM 6021 C C . GLY A 1 729 ? -14.053 -15.059 -42.106 1.00 15.81 729 GLY A C 1
ATOM 6022 O O . GLY A 1 729 ? -14.514 -14.556 -41.082 1.00 16.92 729 GLY A O 1
ATOM 6023 N N . LEU A 1 730 ? -14.561 -16.155 -42.668 1.00 15.74 730 LEU A N 1
ATOM 6024 C CA . LEU A 1 730 ? -15.732 -16.840 -42.118 1.00 15.78 730 LEU A CA 1
ATOM 6025 C C . LEU A 1 730 ? -15.455 -17.359 -40.717 1.00 15.99 730 LEU A C 1
ATOM 6026 O O . LEU A 1 730 ? -14.298 -17.476 -40.306 1.00 16.44 730 LEU A O 1
ATOM 6031 N N . GLU A 1 731 ? -16.529 -17.672 -39.996 1.00 16.35 731 GLU A N 1
ATOM 6032 C CA . GLU A 1 731 ? -16.464 -18.010 -38.579 1.00 16.93 731 GLU A CA 1
ATOM 6033 C C . GLU A 1 731 ? -15.574 -19.211 -38.253 1.00 16.52 731 GLU A C 1
ATOM 6034 O O . GLU A 1 731 ? -15.052 -19.310 -37.142 1.00 15.78 731 GLU A O 1
ATOM 6040 N N . THR A 1 732 ? -15.385 -20.105 -39.223 1.00 15.61 732 THR A N 1
ATOM 6041 C CA . THR A 1 732 ? -14.460 -21.233 -39.058 1.00 16.56 732 THR A CA 1
ATOM 6042 C C . THR A 1 732 ? -13.028 -20.760 -38.774 1.00 17.01 732 THR A C 1
ATOM 6043 O O . THR A 1 732 ? -12.225 -21.508 -38.207 1.00 18.02 732 THR A O 1
ATOM 6047 N N . GLN A 1 733 ? -12.722 -19.522 -39.174 1.00 15.67 733 GLN A N 1
ATOM 6048 C CA . GLN A 1 733 ? -11.361 -18.976 -39.098 1.00 16.27 733 GLN A CA 1
ATOM 6049 C C . GLN A 1 733 ? -11.130 -18.071 -37.897 1.00 17.53 733 GLN A C 1
ATOM 6050 O O . GLN A 1 733 ? -10.018 -17.564 -37.708 1.00 18.46 733 GLN A O 1
ATOM 6056 N N . LYS A 1 734 ? -12.170 -17.867 -37.094 1.00 16.95 734 LYS A N 1
ATOM 6057 C CA . LYS A 1 734 ? -12.114 -16.907 -35.981 1.00 17.57 734 LYS A CA 1
ATOM 6058 C C . LYS A 1 734 ? -11.928 -17.604 -34.641 1.00 18.33 734 LYS A C 1
ATOM 6059 O O . LYS A 1 734 ? -12.661 -18.541 -34.317 1.00 18.47 734 LYS A O 1
ATOM 6065 N N . SER A 1 735 ? -10.963 -17.125 -33.855 1.00 17.75 735 SER A N 1
ATOM 6066 C CA . SER A 1 735 ? -10.687 -17.697 -32.532 1.00 18.10 735 SER A CA 1
ATOM 6067 C C . SER A 1 735 ? -11.843 -17.511 -31.548 1.00 17.19 735 SER A C 1
ATOM 6068 O O . SER A 1 735 ? -11.925 -18.215 -30.544 1.00 17.71 735 SER A O 1
ATOM 6071 N N . SER A 1 736 ? -12.730 -16.564 -31.845 1.00 17.00 736 SER A N 1
ATOM 6072 C CA . SER A 1 736 ? -13.912 -16.299 -31.015 1.00 17.86 736 SER A CA 1
ATOM 6073 C C . SER A 1 736 ? -15.025 -17.345 -31.168 1.00 17.86 736 SER A C 1
ATOM 6074 O O . SER A 1 736 ? -15.876 -17.489 -30.285 1.00 17.90 736 SER A O 1
ATOM 6077 N N . THR A 1 737 ? -15.016 -18.066 -32.286 1.00 15.62 737 THR A N 1
ATOM 6078 C CA . THR A 1 737 ? -16.026 -19.086 -32.589 1.00 18.01 737 THR A CA 1
ATOM 6079 C C . THR A 1 737 ? -15.731 -20.376 -31.813 1.00 16.98 737 THR A C 1
ATOM 6080 O O . THR A 1 737 ? -14.589 -20.827 -31.805 1.00 17.70 737 THR A O 1
ATOM 6084 N N . PRO A 1 738 ? -16.756 -20.975 -31.158 1.00 16.31 738 PRO A N 1
ATOM 6085 C CA . PRO A 1 738 ? -16.500 -22.209 -30.396 1.00 15.64 738 PRO A CA 1
ATOM 6086 C C . PRO A 1 738 ? -15.839 -23.300 -31.245 1.00 17.22 738 PRO A C 1
ATOM 6087 O O . PRO A 1 738 ? -16.114 -23.403 -32.439 1.00 15.89 738 PRO A O 1
ATOM 6091 N N . LYS A 1 739 ? -14.977 -24.102 -30.625 1.00 18.64 739 LYS A N 1
ATOM 6092 C CA . LYS A 1 739 ? -14.194 -25.103 -31.361 1.00 20.75 739 LYS A CA 1
ATOM 6093 C C . LYS A 1 739 ? -15.059 -26.105 -32.130 1.00 19.76 739 LYS A C 1
ATOM 6094 O O . LYS A 1 739 ? -14.807 -26.376 -33.306 1.00 20.04 739 LYS A O 1
ATOM 6100 N N . ALA A 1 740 ? -16.087 -26.638 -31.476 1.00 19.22 740 ALA A N 1
ATOM 6101 C CA . ALA A 1 740 ? -16.962 -27.617 -32.119 1.00 20.56 740 ALA A CA 1
ATOM 6102 C C . ALA A 1 740 ? -17.789 -26.983 -33.232 1.00 20.52 740 ALA A C 1
ATOM 6103 O O . ALA A 1 740 ? -18.173 -27.659 -34.193 1.00 20.31 740 ALA A O 1
ATOM 6105 N N . VAL A 1 741 ? -18.053 -25.685 -33.093 1.00 18.70 741 VAL A N 1
ATOM 6106 C CA . VAL A 1 741 ? -18.822 -24.925 -34.079 1.00 18.29 741 VAL A CA 1
ATOM 6107 C C . VAL A 1 741 ? -17.978 -24.607 -35.323 1.00 18.30 741 VAL A C 1
ATOM 6108 O O . VAL A 1 741 ? -18.486 -24.682 -36.447 1.00 17.80 741 VAL A O 1
ATOM 6112 N N . GLN A 1 742 ? -16.701 -24.263 -35.121 1.00 16.18 742 GLN A N 1
ATOM 6113 C CA . GLN A 1 742 ? -15.742 -24.149 -36.233 1.00 17.63 742 GLN A CA 1
ATOM 6114 C C . GLN A 1 742 ? -15.747 -25.444 -37.039 1.00 17.25 742 GLN A C 1
ATOM 6115 O O . GLN A 1 742 ? -15.833 -25.425 -38.262 1.00 18.43 742 GLN A O 1
ATOM 6121 N N . LYS A 1 743 ? -15.633 -26.567 -36.335 1.00 18.34 743 LYS A N 1
ATOM 6122 C CA . LYS A 1 743 ? -15.587 -27.881 -36.970 1.00 18.45 743 LYS A CA 1
ATOM 6123 C C . LYS A 1 743 ? -16.855 -28.143 -37.787 1.00 18.70 743 LYS A C 1
ATOM 6124 O O . LYS A 1 743 ? -16.772 -28.561 -38.944 1.00 18.06 743 LYS A O 1
ATOM 6130 N N . ALA A 1 744 ? -18.017 -27.870 -37.192 1.00 17.87 744 ALA A N 1
ATOM 6131 C CA . ALA A 1 744 ? -19.301 -28.119 -37.849 1.00 18.29 744 ALA A CA 1
ATOM 6132 C C . ALA A 1 744 ? -19.520 -27.199 -39.041 1.00 18.08 744 ALA A C 1
ATOM 6133 O O . ALA A 1 744 ? -19.962 -27.648 -40.100 1.00 17.72 744 ALA A O 1
ATOM 6135 N N . LEU A 1 745 ? -19.211 -25.915 -38.870 1.00 16.89 745 LEU A N 1
ATOM 6136 C CA . LEU A 1 745 ? -19.331 -24.970 -39.971 1.00 16.41 745 LEU A CA 1
ATOM 6137 C C . LEU A 1 745 ? -18.391 -25.337 -41.118 1.00 16.34 745 LEU A C 1
ATOM 6138 O O . LEU A 1 745 ? -18.765 -25.204 -42.285 1.00 18.81 745 LEU A O 1
ATOM 6143 N N . LY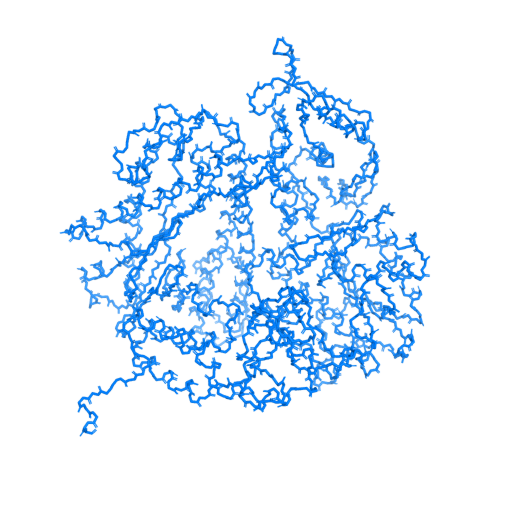S A 1 746 ? -17.187 -25.813 -40.790 1.00 16.37 746 LYS A N 1
ATOM 6144 C CA . LYS A 1 746 ? -16.234 -26.243 -41.824 1.00 17.92 746 LYS A CA 1
ATOM 6145 C C . LYS A 1 746 ? -16.782 -27.425 -42.619 1.00 18.20 746 LYS A C 1
ATOM 6146 O O . LYS A 1 746 ? -16.671 -27.457 -43.844 1.00 18.71 746 LYS A O 1
ATOM 6152 N N . GLU A 1 747 ? -17.382 -28.390 -41.924 1.00 17.32 747 GLU A N 1
ATOM 6153 C CA . GLU A 1 747 ? -17.981 -29.531 -42.617 1.00 18.56 747 GLU A CA 1
ATOM 6154 C C . GLU A 1 747 ? -19.178 -29.100 -43.482 1.00 17.54 747 GLU A C 1
ATOM 6155 O O . GLU A 1 747 ? -19.345 -29.593 -44.598 1.00 19.93 747 GLU A O 1
ATOM 6161 N N . CYS A 1 748 ? -19.984 -28.160 -42.986 1.00 18.07 748 CYS A N 1
ATOM 6162 C CA . CYS A 1 748 ? -21.067 -27.578 -43.792 1.00 17.97 748 CYS A CA 1
ATOM 6163 C C . CYS A 1 748 ? -20.516 -26.965 -45.077 1.00 17.62 748 CYS A C 1
ATOM 6164 O O . CYS A 1 748 ? -21.041 -27.208 -46.164 1.00 17.86 748 CYS A O 1
ATOM 6167 N N . ILE A 1 749 ? -19.453 -26.178 -44.946 1.00 17.27 749 ILE A N 1
ATOM 6168 C CA . ILE A 1 749 ? -18.804 -25.571 -46.102 1.00 16.87 749 ILE A CA 1
ATOM 6169 C C . ILE A 1 749 ? -18.235 -26.647 -47.035 1.00 17.88 749 ILE A C 1
ATOM 6170 O O . ILE A 1 749 ? -18.429 -26.573 -48.248 1.00 18.84 749 ILE A O 1
ATOM 6175 N N . ARG A 1 750 ? -17.563 -27.652 -46.471 1.00 17.28 750 ARG A N 1
ATOM 6176 C CA . ARG A 1 750 ? -16.994 -28.725 -47.288 1.00 18.54 750 ARG A CA 1
ATOM 6177 C C . ARG A 1 750 ? -18.085 -29.361 -48.142 1.00 19.28 750 ARG A C 1
ATOM 6178 O O . ARG A 1 750 ? -17.915 -29.545 -49.345 1.00 19.07 750 ARG A O 1
ATOM 6186 N N . ARG A 1 751 ? -19.211 -29.678 -47.507 1.00 18.59 751 ARG A N 1
ATOM 6187 C CA . ARG A 1 751 ? -20.329 -30.310 -48.197 1.00 21.17 751 ARG A CA 1
ATOM 6188 C C . ARG A 1 751 ? -20.922 -29.397 -49.266 1.00 21.40 751 ARG A C 1
ATOM 6189 O O . ARG A 1 751 ? -21.207 -29.849 -50.376 1.00 23.50 751 ARG A O 1
ATOM 6197 N N . MET A 1 752 ? -21.079 -28.114 -48.946 1.00 21.01 752 MET A N 1
ATOM 6198 C CA . MET A 1 752 ? -21.546 -27.136 -49.933 1.00 19.41 752 MET A CA 1
ATOM 6199 C C . MET A 1 752 ? -20.662 -27.131 -51.179 1.00 19.46 752 MET A C 1
ATOM 6200 O O . MET A 1 752 ? -21.157 -27.268 -52.301 1.00 19.89 752 MET A O 1
ATOM 6205 N N . LEU A 1 753 ? -19.355 -26.982 -50.966 1.00 18.90 753 LEU A N 1
ATOM 6206 C CA . LEU A 1 753 ? -18.402 -26.809 -52.065 1.00 18.78 753 LEU A CA 1
ATOM 6207 C C . LEU A 1 753 ? -18.123 -28.085 -52.852 1.00 19.50 753 LEU A C 1
ATOM 6208 O O . LEU A 1 753 ? -17.847 -28.016 -54.045 1.00 20.22 753 LEU A O 1
ATOM 6213 N N . GLN A 1 754 ? -18.191 -29.237 -52.184 1.00 17.61 754 GLN A N 1
ATOM 6214 C CA . GLN A 1 754 ? -17.757 -30.503 -52.794 1.00 20.13 754 GLN A CA 1
ATOM 6215 C C . GLN A 1 754 ? -18.894 -31.443 -53.175 1.00 20.30 754 GLN A C 1
ATOM 6216 O O . GLN A 1 754 ? -18.749 -32.262 -54.090 1.00 22.15 754 GLN A O 1
ATOM 6222 N N . GLU A 1 755 ? -20.021 -31.328 -52.478 1.00 22.78 755 GLU A N 1
ATOM 6223 C CA . GLU A 1 755 ? -21.089 -32.325 -52.583 1.00 24.29 755 GLU A CA 1
ATOM 6224 C C . GLU A 1 755 ? -22.449 -31.732 -52.956 1.00 25.14 755 GLU A C 1
ATOM 6225 O O . GLU A 1 755 ? -23.208 -32.343 -53.705 1.00 25.64 755 GLU A O 1
ATOM 6231 N N . GLY A 1 756 ? -22.753 -30.547 -52.436 1.00 23.98 756 GLY A N 1
ATOM 6232 C CA . GLY A 1 756 ? -23.970 -29.838 -52.821 1.00 23.71 756 GLY A CA 1
ATOM 6233 C C . GLY A 1 756 ? -25.015 -29.689 -51.729 1.00 24.71 756 GLY A C 1
ATOM 6234 O O . GLY A 1 756 ? -24.786 -30.048 -50.573 1.00 24.38 756 GLY A O 1
ATOM 6235 N N . GLU A 1 757 ? -26.176 -29.173 -52.125 1.00 26.16 757 GLU A N 1
ATOM 6236 C CA . GLU A 1 757 ? -27.249 -28.788 -51.206 1.00 26.47 757 GLU A CA 1
ATOM 6237 C C . GLU A 1 757 ? -27.799 -29.929 -50.350 1.00 27.24 757 GLU A C 1
ATOM 6238 O O . GLU A 1 757 ? -28.002 -29.757 -49.144 1.00 25.98 757 GLU A O 1
ATOM 6244 N N . GLU A 1 758 ? -28.047 -31.080 -50.975 1.00 27.50 758 GLU A N 1
ATOM 6245 C CA A GLU A 1 758 ? -28.627 -32.232 -50.285 0.50 29.12 758 GLU A CA 1
ATOM 6246 C CA B GLU A 1 758 ? -28.634 -32.219 -50.273 0.50 28.83 758 GLU A CA 1
ATOM 6247 C C . GLU A 1 758 ? -27.707 -32.740 -49.178 1.00 28.08 758 GLU A C 1
ATOM 6248 O O . GLU A 1 758 ? -28.165 -33.074 -48.083 1.00 27.84 758 GLU A O 1
ATOM 6259 N N . SER A 1 759 ? -26.408 -32.791 -49.475 1.00 26.29 759 SER A N 1
ATOM 6260 C CA . SER A 1 759 ? -25.405 -33.224 -48.509 1.00 25.03 759 SER A CA 1
ATOM 6261 C C . SER A 1 759 ? -25.358 -32.276 -47.309 1.00 23.15 759 SER A C 1
ATOM 6262 O O . SER A 1 759 ? -25.303 -32.718 -46.163 1.00 24.15 759 SER A O 1
ATOM 6265 N N . LEU A 1 760 ? -25.379 -30.975 -47.589 1.00 23.50 760 LEU A N 1
ATOM 6266 C CA . LEU A 1 760 ? -25.453 -29.942 -46.553 1.00 22.49 760 LEU A CA 1
ATOM 6267 C C . LEU A 1 760 ? -26.677 -30.136 -45.651 1.00 22.37 760 LEU A C 1
ATOM 6268 O O . LEU A 1 760 ? -26.568 -30.078 -44.429 1.00 21.36 760 LEU A O 1
ATOM 6273 N N . GLN A 1 761 ? -27.835 -30.379 -46.257 1.00 23.64 761 GLN A N 1
ATOM 6274 C CA . GLN A 1 761 ? -29.074 -30.562 -45.487 1.00 25.15 761 GLN A CA 1
ATOM 6275 C C . GLN A 1 761 ? -29.012 -31.772 -44.552 1.00 27.42 761 GLN A C 1
ATOM 6276 O O . GLN A 1 761 ? -29.496 -31.704 -43.411 1.00 27.64 761 GLN A O 1
ATOM 6282 N N . GLU A 1 762 ? -28.410 -32.858 -45.042 1.00 27.70 762 GLU A N 1
ATOM 6283 C CA A GLU A 1 762 ? -28.222 -34.084 -44.264 0.50 28.88 762 GLU A CA 1
ATOM 6284 C CA B GLU A 1 762 ? -28.237 -34.076 -44.250 0.50 29.21 762 GLU A CA 1
ATOM 6285 C C . GLU A 1 762 ? -27.390 -33.819 -43.008 1.00 28.52 762 GLU A C 1
ATOM 6286 O O . GLU A 1 762 ? -27.729 -34.277 -41.911 1.00 27.73 762 GLU A O 1
ATOM 6297 N N . TYR A 1 763 ? -26.296 -33.079 -43.180 1.00 26.96 763 TYR A N 1
ATOM 6298 C CA . TYR A 1 763 ? -25.398 -32.774 -42.075 1.00 25.68 763 TYR A CA 1
ATOM 6299 C C . TYR A 1 763 ? -26.011 -31.812 -41.073 1.00 25.20 763 TYR A C 1
ATOM 6300 O O . TYR A 1 763 ? -25.902 -32.024 -39.864 1.00 25.56 763 TYR A O 1
ATOM 6309 N N . PHE A 1 764 ? -26.645 -30.750 -41.569 1.00 24.90 764 PHE A N 1
ATOM 6310 C CA . PHE A 1 764 ? -27.270 -29.782 -40.680 1.00 23.98 764 PHE A CA 1
ATOM 6311 C C . PHE A 1 764 ? -28.249 -30.473 -39.736 1.00 24.74 764 PHE A C 1
ATOM 6312 O O . PHE A 1 764 ? -28.223 -30.233 -38.529 1.00 25.73 764 PHE A O 1
ATOM 6320 N N . LYS A 1 765 ? -29.106 -31.321 -40.299 1.00 25.60 765 LYS A N 1
ATOM 6321 C CA . LYS A 1 765 ? -30.154 -31.998 -39.536 1.00 28.15 765 LYS A CA 1
ATOM 6322 C C . LYS A 1 765 ? -29.536 -32.812 -38.398 1.00 28.57 765 LYS A C 1
ATOM 6323 O O . LYS A 1 765 ? -30.054 -32.819 -37.277 1.00 29.09 765 LYS A O 1
ATOM 6329 N N . GLU A 1 766 ? -28.418 -33.474 -38.689 1.00 28.87 766 GLU A N 1
ATOM 6330 C CA . GLU A 1 766 ? -27.717 -34.262 -37.678 1.00 29.90 766 GLU A CA 1
ATOM 6331 C C . GLU A 1 766 ? -27.078 -33.404 -36.588 1.00 28.01 766 GLU A C 1
ATOM 6332 O O . GLU A 1 766 ? -27.214 -33.709 -35.404 1.00 28.04 766 GLU A O 1
ATOM 6338 N N . PHE A 1 767 ? -26.392 -32.331 -36.979 1.00 24.90 767 PHE A N 1
ATOM 6339 C CA . PHE A 1 767 ? -25.729 -31.469 -35.999 1.00 24.89 767 PHE A CA 1
ATOM 6340 C C . PHE A 1 767 ? -26.731 -30.853 -35.023 1.00 25.24 767 PHE A C 1
ATOM 6341 O O . PHE A 1 767 ? -26.509 -30.856 -33.810 1.00 24.11 767 PHE A O 1
ATOM 6349 N N . GLU A 1 768 ? -27.840 -30.352 -35.563 1.00 24.89 768 GLU A N 1
ATOM 6350 C CA . GLU A 1 768 ? -28.899 -29.729 -34.765 1.00 27.17 768 GLU A CA 1
ATOM 6351 C C . GLU A 1 768 ? -29.482 -30.701 -33.744 1.00 26.90 768 GLU A C 1
ATOM 6352 O O . GLU A 1 768 ? -29.871 -30.304 -32.640 1.00 27.35 768 GLU A O 1
ATOM 6358 N N . LYS A 1 769 ? -29.546 -31.972 -34.126 1.00 27.70 769 LYS A N 1
ATOM 6359 C CA . LYS A 1 769 ? -30.123 -33.014 -33.289 1.00 29.94 769 LYS A CA 1
ATOM 6360 C C . LYS A 1 769 ? -29.175 -33.449 -32.171 1.00 29.24 769 LYS A C 1
ATOM 6361 O O . LYS A 1 769 ? -29.626 -33.815 -31.084 1.00 29.32 769 LYS A O 1
ATOM 6367 N N . GLU A 1 770 ? -27.870 -33.408 -32.435 1.00 27.83 770 GLU A N 1
ATOM 6368 C CA . GLU A 1 770 ? -26.890 -34.012 -31.521 1.00 28.29 770 GLU A CA 1
ATOM 6369 C C . GLU A 1 770 ? -26.046 -33.023 -30.712 1.00 28.10 770 GLU A C 1
ATOM 6370 O O . GLU A 1 770 ? -25.386 -33.421 -29.755 1.00 28.50 770 GLU A O 1
ATOM 6376 N N . PHE A 1 771 ? -26.064 -31.744 -31.083 1.00 28.43 771 PHE A N 1
ATOM 6377 C CA . PHE A 1 771 ? -25.072 -30.795 -30.558 1.00 30.33 771 PHE A CA 1
ATOM 6378 C C . PHE A 1 771 ? -25.103 -30.591 -29.033 1.00 30.81 771 PHE A C 1
ATOM 6379 O O . PHE A 1 771 ? -24.104 -30.177 -28.450 1.00 30.45 771 PHE A O 1
ATOM 6387 N N . ARG A 1 772 ? -26.233 -30.895 -28.396 1.00 31.68 772 ARG A N 1
ATOM 6388 C CA A ARG A 1 772 ? -26.375 -30.706 -26.948 0.50 32.19 772 ARG A CA 1
ATOM 6389 C CA B ARG A 1 772 ? -26.375 -30.706 -26.949 0.50 32.30 772 ARG A CA 1
ATOM 6390 C C . ARG A 1 772 ? -25.505 -31.663 -26.136 1.00 32.14 772 ARG A C 1
ATOM 6391 O O . ARG A 1 772 ? -25.324 -31.480 -24.928 1.00 33.41 772 ARG A O 1
ATOM 6406 N N . GLN A 1 773 ? -24.960 -32.674 -26.805 1.00 30.20 773 GLN A N 1
ATOM 6407 C CA . GLN A 1 773 ? -24.068 -33.640 -26.169 1.00 31.37 773 GLN A CA 1
ATOM 6408 C C . GLN A 1 773 ? -22.620 -33.142 -26.140 1.00 28.67 773 GLN A C 1
ATOM 6409 O O . GLN A 1 773 ? -21.774 -33.720 -25.460 1.00 28.65 773 GLN A O 1
ATOM 6415 N N . LEU A 1 774 ? -22.334 -32.080 -26.891 1.00 26.63 774 LEU A N 1
ATOM 6416 C CA . LEU A 1 774 ? -20.969 -31.569 -27.000 1.00 25.05 774 LEU A CA 1
ATOM 6417 C C . LEU A 1 774 ? -20.470 -31.007 -25.677 1.00 24.92 774 LEU A C 1
ATOM 6418 O O . LEU A 1 774 ? -21.231 -30.391 -24.930 1.00 25.53 774 LEU A O 1
ATOM 6423 N N . ASN A 1 775 ? -19.194 -31.249 -25.389 1.00 26.43 775 ASN A N 1
ATOM 6424 C CA . ASN A 1 775 ? -18.564 -30.746 -24.177 1.00 26.68 775 ASN A CA 1
ATOM 6425 C C . ASN A 1 775 ? -18.684 -29.226 -24.101 1.00 26.28 775 ASN A C 1
ATOM 6426 O O . ASN A 1 775 ? -18.496 -28.532 -25.105 1.00 25.24 775 ASN A O 1
ATOM 6431 N N . TYR A 1 776 ? -18.987 -28.719 -22.909 1.00 23.07 776 TYR A N 1
ATOM 6432 C CA . TYR A 1 776 ? -19.281 -27.292 -22.727 1.00 22.80 776 TYR A CA 1
ATOM 6433 C C . TYR A 1 776 ? -18.159 -26.361 -23.197 1.00 21.00 776 TYR A C 1
ATOM 6434 O O . TYR A 1 776 ? -18.429 -25.300 -23.763 1.00 21.35 776 TYR A O 1
ATOM 6443 N N . ILE A 1 777 ? -16.908 -26.769 -22.990 1.00 21.86 777 ILE A N 1
ATOM 6444 C CA . ILE A 1 777 ? -15.763 -25.985 -23.472 1.00 21.55 777 ILE A CA 1
ATOM 6445 C C . ILE A 1 777 ? -15.761 -25.880 -24.999 1.00 21.90 777 ILE A C 1
ATOM 6446 O O . ILE A 1 777 ? -15.502 -24.804 -25.550 1.00 20.84 777 ILE A O 1
ATOM 6451 N N . SER A 1 778 ? -16.080 -26.984 -25.675 1.00 20.87 778 SER A N 1
ATOM 6452 C CA . SER A 1 778 ? -16.098 -27.015 -27.142 1.00 21.23 778 SER A CA 1
ATOM 6453 C C . SER A 1 778 ? -17.193 -26.128 -27.762 1.00 19.95 778 SER A C 1
ATOM 6454 O O . SER A 1 778 ? -17.115 -25.783 -28.939 1.00 20.31 778 SER A O 1
ATOM 6457 N N . ILE A 1 779 ? -18.199 -25.753 -26.972 1.00 20.12 779 ILE A N 1
ATOM 6458 C CA . ILE A 1 779 ? -19.283 -24.905 -27.472 1.00 19.72 779 ILE A CA 1
ATOM 6459 C C . ILE A 1 779 ? -19.305 -23.498 -26.853 1.00 20.16 779 ILE A C 1
ATOM 6460 O O . ILE A 1 779 ? -20.201 -22.695 -27.132 1.00 20.91 779 ILE A O 1
ATOM 6465 N N . ALA A 1 780 ? -18.282 -23.198 -26.052 1.00 19.37 780 ALA A N 1
ATOM 6466 C CA . ALA A 1 780 ? -18.099 -21.866 -25.483 1.00 17.89 780 ALA A CA 1
ATOM 6467 C C . ALA A 1 780 ? -17.475 -20.917 -26.498 1.00 16.45 780 ALA A C 1
ATOM 6468 O O . ALA A 1 780 ? -16.569 -21.294 -27.247 1.00 16.05 780 ALA A O 1
ATOM 6470 N N . SER A 1 781 ? -17.971 -19.683 -26.515 1.00 17.49 781 SER A N 1
ATOM 6471 C CA . SER A 1 781 ? -17.354 -18.614 -27.286 1.00 16.24 781 SER A CA 1
ATOM 6472 C C . SER A 1 781 ? -16.100 -18.127 -26.571 1.00 16.88 781 SER A C 1
ATOM 6473 O O . SER A 1 781 ? -15.891 -18.433 -25.393 1.00 16.38 781 SER A O 1
ATOM 6476 N N . VAL A 1 782 ? -15.263 -17.386 -27.294 1.00 16.03 782 VAL A N 1
ATOM 6477 C CA . VAL A 1 782 ? -14.006 -16.888 -26.746 1.00 15.48 782 VAL A CA 1
ATOM 6478 C C . VAL A 1 782 ? -13.887 -15.401 -27.025 1.00 17.49 782 VAL A C 1
ATOM 6479 O O . VAL A 1 782 ? -14.244 -14.933 -28.113 1.00 17.35 782 VAL A O 1
ATOM 6483 N N . SER A 1 783 ? -13.397 -14.653 -26.042 1.00 17.37 783 SER A N 1
ATOM 6484 C CA . SER A 1 783 ? -13.093 -13.245 -26.267 1.00 18.31 783 SER A CA 1
ATOM 6485 C C . SER A 1 783 ? -11.956 -12.781 -25.373 1.00 19.51 783 SER A C 1
ATOM 6486 O O . SER A 1 783 ? -11.817 -13.257 -24.247 1.00 21.97 783 SER A O 1
ATOM 6489 N N . SER A 1 784 ? -11.151 -11.853 -25.885 1.00 20.90 784 SER A N 1
ATOM 6490 C CA . SER A 1 784 ? -10.269 -11.053 -25.035 1.00 22.05 784 SER A CA 1
ATOM 6491 C C . SER A 1 784 ? -11.149 -10.207 -24.140 1.00 24.20 784 SER A C 1
ATOM 6492 O O . SER A 1 784 ? -12.247 -9.817 -24.538 1.00 24.91 784 SER A O 1
ATOM 6495 N N . ALA A 1 785 ? -10.665 -9.932 -22.936 1.00 24.14 785 ALA A N 1
ATOM 6496 C CA . ALA A 1 785 ? -11.441 -9.208 -21.940 1.00 26.93 785 ALA A CA 1
ATOM 6497 C C . ALA A 1 785 ? -10.683 -7.983 -21.437 1.00 27.52 785 ALA A C 1
ATOM 6498 O O . ALA A 1 785 ? -9.849 -8.080 -20.540 1.00 28.64 785 ALA A O 1
ATOM 6500 N N . ASN A 1 786 ? -10.981 -6.833 -22.028 1.00 27.81 786 ASN A N 1
ATOM 6501 C CA . ASN A 1 786 ? -10.379 -5.571 -21.610 1.00 30.32 786 ASN A CA 1
ATOM 6502 C C . ASN A 1 786 ? -11.363 -4.704 -20.831 1.00 31.78 786 ASN A C 1
ATOM 6503 O O . ASN A 1 786 ? -12.582 -4.842 -20.989 1.00 31.28 786 ASN A O 1
ATOM 6508 N N . ASN A 1 787 ? -10.824 -3.830 -19.981 1.00 32.89 787 ASN A N 1
ATOM 6509 C CA . ASN A 1 787 ? -11.616 -2.856 -19.215 1.00 34.74 787 ASN A CA 1
ATOM 6510 C C . ASN A 1 787 ? -12.721 -3.464 -18.357 1.00 33.80 787 ASN A C 1
ATOM 6511 O O . ASN A 1 787 ? -13.838 -2.941 -18.317 1.00 34.78 787 ASN A O 1
ATOM 6516 N N . ILE A 1 788 ? -12.412 -4.563 -17.674 1.00 31.86 788 ILE A N 1
ATOM 6517 C CA . ILE A 1 788 ? -13.392 -5.213 -16.805 1.00 32.23 788 ILE A CA 1
ATOM 6518 C C . ILE A 1 788 ? -13.870 -4.223 -15.736 1.00 34.26 788 ILE A C 1
ATOM 6519 O O . ILE A 1 788 ? -15.074 -4.072 -15.520 1.00 33.99 788 ILE A O 1
ATOM 6524 N N . ALA A 1 789 ? -12.918 -3.535 -15.105 1.00 35.31 789 ALA A N 1
ATOM 6525 C CA . ALA A 1 789 ? -13.205 -2.563 -14.039 1.00 37.33 789 ALA A CA 1
ATOM 6526 C C . ALA A 1 789 ? -14.080 -1.390 -14.485 1.00 38.14 789 ALA A C 1
ATOM 6527 O O . ALA A 1 789 ? -14.915 -0.913 -13.711 1.00 39.48 789 ALA A O 1
ATOM 6529 N N . LYS A 1 790 ? -13.891 -0.938 -15.726 1.00 38.74 790 LYS A N 1
ATOM 6530 C CA . LYS A 1 790 ? -14.646 0.190 -16.285 1.00 39.52 790 LYS A CA 1
ATOM 6531 C C . LYS A 1 790 ? -16.159 -0.049 -16.304 1.00 38.86 790 LYS A C 1
ATOM 6532 O O . LYS A 1 790 ? -16.947 0.876 -16.082 1.00 39.48 790 LYS A O 1
ATOM 6538 N N . TYR A 1 791 ? -16.550 -1.289 -16.578 1.00 35.77 791 TYR A N 1
ATOM 6539 C CA . TYR A 1 791 ? -17.955 -1.656 -16.709 1.00 34.83 791 TYR A CA 1
ATOM 6540 C C . TYR A 1 791 ? -18.517 -2.310 -15.453 1.00 35.43 791 TYR A C 1
ATOM 6541 O O . TYR A 1 791 ? -19.662 -2.773 -15.442 1.00 33.70 791 TYR A O 1
ATOM 6550 N N . ASP A 1 792 ? -17.700 -2.332 -14.402 1.00 36.57 792 ASP A N 1
ATOM 6551 C CA . ASP A 1 792 ? -18.058 -2.931 -13.128 1.00 37.75 792 ASP A CA 1
ATOM 6552 C C . ASP A 1 792 ? -18.600 -1.842 -12.200 1.00 39.78 792 ASP A C 1
ATOM 6553 O O . ASP A 1 792 ? -17.850 -0.983 -11.737 1.00 40.95 792 ASP A O 1
ATOM 6558 N N . VAL A 1 793 ? -19.907 -1.882 -11.952 1.00 39.62 793 VAL A N 1
ATOM 6559 C CA . VAL A 1 793 ? -20.551 -0.967 -11.009 1.00 41.10 793 VAL A CA 1
ATOM 6560 C C . VAL A 1 793 ? -21.157 -1.789 -9.870 1.00 41.29 793 VAL A C 1
ATOM 6561 O O . VAL A 1 793 ? -22.268 -2.318 -9.987 1.00 40.25 793 VAL A O 1
ATOM 6565 N N . GLY A 1 794 ? -20.401 -1.909 -8.782 1.00 42.75 794 GLY A N 1
ATOM 6566 C CA . GLY A 1 794 ? -20.824 -2.672 -7.609 1.00 43.74 794 GLY A CA 1
ATOM 6567 C C . GLY A 1 794 ? -21.008 -4.159 -7.859 1.00 42.96 794 GLY A C 1
ATOM 6568 O O . GLY A 1 794 ? -21.812 -4.811 -7.189 1.00 43.47 794 GLY A O 1
ATOM 6569 N N . GLY A 1 795 ? -20.262 -4.697 -8.823 1.00 41.22 795 GLY A N 1
ATOM 6570 C CA . GLY A 1 795 ? -20.340 -6.114 -9.158 1.00 40.51 795 GLY A CA 1
ATOM 6571 C C . GLY A 1 795 ? -21.307 -6.411 -10.289 1.00 40.06 795 GLY A C 1
ATOM 6572 O O . GLY A 1 795 ? -21.423 -7.556 -10.727 1.00 39.18 795 GLY A O 1
ATOM 6573 N N . PHE A 1 796 ? -21.994 -5.374 -10.764 1.00 39.37 796 PHE A N 1
ATOM 6574 C CA . PHE A 1 796 ? -23.007 -5.511 -11.804 1.00 38.48 796 PHE A CA 1
ATOM 6575 C C . PHE A 1 796 ? -22.649 -4.685 -13.046 1.00 37.65 796 PHE A C 1
ATOM 6576 O O . PHE A 1 796 ? -21.896 -3.715 -12.941 1.00 38.66 796 PHE A O 1
ATOM 6584 N N . PRO A 1 797 ? -23.184 -5.072 -14.226 1.00 36.09 797 PRO A N 1
ATOM 6585 C CA . PRO A 1 797 ? -22.870 -4.386 -15.486 1.00 35.20 797 PRO A CA 1
ATOM 6586 C C . PRO A 1 797 ? -23.269 -2.911 -15.505 1.00 35.84 797 PRO A C 1
ATOM 6587 O O . PRO A 1 797 ? -24.412 -2.566 -15.193 1.00 36.08 797 PRO A O 1
ATOM 6591 N N . GLY A 1 798 ? -22.317 -2.055 -15.864 1.00 34.92 798 GLY A N 1
ATOM 6592 C CA . GLY A 1 798 ? -22.587 -0.636 -16.064 1.00 35.92 798 GLY A CA 1
ATOM 6593 C C . GLY A 1 798 ? -23.137 -0.367 -17.455 1.00 35.95 798 GLY A C 1
ATOM 6594 O O . GLY A 1 798 ? -23.327 -1.304 -18.241 1.00 35.24 798 GLY A O 1
ATOM 6595 N N . PRO A 1 799 ? -23.397 0.916 -17.775 1.00 36.47 799 PRO A N 1
ATOM 6596 C CA . PRO A 1 799 ? -23.917 1.280 -19.095 1.00 35.72 799 PRO A CA 1
ATOM 6597 C C . PRO A 1 799 ? -23.025 0.777 -20.233 1.00 34.59 799 PRO A C 1
ATOM 6598 O O . PRO A 1 799 ? -21.798 0.888 -20.158 1.00 33.48 799 PRO A O 1
ATOM 6602 N N . LYS A 1 800 ? -23.651 0.216 -21.266 1.00 32.96 800 LYS A N 1
ATOM 6603 C CA . LYS A 1 800 ? -22.952 -0.248 -22.474 1.00 33.29 800 LYS A CA 1
ATOM 6604 C C . LYS A 1 800 ? -21.980 -1.404 -22.219 1.00 30.82 800 LYS A C 1
ATOM 6605 O O . LYS A 1 800 ? -21.049 -1.613 -22.999 1.00 30.98 800 LYS A O 1
ATOM 6611 N N . CYS A 1 801 ? -22.201 -2.155 -21.140 1.00 29.80 801 CYS A N 1
ATOM 6612 C CA . CYS A 1 801 ? -21.332 -3.282 -20.795 1.00 28.05 801 CYS A CA 1
ATOM 6613 C C . CYS A 1 801 ? -21.332 -4.320 -21.914 1.00 26.98 801 CYS A C 1
ATOM 6614 O O . CYS A 1 801 ? -22.395 -4.804 -22.308 1.00 27.46 801 CYS A O 1
ATOM 6617 N N . PRO A 1 802 ? -20.142 -4.644 -22.450 1.00 25.37 802 PRO A N 1
ATOM 6618 C CA . PRO A 1 802 ? -20.076 -5.697 -23.465 1.00 24.25 802 PRO A CA 1
ATOM 6619 C C . PRO A 1 802 ? -20.517 -7.050 -22.906 1.00 22.76 802 PRO A C 1
ATOM 6620 O O . PRO A 1 802 ? -20.403 -7.299 -21.704 1.00 23.24 802 PRO A O 1
ATOM 6624 N N . PHE A 1 803 ? -21.020 -7.909 -23.783 1.00 20.58 803 PHE A N 1
ATOM 6625 C CA . PHE A 1 803 ? -21.563 -9.208 -23.395 1.00 21.25 803 PHE A CA 1
ATOM 6626 C C . PHE A 1 803 ? -20.560 -10.072 -22.639 1.00 21.44 803 PHE A C 1
ATOM 6627 O O . PHE A 1 803 ? -20.902 -10.677 -21.619 1.00 21.38 803 PHE A O 1
ATOM 6635 N N . HIS A 1 804 ? -19.327 -10.145 -23.140 1.00 19.53 804 HIS A N 1
ATOM 6636 C CA . HIS A 1 804 ? -18.312 -10.966 -22.476 1.00 20.19 804 HIS A CA 1
ATOM 6637 C C . HIS A 1 804 ? -17.894 -10.421 -21.109 1.00 20.71 804 HIS A C 1
ATOM 6638 O O . HIS A 1 804 ? -17.566 -11.197 -20.210 1.00 21.89 804 HIS A O 1
ATOM 6645 N N . ILE A 1 805 ? -17.912 -9.097 -20.960 1.00 22.16 805 ILE A N 1
ATOM 6646 C CA . ILE A 1 805 ? -17.590 -8.454 -19.679 1.00 23.08 805 ILE A CA 1
ATOM 6647 C C . ILE A 1 805 ? -18.704 -8.722 -18.668 1.00 22.89 805 ILE A C 1
ATOM 6648 O O . ILE A 1 805 ? -18.432 -9.002 -17.499 1.00 24.86 805 ILE A O 1
ATOM 6653 N N . ARG A 1 806 ? -19.951 -8.654 -19.129 1.00 22.89 806 ARG A N 1
ATOM 6654 C CA . ARG A 1 806 ? -21.106 -9.042 -18.317 1.00 23.88 806 ARG A CA 1
ATOM 6655 C C . ARG A 1 806 ? -20.930 -10.466 -17.787 1.00 23.02 806 ARG A C 1
ATOM 6656 O O . ARG A 1 806 ? -21.215 -10.741 -16.619 1.00 23.42 806 ARG A O 1
ATOM 6664 N N . GLY A 1 807 ? -20.458 -11.364 -18.653 1.00 20.71 807 GLY A N 1
ATOM 6665 C CA . GLY A 1 807 ? -20.194 -12.743 -18.256 1.00 20.71 807 GLY A CA 1
ATOM 6666 C C . GLY A 1 807 ? -19.165 -12.850 -17.146 1.00 21.61 807 GLY A C 1
ATOM 6667 O O . GLY A 1 807 ? -19.302 -13.672 -16.233 1.00 22.83 807 GLY A O 1
ATOM 6668 N N . ILE A 1 808 ? -18.133 -12.016 -17.225 1.00 21.61 808 ILE A N 1
ATOM 6669 C CA . ILE A 1 808 ? -17.071 -12.000 -16.221 1.00 23.28 808 ILE A CA 1
ATOM 6670 C C . ILE A 1 808 ? -17.614 -11.487 -14.883 1.00 24.98 808 ILE A C 1
ATOM 6671 O O . ILE A 1 808 ? -17.302 -12.041 -13.827 1.00 27.54 808 ILE A O 1
ATOM 6676 N N . LEU A 1 809 ? -18.432 -10.440 -14.936 1.00 25.82 809 LEU A N 1
ATOM 6677 C CA . LEU A 1 809 ? -19.042 -9.893 -13.722 1.00 28.42 809 LEU A CA 1
ATOM 6678 C C . LEU A 1 809 ? -19.946 -10.923 -13.051 1.00 28.70 809 LEU A C 1
ATOM 6679 O O . LEU A 1 809 ? -19.959 -11.045 -11.826 1.00 29.74 809 LEU A O 1
ATOM 6684 N N . THR A 1 810 ? -20.679 -11.680 -13.865 1.00 27.86 810 THR A N 1
ATOM 6685 C CA . THR A 1 810 ? -21.478 -12.800 -13.370 1.00 28.10 810 THR A CA 1
ATOM 6686 C C . THR A 1 810 ? -20.591 -13.811 -12.635 1.00 27.69 810 THR A C 1
ATOM 6687 O O . THR A 1 810 ? -20.874 -14.170 -11.490 1.00 28.23 810 THR A O 1
ATOM 6691 N N . TYR A 1 811 ? -19.519 -14.252 -13.298 1.00 25.86 811 TYR A N 1
ATOM 6692 C CA . TYR A 1 811 ? -18.534 -15.161 -12.707 1.00 25.68 811 TYR A CA 1
ATOM 6693 C C . TYR A 1 811 ? -17.997 -14.624 -11.380 1.00 27.66 811 TYR A C 1
ATOM 6694 O O . TYR A 1 811 ? -17.957 -15.352 -10.387 1.00 27.06 811 TYR A O 1
ATOM 6703 N N . ASN A 1 812 ? -17.607 -13.349 -11.367 1.00 28.66 812 ASN A N 1
ATOM 6704 C CA . ASN A 1 812 ? -17.037 -12.729 -10.171 1.00 30.91 812 ASN A CA 1
ATOM 6705 C C . ASN A 1 812 ? -17.979 -12.732 -8.958 1.00 32.10 812 ASN A C 1
ATOM 6706 O O . ASN A 1 812 ? -17.520 -12.875 -7.827 1.00 34.16 812 ASN A O 1
ATOM 6711 N N . ARG A 1 813 ? -19.283 -12.584 -9.200 1.00 32.96 813 ARG A N 1
ATOM 6712 C CA . ARG A 1 813 ? -20.287 -12.680 -8.132 1.00 34.33 813 ARG A CA 1
ATOM 6713 C C . ARG A 1 813 ? -20.425 -14.123 -7.648 1.00 35.76 813 ARG A C 1
ATOM 6714 O O . ARG A 1 813 ? -20.565 -14.372 -6.450 1.00 37.30 813 ARG A O 1
ATOM 6722 N N . ALA A 1 814 ? -20.372 -15.066 -8.588 1.00 35.15 814 ALA A N 1
ATOM 6723 C CA . ALA A 1 814 ? -20.547 -16.487 -8.287 1.00 35.41 814 ALA A CA 1
ATOM 6724 C C . ALA A 1 814 ? -19.418 -17.082 -7.438 1.00 36.77 814 ALA A C 1
ATOM 6725 O O . ALA A 1 814 ? -19.656 -18.009 -6.658 1.00 37.94 814 ALA A O 1
ATOM 6727 N N . ILE A 1 815 ? -18.206 -16.543 -7.583 1.00 36.27 815 ILE A N 1
ATOM 6728 C CA . ILE A 1 815 ? -17.034 -17.036 -6.843 1.00 38.40 815 ILE A CA 1
ATOM 6729 C C . ILE A 1 815 ? -16.608 -16.138 -5.672 1.00 41.99 815 ILE A C 1
ATOM 6730 O O . ILE A 1 815 ? -15.587 -16.401 -5.030 1.00 40.54 815 ILE A O 1
ATOM 6735 N N . LYS A 1 816 ? -17.387 -15.090 -5.400 1.00 45.95 816 LYS A N 1
ATOM 6736 C CA . LYS A 1 816 ? -17.029 -14.095 -4.384 1.00 50.45 816 LYS A CA 1
ATOM 6737 C C . LYS A 1 816 ? -16.766 -14.744 -3.029 1.00 52.91 816 LYS A C 1
ATOM 6738 O O . LYS A 1 816 ? -17.521 -15.615 -2.588 1.00 53.81 816 LYS A O 1
ATOM 6744 N N . GLY A 1 817 ? -15.680 -14.320 -2.387 1.00 55.07 817 GLY A N 1
ATOM 6745 C CA . GLY A 1 817 ? -15.282 -14.862 -1.092 1.00 58.55 817 GLY A CA 1
ATOM 6746 C C . GLY A 1 817 ? -14.143 -15.857 -1.195 1.00 59.99 817 GLY A C 1
ATOM 6747 O O . GLY A 1 817 ? -13.366 -16.017 -0.250 1.00 61.51 817 GLY A O 1
ATOM 6748 N N . ASN A 1 818 ? -14.046 -16.526 -2.344 1.00 59.68 818 ASN A N 1
ATOM 6749 C CA . ASN A 1 818 ? -12.991 -17.509 -2.585 1.00 60.48 818 ASN A CA 1
ATOM 6750 C C . ASN A 1 818 ? -11.673 -16.879 -3.025 1.00 59.97 818 ASN A C 1
ATOM 6751 O O . ASN A 1 818 ? -11.579 -16.298 -4.110 1.00 59.46 818 ASN A O 1
ATOM 6756 N N . ILE A 1 819 ? -10.662 -17.006 -2.171 1.00 60.41 819 ILE A N 1
ATOM 6757 C CA . ILE A 1 819 ? -9.308 -16.549 -2.482 1.00 60.04 819 ILE A CA 1
ATOM 6758 C C . ILE A 1 819 ? -8.648 -17.548 -3.439 1.00 58.22 819 ILE A C 1
ATOM 6759 O O . ILE A 1 819 ? -7.735 -17.197 -4.190 1.00 57.65 819 ILE A O 1
ATOM 6764 N N . ASP A 1 820 ? -9.140 -18.786 -3.407 1.00 57.13 820 ASP A N 1
ATOM 6765 C CA . ASP A 1 820 ? -8.597 -19.900 -4.186 1.00 55.63 820 ASP A CA 1
ATOM 6766 C C . ASP A 1 820 ? -9.068 -19.940 -5.644 1.00 53.05 820 ASP A C 1
ATOM 6767 O O . ASP A 1 820 ? -8.333 -20.407 -6.518 1.00 52.54 820 ASP A O 1
ATOM 6772 N N . ALA A 1 821 ? -10.292 -19.469 -5.893 1.00 50.59 821 ALA A N 1
ATOM 6773 C CA . ALA A 1 821 ? -10.914 -19.546 -7.218 1.00 46.92 821 ALA A CA 1
ATOM 6774 C C . ALA A 1 821 ? -10.087 -18.832 -8.283 1.00 44.21 821 ALA A C 1
ATOM 6775 O O . ALA A 1 821 ? -9.549 -17.754 -8.019 1.00 43.96 821 ALA A O 1
ATOM 6777 N N . PRO A 1 822 ? -9.973 -19.433 -9.487 1.00 41.40 822 PRO A N 1
ATOM 6778 C CA . PRO A 1 822 ? -9.224 -18.780 -10.561 1.00 39.43 822 PRO A CA 1
ATOM 6779 C C . PRO A 1 822 ? -9.828 -17.417 -10.872 1.00 38.47 822 PRO A C 1
ATOM 6780 O O . PRO A 1 822 ? -11.039 -17.302 -11.059 1.00 36.20 822 PRO A O 1
ATOM 6784 N N . GLN A 1 823 ? -8.989 -16.390 -10.896 1.00 37.76 823 GLN A N 1
ATOM 6785 C CA . GLN A 1 823 ? -9.453 -15.052 -11.221 1.00 36.64 823 GLN A CA 1
ATOM 6786 C C . GLN A 1 823 ? -9.302 -14.803 -12.713 1.00 34.45 823 GLN A C 1
ATOM 6787 O O . GLN A 1 823 ? -8.363 -15.294 -13.349 1.00 34.15 823 GLN A O 1
ATOM 6793 N N . VAL A 1 824 ? -10.241 -14.049 -13.268 1.00 31.92 824 VAL A N 1
ATOM 6794 C CA . VAL A 1 824 ? -10.127 -13.574 -14.636 1.00 30.78 824 VAL A CA 1
ATOM 6795 C C . VAL A 1 824 ? -9.101 -12.442 -14.656 1.00 31.25 824 VAL A C 1
ATOM 6796 O O . VAL A 1 824 ? -9.193 -11.494 -13.869 1.00 32.01 824 VAL A O 1
ATOM 6800 N N . VAL A 1 825 ? -8.121 -12.562 -15.546 1.00 31.57 825 VAL A N 1
ATOM 6801 C CA . VAL A 1 825 ? -7.047 -11.582 -15.659 1.00 32.59 825 VAL A CA 1
ATOM 6802 C C . VAL A 1 825 ? -7.353 -10.564 -16.754 1.00 31.30 825 VAL A C 1
ATOM 6803 O O . VAL A 1 825 ? -7.605 -10.929 -17.908 1.00 29.62 825 VAL A O 1
ATOM 6807 N N . GLU A 1 826 ? -7.339 -9.290 -16.368 1.00 32.03 826 GLU A N 1
ATOM 6808 C CA . GLU A 1 826 ? -7.504 -8.171 -17.291 1.00 32.15 826 GLU A CA 1
ATOM 6809 C C . GLU A 1 826 ? -6.610 -8.325 -18.522 1.00 31.32 826 GLU A C 1
ATOM 6810 O O . GLU A 1 826 ? -5.399 -8.519 -18.398 1.00 31.43 826 GLU A O 1
ATOM 6816 N N . GLY A 1 827 ? -7.219 -8.255 -19.704 1.00 30.11 827 GLY A N 1
ATOM 6817 C CA . GLY A 1 827 ? -6.480 -8.311 -20.964 1.00 30.09 827 GLY A CA 1
ATOM 6818 C C . GLY A 1 827 ? -6.305 -9.703 -21.544 1.00 29.15 827 GLY A C 1
ATOM 6819 O O . GLY A 1 827 ? -5.866 -9.850 -22.687 1.00 29.74 827 GLY A O 1
ATOM 6820 N N . GLU A 1 828 ? -6.640 -10.725 -20.761 1.00 28.02 828 GLU A N 1
ATOM 6821 C CA . GLU A 1 828 ? -6.523 -12.107 -21.221 1.00 28.26 828 GLU A CA 1
ATOM 6822 C C . GLU A 1 828 ? -7.853 -12.611 -21.789 1.00 25.71 828 GLU A C 1
ATOM 6823 O O . GLU A 1 828 ? -8.833 -11.869 -21.830 1.00 25.37 828 GLU A O 1
ATOM 6829 N N . LYS A 1 829 ? -7.878 -13.858 -22.250 1.00 23.82 829 LYS A N 1
ATOM 6830 C CA . LYS A 1 829 ? -9.071 -14.387 -22.906 1.00 21.77 829 LYS A CA 1
ATOM 6831 C C . LYS A 1 829 ? -9.957 -15.194 -21.978 1.00 21.80 829 LYS A C 1
ATOM 6832 O O . LYS A 1 829 ? -9.476 -15.838 -21.042 1.00 20.49 829 LYS A O 1
ATOM 6838 N N . VAL A 1 830 ? -11.255 -15.146 -22.253 1.00 20.19 830 VAL A N 1
ATOM 6839 C CA . VAL A 1 830 ? -12.245 -15.898 -21.494 1.00 19.09 830 VAL A CA 1
ATOM 6840 C C . VAL A 1 830 ? -13.101 -16.760 -22.410 1.00 18.54 830 VAL A C 1
ATOM 6841 O O . VAL A 1 830 ? -13.341 -16.399 -23.568 1.00 18.47 830 VAL A O 1
ATOM 6845 N N . TYR A 1 831 ? -13.549 -17.898 -21.886 1.00 17.89 831 TYR A N 1
ATOM 6846 C CA . TYR A 1 831 ? -14.682 -18.621 -22.459 1.00 18.69 831 TYR A CA 1
ATOM 6847 C C . TYR A 1 831 ? -15.971 -17.947 -22.006 1.00 19.03 831 TYR A C 1
ATOM 6848 O O . TYR A 1 831 ? -16.034 -17.405 -20.906 1.00 19.05 831 TYR A O 1
ATOM 6857 N N . VAL A 1 832 ? -16.997 -17.996 -22.853 1.00 17.93 832 VAL A N 1
ATOM 6858 C CA . VAL A 1 832 ? -18.271 -17.341 -22.582 1.00 19.77 832 VAL A CA 1
ATOM 6859 C C . VAL A 1 832 ? -19.413 -18.283 -22.955 1.00 20.38 832 VAL A C 1
ATOM 6860 O O . VAL A 1 832 ? -19.432 -18.840 -24.060 1.00 20.06 832 VAL A O 1
ATOM 6864 N N . LEU A 1 833 ? -20.362 -18.454 -22.036 1.00 19.68 833 LEU A N 1
ATOM 6865 C CA . LEU A 1 833 ? -21.575 -19.222 -22.315 1.00 19.60 833 LEU A CA 1
ATOM 6866 C C . LEU A 1 833 ? -22.834 -18.432 -21.966 1.00 20.33 833 LEU A C 1
ATOM 6867 O O . LEU A 1 833 ? -22.859 -17.726 -20.956 1.00 20.61 833 LEU A O 1
ATOM 6872 N N . PRO A 1 834 ? -23.889 -18.561 -22.795 1.00 20.58 834 PRO A N 1
ATOM 6873 C CA . PRO A 1 834 ? -25.173 -17.974 -22.424 1.00 21.63 834 PRO A CA 1
ATOM 6874 C C . PRO A 1 834 ? -25.894 -18.825 -21.382 1.00 23.79 834 PRO A C 1
ATOM 6875 O O . PRO A 1 834 ? -25.704 -20.047 -21.335 1.00 23.86 834 PRO A O 1
ATOM 6879 N N . LEU A 1 835 ? -26.715 -18.168 -20.564 1.00 23.19 835 LEU A N 1
ATOM 6880 C CA . LEU A 1 835 ? -27.445 -18.815 -19.478 1.00 26.30 835 LEU A CA 1
ATOM 6881 C C . LEU A 1 835 ? -28.946 -18.633 -19.661 1.00 26.06 835 LEU A C 1
ATOM 6882 O O . LEU A 1 835 ? -29.399 -17.545 -20.013 1.00 25.34 835 LEU A O 1
ATOM 6887 N N . ARG A 1 836 ? -29.706 -19.698 -19.416 1.00 26.98 836 ARG A N 1
ATOM 6888 C CA . ARG A 1 836 ? -31.171 -19.665 -19.552 1.00 28.76 836 ARG A CA 1
ATOM 6889 C C . ARG A 1 836 ? -31.845 -18.764 -18.524 1.00 29.89 836 ARG A C 1
ATOM 6890 O O . ARG A 1 836 ? -31.324 -18.551 -17.426 1.00 29.98 836 ARG A O 1
ATOM 6898 N N . GLU A 1 837 ? -33.014 -18.246 -18.897 1.00 31.05 837 GLU A N 1
ATOM 6899 C CA . GLU A 1 837 ? -33.848 -17.423 -18.024 1.00 33.56 837 GLU A CA 1
ATOM 6900 C C . GLU A 1 837 ? -34.065 -18.109 -16.675 1.00 33.34 837 GLU A C 1
ATOM 6901 O O . GLU A 1 837 ? -34.331 -19.312 -16.619 1.00 33.58 837 GLU A O 1
ATOM 6907 N N . GLY A 1 838 ? -33.933 -17.341 -15.597 1.00 33.69 838 GLY A N 1
ATOM 6908 C CA . GLY A 1 838 ? -34.230 -17.832 -14.254 1.00 35.52 838 GLY A CA 1
ATOM 6909 C C . GLY A 1 838 ? -33.132 -18.658 -13.611 1.00 35.32 838 GLY A C 1
ATOM 6910 O O . GLY A 1 838 ? -33.372 -19.335 -12.612 1.00 36.95 838 GLY A O 1
ATOM 6911 N N . ASN A 1 839 ? -31.931 -18.607 -14.188 1.00 33.45 839 ASN A N 1
ATOM 6912 C CA . ASN A 1 839 ? -30.753 -19.265 -13.623 1.00 32.63 839 ASN A CA 1
ATOM 6913 C C . ASN A 1 839 ? -30.303 -18.589 -12.320 1.00 33.44 839 ASN A C 1
ATOM 6914 O O . ASN A 1 839 ? -30.585 -17.404 -12.114 1.00 34.27 839 ASN A O 1
ATOM 6919 N N . PRO A 1 840 ? -29.601 -19.335 -11.441 1.00 33.41 840 PRO A N 1
ATOM 6920 C CA . PRO A 1 840 ? -29.171 -18.823 -10.134 1.00 35.22 840 PRO A CA 1
ATOM 6921 C C . PRO A 1 840 ? -28.028 -17.807 -10.172 1.00 34.68 840 PRO A C 1
ATOM 6922 O O . PRO A 1 840 ? -27.723 -17.203 -9.143 1.00 34.30 840 PRO A O 1
ATOM 6926 N N . PHE A 1 841 ? -27.404 -17.619 -11.334 1.00 32.79 841 PHE A N 1
ATOM 6927 C CA . PHE A 1 841 ? -26.316 -16.641 -11.471 1.00 32.24 841 PHE A CA 1
ATOM 6928 C C . PHE A 1 841 ? -26.842 -15.216 -11.641 1.00 31.89 841 PHE A C 1
ATOM 6929 O O . PHE A 1 841 ? -26.087 -14.246 -11.519 1.00 30.73 841 PHE A O 1
ATOM 6937 N N . GLY A 1 842 ? -28.136 -15.103 -11.928 1.00 32.97 842 GLY A N 1
ATOM 6938 C CA . GLY A 1 842 ? -28.812 -13.810 -12.010 1.00 33.70 842 GLY A CA 1
ATOM 6939 C C . GLY A 1 842 ? -28.511 -12.967 -13.238 1.00 32.94 842 GLY A C 1
ATOM 6940 O O . GLY A 1 842 ? -28.795 -11.769 -13.243 1.00 33.74 842 GLY A O 1
ATOM 6941 N N . ASP A 1 843 ? -27.933 -13.576 -14.274 1.00 30.56 843 ASP A N 1
ATOM 6942 C CA . ASP A 1 843 ? -27.683 -12.867 -15.537 1.00 29.67 843 ASP A CA 1
ATOM 6943 C C . ASP A 1 843 ? -27.634 -13.814 -16.735 1.00 28.34 843 ASP A C 1
ATOM 6944 O O . ASP A 1 843 ? -27.616 -15.036 -16.570 1.00 29.71 843 ASP A O 1
ATOM 6949 N N . LYS A 1 844 ? -27.601 -13.240 -17.937 1.00 26.09 844 LYS A N 1
ATOM 6950 C CA . LYS A 1 844 ? -27.818 -13.986 -19.181 1.00 25.49 844 LYS A CA 1
ATOM 6951 C C . LYS A 1 844 ? -26.591 -14.723 -19.740 1.00 22.86 844 LYS A C 1
ATOM 6952 O O . LYS A 1 844 ? -26.688 -15.405 -20.763 1.00 22.51 844 LYS A O 1
ATOM 6958 N N . CYS A 1 845 ? -25.451 -14.575 -19.071 1.00 23.14 845 CYS A N 1
ATOM 6959 C CA . CYS A 1 845 ? -24.210 -15.227 -19.497 1.00 23.12 845 CYS A CA 1
ATOM 6960 C C . CYS A 1 845 ? -23.172 -15.299 -18.382 1.00 23.10 845 CYS A C 1
ATOM 6961 O O . CYS A 1 845 ? -23.261 -14.585 -17.382 1.00 21.76 845 CYS A O 1
ATOM 6964 N N . ILE A 1 846 ? -22.185 -16.167 -18.578 1.00 21.14 846 ILE A N 1
ATOM 6965 C CA . ILE A 1 846 ? -21.075 -16.333 -17.643 1.00 20.87 846 ILE A CA 1
ATOM 6966 C C . ILE A 1 846 ? -19.791 -16.546 -18.441 1.00 20.89 846 ILE A C 1
ATOM 6967 O O . ILE A 1 846 ? -19.818 -17.102 -19.537 1.00 20.48 846 ILE A O 1
ATOM 6972 N N . ALA A 1 847 ? -18.680 -16.071 -17.897 1.00 20.50 847 ALA A N 1
ATOM 6973 C CA . ALA A 1 847 ? -17.385 -16.183 -18.555 1.00 19.90 847 ALA A CA 1
ATOM 6974 C C . ALA A 1 847 ? -16.339 -16.592 -17.535 1.00 21.31 847 ALA A C 1
ATOM 6975 O O . ALA A 1 847 ? -16.437 -16.224 -16.363 1.00 23.02 847 ALA A O 1
ATOM 6977 N N . TRP A 1 848 ? -15.338 -17.348 -17.978 1.00 20.00 848 TRP A N 1
ATOM 6978 C CA . TRP A 1 848 ? -14.258 -17.791 -17.094 1.00 21.59 848 TRP A CA 1
ATOM 6979 C C . TRP A 1 848 ? -12.958 -17.886 -17.902 1.00 22.15 848 TRP A C 1
ATOM 6980 O O . TRP A 1 848 ? -13.006 -17.827 -19.131 1.00 22.42 848 TRP A O 1
ATOM 6991 N N . PRO A 1 849 ? -11.794 -18.013 -17.226 1.00 23.51 849 PRO A N 1
ATOM 6992 C CA . PRO A 1 849 ? -10.523 -17.995 -17.968 1.00 23.49 849 PRO A CA 1
ATOM 6993 C C . PRO A 1 849 ? -10.454 -19.048 -19.075 1.00 23.87 849 PRO A C 1
ATOM 6994 O O . PRO A 1 849 ? -10.779 -20.211 -18.842 1.00 22.88 849 PRO A O 1
ATOM 6998 N N . SER A 1 850 ? -10.044 -18.634 -20.273 1.00 22.26 850 SER A N 1
ATOM 6999 C CA . SER A 1 850 ? -9.952 -19.557 -21.404 1.00 23.42 850 SER A CA 1
ATOM 7000 C C . SER A 1 850 ? -8.854 -20.601 -21.172 1.00 24.70 850 SER A C 1
ATOM 7001 O O . SER A 1 850 ? -7.933 -20.384 -20.383 1.00 24.29 850 SER A O 1
ATOM 7004 N N . GLY A 1 851 ? -8.972 -21.740 -21.848 1.00 26.26 851 GLY A N 1
ATOM 7005 C CA . GLY A 1 851 ? -8.026 -22.846 -21.685 1.00 27.99 851 GLY A CA 1
ATOM 7006 C C . GLY A 1 851 ? -8.144 -23.594 -20.369 1.00 29.71 851 GLY A C 1
ATOM 7007 O O . GLY A 1 851 ? -7.293 -24.427 -20.045 1.00 30.42 851 GLY A O 1
ATOM 7008 N N . THR A 1 852 ? -9.193 -23.299 -19.602 1.00 28.23 852 THR A N 1
ATOM 7009 C CA . THR A 1 852 ? -9.398 -23.946 -18.304 1.00 27.56 852 THR A CA 1
ATOM 7010 C C . THR A 1 852 ? -10.816 -24.493 -18.159 1.00 26.76 852 THR A C 1
ATOM 7011 O O . THR A 1 852 ? -11.751 -24.025 -18.820 1.00 24.91 852 THR A O 1
ATOM 7015 N N . GLU A 1 853 ? -10.952 -25.501 -17.299 1.00 27.20 853 GLU A N 1
ATOM 7016 C CA . GLU A 1 853 ? -12.247 -25.960 -16.820 1.00 27.21 853 GLU A CA 1
ATOM 7017 C C . GLU A 1 853 ? -12.754 -24.925 -15.827 1.00 27.03 853 GLU A C 1
ATOM 7018 O O . GLU A 1 853 ? -11.977 -24.404 -15.024 1.00 25.93 853 GLU A O 1
ATOM 7024 N N . ILE A 1 854 ? -14.049 -24.625 -15.876 1.00 26.94 854 ILE A N 1
ATOM 7025 C CA . ILE A 1 854 ? -14.635 -23.726 -14.884 1.00 27.12 854 ILE A CA 1
ATOM 7026 C C . ILE A 1 854 ? -14.584 -24.402 -13.507 1.00 29.29 854 ILE A C 1
ATOM 7027 O O . ILE A 1 854 ? -14.735 -25.624 -13.401 1.00 28.49 854 ILE A O 1
ATOM 7032 N N . THR A 1 855 ? -14.332 -23.610 -12.469 1.00 30.46 855 THR A N 1
ATOM 7033 C CA . THR A 1 855 ? -14.156 -24.140 -11.114 1.00 31.80 855 THR A CA 1
ATOM 7034 C C . THR A 1 855 ? -15.330 -25.017 -10.658 1.00 33.28 855 THR A C 1
ATOM 7035 O O . THR A 1 855 ? -16.492 -24.704 -10.921 1.00 31.56 855 THR A O 1
ATOM 7039 N N . ASP A 1 856 ? -15.005 -26.118 -9.979 1.00 35.92 856 ASP A N 1
ATOM 7040 C CA . ASP A 1 856 ? -15.997 -27.121 -9.569 1.00 39.46 856 ASP A CA 1
ATOM 7041 C C . ASP A 1 856 ? -17.140 -26.565 -8.719 1.00 40.87 856 ASP A C 1
ATOM 7042 O O . ASP A 1 856 ? -18.234 -27.135 -8.693 1.00 40.86 856 ASP A O 1
ATOM 7047 N N . LEU A 1 857 ? -16.874 -25.449 -8.041 1.00 41.38 857 LEU A N 1
ATOM 7048 C CA . LEU A 1 857 ? -17.873 -24.727 -7.249 1.00 43.65 857 LEU A CA 1
ATOM 7049 C C . LEU A 1 857 ? -19.156 -24.424 -8.038 1.00 41.96 857 LEU A C 1
ATOM 7050 O O . LEU A 1 857 ? -20.262 -24.550 -7.509 1.00 44.41 857 LEU A O 1
ATOM 7055 N N . ILE A 1 858 ? -18.998 -24.032 -9.300 1.00 37.27 858 ILE A N 1
ATOM 7056 C CA . ILE A 1 858 ? -20.131 -23.589 -10.123 1.00 35.56 858 ILE A CA 1
ATOM 7057 C C . ILE A 1 858 ? -20.330 -24.382 -11.424 1.00 33.75 858 ILE A C 1
ATOM 7058 O O . ILE A 1 858 ? -21.309 -24.160 -12.143 1.00 32.24 858 ILE A O 1
ATOM 7063 N N . LYS A 1 859 ? -19.416 -25.310 -11.712 1.00 32.25 859 LYS A N 1
ATOM 7064 C CA . LYS A 1 859 ? -19.468 -26.089 -12.956 1.00 31.17 859 LYS A CA 1
ATOM 7065 C C . LYS A 1 859 ? -20.809 -26.786 -13.177 1.00 31.40 859 LYS A C 1
ATOM 7066 O O . LYS A 1 859 ? -21.404 -26.660 -14.252 1.00 30.50 859 LYS A O 1
ATOM 7072 N N . ASP A 1 860 ? -21.279 -27.516 -12.163 1.00 31.59 860 ASP A N 1
ATOM 7073 C CA . ASP A 1 860 ? -22.545 -28.241 -12.266 1.00 33.66 860 ASP A CA 1
ATOM 7074 C C . ASP A 1 860 ? -23.714 -27.309 -12.609 1.00 31.98 860 ASP A C 1
ATOM 7075 O O . ASP A 1 860 ? -24.557 -27.652 -13.438 1.00 32.65 860 ASP A O 1
ATOM 7080 N N . ASP A 1 861 ? -23.743 -26.132 -11.983 1.00 30.40 861 ASP A N 1
ATOM 7081 C CA . ASP A 1 861 ? -24.794 -25.146 -12.226 1.00 30.67 861 ASP A CA 1
ATOM 7082 C C . ASP A 1 861 ? -24.703 -24.554 -13.633 1.00 29.27 861 ASP A C 1
ATOM 7083 O O . ASP A 1 861 ? -25.723 -24.378 -14.294 1.00 29.09 861 ASP A O 1
ATOM 7088 N N . VAL A 1 862 ? -23.485 -24.256 -14.086 1.00 28.54 862 VAL A N 1
ATOM 7089 C CA . VAL A 1 862 ? -23.274 -23.773 -15.457 1.00 28.41 862 VAL A CA 1
ATOM 7090 C C . VAL A 1 862 ? -23.796 -24.812 -16.451 1.00 27.49 862 VAL A C 1
ATOM 7091 O O . VAL A 1 862 ? -24.579 -24.483 -17.338 1.00 27.38 862 VAL A O 1
ATOM 7095 N N . LEU A 1 863 ? -23.381 -26.067 -16.276 1.00 28.67 863 LEU A N 1
ATOM 7096 C CA . LEU A 1 863 ? -23.838 -27.166 -17.136 1.00 30.25 863 LEU A CA 1
ATOM 7097 C C . LEU A 1 863 ? -25.363 -27.310 -17.166 1.00 31.60 863 LEU A C 1
ATOM 7098 O O . LEU A 1 863 ? -25.951 -27.519 -18.230 1.00 31.20 863 LEU A O 1
ATOM 7103 N N . HIS A 1 864 ? -25.995 -27.191 -16.000 1.00 31.66 864 HIS A N 1
ATOM 7104 C CA . HIS A 1 864 ? -27.446 -27.313 -15.902 1.00 32.23 864 HIS A CA 1
ATOM 7105 C C . HIS A 1 864 ? -28.189 -26.149 -16.568 1.00 30.99 864 HIS A C 1
ATOM 7106 O O . HIS A 1 864 ? -29.280 -26.341 -17.106 1.00 32.84 864 HIS A O 1
ATOM 7113 N N . TRP A 1 865 ? -27.592 -24.958 -16.538 1.00 29.44 865 TRP A N 1
ATOM 7114 C CA . TRP A 1 865 ? -28.267 -23.736 -16.991 1.00 27.29 865 TRP A CA 1
ATOM 7115 C C . TRP A 1 865 ? -27.797 -23.160 -18.338 1.00 26.95 865 TRP A C 1
ATOM 7116 O O . TRP A 1 865 ? -28.380 -22.186 -18.827 1.00 25.56 865 TRP A O 1
ATOM 7127 N N . MET A 1 866 ? -26.760 -23.762 -18.926 1.00 26.06 866 MET A N 1
ATOM 7128 C CA . MET A 1 866 ? -26.280 -23.410 -20.271 1.00 26.53 866 MET A CA 1
ATOM 7129 C C . MET A 1 866 ? -27.423 -23.325 -21.257 1.00 25.06 866 MET A C 1
ATOM 7130 O O . MET A 1 866 ? -28.227 -24.252 -21.359 1.00 27.06 866 MET A O 1
ATOM 7135 N N . ASP A 1 867 ? -27.480 -22.232 -22.013 1.00 25.10 867 ASP A N 1
ATOM 7136 C CA . ASP A 1 867 ? -28.551 -22.056 -22.983 1.00 23.69 867 ASP A CA 1
ATOM 7137 C C . ASP A 1 867 ? -28.126 -22.571 -24.356 1.00 23.60 867 ASP A C 1
ATOM 7138 O O . ASP A 1 867 ? -27.584 -21.819 -25.167 1.00 21.71 867 ASP A O 1
ATOM 7143 N N . TYR A 1 868 ? -28.388 -23.852 -24.609 1.00 23.85 868 TYR A N 1
ATOM 7144 C CA . TYR A 1 868 ? -28.014 -24.487 -25.873 1.00 22.37 868 TYR A CA 1
ATOM 7145 C C . TYR A 1 868 ? -28.721 -23.866 -27.076 1.00 21.83 868 TYR A C 1
ATOM 7146 O O . TYR A 1 868 ? -28.134 -23.763 -28.156 1.00 22.46 868 TYR A O 1
ATOM 7155 N N . THR A 1 869 ? -29.979 -23.464 -26.895 1.00 22.78 869 THR A N 1
ATOM 7156 C CA . THR A 1 869 ? -30.764 -22.878 -27.986 1.00 21.96 869 THR A CA 1
ATOM 7157 C C . THR A 1 869 ? -30.125 -21.574 -28.481 1.00 21.12 869 THR A C 1
ATOM 7158 O O . THR A 1 869 ? -29.939 -21.376 -29.692 1.00 21.90 869 THR A O 1
ATOM 7162 N N . VAL A 1 870 ? -29.768 -20.699 -27.543 1.00 19.78 870 VAL A N 1
ATOM 7163 C CA . VAL A 1 870 ? -29.126 -19.422 -27.881 1.00 21.14 870 VAL A CA 1
ATOM 7164 C C . VAL A 1 870 ? -27.742 -19.653 -28.513 1.00 21.16 870 VAL A C 1
ATOM 7165 O O . VAL A 1 870 ? -27.398 -19.056 -29.547 1.00 20.42 870 VAL A O 1
ATOM 7169 N N . LEU A 1 871 ? -26.971 -20.537 -27.888 1.00 21.16 871 LEU A N 1
ATOM 7170 C CA . LEU A 1 871 ? -25.640 -20.915 -28.352 1.00 23.59 871 LEU A CA 1
ATOM 7171 C C . LEU A 1 871 ? -25.676 -21.343 -29.822 1.00 24.48 871 LEU A C 1
ATOM 7172 O O . LEU A 1 871 ? -24.888 -20.857 -30.643 1.00 23.59 871 LEU A O 1
ATOM 7177 N N . LEU A 1 872 ? -26.605 -22.239 -30.147 1.00 23.15 872 LEU A N 1
ATOM 7178 C CA . LEU A 1 872 ? -26.744 -22.744 -31.511 1.00 24.71 872 LEU A CA 1
ATOM 7179 C C . LEU A 1 872 ? -27.134 -21.645 -32.487 1.00 24.62 872 LEU A C 1
ATOM 7180 O O . LEU A 1 872 ? -26.534 -21.509 -33.553 1.00 22.65 872 LEU A O 1
ATOM 7185 N N . GLU A 1 873 ? -28.147 -20.866 -32.125 1.00 25.05 873 GLU A N 1
ATOM 7186 C CA . GLU A 1 873 ? -28.614 -19.793 -33.004 1.00 26.60 873 GLU A CA 1
ATOM 7187 C C . GLU A 1 873 ? -27.512 -18.792 -33.318 1.00 25.11 873 GLU A C 1
ATOM 7188 O O . GLU A 1 873 ? -27.302 -18.435 -34.481 1.00 26.49 873 GLU A O 1
ATOM 7194 N N . LYS A 1 874 ? -26.797 -18.358 -32.287 1.00 24.08 874 LYS A N 1
ATOM 7195 C CA . LYS A 1 874 ? -25.812 -17.290 -32.434 1.00 25.49 874 LYS A CA 1
ATOM 7196 C C . LYS A 1 874 ? -24.526 -17.720 -33.126 1.00 24.36 874 LYS A C 1
ATOM 7197 O O . LYS A 1 874 ? -24.012 -16.996 -33.982 1.00 23.23 874 LYS A O 1
ATOM 7203 N N . THR A 1 875 ? -24.010 -18.889 -32.758 1.00 20.83 875 THR A N 1
ATOM 7204 C CA . THR A 1 875 ? -22.688 -19.312 -33.228 1.00 20.97 875 THR A CA 1
ATOM 7205 C C . THR A 1 875 ? -22.749 -20.181 -34.478 1.00 20.29 875 THR A C 1
ATOM 7206 O O . THR A 1 875 ? -21.783 -20.224 -35.241 1.00 20.97 875 THR A O 1
ATOM 7210 N N . PHE A 1 876 ? -23.872 -20.868 -34.685 1.00 19.66 876 PHE A N 1
ATOM 7211 C CA . PHE A 1 876 ? -23.984 -21.823 -35.788 1.00 19.14 876 PHE A CA 1
ATOM 7212 C C . PHE A 1 876 ? -25.014 -21.423 -36.846 1.00 20.09 876 PHE A C 1
ATOM 7213 O O . PHE A 1 876 ? -24.668 -21.265 -38.019 1.00 20.68 876 PHE A O 1
ATOM 7221 N N . ILE A 1 877 ? -26.272 -21.272 -36.440 1.00 20.08 877 ILE A N 1
ATOM 7222 C CA . ILE A 1 877 ? -27.341 -21.019 -37.406 1.00 20.58 877 ILE A CA 1
ATOM 7223 C C . ILE A 1 877 ? -27.178 -19.675 -38.114 1.00 20.28 877 ILE A C 1
ATOM 7224 O O . ILE A 1 877 ? -27.255 -19.611 -39.341 1.00 20.10 877 ILE A O 1
ATOM 7229 N N . LYS A 1 878 ? -26.930 -18.610 -37.355 1.00 20.68 878 LYS A N 1
ATOM 7230 C CA . LYS A 1 878 ? -26.764 -17.284 -37.967 1.00 21.70 878 LYS A CA 1
ATOM 7231 C C . LYS A 1 878 ? -25.622 -17.226 -39.009 1.00 19.90 878 LYS A C 1
ATOM 7232 O O . LYS A 1 878 ? -25.845 -16.729 -40.118 1.00 19.39 878 LYS A O 1
ATOM 7238 N N . PRO A 1 879 ? -24.411 -17.731 -38.674 1.00 18.69 879 PRO A N 1
ATOM 7239 C CA . PRO A 1 879 ? -23.374 -17.775 -39.714 1.00 18.92 879 PRO A CA 1
ATOM 7240 C C . PRO A 1 879 ? -23.739 -18.688 -40.888 1.00 19.97 879 PRO A C 1
ATOM 7241 O O . PRO A 1 879 ? -23.543 -18.300 -42.040 1.00 17.68 879 PRO A O 1
ATOM 7245 N N . LEU A 1 880 ? -24.286 -19.872 -40.607 1.00 18.88 880 LEU A N 1
ATOM 7246 C CA . LEU A 1 880 ? -24.698 -20.778 -41.683 1.00 19.12 880 LEU A CA 1
ATOM 7247 C C . LEU A 1 880 ? -25.740 -20.142 -42.619 1.00 19.93 880 LEU A C 1
ATOM 7248 O O . LEU A 1 880 ? -25.631 -20.283 -43.846 1.00 20.62 880 LEU A O 1
ATOM 7253 N N . GLU A 1 881 ? -26.733 -19.448 -42.049 1.00 20.43 881 GLU A N 1
ATOM 7254 C CA A GLU A 1 881 ? -27.743 -18.717 -42.830 0.50 22.04 881 GLU A CA 1
ATOM 7255 C CA B GLU A 1 881 ? -27.732 -18.766 -42.870 0.50 22.84 881 GLU A CA 1
ATOM 7256 C C . GLU A 1 881 ? -27.083 -17.700 -43.759 1.00 21.33 881 GLU A C 1
ATOM 7257 O O . GLU A 1 881 ? -27.528 -17.479 -44.885 1.00 21.75 881 GLU A O 1
ATOM 7268 N N . GLY A 1 882 ? -26.022 -17.069 -43.262 1.00 20.24 882 GLY A N 1
ATOM 7269 C CA . GLY A 1 882 ? -25.227 -16.141 -44.063 1.00 20.46 882 GLY A CA 1
ATOM 7270 C C . GLY A 1 882 ? -24.536 -16.830 -45.231 1.00 20.06 882 GLY A C 1
ATOM 7271 O O . GLY A 1 882 ? -24.569 -16.318 -46.352 1.00 18.66 882 GLY A O 1
ATOM 7272 N N . PHE A 1 883 ? -23.909 -17.984 -44.977 1.00 18.01 883 PHE A N 1
ATOM 7273 C CA . PHE A 1 883 ? -23.217 -18.736 -46.039 1.00 18.87 883 PHE A CA 1
ATOM 7274 C C . PHE A 1 883 ? -24.198 -19.202 -47.106 1.00 18.72 883 PHE A C 1
ATOM 7275 O O . PHE A 1 883 ? -23.933 -19.074 -48.308 1.00 18.95 883 PHE A O 1
ATOM 7283 N N . THR A 1 884 ? -25.318 -19.765 -46.658 1.00 18.38 884 THR A N 1
ATOM 7284 C CA . THR A 1 884 ? -26.291 -20.369 -47.570 1.00 19.59 884 THR A CA 1
ATOM 7285 C C . THR A 1 884 ? -27.074 -19.333 -48.381 1.00 20.38 884 THR A C 1
ATOM 7286 O O . THR A 1 884 ? -27.314 -19.542 -49.571 1.00 21.98 884 THR A O 1
ATOM 7290 N N . SER A 1 885 ? -27.469 -18.222 -47.754 1.00 20.13 885 SER A N 1
ATOM 7291 C CA . SER A 1 885 ? -28.145 -17.154 -48.496 1.00 22.26 885 SER A CA 1
ATOM 7292 C C . SER A 1 885 ? -27.224 -16.583 -49.575 1.00 21.97 885 SER A C 1
ATOM 7293 O O . SER A 1 885 ? -27.662 -16.340 -50.701 1.00 21.88 885 SER A O 1
ATOM 7296 N N . ALA A 1 886 ? -25.949 -16.391 -49.234 1.00 20.25 886 ALA A N 1
ATOM 7297 C CA . ALA A 1 886 ? -24.965 -15.918 -50.206 1.00 20.54 886 ALA A CA 1
ATOM 7298 C C . ALA A 1 886 ? -24.837 -16.897 -51.370 1.00 20.36 886 ALA A C 1
ATOM 7299 O O . ALA A 1 886 ? -24.810 -16.483 -52.523 1.00 20.60 886 ALA A O 1
ATOM 7301 N N . ALA A 1 887 ? -24.792 -18.190 -51.049 1.00 20.12 887 ALA A N 1
ATOM 7302 C CA . ALA A 1 887 ? -24.585 -19.248 -52.037 1.00 21.34 887 ALA A CA 1
ATOM 7303 C C . ALA A 1 887 ? -25.866 -19.656 -52.772 1.00 23.12 887 ALA A C 1
ATOM 7304 O O . ALA A 1 887 ? -25.817 -20.487 -53.680 1.00 23.39 887 ALA A O 1
ATOM 7306 N N . LYS A 1 888 ? -26.994 -19.061 -52.374 1.00 23.85 888 LYS A N 1
ATOM 7307 C CA . LYS A 1 888 ? -28.320 -19.321 -52.970 1.00 25.64 888 LYS A CA 1
ATOM 7308 C C . LYS A 1 888 ? -28.725 -20.787 -52.782 1.00 26.51 888 LYS A C 1
ATOM 7309 O O . LYS A 1 888 ? -29.125 -21.483 -53.723 1.00 27.34 888 LYS A O 1
ATOM 7315 N N . LEU A 1 889 ? -28.630 -21.223 -51.531 1.00 25.99 889 LEU A N 1
ATOM 7316 C CA . LEU A 1 889 ? -28.732 -22.616 -51.146 1.00 27.87 889 LEU A CA 1
ATOM 7317 C C . LEU A 1 889 ? -29.580 -22.676 -49.878 1.00 26.25 889 LEU A C 1
ATOM 7318 O O . LEU A 1 889 ? -29.632 -21.700 -49.127 1.00 25.45 889 LEU A O 1
ATOM 7323 N N . ASP A 1 890 ? -30.258 -23.800 -49.644 1.00 25.98 890 ASP A N 1
ATOM 7324 C CA . ASP A 1 890 ? -31.022 -23.982 -48.405 1.00 26.53 890 ASP A CA 1
ATOM 7325 C C . ASP A 1 890 ? -30.404 -25.054 -47.502 1.00 25.38 890 ASP A C 1
ATOM 7326 O O . ASP A 1 890 ? -30.088 -26.148 -47.963 1.00 25.33 890 ASP A O 1
ATOM 7331 N N . TYR A 1 891 ? -30.228 -24.735 -46.220 1.00 24.46 891 TYR A N 1
ATOM 7332 C CA . TYR A 1 891 ? -29.720 -25.719 -45.262 1.00 24.96 891 TYR A CA 1
ATOM 7333 C C . TYR A 1 891 ? -30.819 -26.634 -44.711 1.00 26.06 891 TYR A C 1
ATOM 7334 O O . TYR A 1 891 ? -30.528 -27.647 -44.068 1.00 26.08 891 TYR A O 1
ATOM 7343 N N . GLU A 1 892 ? -32.073 -26.272 -44.974 1.00 26.76 892 GLU A N 1
ATOM 7344 C CA . GLU A 1 892 ? -33.224 -27.116 -44.641 1.00 30.96 892 GLU A CA 1
ATOM 7345 C C . GLU A 1 892 ? -34.066 -27.354 -45.887 1.00 31.74 892 GLU A C 1
ATOM 7346 O O . GLU A 1 892 ? -34.331 -26.420 -46.644 1.00 31.84 892 GLU A O 1
ATOM 7352 N N . LYS A 1 893 ? -34.484 -28.602 -46.091 1.00 33.49 893 LYS A N 1
ATOM 7353 C CA . LYS A 1 893 ? -35.237 -28.970 -47.289 1.00 36.79 893 LYS A CA 1
ATOM 7354 C C . LYS A 1 893 ? -36.598 -28.278 -47.333 1.00 38.23 893 LYS A C 1
ATOM 7355 O O . LYS A 1 893 ? -37.406 -28.412 -46.414 1.00 37.82 893 LYS A O 1
ATOM 7361 N N . LYS A 1 894 ? -36.823 -27.523 -48.405 1.00 39.97 894 LYS A N 1
ATOM 7362 C CA . LYS A 1 894 ? -38.093 -26.840 -48.635 1.00 42.84 894 LYS A CA 1
ATOM 7363 C C . LYS A 1 894 ? -39.171 -27.840 -49.052 1.00 43.57 894 LYS A C 1
ATOM 7364 O O . LYS A 1 894 ? -38.876 -28.848 -49.701 1.00 43.39 894 LYS A O 1
ATOM 7370 N N . ALA A 1 895 ? -40.414 -27.556 -48.671 1.00 43.99 895 ALA A N 1
ATOM 7371 C CA . ALA A 1 895 ? -41.557 -28.380 -49.068 1.00 45.54 895 ALA A CA 1
ATOM 7372 C C . ALA A 1 895 ? -41.697 -28.431 -50.592 1.00 46.27 895 ALA A C 1
ATOM 7373 O O . ALA A 1 895 ? -41.404 -27.453 -51.284 1.00 46.56 895 ALA A O 1
ATOM 7375 N N . SER A 1 896 ? -42.125 -29.581 -51.104 1.00 47.17 896 SER A N 1
ATOM 7376 C CA . SER A 1 896 ? -42.369 -29.751 -52.536 1.00 48.96 896 SER A CA 1
ATOM 7377 C C . SER A 1 896 ? -43.646 -30.556 -52.783 1.00 49.71 896 SER A C 1
ATOM 7378 O O . SER A 1 896 ? -44.257 -31.073 -51.844 1.00 48.63 896 SER A O 1
ATOM 7381 N N . LEU A 1 897 ? -44.038 -30.663 -54.050 1.00 51.14 897 LEU A N 1
ATOM 7382 C CA . LEU A 1 897 ? -45.245 -31.397 -54.430 1.00 53.05 897 LEU A CA 1
ATOM 7383 C C . LEU A 1 897 ? -45.135 -32.909 -54.202 1.00 53.50 897 LEU A C 1
ATOM 7384 O O . LEU A 1 897 ? -46.153 -33.593 -54.082 1.00 54.28 897 LEU A O 1
ATOM 7389 N N . PHE A 1 898 ? -43.905 -33.416 -54.123 1.00 53.98 898 PHE A N 1
ATOM 7390 C CA . PHE A 1 898 ? -43.659 -34.840 -53.863 1.00 55.43 898 PHE A CA 1
ATOM 7391 C C . PHE A 1 898 ? -44.047 -35.302 -52.460 1.00 56.60 898 PHE A C 1
ATOM 7392 O O . PHE A 1 898 ? -44.338 -36.486 -52.253 1.00 57.09 898 PHE A O 1
ATOM 7400 N N . ASP A 1 899 ? -44.061 -34.364 -51.512 1.00 56.55 899 ASP A N 1
ATOM 7401 C CA . ASP A 1 899 ? -44.481 -34.630 -50.134 1.00 58.14 899 ASP A CA 1
ATOM 7402 C C . ASP A 1 899 ? -45.901 -35.207 -50.044 1.00 60.01 899 ASP A C 1
ATOM 7403 O O . ASP A 1 899 ? -46.294 -35.742 -49.007 1.00 60.95 899 ASP A O 1
ATOM 7408 N N . MET A 1 900 ? -46.656 -35.100 -51.138 1.00 60.67 900 MET A N 1
ATOM 7409 C CA . MET A 1 900 ? -48.020 -35.632 -51.217 1.00 62.51 900 MET A CA 1
ATOM 7410 C C . MET A 1 900 ? -48.041 -37.122 -51.581 1.00 63.65 900 MET A C 1
ATOM 7411 O O . MET A 1 900 ? -49.112 -37.726 -51.713 1.00 64.80 900 MET A O 1
ATOM 7416 N N . PHE A 1 901 ? -46.852 -37.701 -51.734 1.00 63.11 901 PHE A N 1
ATOM 7417 C CA . PHE A 1 901 ? -46.689 -39.129 -51.991 1.00 64.14 901 PHE A CA 1
ATOM 7418 C C . PHE A 1 901 ? -45.900 -39.788 -50.864 1.00 64.12 901 PHE A C 1
ATOM 7419 O O . PHE A 1 901 ? -44.900 -39.244 -50.394 1.00 63.57 901 PHE A O 1
#

Nearest PDB structures (foldseek):
  3uiq-assembly1_A  TM=1.001E+00  e=0.000E+00  Escherichia phage RB69
  4j2a-assembly1_A  TM=1.001E+00  e=0.000E+00  Escherichia phage RB69
  4j2b-assembly1_A  TM=1.001E+00  e=0.000E+00  Escherichia phage RB69
  4j2e-assembly1_A  TM=1.001E+00  e=0.000E+00  Escherichia phage RB69
  4j2d-assembly1_A  TM=1.001E+00  e=0.000E+00  Escherichia phage RB69

Sequence (901 aa):
MKEFYLTVEQIGDSIFERYIDSNGRERTREVEYKPSLFAHCCPESQATKYFDIYGKPCTRKLFANMRDASQWIKRMEDIGLEALGMDDFKLAYLSDTYNYEIKYDHTKIRVANNFDIEVTSPDGFPEPSQQAKHPIDAITHYDSIDDRFYVFDLLNSPYGNVEEWSIEIAAKLQEQGGDEVPSEIIDKIIYMPFDNEKELLMEYLNFWQQQKTPVILTGWNVESFAIPYVYNRIKNIFGESTAKKRLSPHRKTRVKVIENMYGSREIITLFGISVLDYIDLYKKFSFTNQPSYSLDYISEFELNNVGKLKYDGPISKLRESNHQRYISYNIIAVYRRVLQIDAKRQFINLSLDMGYYAKIQIQSVFSPIKTWDAIIFNSLKEQQNKVIPQGRSHPVQPYPGAFVKEPIPNRYKYVMSFDLTSLYPSIIRQVNISPETIAGTFKVAPLHHDYINAVAERPSDVYSCSPNGMMYYKDRDGVVPTEITKVFNQRKEHKGYMLAAQRNGEIIKEALHNPNLSVDEPLDVDYRFDFSDEIKEKIKKLSAKSLNEMLFRAQRTEVAGMTAQINRKALINGLAGALGNVWFRYYDLRNATAITTFGQMALQWIERKVNEYLNEVCGTEGEAFVLYGDTDSIYVSADKIIDKVGESKFRDTNHWVDFLDKFARERMEPAIDDRGFREMCEYMNNKQHLMFMDREAIAGPPLGSKGIGGFWTGKKRYALNVWDMEGTRYAEPKLKIMGLETQKSSTPKAVQKALKECIRRMLQEGEEESLQEEYFKEFEKEFRRQLNYISIASVSSANNIAKYDVGGFPGPKCPFHIRGILTYNRAIKGNIDAPQVVEGEKVYVLPLREGNPFGDKCIAWPSGTEITDLIKDDVLHWMDYTVLLEKTFIKPLEEGFTSAAKLDYEKKASLFDMF

CATH classification: 3.30.342.10 (+5 more: 3.30.420.10, 3.90.1600.10, 1.10.287.690)

InterPro domains:
  IPR006133 DNA-directed DNA polymerase, family B, exonuclease domain [PF03104] (106-293)
  IPR006134 DNA-directed DNA polymerase, family B, multifunctional domain [PF00136] (368-493)
  IPR006134 DNA-directed DNA polymerase, family B, multifunctional domain [PF00136] (555-629)
  IPR006172 DNA-directed DNA polymerase, family B [PR00106] (407-420)
  IPR006172 DNA-directed DNA polymerase, family B [PR00106] (556-568)
  IPR006172 DNA-directed DNA polymerase, family B [PR00106] (617-625)
  IPR006172 DNA-directed DNA polymerase, family B [SM00486] (106-631)
  IPR012337 Ribonuclease H-like superfamily [SSF53098] (4-375)
  IPR017964 DNA-directed DNA polymerase, family B, conserved site [PS00116] (619-627)
  IPR023211 DNA polymerase, palm domain superfamily [G3DSA:3.90.1600.10] (385-729)
  IPR034749 DNA-directed DNA polymerase T4 type [MF_04100] (2-903)
  IPR036397 Ribonuclease H superfamily [G3DSA:3.30.420.10] (109-341)
  IPR043502 DNA/RNA polymerase superfamily [SSF56672] (376-902)
  IPR050240 DNA polymerase type-B [PTHR10322] (105-769)

Organism: Escherichia p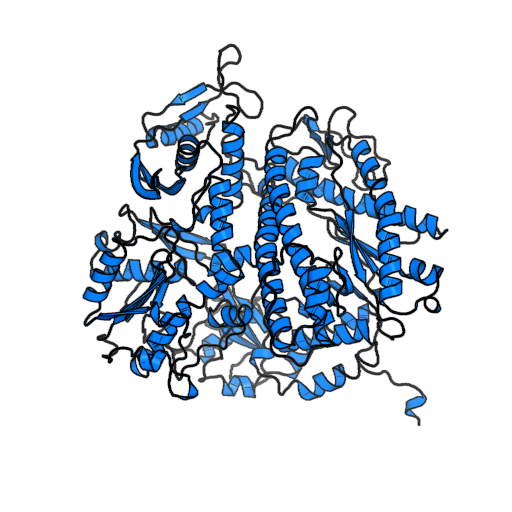hage RB69 (NCBI:txid12353)

B-factor: mean 27.16, std 10.3, range [12.53, 70.18]

Foldseek 3Di:
DDKDWLFWDDDFQWIWTWIQDPVRDTDIDIHSDWDKKKFFDDPPDDDLEAALQRGDIDIDTGSTLVRLVVVCVVCVVVPGWTFFDNPVRLVVLCVVPVDQDDDDVLSAKEKAKDWDWQDPQFDCALQQLPTFTAWMWIAISNLRATEIEGEQDGPLDHHDDADLVQQCDDVVVVRQNLDPVHSVRYDYDYDDDRVVSLVVVLVVCLVRPHSEYEYACCFQPVLSSSLNNCCVPPNNQSSLSNAVVSDKDWDWADDPAGIGTGIGRHNHQYDYLLLLCVQQVPADALASDLQRVLCVQPVDHGRDDDDDPSCCCVVPVNNVRSVSNVSSVSSVVSCLQQVSVVLLVVQCSSLSHRSNCLSPLLSSVVSNLSSVQVVSSYIATDADFDDADDADFADWDKFQQAFFFWKWKKFWDLQLLLLCLFQLQALNFWDFWFDADPLVCLLVVNDDQGDPAFFAFRVTTTGHQPDHHSLNVSLVVLSVQLVLLVLLLVQLLLQLQLLVLLLVPFADDDDAADDDRSSHHDDPVRSVVSNHHHNVNSVVSSVVSVSSNSNSCSRNVVSSVSSVVSLCLLNPSRRSNNDSVSNNSSRRNQNSLVSSLQVLLVVQVCVVLVHPPDRQFRIDIRTMTMGRCVSVCPVVNLVPAPWQVRVVVVVQCCQVPPVQVSSLVSQVVSSVSSVTNDRRGHMGIAFIWRETRPAAASQKTALTTQFIKGFTQDGPHRGHPHTDIDTTPALLRDNQFAQVQVVLVVVLNCCNHYHRQVSLLVSVVVCVVPVLVDDPSSLWGKDFAAPLVVQQDPLAGHPPRDPQSRQLSLVCVLCPPDSSAHHDDHGAMWTKFAFDPPQPSPDGIHIDHRPDQHDPSCNVSCSVGTDPVCSCVPRHVVSVVSSQVSHVHDSHDDDDPVVVD